Protein AF-A0A4P9ZGN3-F1 (afdb_monomer_lite)

Organism: NCBI:txid27322

InterPro domains:
  IPR004843 Calcineurin-like, phosphoesterase domain [PF00149] (589-799)
  IPR009060 UBA-like superfamily [SSF46934] (6-49)
  IPR015940 Ubiquitin-associated domain [PF00627] (6-34)
  IPR015940 Ubiquitin-associated domain [PS50030] (1-41)
  IPR015940 Ubiquitin-associated domain [SM00165] (3-40)
  IPR029052 Metallo-dependent phosphatase-like [G3DSA:3.60.21.10] (588-886)
  IPR029052 Metallo-dependent phosphatase-like [SSF56300] (588-855)

Secondary structure (DSSP, 8-state):
--HHHHHHHHHHTT--HHHHHHHHHHTTT-HHHHHHHHHT---------------------------SS----------------------------------------------------------TTSSSSS-TT-SPP---------TT--S-EEE-S-GGGTTHHHHHHHHTTSHHHHHHHHT----SHHHHHHHHHHHHHHTGGG-S-SEEE-TTGGGTS-------TT-TTHHHHHHHHHHHH-GGGHHHH-EEEEETTTTEEEEESEEEE-STT--SBHHHHHHHHHH-TT-TTTTTEEEEE--SEEEEEE---TT-----EE--SEE-GGGGSHHHHHHHHHHHHHHHHHHHHHHHHHHHHHHTTEETTEEHHHHHHHHHHHHTTT-HHHHHHHHHHHHHHHHHHHHHHHHHHHHHHHT-GGGGTT-HHHHHH-TTPPPEEEEEEESSSSEEEEEETTEEEEEEPPS---TT--------B-S--EE-----SS-EEEEEEEPPS----EEEEEEEEES-SSPP--S-TT-EEEEEEEETTEEEEEEEEEHHHHHHHHT-S-HHHHHHHHTTEEEESSSEEEEEEE----B-SSS--EESEE--HHHHHHHHHHHHHHS-SEEEEEEES--B-GGG-SSHHHHHHHHHHHHHHTT--EEEE--SSSS-TT-HHHHHHHHHHHTTSTTB-SPPGGGS-TTSSSSS-EEEEEEE-TT--SSS---GGG--TT--SEEEEE----TT---HHHHHHHHHHHHTS-TT--EEEEEESSPPGGGS--S---EES-B---S-------TTHHHHHHHTT-SEEEE---TTB--EEEE-GGG--EEEEE-----TTS--SS-TT----EEEEEEETTTTEEEEEEE-SS-EEEEEEEEE--

Structure (mmCIF, N/CA/C/O backbone):
data_AF-A0A4P9ZGN3-F1
#
_entry.id   AF-A0A4P9ZGN3-F1
#
loop_
_atom_site.group_PDB
_atom_site.id
_atom_site.type_symbol
_atom_site.label_atom_id
_atom_site.label_alt_id
_atom_site.label_comp_id
_atom_site.label_asym_id
_atom_site.label_entity_id
_atom_site.label_seq_id
_atom_site.pdbx_PDB_ins_code
_atom_site.Cartn_x
_atom_site.Cartn_y
_atom_site.Cartn_z
_atom_site.occupancy
_atom_site.B_iso_or_equiv
_atom_site.auth_seq_id
_atom_site.auth_comp_id
_atom_site.auth_asym_id
_atom_site.auth_atom_id
_atom_site.pdbx_PDB_model_num
ATOM 1 N N . MET A 1 1 ? -12.393 48.811 -4.071 1.00 41.16 1 MET A N 1
ATOM 2 C CA . MET A 1 1 ? -13.850 48.777 -3.825 1.00 41.16 1 MET A CA 1
ATOM 3 C C . MET A 1 1 ? -14.129 47.620 -2.889 1.00 41.16 1 MET A C 1
ATOM 5 O O . MET A 1 1 ? -13.317 46.706 -2.836 1.00 41.16 1 MET A O 1
ATOM 9 N N . ASP A 1 2 ? -15.185 47.733 -2.094 1.00 54.28 2 ASP A N 1
ATOM 10 C CA . ASP A 1 2 ? -15.373 46.999 -0.838 1.00 54.28 2 ASP A CA 1
ATOM 11 C C . ASP A 1 2 ? -16.317 45.800 -1.060 1.00 54.28 2 ASP A C 1
ATOM 13 O O . ASP A 1 2 ? -17.412 45.744 -0.508 1.00 54.28 2 ASP A O 1
ATOM 17 N N . SER A 1 3 ? -15.931 44.886 -1.964 1.00 58.78 3 SER A N 1
ATOM 18 C CA . SER A 1 3 ? -16.851 43.933 -2.622 1.00 58.78 3 SER A CA 1
ATOM 19 C C . SER A 1 3 ? -17.631 43.022 -1.673 1.00 58.78 3 SER A C 1
ATOM 21 O O . SER A 1 3 ? -18.743 42.613 -1.995 1.00 58.78 3 SER A O 1
ATOM 23 N N . ASP A 1 4 ? -17.091 42.720 -0.490 1.00 70.44 4 ASP A N 1
ATOM 24 C CA . ASP A 1 4 ? -17.802 41.919 0.511 1.00 70.44 4 ASP A CA 1
ATOM 25 C C . ASP A 1 4 ? -19.049 42.624 1.068 1.00 70.44 4 ASP A C 1
ATOM 27 O O . ASP A 1 4 ? -19.986 41.945 1.487 1.00 70.44 4 ASP A O 1
ATOM 31 N N . LYS A 1 5 ? -19.099 43.962 1.052 1.00 76.38 5 LYS A N 1
ATOM 32 C CA . LYS A 1 5 ? -20.204 44.751 1.614 1.00 76.38 5 LYS A CA 1
ATOM 33 C C . LYS A 1 5 ? -21.439 44.776 0.710 1.00 76.38 5 LYS A C 1
ATOM 35 O O . LYS A 1 5 ? -22.568 44.669 1.192 1.00 76.38 5 LYS A O 1
ATOM 40 N N . ASP A 1 6 ? -21.223 44.866 -0.597 1.00 77.94 6 ASP A N 1
ATOM 41 C CA . ASP A 1 6 ? -22.297 44.840 -1.595 1.00 77.94 6 ASP A CA 1
ATOM 42 C C . ASP A 1 6 ? -22.876 43.419 -1.724 1.00 77.94 6 ASP A C 1
ATOM 44 O O . ASP A 1 6 ? -24.093 43.232 -1.759 1.00 77.94 6 ASP A O 1
ATOM 48 N N . VAL A 1 7 ? -22.009 42.402 -1.641 1.00 79.75 7 VAL A N 1
ATOM 49 C CA . VAL A 1 7 ? -22.406 40.989 -1.530 1.00 79.75 7 VAL A CA 1
ATOM 50 C C . VAL A 1 7 ? -23.204 40.727 -0.246 1.00 79.75 7 VAL A C 1
ATOM 52 O O . VAL A 1 7 ? -24.239 40.067 -0.305 1.00 79.75 7 VAL A O 1
ATOM 55 N N . LEU A 1 8 ? -22.781 41.268 0.905 1.00 81.69 8 LEU A N 1
ATOM 56 C CA . LEU A 1 8 ? -23.544 41.190 2.160 1.00 81.69 8 LEU A CA 1
ATOM 57 C C . LEU A 1 8 ? -24.943 41.803 2.025 1.00 81.69 8 LEU A C 1
ATOM 59 O O . LEU A 1 8 ? -25.906 41.203 2.487 1.00 81.69 8 LEU A O 1
ATOM 63 N N . THR A 1 9 ? -25.067 42.940 1.337 1.00 79.56 9 THR A N 1
ATOM 64 C CA . THR A 1 9 ? -26.352 43.637 1.152 1.00 79.56 9 THR A CA 1
ATOM 65 C C . THR A 1 9 ? -27.365 42.774 0.385 1.00 79.56 9 THR A C 1
ATOM 67 O O . THR A 1 9 ? -28.526 42.686 0.780 1.00 79.56 9 THR A O 1
ATOM 70 N N . LEU A 1 10 ? -26.940 42.081 -0.678 1.00 74.00 10 LEU A N 1
ATOM 71 C CA . LEU A 1 10 ? -27.816 41.173 -1.435 1.00 74.00 10 LEU A CA 1
ATOM 72 C C . LEU A 1 10 ? -28.110 39.858 -0.688 1.00 74.00 10 LEU A C 1
ATOM 74 O O . LEU A 1 10 ? -29.201 39.305 -0.830 1.00 74.00 10 LEU A O 1
ATOM 78 N N . VAL A 1 11 ? -27.183 39.386 0.152 1.00 82.62 11 VAL A N 1
ATOM 79 C CA . VAL A 1 11 ? -27.411 38.231 1.040 1.00 82.62 11 VAL A CA 1
ATOM 80 C C . VAL A 1 11 ? -28.418 38.561 2.147 1.00 82.62 11 VAL A C 1
ATOM 82 O O . VAL A 1 11 ? -29.297 37.749 2.433 1.00 82.62 11 VAL A O 1
ATOM 85 N N . GLU A 1 12 ? -28.368 39.763 2.727 1.00 78.00 12 GLU A N 1
ATOM 86 C CA . GLU A 1 12 ? -29.370 40.246 3.694 1.00 78.00 12 GLU A CA 1
ATOM 87 C C . GLU A 1 12 ? -30.773 40.388 3.073 1.00 78.00 12 GLU A C 1
ATOM 89 O O . GLU A 1 12 ? -31.774 40.261 3.779 1.00 78.00 12 GLU A O 1
ATOM 94 N N . MET A 1 13 ? -30.867 40.577 1.751 1.00 72.00 13 MET A N 1
ATOM 95 C CA . MET A 1 13 ? -32.132 40.565 1.002 1.00 72.00 13 MET A CA 1
ATOM 96 C C . MET A 1 13 ? -32.675 39.153 0.701 1.00 72.00 13 MET A C 1
ATOM 98 O O . MET A 1 13 ? -33.762 39.034 0.136 1.00 72.00 13 MET A O 1
ATOM 102 N N . GLY A 1 14 ? -31.967 38.088 1.097 1.00 66.81 14 GLY A N 1
ATOM 103 C CA . GLY A 1 14 ? -32.431 36.697 1.003 1.00 66.81 14 GLY A CA 1
ATOM 104 C C . GLY A 1 14 ? -31.953 35.914 -0.225 1.00 66.81 14 GLY A C 1
ATOM 105 O O . GLY A 1 14 ? -32.359 34.764 -0.395 1.00 66.81 14 GLY A O 1
ATOM 106 N N . PHE A 1 15 ? -31.086 36.489 -1.063 1.00 79.94 15 PHE A N 1
ATOM 107 C CA . PHE A 1 15 ? -30.422 35.762 -2.151 1.00 79.94 15 PHE A CA 1
ATOM 108 C C . PHE A 1 15 ? -29.207 34.980 -1.628 1.00 79.94 15 PHE A C 1
ATOM 110 O O . PHE A 1 15 ? -28.599 35.360 -0.624 1.00 79.94 15 PHE A O 1
ATOM 117 N N . SER A 1 16 ? -28.818 33.883 -2.291 1.00 78.88 16 SER A N 1
ATOM 118 C CA . SER A 1 16 ? -27.582 33.181 -1.910 1.00 78.88 16 SER A CA 1
ATOM 119 C C . SER A 1 16 ? -26.356 34.065 -2.161 1.00 78.88 16 SER A C 1
ATOM 121 O O . SER A 1 16 ? -26.373 34.957 -3.011 1.00 78.88 16 SER A O 1
ATOM 123 N N . ARG A 1 17 ? -25.256 33.806 -1.443 1.00 80.00 17 ARG A N 1
ATOM 124 C CA . ARG A 1 17 ? -24.006 34.546 -1.661 1.00 80.00 17 ARG A CA 1
ATOM 125 C C . ARG A 1 17 ? -23.463 34.325 -3.073 1.00 80.00 17 ARG A C 1
ATOM 127 O O . ARG A 1 17 ? -22.918 35.262 -3.644 1.00 80.00 17 ARG A O 1
ATOM 134 N N . GLU A 1 18 ? -23.654 33.134 -3.650 1.00 73.00 18 GLU A N 1
ATOM 135 C CA . GLU A 1 18 ? -23.339 32.897 -5.061 1.00 73.00 18 GLU A CA 1
ATOM 136 C C . GLU A 1 18 ? -24.246 33.710 -5.988 1.00 73.00 18 GLU A C 1
ATOM 138 O O . GLU A 1 18 ? -23.718 34.390 -6.852 1.00 73.00 18 GLU A O 1
ATOM 143 N N . GLN A 1 19 ? -25.567 33.732 -5.772 1.00 80.19 19 GLN A N 1
ATOM 144 C CA . GLN A 1 19 ? -26.500 34.535 -6.579 1.00 80.19 19 GLN A CA 1
ATOM 145 C C . GLN A 1 19 ? -26.168 36.035 -6.535 1.00 80.19 19 GLN A C 1
ATOM 147 O O . GLN A 1 19 ? -26.166 36.707 -7.563 1.00 80.19 19 GLN A O 1
ATOM 152 N N . ALA A 1 20 ? -25.847 36.555 -5.349 1.00 79.25 20 ALA A N 1
ATOM 153 C CA . ALA A 1 20 ? -25.401 37.930 -5.154 1.00 79.25 20 ALA A CA 1
ATOM 154 C C . ALA A 1 20 ? -24.113 38.240 -5.938 1.00 79.25 20 ALA A C 1
ATOM 156 O O . ALA A 1 20 ? -24.046 39.253 -6.630 1.00 79.25 20 ALA A O 1
ATOM 157 N N . ILE A 1 21 ? -23.102 37.367 -5.848 1.00 82.56 21 ILE A N 1
ATOM 158 C CA . ILE A 1 21 ? -21.822 37.520 -6.558 1.00 82.56 21 ILE A CA 1
ATOM 159 C C . ILE A 1 21 ? -22.007 37.363 -8.073 1.00 82.56 21 ILE A C 1
ATOM 161 O O . ILE A 1 21 ? -21.451 38.150 -8.831 1.00 82.56 21 ILE A O 1
ATOM 165 N N . GLU A 1 22 ? -22.791 36.383 -8.516 1.00 78.31 22 GLU A N 1
ATOM 166 C CA . GLU A 1 22 ? -23.079 36.094 -9.922 1.00 78.31 22 GLU A CA 1
ATOM 167 C C . GLU A 1 22 ? -23.778 37.286 -10.576 1.00 78.31 22 GLU A C 1
ATOM 169 O O . GLU A 1 22 ? -23.268 37.830 -11.556 1.00 78.31 22 GLU A O 1
ATOM 174 N N . ALA A 1 23 ? -24.862 37.777 -9.973 1.00 77.25 23 ALA A N 1
ATOM 175 C CA . ALA A 1 23 ? -25.605 38.917 -10.489 1.00 77.25 23 ALA A CA 1
ATOM 176 C C . ALA A 1 23 ? -24.801 40.224 -10.452 1.00 77.25 23 ALA A C 1
ATOM 178 O O . ALA A 1 23 ? -24.870 40.992 -11.406 1.00 77.25 23 ALA A O 1
ATOM 179 N N . LEU A 1 24 ? -23.994 40.464 -9.408 1.00 80.12 24 LEU A N 1
ATOM 180 C CA . LEU A 1 24 ? -23.059 41.595 -9.392 1.00 80.12 24 LEU A CA 1
ATOM 181 C C . LEU A 1 24 ? -21.984 41.447 -10.473 1.00 80.12 24 LEU A C 1
ATOM 183 O O . LEU A 1 24 ? -21.678 42.419 -11.156 1.00 80.12 24 LEU A O 1
ATOM 187 N N . SER A 1 25 ? -21.436 40.250 -10.693 1.00 75.38 25 SER A N 1
ATOM 188 C CA . SER A 1 25 ? -20.435 40.029 -11.743 1.00 75.38 25 SER A CA 1
ATOM 189 C C . SER A 1 25 ? -21.014 40.247 -13.146 1.00 75.38 25 SER A C 1
ATOM 191 O O . SER A 1 25 ? -20.376 40.902 -13.971 1.00 75.38 25 SER A O 1
ATOM 193 N N . ALA A 1 26 ? -22.254 39.802 -13.382 1.00 76.12 26 ALA A N 1
ATOM 194 C CA . ALA A 1 26 ? -22.975 39.962 -14.641 1.00 76.12 26 ALA A CA 1
ATOM 195 C C . ALA A 1 26 ? -23.304 41.432 -14.968 1.00 76.12 26 ALA A C 1
ATOM 197 O O . ALA A 1 26 ? -23.471 41.774 -16.137 1.00 76.12 26 ALA A O 1
ATOM 198 N N . THR A 1 27 ? -23.365 42.312 -13.961 1.00 76.50 27 THR A N 1
ATOM 199 C CA . THR A 1 27 ? -23.700 43.739 -14.120 1.00 76.50 27 THR A CA 1
ATOM 200 C C . THR A 1 27 ? -22.547 44.697 -13.807 1.00 76.50 27 THR A C 1
ATOM 202 O O . THR A 1 27 ? -22.760 45.901 -13.664 1.00 76.50 27 THR A O 1
ATOM 205 N N . GLY A 1 28 ? -21.309 44.200 -13.709 1.00 78.56 28 GLY A N 1
ATOM 206 C CA . GLY A 1 28 ? -20.123 45.042 -13.485 1.00 78.56 28 GLY A CA 1
ATOM 207 C C . GLY A 1 28 ? -19.991 45.607 -12.062 1.00 78.56 28 GLY A C 1
ATOM 208 O O . GLY A 1 28 ? -19.330 46.626 -11.863 1.00 78.56 28 GLY A O 1
ATOM 209 N N . ASN A 1 29 ? -20.580 44.924 -11.079 1.00 76.25 29 ASN A N 1
ATOM 210 C CA . ASN A 1 29 ? -20.757 45.291 -9.669 1.00 76.25 29 ASN A CA 1
ATOM 211 C C . ASN A 1 29 ? -21.764 46.430 -9.407 1.00 76.25 29 ASN A C 1
ATOM 213 O O . ASN A 1 29 ? -21.676 47.106 -8.382 1.00 76.25 29 ASN A O 1
ATOM 217 N N . ASP A 1 30 ? -22.747 46.630 -10.291 1.00 79.06 30 ASP A N 1
ATOM 218 C CA . ASP A 1 30 ? -23.870 47.543 -10.041 1.00 79.06 30 ASP A CA 1
ATOM 219 C C . ASP A 1 30 ? -25.037 46.828 -9.331 1.00 79.06 30 ASP A C 1
ATOM 221 O O . ASP A 1 30 ? -25.721 45.983 -9.918 1.00 79.06 30 ASP A O 1
ATOM 225 N N . VAL A 1 31 ? -25.273 47.178 -8.059 1.00 81.50 31 VAL A N 1
ATOM 226 C CA . VAL A 1 31 ? -26.268 46.527 -7.180 1.00 81.50 31 VAL A CA 1
ATOM 227 C C . VAL A 1 31 ? -27.713 46.624 -7.710 1.00 81.50 31 VAL A C 1
ATOM 229 O O . VAL A 1 31 ? -28.393 45.597 -7.716 1.00 81.50 31 VAL A O 1
ATOM 232 N N . PRO A 1 32 ? -28.224 47.781 -8.189 1.00 74.25 32 PRO A N 1
ATOM 233 C CA . PRO A 1 32 ? -29.574 47.864 -8.753 1.00 74.25 32 PRO A CA 1
ATOM 234 C C . PRO A 1 32 ? -29.767 46.966 -9.979 1.00 74.25 32 PRO A C 1
ATOM 236 O O . PRO A 1 32 ? -30.784 46.280 -10.083 1.00 74.25 32 PRO A O 1
ATOM 239 N N . SER A 1 33 ? -28.781 46.929 -10.880 1.00 75.81 33 SER A N 1
ATOM 240 C CA . SER A 1 33 ? -28.821 46.055 -12.055 1.00 75.81 33 SER A CA 1
ATOM 241 C C . SER A 1 33 ? -28.728 44.577 -11.663 1.00 75.81 33 SER A C 1
ATOM 243 O O . SER A 1 33 ? -29.432 43.752 -12.240 1.00 75.81 33 SER A O 1
ATOM 245 N N . ALA A 1 34 ? -27.927 44.232 -10.647 1.00 81.06 34 ALA A N 1
ATOM 246 C CA . ALA A 1 34 ? -27.840 42.867 -10.123 1.00 81.06 34 ALA A CA 1
ATOM 247 C C . ALA A 1 34 ? -29.188 42.385 -9.554 1.00 81.06 34 ALA A C 1
ATOM 249 O O . ALA A 1 34 ? -29.597 41.252 -9.798 1.00 81.06 34 ALA A O 1
ATOM 250 N N . ILE A 1 35 ? -29.931 43.257 -8.862 1.00 79.69 35 ILE A N 1
ATOM 251 C CA . ILE A 1 35 ? -31.291 42.947 -8.392 1.00 79.69 35 ILE A CA 1
ATOM 252 C C . ILE A 1 35 ? -32.229 42.683 -9.580 1.00 79.69 35 ILE A C 1
ATOM 254 O O . ILE A 1 35 ? -32.972 41.705 -9.556 1.00 79.69 35 ILE A O 1
ATOM 258 N N . ALA A 1 36 ? -32.183 43.501 -10.638 1.00 74.56 36 ALA A N 1
ATOM 259 C CA . ALA A 1 36 ? -32.994 43.275 -11.839 1.00 74.56 36 ALA A CA 1
ATOM 260 C C . ALA A 1 36 ? -32.640 41.950 -12.548 1.00 74.56 36 ALA A C 1
ATOM 262 O O . ALA A 1 36 ? -33.536 41.210 -12.956 1.00 74.56 36 ALA A O 1
ATOM 263 N N . HIS A 1 37 ? -31.350 41.607 -12.614 1.00 74.50 37 HIS A N 1
ATOM 264 C CA . HIS A 1 37 ? -30.870 40.336 -13.159 1.00 74.50 37 HIS A CA 1
ATOM 265 C C . HIS A 1 37 ? -31.384 39.130 -12.351 1.00 74.50 37 HIS A C 1
ATOM 267 O O . HIS A 1 37 ? -31.869 38.161 -12.933 1.00 74.50 37 HIS A O 1
ATOM 273 N N . LEU A 1 38 ? -31.383 39.218 -11.013 1.00 81.06 38 LEU A N 1
ATOM 274 C CA . LEU A 1 38 ? -31.926 38.184 -10.116 1.00 81.06 38 LEU A CA 1
ATOM 275 C C . LEU A 1 38 ? -33.442 37.970 -10.255 1.00 81.06 38 LEU A C 1
ATOM 277 O O . LEU A 1 38 ? -33.935 36.894 -9.911 1.00 81.06 38 LEU A O 1
ATOM 281 N N . PHE A 1 39 ? -34.175 38.961 -10.769 1.00 75.06 39 PHE A N 1
ATOM 282 C CA . PHE A 1 39 ? -35.608 38.857 -11.061 1.00 75.06 39 PHE A CA 1
ATOM 283 C C . PHE A 1 39 ? -35.936 38.550 -12.537 1.00 75.06 39 PHE A C 1
ATOM 285 O O . PHE A 1 39 ? -37.099 38.287 -12.844 1.00 75.06 39 PHE A O 1
ATOM 292 N N . GLY A 1 40 ? -34.932 38.468 -13.421 1.00 61.44 40 GLY A N 1
ATOM 293 C CA . GLY A 1 40 ? -35.052 37.842 -14.745 1.00 61.44 40 GLY A CA 1
ATOM 294 C C . GLY A 1 40 ? -35.324 38.760 -15.945 1.00 61.44 40 GLY A C 1
ATOM 295 O O . GLY A 1 40 ? -35.694 38.244 -17.001 1.00 61.44 40 GLY A O 1
ATOM 296 N N . ASP A 1 41 ? -35.128 40.077 -15.832 1.00 42.47 41 ASP A N 1
ATOM 297 C CA . ASP A 1 41 ? -35.227 40.997 -16.978 1.00 42.47 41 ASP A CA 1
ATOM 298 C C . ASP A 1 41 ? -33.890 41.081 -17.753 1.00 42.47 41 ASP A C 1
ATOM 300 O O . ASP A 1 41 ? -32.828 41.316 -17.174 1.00 42.47 41 ASP A O 1
ATOM 304 N N . VAL A 1 42 ? -33.927 40.881 -19.079 1.00 39.44 42 VAL A N 1
ATOM 305 C CA . VAL A 1 42 ? -32.737 40.662 -19.936 1.00 39.44 42 VAL A CA 1
ATOM 306 C C . VAL A 1 42 ? -32.482 41.817 -20.913 1.00 39.44 42 VAL A C 1
ATOM 308 O O . VAL A 1 42 ? -33.367 42.138 -21.709 1.00 39.44 42 VAL A O 1
ATOM 311 N N . GLN A 1 43 ? -31.244 42.341 -20.966 1.00 34.59 43 GLN A N 1
ATOM 312 C CA . GLN A 1 43 ? -30.675 42.981 -22.169 1.00 34.59 43 GLN A CA 1
ATOM 313 C C . GLN A 1 43 ? -29.128 43.101 -22.153 1.00 34.59 43 GLN A C 1
ATOM 315 O O . GLN A 1 43 ? -28.526 43.377 -21.123 1.00 34.59 43 GLN A O 1
ATOM 320 N N . GLU A 1 44 ? -28.511 42.925 -23.327 1.00 28.81 44 GLU A N 1
ATOM 321 C CA . GLU A 1 44 ? -27.070 43.030 -23.672 1.00 28.81 44 GLU A CA 1
ATOM 322 C C . GLU A 1 44 ? -26.835 44.206 -24.674 1.00 28.81 44 GLU A C 1
ATOM 324 O O . GLU A 1 44 ? -27.826 44.666 -25.253 1.00 28.81 44 GLU A O 1
ATOM 329 N N . PRO A 1 45 ? -25.597 44.581 -25.107 1.00 47.66 45 PRO A N 1
ATOM 330 C CA . PRO A 1 45 ? -24.286 44.719 -24.422 1.00 47.66 45 PRO A CA 1
ATOM 331 C C . PRO A 1 45 ? -23.525 46.047 -24.827 1.00 47.66 45 PRO A C 1
ATOM 333 O O . PRO A 1 45 ? -24.165 47.073 -25.036 1.00 47.66 45 PRO A O 1
ATOM 336 N N . VAL A 1 46 ? -22.178 45.993 -25.016 1.00 32.47 46 VAL A N 1
ATOM 337 C CA . VAL A 1 46 ? -21.184 46.922 -25.680 1.00 32.47 46 VAL A CA 1
ATOM 338 C C . VAL A 1 46 ? -20.503 48.099 -24.875 1.00 32.47 46 VAL A C 1
ATOM 340 O O . VAL A 1 46 ? -21.005 48.444 -23.811 1.00 32.47 46 VAL A O 1
ATOM 343 N N . PRO A 1 47 ? -19.278 48.623 -25.234 1.00 36.47 47 PRO A N 1
ATOM 344 C CA . PRO A 1 47 ? -18.098 48.512 -24.330 1.00 36.47 47 PRO A CA 1
ATOM 345 C C . PRO A 1 47 ? -17.134 49.751 -24.190 1.00 36.47 47 PRO A C 1
ATOM 347 O O . PRO A 1 47 ? -17.373 50.810 -24.762 1.00 36.47 47 PRO A O 1
ATOM 350 N N . ALA A 1 48 ? -15.969 49.520 -23.537 1.00 27.56 48 ALA A N 1
ATOM 351 C CA . ALA A 1 48 ? -14.631 50.175 -23.664 1.00 27.56 48 ALA A CA 1
ATOM 352 C C . ALA A 1 48 ? -14.193 51.386 -22.769 1.00 27.56 48 ALA A C 1
ATOM 354 O O . ALA A 1 48 ? -14.677 52.496 -22.938 1.00 27.56 48 ALA A O 1
ATOM 355 N N . GLU A 1 49 ? -13.176 51.133 -21.907 1.00 28.14 49 GLU A N 1
ATOM 356 C CA . GLU A 1 49 ? -11.895 51.867 -21.611 1.00 28.14 49 GLU A CA 1
ATOM 357 C C . GLU A 1 49 ? -11.768 53.431 -21.503 1.00 28.14 49 GLU A C 1
ATOM 359 O O . GLU A 1 49 ? -12.579 54.158 -22.065 1.00 28.14 49 GLU A O 1
ATOM 364 N N . PRO A 1 50 ? -10.655 54.031 -20.963 1.00 40.66 50 PRO A N 1
ATOM 365 C CA . PRO A 1 50 ? -9.661 53.607 -19.933 1.00 40.66 50 PRO A CA 1
ATOM 366 C C . PRO A 1 50 ? -9.194 54.731 -18.922 1.00 40.66 50 PRO A C 1
ATOM 368 O O . PRO A 1 50 ? -9.522 55.901 -19.101 1.00 40.66 50 PRO A O 1
ATOM 371 N N . ARG A 1 51 ? -8.276 54.402 -17.963 1.00 26.34 51 ARG A N 1
ATOM 372 C CA . ARG A 1 51 ? -7.117 55.209 -17.395 1.00 26.34 51 ARG A CA 1
ATOM 373 C C . ARG A 1 51 ? -6.990 55.550 -15.871 1.00 26.34 51 ARG A C 1
ATOM 375 O O . ARG A 1 51 ? -7.712 56.378 -15.339 1.00 26.34 51 ARG A O 1
ATOM 382 N N . ARG A 1 52 ? -5.830 55.120 -15.315 1.00 28.83 52 ARG A N 1
ATOM 383 C CA . ARG A 1 52 ? -4.790 55.826 -14.480 1.00 28.83 52 ARG A CA 1
ATOM 384 C C . ARG A 1 52 ? -5.021 56.339 -13.021 1.00 28.83 52 ARG A C 1
ATOM 386 O O . ARG A 1 52 ? -5.496 57.444 -12.815 1.00 28.83 52 ARG A O 1
ATOM 393 N N . ALA A 1 53 ? -4.397 55.619 -12.068 1.00 25.14 53 ALA A N 1
ATOM 394 C CA . ALA A 1 53 ? -3.202 55.983 -11.246 1.00 25.14 53 ALA A CA 1
ATOM 395 C C . ALA A 1 53 ? -3.146 57.189 -10.237 1.00 25.14 53 ALA A C 1
ATOM 397 O O . ALA A 1 53 ? -3.106 58.323 -10.692 1.00 25.14 53 ALA A O 1
ATOM 398 N N . VAL A 1 54 ? -2.969 56.867 -8.919 1.00 27.23 54 VAL A N 1
ATOM 399 C CA . VAL A 1 54 ? -2.118 57.421 -7.777 1.00 27.23 54 VAL A CA 1
ATOM 400 C C . VAL A 1 54 ? -1.765 58.944 -7.658 1.00 27.23 54 VAL A C 1
ATOM 402 O O . VAL A 1 54 ? -1.850 59.621 -8.674 1.00 27.23 54 VAL A O 1
ATOM 405 N N . PRO A 1 55 ? -1.264 59.532 -6.513 1.00 36.78 55 PRO A N 1
ATOM 406 C CA . PRO A 1 55 ? -0.788 59.002 -5.195 1.00 36.78 55 PRO A CA 1
ATOM 407 C C . PRO A 1 55 ? -1.259 59.793 -3.905 1.00 36.78 55 PRO A C 1
ATOM 409 O O . PRO A 1 55 ? -2.120 60.663 -4.026 1.00 36.78 55 PRO A O 1
ATOM 412 N N . PRO A 1 56 ? -0.741 59.519 -2.667 1.00 49.44 56 PRO A N 1
ATOM 413 C CA . PRO A 1 56 ? -1.319 59.991 -1.381 1.00 49.44 56 PRO A CA 1
ATOM 414 C C . PRO A 1 56 ? -0.452 60.922 -0.481 1.00 49.44 56 PRO A C 1
ATOM 416 O O . PRO A 1 56 ? 0.749 61.073 -0.694 1.00 49.44 56 PRO A O 1
ATOM 419 N N . THR A 1 57 ? -1.060 61.434 0.605 1.00 27.25 57 THR A N 1
ATOM 420 C CA . THR A 1 57 ? -0.489 62.102 1.816 1.00 27.25 57 THR A CA 1
ATOM 421 C C . THR A 1 57 ? -1.582 62.149 2.914 1.00 27.25 57 THR A C 1
ATOM 423 O O . THR A 1 57 ? -2.754 62.111 2.564 1.00 27.25 57 THR A O 1
ATOM 426 N N . LEU A 1 58 ? -1.405 62.303 4.234 1.00 26.55 58 LEU A N 1
ATOM 427 C CA . LEU A 1 58 ? -0.354 62.177 5.263 1.00 26.55 58 LEU A CA 1
ATOM 428 C C . LEU A 1 58 ? -1.098 62.175 6.637 1.00 26.55 58 LEU A C 1
ATOM 430 O O . LEU A 1 58 ? -2.180 62.754 6.735 1.00 26.55 58 LEU A O 1
ATOM 434 N N . VAL A 1 59 ? -0.533 61.573 7.692 1.00 34.84 59 VAL A N 1
ATOM 435 C CA . VAL A 1 59 ? -1.099 61.535 9.075 1.00 34.84 59 VAL A CA 1
ATOM 436 C C . VAL A 1 59 ? -0.532 62.686 9.936 1.00 34.84 59 VAL A C 1
ATOM 438 O O . VAL A 1 59 ? 0.493 63.264 9.565 1.00 34.84 59 VAL A O 1
ATOM 441 N N . PRO A 1 60 ? -1.135 63.009 11.099 1.00 28.14 60 PRO A N 1
ATOM 442 C CA . PRO A 1 60 ? -0.309 63.230 12.297 1.00 28.14 60 PRO A CA 1
ATOM 443 C C . PRO A 1 60 ? -0.826 62.563 13.595 1.00 28.14 60 PRO A C 1
ATOM 445 O O . PRO A 1 60 ? -2.022 62.540 13.879 1.00 28.14 60 PRO A O 1
ATOM 448 N N . GLU A 1 61 ? 0.118 62.066 14.401 1.00 24.95 61 GLU A N 1
ATOM 449 C CA . GLU A 1 61 ? -0.058 61.472 15.744 1.00 24.95 61 GLU A CA 1
ATOM 450 C C . GLU A 1 61 ? -0.170 62.555 16.847 1.00 24.95 61 GLU A C 1
ATOM 452 O O . GLU A 1 61 ? 0.195 63.713 16.643 1.00 24.95 61 GLU A O 1
ATOM 457 N N . SER A 1 62 ? -0.681 62.270 18.052 1.00 24.55 62 SER A N 1
ATOM 458 C CA . SER A 1 62 ? 0.083 61.781 19.231 1.00 24.55 62 SER A CA 1
ATOM 459 C C . SER A 1 62 ? -0.916 61.559 20.394 1.00 24.55 62 SER A C 1
ATOM 461 O O . SER A 1 62 ? -1.878 62.314 20.501 1.00 24.55 62 SER A O 1
ATOM 463 N N . VAL A 1 63 ? -0.916 60.479 21.193 1.00 25.97 63 VAL A N 1
ATOM 464 C CA . VAL A 1 63 ? 0.099 59.845 22.076 1.00 25.97 63 VAL A CA 1
ATOM 465 C C . VAL A 1 63 ? 0.334 60.586 23.405 1.00 25.97 63 VAL A C 1
ATOM 467 O O . VAL A 1 63 ? 0.756 61.737 23.423 1.00 25.97 63 VAL A O 1
ATOM 470 N N . PHE A 1 64 ? 0.171 59.857 24.519 1.00 25.22 64 PHE A N 1
ATOM 471 C CA . PHE A 1 64 ? 0.877 60.098 25.785 1.00 25.22 64 PHE A CA 1
ATOM 472 C C . PHE A 1 64 ? 1.432 58.771 26.331 1.00 25.22 64 PHE A C 1
ATOM 474 O O . PHE A 1 64 ? 0.789 57.731 26.220 1.00 25.22 64 PHE A O 1
ATOM 481 N N . LEU A 1 65 ? 2.643 58.824 26.892 1.00 26.05 65 LEU A N 1
ATOM 482 C CA . LEU A 1 65 ? 3.493 57.683 27.262 1.00 26.05 65 LEU A CA 1
ATOM 483 C C . LEU A 1 65 ? 3.774 57.661 28.772 1.00 26.05 65 LEU A C 1
ATOM 485 O O . LEU A 1 65 ? 3.859 58.718 29.388 1.00 26.05 65 LEU A O 1
ATOM 489 N N . ASN A 1 66 ? 4.049 56.473 29.321 1.00 27.70 66 ASN A N 1
ATOM 490 C CA . ASN A 1 66 ? 4.717 56.263 30.620 1.00 27.70 66 ASN A CA 1
ATOM 491 C C . ASN A 1 66 ? 5.822 55.185 30.482 1.00 27.70 66 ASN A C 1
ATOM 493 O O . ASN A 1 66 ? 5.875 54.214 31.231 1.00 27.70 66 ASN A O 1
ATOM 497 N N . ASN A 1 67 ? 6.660 55.351 29.452 1.00 36.28 67 ASN A N 1
ATOM 498 C CA . ASN A 1 67 ? 7.747 54.448 29.031 1.00 36.28 67 ASN A CA 1
ATOM 499 C C . ASN A 1 67 ? 8.782 54.203 30.171 1.00 36.28 67 ASN A C 1
ATOM 501 O O . ASN A 1 67 ? 8.898 55.061 31.051 1.00 36.28 67 ASN A O 1
ATOM 505 N N . PRO A 1 68 ? 9.573 53.102 30.168 1.00 31.92 68 PRO A N 1
ATOM 506 C CA . PRO A 1 68 ? 10.594 52.917 29.131 1.00 31.92 68 PRO A CA 1
ATOM 507 C C . PRO A 1 68 ? 10.834 51.457 28.680 1.00 31.92 68 PRO A C 1
ATOM 509 O O . PRO A 1 68 ? 11.484 50.699 29.396 1.00 31.92 68 PRO A O 1
ATOM 512 N N . GLN A 1 69 ? 10.402 51.115 27.459 1.00 31.94 69 GLN A N 1
ATOM 513 C CA . GLN A 1 69 ? 11.200 50.532 26.351 1.00 31.94 69 GLN A CA 1
ATOM 514 C C . GLN A 1 69 ? 10.350 50.217 25.086 1.00 31.94 69 GLN A C 1
ATOM 516 O O . GLN A 1 69 ? 10.854 49.591 24.159 1.00 31.94 69 GLN A O 1
ATOM 521 N N . ASP A 1 70 ? 9.109 50.711 24.965 1.00 26.72 70 ASP A N 1
ATOM 522 C CA . ASP A 1 70 ? 8.370 50.658 23.693 1.00 26.72 70 ASP A CA 1
ATOM 523 C C . ASP A 1 70 ? 8.871 51.736 22.706 1.00 26.72 70 ASP A C 1
ATOM 525 O O . ASP A 1 70 ? 8.635 52.925 22.933 1.00 26.72 70 ASP A O 1
ATOM 529 N N . PHE A 1 71 ? 9.558 51.268 21.646 1.00 27.39 71 PHE A N 1
ATOM 530 C CA . PHE A 1 71 ? 9.501 51.639 20.206 1.00 27.39 71 PHE A CA 1
ATOM 531 C C . PHE A 1 71 ? 9.514 53.135 19.744 1.00 27.39 71 PHE A C 1
ATOM 533 O O . PHE A 1 71 ? 9.449 54.067 20.538 1.00 27.39 71 PHE A O 1
ATOM 540 N N . PRO A 1 72 ? 9.547 53.430 18.420 1.00 30.95 72 PRO A N 1
ATOM 541 C CA . PRO A 1 72 ? 10.488 52.978 17.379 1.00 30.95 72 PRO A CA 1
ATOM 542 C C . PRO A 1 72 ? 11.107 54.170 16.593 1.00 30.95 72 PRO A C 1
ATOM 544 O O . PRO A 1 72 ? 10.732 55.326 16.788 1.00 30.95 72 PRO A O 1
ATOM 547 N N . LYS A 1 73 ? 11.978 53.907 15.602 1.00 26.89 73 LYS A N 1
ATOM 548 C CA . LYS A 1 73 ? 12.170 54.806 14.437 1.00 26.89 73 LYS A CA 1
ATOM 549 C C . LYS A 1 73 ? 12.223 54.021 13.125 1.00 26.89 73 LYS A C 1
ATOM 551 O O . LYS A 1 73 ? 12.657 52.876 13.104 1.00 26.89 73 LYS A O 1
ATOM 556 N N . VAL A 1 74 ? 11.717 54.640 12.057 1.00 23.25 74 VAL A N 1
ATOM 557 C CA . VAL A 1 74 ? 11.175 53.967 10.861 1.00 23.25 74 VAL A CA 1
ATOM 558 C C . VAL A 1 74 ? 11.822 54.509 9.569 1.00 23.25 74 VAL A C 1
ATOM 560 O O . VAL A 1 74 ? 12.244 55.662 9.538 1.00 23.25 74 VAL A O 1
ATOM 563 N N . PHE A 1 75 ? 11.790 53.695 8.504 1.00 21.92 75 PHE A N 1
ATOM 564 C CA . PHE A 1 75 ? 12.032 53.994 7.074 1.00 21.92 75 PHE A CA 1
ATOM 565 C C . PHE A 1 75 ? 13.469 54.162 6.531 1.00 21.92 75 PHE A C 1
ATOM 567 O O . PHE A 1 75 ? 14.067 55.230 6.613 1.00 21.92 75 PHE A O 1
ATOM 574 N N . ALA A 1 76 ? 13.881 53.169 5.730 1.00 24.17 76 ALA A N 1
ATOM 575 C CA . ALA A 1 76 ? 14.478 53.315 4.388 1.00 24.17 76 ALA A CA 1
ATOM 576 C C . ALA A 1 76 ? 14.180 52.005 3.613 1.00 24.17 76 ALA A C 1
ATOM 578 O O . ALA A 1 76 ? 14.500 50.931 4.101 1.00 24.17 76 ALA A O 1
ATOM 579 N N . ARG A 1 77 ? 13.278 51.993 2.620 1.00 23.00 77 ARG A N 1
ATOM 580 C CA . ARG A 1 77 ? 13.521 52.172 1.168 1.00 23.00 77 ARG A CA 1
ATOM 581 C C . ARG A 1 77 ? 14.506 51.164 0.533 1.00 23.00 77 ARG A C 1
ATOM 583 O O . ARG A 1 77 ? 15.683 51.166 0.858 1.00 23.00 77 ARG A O 1
ATOM 590 N N . TYR A 1 78 ? 13.986 50.413 -0.450 1.00 23.12 78 TYR A N 1
ATOM 591 C CA . TYR A 1 78 ? 14.681 49.776 -1.591 1.00 23.12 78 TYR A CA 1
ATOM 592 C C . TYR A 1 78 ? 15.816 50.658 -2.181 1.00 23.12 78 TYR A C 1
ATOM 594 O O . TYR A 1 78 ? 15.677 51.884 -2.080 1.00 23.12 78 TYR A O 1
ATOM 602 N N . PRO A 1 79 ? 16.850 50.105 -2.877 1.00 27.38 79 PRO A N 1
ATOM 603 C CA . PRO A 1 79 ? 16.703 48.986 -3.832 1.00 27.38 79 PRO A CA 1
ATOM 604 C C . PRO A 1 79 ? 17.880 47.980 -4.002 1.00 27.38 79 PRO A C 1
ATOM 606 O O . PRO A 1 79 ? 18.968 48.185 -3.491 1.00 27.38 79 PRO A O 1
ATOM 609 N N . SER A 1 80 ? 17.605 46.928 -4.794 1.00 22.16 80 SER A N 1
ATOM 610 C CA . SER A 1 80 ? 18.446 46.225 -5.802 1.00 22.16 80 SER A CA 1
ATOM 611 C C . SER A 1 80 ? 19.959 45.961 -5.627 1.00 22.16 80 SER A C 1
ATOM 613 O O . SER A 1 80 ? 20.719 46.851 -5.270 1.00 22.16 80 SER A O 1
ATOM 615 N N . TYR A 1 81 ? 20.361 44.822 -6.215 1.00 20.55 81 TYR A N 1
ATOM 616 C CA . TYR A 1 81 ? 21.710 44.326 -6.555 1.00 20.55 81 TYR A CA 1
ATOM 617 C C . TYR A 1 81 ? 22.445 43.468 -5.512 1.00 20.55 81 TYR A C 1
ATOM 619 O O . TYR A 1 81 ? 22.939 43.948 -4.505 1.00 20.55 81 TYR A O 1
ATOM 627 N N . ALA A 1 82 ? 22.500 42.177 -5.856 1.00 21.34 82 ALA A N 1
ATOM 628 C CA . ALA A 1 82 ? 23.696 41.361 -6.078 1.00 21.34 82 ALA A CA 1
ATOM 629 C C . ALA A 1 82 ? 24.861 41.332 -5.063 1.00 21.34 82 ALA A C 1
ATOM 631 O O . ALA A 1 82 ? 25.429 42.346 -4.671 1.00 21.34 82 ALA A O 1
ATOM 632 N N . THR A 1 83 ? 25.367 40.098 -4.941 1.00 23.64 83 THR A N 1
ATOM 633 C CA . THR A 1 83 ? 26.734 39.681 -4.573 1.00 23.64 83 THR A CA 1
ATOM 634 C C . THR A 1 83 ? 27.148 39.663 -3.097 1.00 23.64 83 THR A C 1
ATOM 636 O O . THR A 1 83 ? 26.801 40.521 -2.298 1.00 23.64 83 THR A O 1
ATOM 639 N N . GLU A 1 84 ? 27.972 38.644 -2.828 1.00 21.16 84 GLU A N 1
ATOM 640 C CA . GLU A 1 84 ? 28.934 38.493 -1.728 1.00 21.16 84 GLU A CA 1
ATOM 641 C C . GLU A 1 84 ? 28.407 38.157 -0.322 1.00 21.16 84 GLU A C 1
ATOM 643 O O . GLU A 1 84 ? 28.013 38.998 0.482 1.00 21.16 84 GLU A O 1
ATOM 648 N N . CYS A 1 85 ? 28.549 36.870 0.016 1.00 24.06 85 CYS A N 1
ATOM 649 C CA . CYS A 1 85 ? 28.786 36.431 1.387 1.00 24.06 85 CYS A CA 1
ATOM 650 C C . CYS A 1 85 ? 30.080 37.055 1.933 1.00 24.06 85 CYS A C 1
ATOM 652 O O . CYS A 1 85 ? 31.103 37.023 1.247 1.00 24.06 85 CYS A O 1
ATOM 654 N N . PRO A 1 86 ? 30.089 37.437 3.218 1.00 22.66 86 PRO A N 1
ATOM 655 C CA . PRO A 1 86 ? 31.273 37.259 4.047 1.00 22.66 86 PRO A CA 1
ATOM 656 C C . PRO A 1 86 ? 31.094 36.112 5.039 1.00 22.66 86 PRO A C 1
ATOM 658 O O . PRO A 1 86 ? 30.061 35.925 5.678 1.00 22.66 86 PRO A O 1
ATOM 661 N N . SER A 1 87 ? 32.173 35.362 5.151 1.00 22.77 87 SER A N 1
ATOM 662 C CA . SER A 1 87 ? 32.449 34.284 6.082 1.00 22.77 87 SER A CA 1
ATOM 663 C C . SER A 1 87 ? 32.474 34.677 7.571 1.00 22.77 87 SER A C 1
ATOM 665 O O . SER A 1 87 ? 32.933 35.761 7.920 1.00 22.77 87 SER A O 1
ATOM 667 N N . GLN A 1 88 ? 32.239 33.649 8.399 1.00 24.91 88 GLN A N 1
ATOM 668 C CA . GLN A 1 88 ? 33.013 33.294 9.608 1.00 24.91 88 GLN A CA 1
ATOM 669 C C . GLN A 1 88 ? 32.692 33.888 10.996 1.00 24.91 88 GLN A C 1
ATOM 671 O O . GLN A 1 88 ? 32.023 34.902 11.156 1.00 24.91 88 GLN A O 1
ATOM 676 N N . ASP A 1 89 ? 33.248 33.149 11.972 1.00 21.38 89 ASP A N 1
ATOM 677 C CA . ASP A 1 89 ? 33.383 33.371 13.420 1.00 21.38 89 ASP A CA 1
ATOM 678 C C . ASP A 1 89 ? 32.129 33.121 14.291 1.00 21.38 89 ASP A C 1
ATOM 680 O O . ASP A 1 89 ? 31.091 33.747 14.114 1.00 21.38 89 ASP A O 1
ATOM 684 N N . MET A 1 90 ? 32.126 32.212 15.284 1.00 22.92 90 MET A N 1
ATOM 685 C CA . MET A 1 90 ? 33.155 31.307 15.861 1.00 22.92 90 MET A CA 1
ATOM 686 C C . MET A 1 90 ? 32.483 29.938 16.179 1.00 22.92 90 MET A C 1
ATOM 688 O O . MET A 1 90 ? 31.278 29.904 16.406 1.00 22.92 90 MET A O 1
ATOM 692 N N . ALA A 1 91 ? 33.103 28.747 16.115 1.00 22.23 91 ALA A N 1
ATOM 693 C CA . ALA A 1 91 ? 34.302 28.247 16.816 1.00 22.23 91 ALA A CA 1
ATOM 694 C C . ALA A 1 91 ? 34.226 28.402 18.357 1.00 22.23 91 ALA A C 1
ATOM 696 O O . ALA A 1 91 ? 33.763 29.419 18.854 1.00 22.23 91 ALA A O 1
ATOM 697 N N . ALA A 1 92 ? 34.692 27.493 19.215 1.00 24.31 92 ALA A N 1
ATOM 698 C CA . ALA A 1 92 ? 35.025 26.056 19.173 1.00 24.31 92 ALA A CA 1
ATOM 699 C C . ALA A 1 92 ? 35.127 25.613 20.670 1.00 24.31 92 ALA A C 1
ATOM 701 O O . ALA A 1 92 ? 35.053 26.470 21.551 1.00 24.31 92 ALA A O 1
ATOM 702 N N . TYR A 1 93 ? 35.144 24.340 21.074 1.00 22.05 93 TYR A N 1
ATOM 703 C CA . TYR A 1 93 ? 36.305 23.430 21.222 1.00 22.05 93 TYR A CA 1
ATOM 704 C C . TYR A 1 93 ? 35.737 22.179 21.965 1.00 22.05 93 TYR A C 1
ATOM 706 O O . TYR A 1 93 ? 34.903 22.366 22.851 1.00 22.05 93 TYR A O 1
ATOM 714 N N . SER A 1 94 ? 35.915 20.925 21.513 1.00 25.06 94 SER A N 1
ATOM 715 C CA . SER A 1 94 ? 37.116 20.048 21.607 1.00 25.06 94 SER A CA 1
ATOM 716 C C . SER A 1 94 ? 37.111 19.172 22.887 1.00 25.06 94 SER A C 1
ATOM 718 O O . SER A 1 94 ? 36.252 19.385 23.739 1.00 25.06 94 SER A O 1
ATOM 720 N N . ASP A 1 95 ? 37.941 18.142 23.114 1.00 24.86 95 ASP A N 1
ATOM 721 C CA . ASP A 1 95 ? 38.997 17.410 22.364 1.00 24.86 95 ASP A CA 1
ATOM 722 C C . ASP A 1 95 ? 38.816 15.895 22.683 1.00 24.86 95 ASP A C 1
ATOM 724 O O . ASP A 1 95 ? 38.117 15.558 23.639 1.00 24.86 95 ASP A O 1
ATOM 728 N N . ASP A 1 96 ? 39.250 14.931 21.856 1.00 23.84 96 ASP A N 1
ATOM 729 C CA . ASP A 1 96 ? 40.514 14.151 21.956 1.00 23.84 96 ASP A CA 1
ATOM 730 C C . ASP A 1 96 ? 40.422 13.006 20.892 1.00 23.84 96 ASP A C 1
ATOM 732 O O . ASP A 1 96 ? 39.311 12.599 20.557 1.00 23.84 96 ASP A O 1
ATOM 736 N N . TRP A 1 97 ? 41.463 12.365 20.327 1.00 22.09 97 TRP A N 1
ATOM 737 C CA . TRP A 1 97 ? 42.925 12.545 20.367 1.00 22.09 97 TRP A CA 1
ATOM 738 C C . TRP A 1 97 ? 43.592 11.806 19.170 1.00 22.09 97 TRP A C 1
ATOM 740 O O . TRP A 1 97 ? 43.152 10.715 18.829 1.00 22.09 97 TRP A O 1
ATOM 750 N N . ASN A 1 98 ? 44.693 12.356 18.630 1.00 24.09 98 ASN A N 1
ATOM 751 C CA . ASN A 1 98 ? 45.955 11.700 18.190 1.00 24.09 98 ASN A CA 1
ATOM 752 C C . ASN A 1 98 ? 45.994 10.415 17.296 1.00 24.09 98 ASN A C 1
ATOM 754 O O . ASN A 1 98 ? 45.261 9.460 17.503 1.00 24.09 98 ASN A O 1
ATOM 758 N N . ALA A 1 99 ? 46.960 10.235 16.371 1.00 24.16 99 ALA A N 1
ATOM 759 C CA . ALA A 1 99 ? 48.105 11.073 15.954 1.00 24.16 99 ALA A CA 1
ATOM 760 C C . ALA A 1 99 ? 48.817 10.549 14.672 1.00 24.16 99 ALA A C 1
ATOM 762 O O . ALA A 1 99 ? 48.804 9.345 14.439 1.00 24.16 99 ALA A O 1
ATOM 763 N N . ASN A 1 100 ? 49.542 11.459 13.986 1.00 24.97 100 ASN A N 1
ATOM 764 C CA . ASN A 1 100 ? 50.795 11.291 13.194 1.00 24.97 100 ASN A CA 1
ATOM 765 C C . ASN A 1 100 ? 50.832 10.303 11.997 1.00 24.97 100 ASN A C 1
ATOM 767 O O . ASN A 1 100 ? 50.138 9.300 11.983 1.00 24.97 100 ASN A O 1
ATOM 771 N N . GLU A 1 101 ? 51.670 10.419 10.955 1.00 24.59 101 GLU A N 1
ATOM 772 C CA . GLU A 1 101 ? 52.608 11.405 10.345 1.00 24.59 101 GLU A CA 1
ATOM 773 C C . GLU A 1 101 ? 52.830 10.876 8.884 1.00 24.59 101 GLU A C 1
ATOM 775 O O . GLU A 1 101 ? 52.476 9.734 8.604 1.00 24.59 101 GLU A O 1
ATOM 780 N N . ALA A 1 102 ? 53.352 11.554 7.853 1.00 23.11 102 ALA A N 1
ATOM 781 C CA . ALA A 1 102 ? 54.474 12.491 7.757 1.00 23.11 102 ALA A CA 1
ATOM 782 C C . ALA A 1 102 ? 54.420 13.318 6.439 1.00 23.11 102 ALA A C 1
ATOM 784 O O . ALA A 1 102 ? 53.560 13.111 5.587 1.00 23.11 102 ALA A O 1
ATOM 785 N N . THR A 1 103 ? 55.374 14.239 6.255 1.00 23.64 103 THR A N 1
ATOM 786 C CA . THR A 1 103 ? 55.442 15.246 5.168 1.00 23.64 103 THR A CA 1
ATOM 787 C C . THR A 1 103 ? 56.657 15.080 4.238 1.00 23.64 103 THR A C 1
ATOM 789 O O . THR A 1 103 ? 57.628 14.447 4.635 1.00 23.64 103 THR A O 1
ATOM 792 N N . MET A 1 104 ? 56.625 15.707 3.043 1.00 21.08 104 MET A N 1
ATOM 793 C CA . MET A 1 104 ? 57.745 16.308 2.254 1.00 21.08 104 MET A CA 1
ATOM 794 C C . MET A 1 104 ? 57.151 16.832 0.911 1.00 21.08 104 MET A C 1
ATOM 796 O O . MET A 1 104 ? 56.571 16.018 0.208 1.00 21.08 104 MET A O 1
ATOM 800 N N . LYS A 1 105 ? 57.083 18.110 0.477 1.00 22.28 105 LYS A N 1
ATOM 801 C CA . LYS A 1 105 ? 57.827 19.397 0.616 1.00 22.28 105 LYS A CA 1
ATOM 802 C C . LYS A 1 105 ? 58.829 19.675 -0.540 1.00 22.28 105 LYS A C 1
ATOM 804 O O . LYS A 1 105 ? 59.515 18.744 -0.940 1.00 22.28 105 LYS A O 1
ATOM 809 N N . VAL A 1 106 ? 58.974 20.969 -0.925 1.00 22.17 106 VAL A N 1
ATOM 810 C CA . VAL A 1 106 ? 59.993 21.616 -1.828 1.00 22.17 106 VAL A CA 1
ATOM 811 C C . VAL A 1 106 ? 59.623 21.665 -3.337 1.00 22.17 106 VAL A C 1
ATOM 813 O O . VAL A 1 106 ? 59.240 20.629 -3.863 1.00 22.17 106 VAL A O 1
ATOM 816 N N . SER A 1 107 ? 59.751 22.760 -4.123 1.00 22.50 107 SER A N 1
ATOM 817 C CA . SER A 1 107 ? 59.874 24.239 -3.913 1.00 22.50 107 SER A CA 1
ATOM 818 C C . SER A 1 107 ? 59.862 24.993 -5.273 1.00 22.50 107 SER A C 1
ATOM 820 O O . SER A 1 107 ? 60.353 24.398 -6.221 1.00 22.50 107 SER A O 1
ATOM 822 N N . GLU A 1 108 ? 59.438 26.276 -5.302 1.00 25.62 108 GLU A N 1
ATOM 823 C CA . GLU A 1 108 ? 59.950 27.443 -6.106 1.00 25.62 108 GLU A CA 1
ATOM 824 C C . GLU A 1 108 ? 60.178 27.298 -7.654 1.00 25.62 108 GLU A C 1
ATOM 826 O O . GLU A 1 108 ? 60.395 26.219 -8.178 1.00 25.62 108 GLU A O 1
ATOM 831 N N . GLU A 1 109 ? 60.109 28.322 -8.521 1.00 23.64 109 GLU A N 1
ATOM 832 C CA . GLU A 1 109 ? 60.383 29.765 -8.382 1.00 23.64 109 GLU A CA 1
ATOM 833 C C . GLU A 1 109 ? 59.665 30.612 -9.486 1.00 23.64 109 GLU A C 1
ATOM 835 O O . GLU A 1 109 ? 58.971 30.084 -10.353 1.00 23.64 109 GLU A O 1
ATOM 840 N N . THR A 1 110 ? 59.800 31.944 -9.441 1.00 24.44 110 THR A N 1
ATOM 841 C CA . THR A 1 110 ? 58.974 32.971 -10.132 1.00 24.44 110 THR A CA 1
ATOM 842 C C . THR A 1 110 ? 59.440 33.431 -11.527 1.00 24.44 110 THR A C 1
ATOM 844 O O . THR A 1 110 ? 60.632 33.373 -11.810 1.00 24.44 110 THR A O 1
ATOM 847 N N . ASN A 1 111 ? 58.560 34.101 -12.303 1.00 23.30 111 ASN A N 1
ATOM 848 C CA . ASN A 1 111 ? 58.871 35.419 -12.914 1.00 23.30 111 ASN A CA 1
ATOM 849 C C . ASN A 1 111 ? 57.642 36.190 -13.467 1.00 23.30 111 ASN A C 1
ATOM 851 O O . ASN A 1 111 ? 56.759 35.609 -14.087 1.00 23.30 111 ASN A O 1
ATOM 855 N N . PHE A 1 112 ? 57.638 37.518 -13.276 1.00 20.42 112 PHE A N 1
ATOM 856 C CA . PHE A 1 112 ? 56.667 38.514 -13.781 1.00 20.42 112 PHE A CA 1
ATOM 857 C C . PHE A 1 112 ? 57.297 39.388 -14.880 1.00 20.42 112 PHE A C 1
ATOM 859 O O . PHE A 1 112 ? 58.466 39.731 -14.729 1.00 20.42 112 PHE A O 1
ATOM 866 N N . ILE A 1 113 ? 56.506 39.901 -15.842 1.00 23.44 113 ILE A N 1
ATOM 867 C CA . ILE A 1 113 ? 56.642 41.271 -16.403 1.00 23.44 113 ILE A CA 1
ATOM 868 C C . ILE A 1 113 ? 55.234 41.849 -16.702 1.00 23.44 113 ILE A C 1
ATOM 870 O O . ILE A 1 113 ? 54.372 41.144 -17.216 1.00 23.44 113 ILE A O 1
ATOM 874 N N . HIS A 1 114 ? 55.028 43.128 -16.360 1.00 21.89 114 HIS A N 1
ATOM 875 C CA . HIS A 1 114 ? 53.816 43.956 -16.551 1.00 21.89 114 HIS A CA 1
ATOM 876 C C . HIS A 1 114 ? 53.941 44.915 -17.759 1.00 21.89 114 HIS A C 1
ATOM 878 O O . HIS A 1 114 ? 55.056 45.088 -18.250 1.00 21.89 114 HIS A O 1
ATOM 884 N N . ILE A 1 115 ? 52.824 45.578 -18.132 1.00 24.22 115 ILE A N 1
ATOM 885 C CA . ILE A 1 115 ? 52.624 46.967 -18.668 1.00 24.22 115 ILE A CA 1
ATOM 886 C C . ILE A 1 115 ? 51.332 46.940 -19.527 1.00 24.22 115 ILE A C 1
ATOM 888 O O . ILE A 1 115 ? 51.267 46.170 -20.480 1.00 24.22 115 ILE A O 1
ATOM 892 N N . GLU A 1 116 ? 50.195 47.491 -19.068 1.00 22.50 116 GLU A N 1
ATOM 893 C CA . GLU A 1 116 ? 49.776 48.922 -19.137 1.00 22.50 116 GLU A CA 1
ATOM 894 C C . GLU A 1 116 ? 49.494 49.414 -20.583 1.00 22.50 116 GLU A C 1
ATOM 896 O O . GLU A 1 116 ? 50.273 49.121 -21.483 1.00 22.50 116 GLU A O 1
ATOM 901 N N . ASP A 1 117 ? 48.473 50.224 -20.903 1.00 24.28 117 ASP A N 1
ATOM 902 C CA . ASP A 1 117 ? 47.199 50.596 -20.243 1.00 24.28 117 ASP A CA 1
ATOM 903 C C . ASP A 1 117 ? 46.339 51.422 -21.258 1.00 24.28 117 ASP A C 1
ATOM 905 O O . ASP A 1 117 ? 46.825 51.704 -22.355 1.00 24.28 117 ASP A O 1
ATOM 909 N N . GLN A 1 118 ? 45.138 51.891 -20.871 1.00 24.75 118 GLN A N 1
ATOM 910 C CA . GLN A 1 118 ? 44.319 52.952 -21.531 1.00 24.75 118 GLN A CA 1
ATOM 911 C C . GLN A 1 118 ? 43.605 52.672 -22.886 1.00 24.75 118 GLN A C 1
ATOM 913 O O . GLN A 1 118 ? 44.122 51.988 -23.759 1.00 24.75 118 GLN A O 1
ATOM 918 N N . GLU A 1 119 ? 42.453 53.287 -23.220 1.00 24.23 119 GLU A N 1
ATOM 919 C CA . GLU A 1 119 ? 41.298 53.767 -22.424 1.00 24.23 119 GLU A CA 1
ATOM 920 C C . GLU A 1 119 ? 40.110 54.122 -23.369 1.00 24.23 119 GLU A C 1
ATOM 922 O O . GLU A 1 119 ? 40.318 54.590 -24.484 1.00 24.23 119 GLU A O 1
ATOM 927 N N . ASN A 1 120 ? 38.877 54.027 -22.852 1.00 24.62 120 ASN A N 1
ATOM 928 C CA . ASN A 1 120 ? 37.685 54.834 -23.191 1.00 24.62 120 ASN A CA 1
ATOM 929 C C . ASN A 1 120 ? 36.859 54.694 -24.509 1.00 24.62 120 ASN A C 1
ATOM 931 O O . ASN A 1 120 ? 37.314 54.923 -25.625 1.00 24.62 120 ASN A O 1
ATOM 935 N N . SER A 1 121 ? 35.535 54.602 -24.268 1.00 24.16 121 SER A N 1
ATOM 936 C CA . SER A 1 121 ? 34.416 55.299 -24.952 1.00 24.16 121 SER A CA 1
ATOM 937 C C . SER A 1 121 ? 33.437 54.513 -25.848 1.00 24.16 121 SER A C 1
ATOM 939 O O . SER A 1 121 ? 33.569 54.452 -27.066 1.00 24.16 121 SER A O 1
ATOM 941 N N . MET A 1 122 ? 32.343 54.086 -25.204 1.00 23.91 122 MET A N 1
ATOM 942 C CA . MET A 1 122 ? 30.948 53.992 -25.683 1.00 23.91 122 MET A CA 1
ATOM 943 C C . MET A 1 122 ? 30.616 54.410 -27.135 1.00 23.91 122 MET A C 1
ATOM 945 O O . MET A 1 122 ? 30.733 55.585 -27.483 1.00 23.91 122 MET A O 1
ATOM 949 N N . ALA A 1 123 ? 29.917 53.525 -27.857 1.00 23.50 123 ALA A N 1
ATOM 950 C CA . ALA A 1 123 ? 28.524 53.765 -28.271 1.00 23.50 123 ALA A CA 1
ATOM 951 C C . ALA A 1 123 ? 27.833 52.450 -28.681 1.00 23.50 123 ALA A C 1
ATOM 953 O O . ALA A 1 123 ? 28.407 51.626 -29.386 1.00 23.50 123 ALA A O 1
ATOM 954 N N . SER A 1 124 ? 26.588 52.266 -28.245 1.00 30.19 124 SER A N 1
ATOM 955 C CA . SER A 1 124 ? 25.721 51.151 -28.631 1.00 30.19 124 SER A CA 1
ATOM 956 C C . SER A 1 124 ? 25.188 51.294 -30.061 1.00 30.19 124 SER A C 1
ATOM 958 O O . SER A 1 124 ? 24.870 52.404 -30.479 1.00 30.19 124 SER A O 1
ATOM 960 N N . ILE A 1 125 ? 25.002 50.166 -30.759 1.00 25.55 125 ILE A N 1
ATOM 961 C CA . ILE A 1 125 ? 23.853 49.860 -31.639 1.00 25.55 125 ILE A CA 1
ATOM 962 C C . ILE A 1 125 ? 23.894 48.363 -32.006 1.00 25.55 125 ILE A C 1
ATOM 964 O O . ILE A 1 125 ? 24.959 47.773 -32.152 1.00 25.55 125 ILE A O 1
ATOM 968 N N . SER A 1 126 ? 22.709 47.763 -32.109 1.00 33.88 126 SER A N 1
ATOM 969 C CA . SER A 1 126 ? 22.417 46.351 -32.395 1.00 33.88 126 SER A CA 1
ATOM 970 C C . SER A 1 126 ? 23.194 45.729 -33.567 1.00 33.88 126 SER A C 1
ATOM 972 O O . SER A 1 126 ? 23.076 46.239 -34.682 1.00 33.88 126 SER A O 1
ATOM 974 N N . LEU A 1 127 ? 23.855 44.576 -33.354 1.00 28.06 127 LEU A N 1
ATOM 975 C CA . LEU A 1 127 ? 24.258 43.658 -34.440 1.00 28.06 127 LEU A CA 1
ATOM 976 C C . LEU A 1 127 ? 24.577 42.198 -34.002 1.00 28.06 127 LEU A C 1
ATOM 978 O O . LEU A 1 127 ? 25.466 41.562 -34.564 1.00 28.06 127 LEU A O 1
ATOM 982 N N . GLU A 1 128 ? 23.857 41.620 -33.033 1.00 27.84 128 GLU A N 1
ATOM 983 C CA . GLU A 1 128 ? 24.062 40.217 -32.594 1.00 27.84 128 GLU A CA 1
ATOM 984 C C . GLU A 1 128 ? 23.252 39.191 -33.414 1.00 27.84 128 GLU A C 1
ATOM 986 O O . GLU A 1 128 ? 22.531 38.358 -32.880 1.00 27.84 128 GLU A O 1
ATOM 991 N N . ALA A 1 129 ? 23.379 39.248 -34.742 1.00 31.56 129 ALA A N 1
ATOM 992 C CA . ALA A 1 129 ? 22.820 38.240 -35.655 1.00 31.56 129 ALA A CA 1
ATOM 993 C C . ALA A 1 129 ? 23.817 37.788 -36.744 1.00 31.56 129 ALA A C 1
ATOM 995 O O . ALA A 1 129 ? 23.428 37.142 -37.714 1.00 31.56 129 ALA A O 1
ATOM 996 N N . SER A 1 130 ? 25.099 38.165 -36.634 1.00 27.16 130 SER A N 1
ATOM 997 C CA . SER A 1 130 ? 26.050 38.034 -37.750 1.00 27.16 130 SER A CA 1
ATOM 998 C C . SER A 1 130 ? 27.524 37.841 -37.357 1.00 27.16 130 SER A C 1
ATOM 1000 O O . SER A 1 130 ? 28.397 38.193 -38.145 1.00 27.16 130 SER A O 1
ATOM 1002 N N . LEU A 1 131 ? 27.831 37.321 -36.158 1.00 27.31 131 LEU A N 1
ATOM 1003 C CA . LEU A 1 131 ? 29.223 37.111 -35.701 1.00 27.31 131 LEU A CA 1
ATOM 1004 C C . LEU A 1 131 ? 29.551 35.712 -35.136 1.00 27.31 131 LEU A C 1
ATOM 1006 O O . LEU A 1 131 ? 30.678 35.497 -34.706 1.00 27.31 131 LEU A O 1
ATOM 1010 N N . ILE A 1 132 ? 28.635 34.736 -35.200 1.00 32.00 132 ILE A N 1
ATOM 1011 C CA . ILE A 1 132 ? 28.895 33.338 -34.781 1.00 32.00 132 ILE A CA 1
ATOM 1012 C C . ILE A 1 132 ? 28.938 32.404 -36.006 1.00 32.00 132 ILE A C 1
ATOM 1014 O O . ILE A 1 132 ? 28.213 31.418 -36.089 1.00 32.00 132 ILE A O 1
ATOM 1018 N N . VAL A 1 133 ? 29.756 32.757 -37.005 1.00 33.84 133 VAL A N 1
ATOM 1019 C CA . VAL A 1 133 ? 29.965 31.940 -38.224 1.00 33.84 133 VAL A CA 1
ATOM 1020 C C . VAL A 1 133 ? 31.446 31.584 -38.455 1.00 33.84 133 VAL A C 1
ATOM 1022 O O . VAL A 1 133 ? 31.722 30.552 -39.055 1.00 33.84 133 VAL A O 1
ATOM 1025 N N . ASP A 1 134 ? 32.398 32.349 -37.904 1.00 27.45 134 ASP A N 1
ATOM 1026 C CA . ASP A 1 134 ? 33.834 32.259 -38.246 1.00 27.45 134 ASP A CA 1
ATOM 1027 C C . ASP A 1 134 ? 34.753 31.708 -37.121 1.00 27.45 134 ASP A C 1
ATOM 1029 O O . ASP A 1 134 ? 35.947 32.005 -37.095 1.00 27.45 134 ASP A O 1
ATOM 1033 N N . SER A 1 135 ? 34.248 30.901 -36.172 1.00 31.78 135 SER A N 1
ATOM 1034 C CA . SER A 1 135 ? 35.076 30.368 -35.059 1.00 31.78 135 SER A CA 1
ATOM 1035 C C . SER A 1 135 ? 34.940 28.867 -34.752 1.00 31.78 135 SER A C 1
ATOM 1037 O O . SER A 1 135 ? 35.316 28.438 -33.663 1.00 31.78 135 SER A O 1
ATOM 1039 N N . LEU A 1 136 ? 34.413 28.051 -35.673 1.00 35.56 136 LEU A N 1
ATOM 1040 C CA . LEU A 1 136 ? 34.162 26.616 -35.429 1.00 35.56 136 LEU A CA 1
ATOM 1041 C C . LEU A 1 136 ? 35.352 25.667 -35.700 1.00 35.56 136 LEU A C 1
ATOM 1043 O O . LEU A 1 136 ? 35.254 24.487 -35.376 1.00 35.56 136 LEU A O 1
ATOM 1047 N N . ASP A 1 137 ? 36.478 26.159 -36.227 1.00 34.38 137 ASP A N 1
ATOM 1048 C CA . ASP A 1 137 ? 37.631 25.329 -36.639 1.00 34.38 137 ASP A CA 1
ATOM 1049 C C . ASP A 1 137 ? 38.782 25.249 -35.604 1.00 34.38 137 ASP A C 1
ATOM 1051 O O . ASP A 1 137 ? 39.891 24.818 -35.931 1.00 34.38 137 ASP A O 1
ATOM 1055 N N . SER A 1 138 ? 38.564 25.651 -34.343 1.00 40.00 138 SER A N 1
ATOM 1056 C CA . SER A 1 138 ? 39.616 25.591 -33.308 1.00 40.00 138 SER A CA 1
ATOM 1057 C C . SER A 1 138 ? 39.133 25.295 -31.879 1.00 40.00 138 SER A C 1
ATOM 1059 O O . SER A 1 138 ? 39.591 25.932 -30.930 1.00 40.00 138 SER A O 1
ATOM 1061 N N . GLU A 1 139 ? 38.248 24.312 -31.703 1.00 40.16 139 GLU A N 1
ATOM 1062 C CA . GLU A 1 139 ? 38.016 23.687 -30.388 1.00 40.16 139 GLU A CA 1
ATOM 1063 C C . GLU A 1 139 ? 38.892 22.429 -30.201 1.00 40.16 139 GLU A C 1
ATOM 1065 O O . GLU A 1 139 ? 39.224 21.751 -31.180 1.00 40.16 139 GLU A O 1
ATOM 1070 N N . PRO A 1 140 ? 39.329 22.116 -28.965 1.00 35.78 140 PRO A N 1
ATOM 1071 C CA . PRO A 1 140 ? 40.249 21.010 -28.713 1.00 35.78 140 PRO A CA 1
ATOM 1072 C C . PRO A 1 140 ? 39.595 19.654 -29.001 1.00 35.78 140 PRO A C 1
ATOM 1074 O O . PRO A 1 140 ? 38.453 19.409 -28.616 1.00 35.78 140 PRO A O 1
ATOM 1077 N N . GLN A 1 141 ? 40.341 18.738 -29.629 1.00 42.16 141 GLN A N 1
ATOM 1078 C CA . GLN A 1 141 ? 39.869 17.366 -29.824 1.00 42.16 141 GLN A CA 1
ATOM 1079 C C . GLN A 1 141 ? 39.597 16.702 -28.470 1.00 42.16 141 GLN A C 1
ATOM 1081 O O . GLN A 1 141 ? 40.524 16.471 -27.690 1.00 42.16 141 GLN A O 1
ATOM 1086 N N . VAL A 1 142 ? 38.334 16.350 -28.223 1.00 47.12 142 VAL A N 1
ATOM 1087 C CA . VAL A 1 142 ? 37.934 15.521 -27.083 1.00 47.12 142 VAL A CA 1
ATOM 1088 C C . VAL A 1 142 ? 38.551 14.138 -27.275 1.00 47.12 142 VAL A C 1
ATOM 1090 O O . VAL A 1 142 ? 38.132 13.368 -28.139 1.00 47.12 142 VAL A O 1
ATOM 1093 N N . SER A 1 143 ? 39.577 13.817 -26.491 1.00 53.56 143 SER A N 1
ATOM 1094 C CA . SER A 1 143 ? 40.210 12.503 -26.529 1.00 53.56 143 SER A CA 1
ATOM 1095 C C . SER A 1 143 ? 39.253 11.459 -25.957 1.00 53.56 143 SER A C 1
ATOM 1097 O O . SER A 1 143 ? 39.054 11.370 -24.746 1.00 53.56 143 SER A O 1
ATOM 1099 N N . LEU A 1 144 ? 38.658 10.647 -26.838 1.00 59.50 144 LEU A N 1
ATOM 1100 C CA . LEU A 1 144 ? 37.750 9.581 -26.421 1.00 59.50 144 LEU A CA 1
ATOM 1101 C C . LEU A 1 144 ? 38.421 8.670 -25.367 1.00 59.50 144 LEU A C 1
ATOM 1103 O O . LEU A 1 144 ? 39.576 8.259 -25.548 1.00 59.50 144 LEU A O 1
ATOM 1107 N N . PRO A 1 145 ? 37.715 8.326 -24.274 1.00 62.97 145 PRO A N 1
ATOM 1108 C CA . PRO A 1 145 ? 38.284 7.571 -23.163 1.00 62.97 145 PRO A CA 1
ATOM 1109 C C . PRO A 1 145 ? 38.709 6.150 -23.581 1.00 62.97 145 PRO A C 1
ATOM 1111 O O . PRO A 1 145 ? 38.230 5.618 -24.584 1.00 62.97 145 PRO A O 1
ATOM 1114 N N . PRO A 1 146 ? 39.572 5.458 -22.811 1.00 69.75 146 PRO A N 1
ATOM 1115 C CA . PRO A 1 146 ? 40.008 4.105 -23.152 1.00 69.75 146 PRO A CA 1
ATOM 1116 C C . PRO A 1 146 ? 38.828 3.135 -23.332 1.00 69.75 146 PRO A C 1
ATOM 1118 O O . PRO A 1 146 ? 38.110 2.818 -22.380 1.00 69.75 146 PRO A O 1
ATOM 1121 N N . ASN A 1 147 ? 38.639 2.607 -24.548 1.00 78.25 147 ASN A N 1
ATOM 1122 C CA . ASN A 1 147 ? 37.513 1.724 -24.884 1.00 78.25 147 ASN A CA 1
ATOM 1123 C C . ASN A 1 147 ? 37.703 0.271 -24.398 1.00 78.25 147 ASN A C 1
ATOM 1125 O O . ASN A 1 147 ? 37.678 -0.688 -25.176 1.00 78.25 147 ASN A O 1
ATOM 1129 N N . ILE A 1 148 ? 37.931 0.112 -23.095 1.00 77.25 148 ILE A N 1
ATOM 1130 C CA . ILE A 1 148 ? 38.144 -1.165 -22.415 1.00 77.25 148 ILE A CA 1
ATOM 1131 C C . ILE A 1 148 ? 37.001 -1.371 -21.425 1.00 77.25 148 ILE A C 1
ATOM 1133 O O . ILE A 1 148 ? 36.868 -0.645 -20.442 1.00 77.25 148 ILE A O 1
ATOM 1137 N N . LYS A 1 149 ? 36.158 -2.373 -21.675 1.00 71.56 149 LYS A N 1
ATOM 1138 C CA . LYS A 1 149 ? 34.983 -2.642 -20.844 1.00 71.56 149 LYS A CA 1
ATOM 1139 C C . LYS A 1 149 ? 35.375 -3.162 -19.457 1.00 71.56 149 LYS A C 1
ATOM 1141 O O . LYS A 1 149 ? 35.741 -4.326 -19.298 1.00 71.56 149 LYS A O 1
ATOM 1146 N N . SER A 1 150 ? 35.256 -2.299 -18.449 1.00 66.31 150 SER A N 1
ATOM 1147 C CA . SER A 1 150 ? 35.311 -2.677 -17.029 1.00 66.31 150 SER A CA 1
ATOM 1148 C C . SER A 1 150 ? 33.976 -3.274 -16.544 1.00 66.31 150 SER A C 1
ATOM 1150 O O . SER A 1 150 ? 32.964 -3.206 -17.244 1.00 66.31 150 SER A O 1
ATOM 1152 N N . LYS A 1 151 ? 33.951 -3.820 -15.319 1.00 59.69 151 LYS A N 1
ATOM 1153 C CA . LYS A 1 151 ? 32.738 -4.381 -14.690 1.00 59.69 151 LYS A CA 1
ATOM 1154 C C . LYS A 1 151 ? 31.608 -3.364 -14.477 1.00 59.69 151 LYS A C 1
ATOM 1156 O O . LYS A 1 151 ? 30.462 -3.783 -14.375 1.00 59.69 151 LYS A O 1
ATOM 1161 N N . ASN A 1 152 ? 31.925 -2.070 -14.424 1.00 53.31 152 ASN A N 1
ATOM 1162 C CA . ASN A 1 152 ? 30.960 -1.011 -14.113 1.00 53.31 152 ASN A CA 1
ATOM 1163 C C . ASN A 1 152 ? 30.179 -0.547 -15.358 1.00 53.31 152 ASN A C 1
ATOM 1165 O O . ASN A 1 152 ? 29.178 0.146 -15.237 1.00 53.31 152 ASN A O 1
ATOM 1169 N N . HIS A 1 153 ? 30.605 -0.953 -16.558 1.00 62.19 153 HIS A N 1
ATOM 1170 C CA . HIS A 1 153 ? 29.938 -0.610 -17.812 1.00 62.19 153 HIS A CA 1
ATOM 1171 C C . HIS A 1 153 ? 28.798 -1.597 -18.097 1.00 62.19 153 HIS A C 1
ATOM 1173 O O . HIS A 1 153 ? 28.969 -2.591 -18.815 1.00 62.19 153 HIS A O 1
ATOM 1179 N N . LEU A 1 154 ? 27.643 -1.338 -17.484 1.00 62.03 154 LEU A N 1
ATOM 1180 C CA . LEU A 1 154 ? 26.453 -2.190 -17.568 1.00 62.03 154 LEU A CA 1
ATOM 1181 C C . LEU A 1 154 ? 25.676 -2.017 -18.883 1.00 62.03 154 LEU A C 1
ATOM 1183 O O . LEU A 1 154 ? 25.064 -2.981 -19.351 1.00 62.03 154 LEU A O 1
ATOM 1187 N N . PHE A 1 155 ? 25.793 -0.852 -19.528 1.00 69.50 155 PHE A N 1
ATOM 1188 C CA . PHE A 1 155 ? 25.013 -0.460 -20.708 1.00 69.50 155 PHE A CA 1
ATOM 1189 C C . PHE A 1 155 ? 25.902 -0.018 -21.891 1.00 69.50 155 PHE A C 1
ATOM 1191 O O . PHE A 1 155 ? 27.011 0.473 -21.659 1.00 69.50 155 PHE A O 1
ATOM 1198 N N . PRO A 1 156 ? 25.474 -0.242 -23.152 1.00 77.06 156 PRO A N 1
ATOM 1199 C CA . PRO A 1 156 ? 26.216 0.180 -24.338 1.00 77.06 156 PRO A CA 1
ATOM 1200 C C . PRO A 1 156 ? 26.110 1.692 -24.551 1.00 77.06 156 PRO A C 1
ATOM 1202 O O . PRO A 1 156 ? 25.009 2.213 -24.688 1.00 77.06 156 PRO A O 1
ATOM 1205 N N . MET A 1 157 ? 27.250 2.371 -24.665 1.00 76.25 157 MET A N 1
ATOM 1206 C CA . MET A 1 157 ? 27.298 3.791 -25.036 1.00 76.25 157 MET A CA 1
ATOM 1207 C C . MET A 1 157 ? 27.535 3.972 -26.539 1.00 76.25 157 MET A C 1
ATOM 1209 O O . MET A 1 157 ? 28.292 3.209 -27.150 1.00 76.25 157 MET A O 1
ATOM 1213 N N . ILE A 1 158 ? 26.944 5.012 -27.123 1.00 79.00 158 ILE A N 1
ATOM 1214 C CA . ILE A 1 158 ? 27.287 5.526 -28.453 1.00 79.00 158 ILE A CA 1
ATOM 1215 C C . ILE A 1 158 ? 27.896 6.916 -28.251 1.00 79.00 158 ILE A C 1
ATOM 1217 O O . ILE A 1 158 ? 27.300 7.728 -27.553 1.00 79.00 158 ILE A O 1
ATOM 1221 N N . PHE A 1 159 ? 29.050 7.189 -28.858 1.00 76.62 159 PHE A N 1
ATOM 1222 C CA . PHE A 1 159 ? 29.653 8.527 -28.894 1.00 76.62 159 PHE A CA 1
ATOM 1223 C C . PHE A 1 159 ? 29.839 8.994 -30.339 1.00 76.62 159 PHE A C 1
ATOM 1225 O O . PHE A 1 159 ? 29.946 8.176 -31.254 1.00 76.62 159 PHE A O 1
ATOM 1232 N N . THR A 1 160 ? 29.918 10.308 -30.540 1.00 73.81 160 THR A N 1
ATOM 1233 C CA . THR A 1 160 ? 30.317 10.926 -31.810 1.00 73.81 160 THR A CA 1
ATOM 1234 C C . THR A 1 160 ? 31.229 12.116 -31.537 1.00 73.81 160 THR A C 1
ATOM 1236 O O . THR A 1 160 ? 30.985 12.894 -30.621 1.00 73.81 160 THR A O 1
ATOM 1239 N N . GLU A 1 161 ? 32.265 12.285 -32.353 1.00 68.69 161 GLU A N 1
ATOM 1240 C CA . GLU A 1 161 ? 33.138 13.465 -32.334 1.00 68.69 161 GLU A CA 1
ATOM 1241 C C . GLU A 1 161 ? 32.503 14.649 -33.099 1.00 68.69 161 GLU A C 1
ATOM 1243 O O . GLU A 1 161 ? 33.004 15.771 -33.059 1.00 68.69 161 GLU A O 1
ATOM 1248 N N . LYS A 1 162 ? 31.388 14.420 -33.811 1.00 68.69 162 LYS A N 1
ATOM 1249 C CA . LYS A 1 162 ? 30.713 15.415 -34.661 1.00 68.69 162 LYS A CA 1
ATOM 1250 C C . LYS A 1 162 ? 29.425 15.930 -34.019 1.00 68.69 162 LYS A C 1
ATOM 1252 O O . LYS A 1 162 ? 28.424 15.213 -34.014 1.00 68.69 162 LYS A O 1
ATOM 1257 N N . LYS A 1 163 ? 29.425 17.199 -33.582 1.00 65.00 163 LYS A N 1
ATOM 1258 C CA . LYS A 1 163 ? 28.258 17.879 -32.973 1.00 65.00 163 LYS A CA 1
ATOM 1259 C C . LYS A 1 163 ? 26.979 17.749 -33.822 1.00 65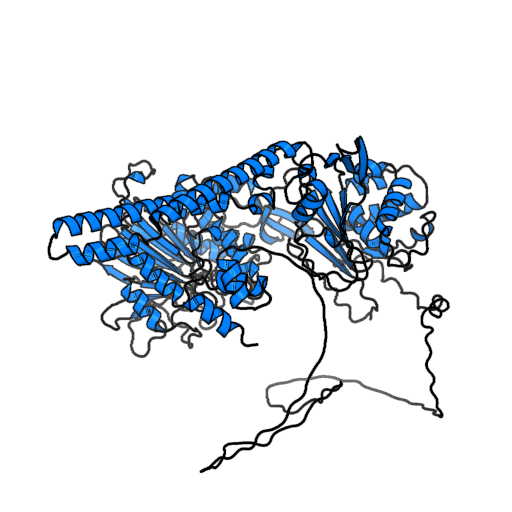.00 163 LYS A C 1
ATOM 1261 O O . LYS A 1 163 ? 25.942 17.378 -33.295 1.00 65.00 163 LYS A O 1
ATOM 1266 N N . THR A 1 164 ? 27.085 17.882 -35.148 1.00 60.59 164 THR A N 1
ATOM 1267 C CA . THR A 1 164 ? 25.967 17.768 -36.115 1.00 60.59 164 THR A CA 1
ATOM 1268 C C . THR A 1 164 ? 25.258 16.407 -36.176 1.00 60.59 164 THR A C 1
ATOM 1270 O O . THR A 1 164 ? 24.315 16.255 -36.941 1.00 60.59 164 THR A O 1
ATOM 1273 N N . HIS A 1 165 ? 25.713 15.401 -35.422 1.00 66.81 165 HIS A N 1
ATOM 1274 C CA . HIS A 1 165 ? 25.139 14.051 -35.427 1.00 66.81 165 HIS A CA 1
ATOM 1275 C C . HIS A 1 165 ? 24.734 13.560 -34.031 1.00 66.81 165 HIS A C 1
ATOM 1277 O O . HIS A 1 165 ? 24.382 12.388 -33.883 1.00 66.81 165 HIS A O 1
ATOM 1283 N N . LYS A 1 166 ? 24.763 14.427 -33.006 1.00 71.69 166 LYS A N 1
ATOM 1284 C CA . LYS A 1 166 ? 24.332 14.068 -31.647 1.00 71.69 166 LYS A CA 1
ATOM 1285 C C . LYS A 1 166 ? 22.851 13.662 -31.600 1.00 71.69 166 LYS A C 1
ATOM 1287 O O . LYS A 1 166 ? 22.538 12.656 -30.973 1.00 71.69 166 LYS A O 1
ATOM 1292 N N . CYS A 1 167 ? 21.969 14.324 -32.354 1.00 72.31 167 CYS A N 1
ATOM 1293 C CA . CYS A 1 167 ? 20.542 13.972 -32.469 1.00 72.31 167 CYS A CA 1
ATOM 1294 C C . CYS A 1 167 ? 20.263 12.501 -32.865 1.00 72.31 167 CYS A C 1
ATOM 1296 O O . CYS A 1 167 ? 19.268 11.922 -32.430 1.00 72.31 167 CYS A O 1
ATOM 1298 N N . TRP A 1 168 ? 21.160 11.850 -33.617 1.00 78.00 168 TRP A N 1
ATOM 1299 C CA . TRP A 1 168 ? 21.040 10.432 -33.988 1.00 78.00 168 TRP A CA 1
ATOM 1300 C C . TRP A 1 168 ? 21.306 9.464 -32.829 1.00 78.00 168 TRP A C 1
ATOM 1302 O O . TRP A 1 168 ? 20.834 8.323 -32.862 1.00 78.00 168 TRP A O 1
ATOM 1312 N N . ILE A 1 169 ? 22.050 9.887 -31.802 1.00 79.94 169 ILE A N 1
ATOM 1313 C CA . ILE A 1 169 ? 22.454 9.023 -30.688 1.00 79.94 169 ILE A CA 1
ATOM 1314 C C . ILE A 1 169 ? 21.250 8.572 -29.846 1.00 79.94 169 ILE A C 1
ATOM 1316 O O . ILE A 1 169 ? 21.109 7.354 -29.686 1.00 79.94 169 ILE A O 1
ATOM 1320 N N . PRO A 1 170 ? 20.358 9.456 -29.351 1.00 77.88 170 PRO A N 1
ATOM 1321 C CA . PRO A 1 170 ? 19.169 9.032 -28.612 1.00 77.88 170 PRO A CA 1
ATOM 1322 C C . PRO A 1 170 ? 18.269 8.091 -29.426 1.00 77.88 170 PRO A C 1
ATOM 1324 O O . PRO A 1 170 ? 17.900 7.017 -28.944 1.00 77.88 170 PRO A O 1
ATOM 1327 N N . LEU A 1 171 ? 17.986 8.451 -30.685 1.00 82.75 171 LEU A N 1
ATOM 1328 C CA . LEU A 1 171 ? 17.122 7.689 -31.592 1.00 82.75 171 LEU A CA 1
ATOM 1329 C C . LEU A 1 171 ? 17.624 6.252 -31.786 1.00 82.75 171 LEU A C 1
ATOM 1331 O O . LEU A 1 171 ? 16.902 5.286 -31.525 1.00 82.75 171 LEU A O 1
ATOM 1335 N N . ILE A 1 172 ? 18.883 6.101 -32.209 1.00 85.62 172 ILE A N 1
ATOM 1336 C CA . ILE A 1 172 ? 19.475 4.787 -32.480 1.00 85.62 172 ILE A CA 1
ATOM 1337 C C . ILE A 1 172 ? 19.652 4.000 -31.175 1.00 85.62 172 ILE A C 1
ATOM 1339 O O . ILE A 1 172 ? 19.405 2.793 -31.169 1.00 85.62 172 ILE A O 1
ATOM 1343 N N . SER A 1 173 ? 20.012 4.654 -30.064 1.00 82.00 173 SER A N 1
ATOM 1344 C CA . SER A 1 173 ? 20.142 3.993 -28.756 1.00 82.00 173 SER A CA 1
ATOM 1345 C C . SER A 1 173 ? 18.827 3.377 -28.286 1.00 82.00 173 SER A C 1
ATOM 1347 O O . SER A 1 173 ? 18.833 2.256 -27.783 1.00 82.00 173 SER A O 1
ATOM 1349 N N . ILE A 1 174 ? 17.696 4.061 -28.490 1.00 84.25 174 ILE A N 1
ATOM 1350 C CA . ILE A 1 174 ? 16.367 3.543 -28.145 1.00 84.25 174 ILE A CA 1
ATOM 1351 C C . ILE A 1 174 ? 15.966 2.427 -29.120 1.00 84.25 174 ILE A C 1
ATOM 1353 O O . ILE A 1 174 ? 15.731 1.290 -28.694 1.00 84.25 174 ILE A O 1
ATOM 1357 N N . LEU A 1 175 ? 15.934 2.708 -30.429 1.00 87.19 175 LEU A N 1
ATOM 1358 C CA . LEU A 1 175 ? 15.415 1.776 -31.439 1.00 87.19 175 LEU A CA 1
ATOM 1359 C C . LEU A 1 175 ? 16.235 0.480 -31.542 1.00 87.19 175 LEU A C 1
ATOM 1361 O O . LEU A 1 175 ? 15.661 -0.602 -31.684 1.00 87.19 175 LEU A O 1
ATOM 1365 N N . ALA A 1 176 ? 17.562 0.536 -31.387 1.00 87.38 176 ALA A N 1
ATOM 1366 C CA . ALA A 1 176 ? 18.420 -0.648 -31.449 1.00 87.38 176 ALA A CA 1
ATOM 1367 C C . ALA A 1 176 ? 18.163 -1.669 -30.323 1.00 87.38 176 ALA A C 1
ATOM 1369 O O . ALA A 1 176 ? 18.504 -2.843 -30.488 1.00 87.38 176 ALA A O 1
ATOM 1370 N N . THR A 1 177 ? 17.543 -1.274 -29.203 1.00 83.25 177 THR A N 1
ATOM 1371 C CA . THR A 1 177 ? 17.107 -2.222 -28.154 1.00 83.25 177 THR A CA 1
ATOM 1372 C C . THR A 1 177 ? 15.851 -3.009 -28.547 1.00 83.25 177 THR A C 1
ATOM 1374 O O . THR A 1 177 ? 15.515 -4.024 -27.919 1.00 83.25 177 THR A O 1
ATOM 1377 N N . TYR A 1 178 ? 15.128 -2.577 -29.587 1.00 85.06 178 TYR A N 1
ATOM 1378 C CA . TYR A 1 178 ? 13.910 -3.238 -30.024 1.00 85.06 178 TYR A CA 1
ATOM 1379 C C . TYR A 1 178 ? 14.198 -4.371 -31.010 1.00 85.06 178 TYR A C 1
ATOM 1381 O O . TYR A 1 178 ? 14.590 -4.150 -32.150 1.00 85.06 178 TYR A O 1
ATOM 1389 N N . ALA A 1 179 ? 13.951 -5.614 -30.585 1.00 84.31 179 ALA A N 1
ATOM 1390 C CA . ALA A 1 179 ? 14.330 -6.800 -31.354 1.00 84.31 179 ALA A CA 1
ATOM 1391 C C . ALA A 1 179 ? 13.810 -6.849 -32.815 1.00 84.31 179 ALA A C 1
ATOM 1393 O O . ALA A 1 179 ? 14.586 -7.267 -33.666 1.00 84.31 179 ALA A O 1
ATOM 1394 N N . PRO A 1 180 ? 12.572 -6.440 -33.167 1.00 86.50 180 PRO A N 1
ATOM 1395 C CA . PRO A 1 180 ? 12.135 -6.335 -34.565 1.00 86.50 180 PRO A CA 1
ATOM 1396 C C . PRO A 1 180 ? 12.878 -5.272 -35.384 1.00 86.50 180 PRO A C 1
ATOM 1398 O O . PRO A 1 180 ? 13.267 -5.581 -36.505 1.00 86.50 180 PRO A O 1
ATOM 1401 N N . PHE A 1 181 ? 13.145 -4.084 -34.826 1.00 90.12 181 PHE A N 1
ATOM 1402 C CA . PHE A 1 181 ? 13.980 -3.062 -35.478 1.00 90.12 181 PHE A CA 1
ATOM 1403 C C . PHE A 1 181 ? 15.406 -3.588 -35.681 1.00 90.12 181 PHE A C 1
ATOM 1405 O O . PHE A 1 181 ? 15.916 -3.625 -36.799 1.00 90.12 181 PHE A O 1
ATOM 1412 N N . ALA A 1 182 ? 16.016 -4.103 -34.610 1.00 88.88 182 ALA A N 1
ATOM 1413 C CA . ALA A 1 182 ? 17.358 -4.666 -34.650 1.00 88.88 182 ALA A CA 1
ATOM 1414 C C . ALA A 1 182 ? 17.472 -5.820 -35.658 1.00 88.88 182 ALA A C 1
ATOM 1416 O O . ALA A 1 182 ? 18.445 -5.899 -36.402 1.00 88.88 182 ALA A O 1
ATOM 1417 N N . LYS A 1 183 ? 16.461 -6.693 -35.725 1.00 89.81 183 LYS A N 1
ATOM 1418 C CA . LYS A 1 183 ? 16.388 -7.783 -36.701 1.00 89.81 183 LYS A CA 1
ATOM 1419 C C . LYS A 1 183 ? 16.286 -7.251 -38.134 1.00 89.81 183 LYS A C 1
ATOM 1421 O O . LYS A 1 183 ? 17.042 -7.711 -38.981 1.00 89.81 183 LYS A O 1
ATOM 1426 N N . ALA A 1 184 ? 15.399 -6.291 -38.397 1.00 90.56 184 ALA A N 1
ATOM 1427 C CA . ALA A 1 184 ? 15.217 -5.707 -39.727 1.00 90.56 184 ALA A CA 1
ATOM 1428 C C . ALA A 1 184 ? 16.506 -5.056 -40.261 1.00 90.56 184 ALA A C 1
ATOM 1430 O O . ALA A 1 184 ? 16.846 -5.266 -41.423 1.00 90.56 184 ALA A O 1
ATOM 1431 N N . VAL A 1 185 ? 17.257 -4.356 -39.400 1.00 89.75 185 VAL A N 1
ATOM 1432 C CA . VAL A 1 185 ? 18.576 -3.789 -39.734 1.00 89.75 185 VAL A CA 1
ATOM 1433 C C . VAL A 1 185 ? 19.631 -4.880 -39.955 1.00 89.75 185 VAL A C 1
ATOM 1435 O O . VAL A 1 185 ? 20.357 -4.843 -40.946 1.00 89.75 185 VAL A O 1
ATOM 1438 N N . LEU A 1 186 ? 19.739 -5.864 -39.053 1.00 90.56 186 LEU A N 1
ATOM 1439 C CA . LEU A 1 186 ? 20.769 -6.913 -39.126 1.00 90.56 186 LEU A CA 1
ATOM 1440 C C . LEU A 1 186 ? 20.555 -7.922 -40.267 1.00 90.56 186 LEU A C 1
ATOM 1442 O O . LEU A 1 186 ? 21.512 -8.572 -40.678 1.00 90.56 186 LEU A O 1
ATOM 1446 N N . GLU A 1 187 ? 19.327 -8.063 -40.767 1.00 91.25 187 GLU A N 1
ATOM 1447 C CA . GLU A 1 187 ? 18.988 -8.906 -41.925 1.00 91.25 187 GLU A CA 1
ATOM 1448 C C . GLU A 1 187 ? 18.940 -8.120 -43.251 1.00 91.25 187 GLU A C 1
ATOM 1450 O O . GLU A 1 187 ? 18.699 -8.717 -44.302 1.00 91.25 187 GLU A O 1
ATOM 1455 N N . ALA A 1 188 ? 19.182 -6.803 -43.231 1.00 89.75 188 ALA A N 1
ATOM 1456 C CA . ALA A 1 188 ? 19.205 -5.972 -44.432 1.00 89.75 188 ALA A CA 1
ATOM 1457 C C . ALA A 1 188 ? 20.328 -6.404 -45.393 1.00 89.75 188 ALA A C 1
ATOM 1459 O O . ALA A 1 188 ? 21.491 -6.524 -45.005 1.00 89.75 188 ALA A O 1
ATOM 1460 N N . SER A 1 189 ? 19.971 -6.620 -46.661 1.00 82.75 189 SER A N 1
ATOM 1461 C CA . SER A 1 189 ? 20.882 -7.097 -47.711 1.00 82.75 189 SER A CA 1
ATOM 1462 C C . SER A 1 189 ? 21.551 -5.983 -48.523 1.00 82.75 189 SER A C 1
ATOM 1464 O O . SER A 1 189 ? 22.195 -6.283 -49.526 1.00 82.75 189 SER A O 1
ATOM 1466 N N . ASP A 1 190 ? 21.343 -4.716 -48.159 1.00 80.06 190 ASP A N 1
ATOM 1467 C CA . ASP A 1 190 ? 22.005 -3.590 -48.814 1.00 80.06 190 ASP A CA 1
ATOM 1468 C C . ASP A 1 190 ? 23.463 -3.466 -48.340 1.00 80.06 190 ASP A C 1
ATOM 1470 O O . ASP A 1 190 ? 23.781 -3.576 -47.157 1.00 80.06 190 ASP A O 1
ATOM 1474 N N . ASP A 1 191 ? 24.354 -3.245 -49.302 1.00 77.81 191 ASP A N 1
ATOM 1475 C CA . ASP A 1 191 ? 25.799 -3.143 -49.123 1.00 77.81 191 ASP A CA 1
ATOM 1476 C C . ASP A 1 191 ? 26.264 -1.682 -48.925 1.00 77.81 191 ASP A C 1
ATOM 1478 O O . ASP A 1 191 ? 27.476 -1.429 -48.852 1.00 77.81 191 ASP A O 1
ATOM 1482 N N . SER A 1 192 ? 25.339 -0.716 -48.849 1.00 83.69 192 SER A N 1
ATOM 1483 C CA . SER A 1 192 ? 25.647 0.700 -48.631 1.00 83.69 192 SER A CA 1
ATOM 1484 C C . SER A 1 192 ? 26.395 0.966 -47.317 1.00 83.69 192 SER A C 1
ATOM 1486 O O . SER A 1 192 ? 26.332 0.214 -46.339 1.00 83.69 192 SER A O 1
ATOM 1488 N N . HIS A 1 193 ? 27.139 2.076 -47.290 1.00 83.06 193 HIS A N 1
ATOM 1489 C CA . HIS A 1 193 ? 27.915 2.474 -46.114 1.00 83.06 193 HIS A CA 1
ATOM 1490 C C . HIS A 1 193 ? 27.009 2.798 -44.910 1.00 83.06 193 HIS A C 1
ATOM 1492 O O . HIS A 1 193 ? 27.387 2.514 -43.777 1.00 83.06 193 HIS A O 1
ATOM 1498 N N . VAL A 1 194 ? 25.799 3.328 -45.149 1.00 81.75 194 VAL A N 1
ATOM 1499 C CA . VAL A 1 194 ? 24.796 3.615 -44.103 1.00 81.75 194 VAL A CA 1
ATOM 1500 C C . VAL A 1 194 ? 24.392 2.334 -43.396 1.00 81.75 194 VAL A C 1
ATOM 1502 O O . VAL A 1 194 ? 24.519 2.231 -42.177 1.00 81.75 194 VAL A O 1
ATOM 1505 N N . VAL A 1 195 ? 23.951 1.339 -44.168 1.00 86.00 195 VAL A N 1
ATOM 1506 C CA . VAL A 1 195 ? 23.417 0.088 -43.628 1.00 86.00 195 VAL A CA 1
ATOM 1507 C C . VAL A 1 195 ? 24.500 -0.678 -42.874 1.00 86.00 195 VAL A C 1
ATOM 1509 O O . VAL A 1 195 ? 24.241 -1.161 -41.776 1.00 86.00 195 VAL A O 1
ATOM 1512 N N . LYS A 1 196 ? 25.743 -0.690 -43.371 1.00 86.81 196 LYS A N 1
ATOM 1513 C CA . LYS A 1 196 ? 26.887 -1.300 -42.668 1.00 86.81 196 LYS A CA 1
ATOM 1514 C C . LYS A 1 196 ? 27.212 -0.629 -41.337 1.00 86.81 196 LYS A C 1
ATOM 1516 O O . LYS A 1 196 ? 27.456 -1.327 -40.352 1.00 86.81 196 LYS A O 1
ATOM 1521 N N . GLU A 1 197 ? 27.195 0.698 -41.279 1.00 86.56 197 GLU A N 1
ATOM 1522 C CA . GLU A 1 197 ? 27.455 1.434 -40.039 1.00 86.56 197 GLU A CA 1
ATOM 1523 C C . GLU A 1 197 ? 26.305 1.296 -39.032 1.00 86.56 197 GLU A C 1
ATOM 1525 O O . GLU A 1 197 ? 26.543 1.041 -37.848 1.00 86.56 197 GLU A O 1
ATOM 1530 N N . LEU A 1 198 ? 25.055 1.328 -39.500 1.00 87.69 198 LEU A N 1
ATOM 1531 C CA . LEU A 1 198 ? 23.881 1.069 -38.668 1.00 87.69 198 LEU A CA 1
ATOM 1532 C C . LEU A 1 198 ? 23.885 -0.374 -38.127 1.00 87.69 198 LEU A C 1
ATOM 1534 O O . LEU A 1 198 ? 23.691 -0.585 -36.929 1.00 87.69 198 LEU A O 1
ATOM 1538 N N . GLN A 1 199 ? 24.206 -1.367 -38.964 1.00 90.69 199 GLN A N 1
ATOM 1539 C CA . GLN A 1 199 ? 24.413 -2.760 -38.551 1.00 90.69 199 GLN A CA 1
ATOM 1540 C C . GLN A 1 199 ? 25.536 -2.888 -37.517 1.00 90.69 199 GLN A C 1
ATOM 1542 O O . GLN A 1 199 ? 25.373 -3.613 -36.534 1.00 90.69 199 GLN A O 1
ATOM 1547 N N . ARG A 1 200 ? 26.655 -2.166 -37.681 1.00 90.62 200 ARG A N 1
ATOM 1548 C CA . ARG A 1 200 ? 27.781 -2.148 -36.729 1.00 90.62 200 ARG A CA 1
ATOM 1549 C C . ARG A 1 200 ? 27.338 -1.666 -35.341 1.00 90.62 200 ARG A C 1
ATOM 1551 O O . ARG A 1 200 ? 27.703 -2.288 -34.339 1.00 90.62 200 ARG A O 1
ATOM 1558 N N . ILE A 1 201 ? 26.527 -0.607 -35.282 1.00 88.31 201 ILE A N 1
ATOM 1559 C CA . ILE A 1 201 ? 25.988 -0.026 -34.040 1.00 88.31 201 ILE A CA 1
ATOM 1560 C C . ILE A 1 201 ? 24.926 -0.941 -33.410 1.00 88.31 201 ILE A C 1
ATOM 1562 O O . ILE A 1 201 ? 25.054 -1.333 -32.247 1.00 88.31 201 ILE A O 1
ATOM 1566 N N . VAL A 1 202 ? 23.924 -1.369 -34.183 1.00 89.44 202 VAL A N 1
ATOM 1567 C CA . VAL A 1 202 ? 22.849 -2.263 -33.718 1.00 89.44 202 VAL A CA 1
ATOM 1568 C C . VAL A 1 202 ? 23.408 -3.602 -33.225 1.00 89.44 202 VAL A C 1
ATOM 1570 O O . VAL A 1 202 ? 22.987 -4.099 -32.174 1.00 89.44 202 VAL A O 1
ATOM 1573 N N . TYR A 1 203 ? 24.398 -4.173 -33.921 1.00 90.94 203 TYR A N 1
ATOM 1574 C CA . TYR A 1 203 ? 25.071 -5.402 -33.500 1.00 90.94 203 TYR A CA 1
ATOM 1575 C C . TYR A 1 203 ? 25.813 -5.222 -32.172 1.00 90.94 203 TYR A C 1
ATOM 1577 O O . TYR A 1 203 ? 25.734 -6.105 -31.314 1.00 90.94 203 TYR A O 1
ATOM 1585 N N . PHE A 1 204 ? 26.512 -4.096 -31.983 1.00 87.81 204 PHE A N 1
ATOM 1586 C CA . PHE A 1 204 ? 27.212 -3.778 -30.736 1.00 87.81 204 PHE A CA 1
ATOM 1587 C C . PHE A 1 204 ? 26.248 -3.690 -29.547 1.00 87.81 204 PHE A C 1
ATOM 1589 O O . PHE A 1 204 ? 26.505 -4.329 -28.526 1.00 87.81 204 PHE A O 1
ATOM 1596 N N . ILE A 1 205 ? 25.124 -2.985 -29.701 1.00 85.25 205 ILE A N 1
ATOM 1597 C CA . ILE A 1 205 ? 24.093 -2.837 -28.661 1.00 85.25 205 ILE A CA 1
ATOM 1598 C C . ILE A 1 205 ? 23.499 -4.207 -28.299 1.00 85.25 205 ILE A C 1
ATOM 1600 O O . ILE A 1 205 ? 23.520 -4.612 -27.136 1.00 85.25 205 ILE A O 1
ATOM 1604 N N . ASN A 1 206 ? 23.080 -4.991 -29.298 1.00 85.88 206 ASN A N 1
ATOM 1605 C CA . ASN A 1 206 ? 22.462 -6.306 -29.078 1.00 85.88 206 ASN A CA 1
ATOM 1606 C C . ASN A 1 206 ? 23.442 -7.376 -28.555 1.00 85.88 206 ASN A C 1
ATOM 1608 O O . ASN A 1 206 ? 23.021 -8.342 -27.919 1.00 85.88 206 ASN A O 1
ATOM 1612 N N . ASN A 1 207 ? 24.752 -7.215 -28.775 1.00 85.62 207 ASN A N 1
ATOM 1613 C CA . ASN A 1 207 ? 25.792 -8.135 -28.295 1.00 85.62 207 ASN A CA 1
ATOM 1614 C C . ASN A 1 207 ? 26.668 -7.532 -27.185 1.00 85.62 207 ASN A C 1
ATOM 1616 O O . ASN A 1 207 ? 27.750 -8.056 -26.900 1.00 85.62 207 ASN A O 1
ATOM 1620 N N . PHE A 1 208 ? 26.214 -6.464 -26.522 1.00 82.56 208 PHE A N 1
ATOM 1621 C CA . PHE A 1 208 ? 27.028 -5.699 -25.576 1.00 82.56 208 PHE A CA 1
ATOM 1622 C C . PHE A 1 208 ? 27.627 -6.548 -24.444 1.00 82.56 208 PHE A C 1
ATOM 1624 O O . PHE A 1 208 ? 28.776 -6.352 -24.042 1.00 82.56 208 PHE A O 1
ATOM 1631 N N . SER A 1 209 ? 26.892 -7.550 -23.955 1.00 76.50 209 SER A N 1
ATOM 1632 C CA . SER A 1 209 ? 27.355 -8.499 -22.928 1.00 76.50 209 SER A CA 1
ATOM 1633 C C . SER A 1 209 ? 28.588 -9.318 -23.343 1.00 76.50 209 SER A C 1
ATOM 1635 O O . SER A 1 209 ? 29.347 -9.754 -22.481 1.00 76.50 209 SER A O 1
ATOM 1637 N N . ARG A 1 210 ? 28.819 -9.495 -24.651 1.00 81.62 210 ARG A N 1
ATOM 1638 C CA . ARG A 1 210 ? 29.970 -10.206 -25.239 1.00 81.62 210 ARG A CA 1
ATOM 1639 C C . ARG A 1 210 ? 31.077 -9.261 -25.724 1.00 81.62 210 ARG A C 1
ATOM 1641 O O . ARG A 1 210 ? 32.158 -9.723 -26.088 1.00 81.62 210 ARG A O 1
ATOM 1648 N N . SER A 1 211 ? 30.814 -7.956 -25.754 1.00 81.44 211 SER A N 1
ATOM 1649 C CA . SER A 1 211 ? 31.766 -6.937 -26.194 1.00 81.44 211 SER A CA 1
ATOM 1650 C C . SER A 1 211 ? 32.903 -6.737 -25.185 1.00 81.44 211 SER A C 1
ATOM 1652 O O . SER A 1 211 ? 32.686 -6.742 -23.976 1.00 81.44 211 SER A O 1
ATOM 1654 N N . LYS A 1 212 ? 34.119 -6.487 -25.691 1.00 82.06 212 LYS A N 1
ATOM 1655 C CA . LYS A 1 212 ? 35.266 -5.987 -24.900 1.00 82.06 212 LYS A CA 1
ATOM 1656 C C . LYS A 1 212 ? 35.336 -4.454 -24.838 1.00 82.06 212 LYS A C 1
ATOM 1658 O O . LYS A 1 212 ? 36.155 -3.916 -24.100 1.00 82.06 212 LYS A O 1
ATOM 1663 N N . ARG A 1 213 ? 34.501 -3.777 -25.628 1.00 78.69 213 ARG A N 1
ATOM 1664 C CA . ARG A 1 213 ? 34.334 -2.321 -25.716 1.00 78.69 213 ARG A CA 1
ATOM 1665 C C . ARG A 1 213 ? 33.116 -1.894 -24.903 1.00 78.69 213 ARG A C 1
ATOM 1667 O O . ARG A 1 213 ? 32.118 -2.622 -24.919 1.00 78.69 213 ARG A O 1
ATOM 1674 N N . TRP A 1 214 ? 33.195 -0.760 -24.212 1.00 71.56 214 TRP A N 1
ATOM 1675 C CA . TRP A 1 214 ? 32.059 -0.202 -23.468 1.00 71.56 214 TRP A CA 1
ATOM 1676 C C . TRP A 1 214 ? 31.269 0.839 -24.264 1.00 71.56 214 TRP A C 1
ATOM 1678 O O . TRP A 1 214 ? 30.069 0.977 -24.042 1.00 71.56 214 TRP A O 1
ATOM 1688 N N . TYR A 1 215 ? 31.902 1.469 -25.255 1.00 82.12 215 TYR A N 1
ATOM 1689 C CA . TYR A 1 215 ? 31.235 2.353 -26.205 1.00 82.12 215 TYR A CA 1
ATOM 1690 C C . TYR A 1 215 ? 31.512 1.967 -27.660 1.00 82.12 215 TYR A C 1
ATOM 1692 O O . TYR A 1 215 ? 32.455 1.222 -27.966 1.00 82.12 215 TYR A O 1
ATOM 1700 N N . ILE A 1 216 ? 30.717 2.522 -28.567 1.00 84.38 216 ILE A N 1
ATOM 1701 C CA . ILE A 1 216 ? 30.976 2.527 -30.001 1.00 84.38 216 ILE A CA 1
ATOM 1702 C C . ILE A 1 216 ? 30.999 3.962 -30.529 1.00 84.38 216 ILE A C 1
ATOM 1704 O O . ILE A 1 216 ? 30.155 4.774 -30.171 1.00 84.38 216 ILE A O 1
ATOM 1708 N N . ASP A 1 217 ? 31.988 4.270 -31.365 1.00 82.62 217 ASP A N 1
ATOM 1709 C CA . ASP A 1 217 ? 32.004 5.514 -32.132 1.00 82.62 217 ASP A CA 1
ATOM 1710 C C . ASP A 1 217 ? 31.023 5.409 -33.311 1.00 82.62 217 ASP A C 1
ATOM 1712 O O . ASP A 1 217 ? 31.079 4.428 -34.066 1.00 82.62 217 ASP A O 1
ATOM 1716 N N . ALA A 1 218 ? 30.153 6.409 -33.454 1.00 78.81 218 ALA A N 1
ATOM 1717 C CA . ALA A 1 218 ? 29.189 6.584 -34.537 1.00 78.81 218 ALA A CA 1
ATOM 1718 C C . ALA A 1 218 ? 29.583 7.688 -35.539 1.00 78.81 218 ALA A C 1
ATOM 1720 O O . ALA A 1 218 ? 28.851 7.911 -36.499 1.00 78.81 218 ALA A O 1
ATOM 1721 N N . SER A 1 219 ? 30.749 8.332 -35.407 1.00 76.88 219 SER A N 1
ATOM 1722 C CA . SER A 1 219 ? 31.202 9.440 -36.277 1.00 76.88 219 SER A CA 1
ATOM 1723 C C . SER A 1 219 ? 31.309 9.086 -37.772 1.00 76.88 219 SER A C 1
ATOM 1725 O O . SER A 1 219 ? 31.394 9.978 -38.626 1.00 76.88 219 SER A O 1
ATOM 1727 N N . SER A 1 220 ? 31.296 7.791 -38.108 1.00 72.44 220 SER A N 1
ATOM 1728 C CA . SER A 1 220 ? 31.228 7.260 -39.478 1.00 72.44 220 SER A CA 1
ATOM 1729 C C . SER A 1 220 ? 29.816 7.265 -40.090 1.00 72.44 220 SER A C 1
ATOM 1731 O O . SER A 1 220 ? 29.707 7.299 -41.318 1.00 72.44 220 SER A O 1
ATOM 1733 N N . ILE A 1 221 ? 28.743 7.298 -39.283 1.00 69.50 221 ILE A N 1
ATOM 1734 C CA . ILE A 1 221 ? 27.358 7.436 -39.780 1.00 69.50 221 ILE A CA 1
ATOM 1735 C C . ILE A 1 221 ? 27.169 8.794 -40.474 1.00 69.50 221 ILE A C 1
ATOM 1737 O O . ILE A 1 221 ? 26.564 8.884 -41.538 1.00 69.50 221 ILE A O 1
ATOM 1741 N N . ALA A 1 222 ? 27.848 9.818 -39.952 1.00 57.88 222 ALA A N 1
ATOM 1742 C CA . ALA A 1 222 ? 27.889 11.182 -40.470 1.00 57.88 222 ALA A CA 1
ATOM 1743 C C . ALA A 1 222 ? 28.508 11.340 -41.868 1.00 57.88 222 ALA A C 1
ATOM 1745 O O . ALA A 1 222 ? 28.385 12.383 -42.497 1.00 57.88 222 ALA A O 1
ATOM 1746 N N . SER A 1 223 ? 29.265 10.344 -42.328 1.00 60.06 223 SER A N 1
ATOM 1747 C CA . SER A 1 223 ? 29.803 10.282 -43.698 1.00 60.06 223 SER A CA 1
ATOM 1748 C C . SER A 1 223 ? 28.986 9.368 -44.611 1.00 60.06 223 SER A C 1
ATOM 1750 O O . SER A 1 223 ? 29.329 9.206 -45.779 1.00 60.06 223 SER A O 1
ATOM 1752 N N . ALA A 1 224 ? 27.956 8.720 -44.067 1.00 62.09 224 ALA A N 1
ATOM 1753 C CA . ALA A 1 224 ? 27.174 7.707 -44.748 1.00 62.09 224 ALA A CA 1
ATOM 1754 C C . ALA A 1 224 ? 25.832 8.257 -45.244 1.00 62.09 224 ALA A C 1
ATOM 1756 O O . ALA A 1 224 ? 25.450 7.969 -46.376 1.00 62.09 224 ALA A O 1
ATOM 1757 N N . ILE A 1 225 ? 25.128 9.007 -44.389 1.00 64.88 225 ILE A N 1
ATOM 1758 C CA . ILE A 1 225 ? 23.751 9.461 -44.621 1.00 64.88 225 ILE A CA 1
ATOM 1759 C C . ILE A 1 225 ? 23.706 10.444 -45.810 1.00 64.88 225 ILE A C 1
ATOM 1761 O O . ILE A 1 225 ? 24.383 11.477 -45.776 1.00 64.88 225 ILE A O 1
ATOM 1765 N N . PRO A 1 226 ? 22.969 10.128 -46.894 1.00 51.91 226 PRO A N 1
ATOM 1766 C CA . PRO A 1 226 ? 23.051 10.877 -48.139 1.00 51.91 226 PRO A CA 1
ATOM 1767 C C . PRO A 1 226 ? 22.029 12.024 -48.200 1.00 51.91 226 PRO A C 1
ATOM 1769 O O . PRO A 1 226 ? 21.018 11.920 -48.891 1.00 51.91 226 PRO A O 1
ATOM 1772 N N . SER A 1 227 ? 22.416 13.175 -47.641 1.00 49.56 227 SER A N 1
ATOM 1773 C CA . SER A 1 227 ? 21.749 14.496 -47.742 1.00 49.56 227 SER A CA 1
ATOM 1774 C C . SER A 1 227 ? 20.646 14.789 -46.708 1.00 49.56 227 SER A C 1
ATOM 1776 O O . SER A 1 227 ? 19.470 14.635 -47.001 1.00 49.56 227 SER A O 1
ATOM 1778 N N . GLY A 1 228 ? 21.043 15.384 -45.579 1.00 41.91 228 GLY A N 1
ATOM 1779 C CA . GLY A 1 228 ? 20.196 16.189 -44.685 1.00 41.91 228 GLY A CA 1
ATOM 1780 C C . GLY A 1 228 ? 20.975 17.457 -44.274 1.00 41.91 228 GLY A C 1
ATOM 1781 O O . GLY A 1 228 ? 22.210 17.420 -44.337 1.00 41.91 228 GLY A O 1
ATOM 1782 N N . PRO A 1 229 ? 20.341 18.610 -43.969 1.00 39.28 229 PRO A N 1
ATOM 1783 C CA . PRO A 1 229 ? 21.039 19.899 -43.930 1.00 39.28 229 PRO A CA 1
ATOM 1784 C C . PRO A 1 229 ? 22.024 20.071 -42.762 1.00 39.28 229 PRO A C 1
ATOM 1786 O O . PRO A 1 229 ? 22.163 19.227 -41.878 1.00 39.28 229 PRO A O 1
ATOM 1789 N N . ASN A 1 230 ? 22.618 21.268 -42.688 1.00 47.25 230 ASN A N 1
ATOM 1790 C CA . ASN A 1 230 ? 22.912 21.880 -41.392 1.00 47.25 230 ASN A CA 1
ATOM 1791 C C . ASN A 1 230 ? 21.577 22.075 -40.645 1.00 47.25 230 ASN A C 1
ATOM 1793 O O . ASN A 1 230 ? 21.047 23.186 -40.639 1.00 47.25 230 ASN A O 1
ATOM 1797 N N . TYR A 1 231 ? 21.016 21.007 -40.072 1.00 48.28 231 TYR A N 1
ATOM 1798 C CA . TYR A 1 231 ? 19.870 21.094 -39.176 1.00 48.28 231 TYR A CA 1
ATOM 1799 C C . TYR A 1 231 ? 20.290 21.982 -38.003 1.00 48.28 231 TYR A C 1
ATOM 1801 O O . TYR A 1 231 ? 21.059 21.572 -37.132 1.00 48.28 231 TYR A O 1
ATOM 1809 N N . GLN A 1 232 ? 19.849 23.242 -38.020 1.00 45.06 232 GLN A N 1
ATOM 1810 C CA . GLN A 1 232 ? 19.901 24.066 -36.824 1.00 45.06 232 GLN A CA 1
ATOM 1811 C C . GLN A 1 232 ? 18.994 23.398 -35.793 1.00 45.06 232 GLN A C 1
ATOM 1813 O O . GLN A 1 232 ? 17.935 22.883 -36.138 1.00 45.06 232 GLN A O 1
ATOM 1818 N N . TYR A 1 233 ? 19.438 23.393 -34.539 1.00 45.25 233 TYR A N 1
ATOM 1819 C CA . TYR A 1 233 ? 18.949 22.538 -33.451 1.00 45.25 233 TYR A CA 1
ATOM 1820 C C . TYR A 1 233 ? 17.459 22.719 -33.058 1.00 45.25 233 TYR A C 1
ATOM 1822 O O . TYR A 1 233 ? 17.036 22.140 -32.066 1.00 45.25 233 TYR A O 1
ATOM 1830 N N . MET A 1 234 ? 16.691 23.523 -33.805 1.00 45.19 234 MET A N 1
ATOM 1831 C CA . MET A 1 234 ? 15.332 24.009 -33.520 1.00 45.19 234 MET A CA 1
ATOM 1832 C C . MET A 1 234 ? 14.270 23.517 -34.530 1.00 45.19 234 MET A C 1
ATOM 1834 O O . MET A 1 234 ? 13.137 23.980 -34.478 1.00 45.19 234 MET A O 1
ATOM 1838 N N . ASP A 1 235 ? 14.627 22.674 -35.503 1.00 59.25 235 ASP A N 1
ATOM 1839 C CA . ASP A 1 235 ? 13.689 22.201 -36.535 1.00 59.25 235 ASP A CA 1
ATOM 1840 C C . ASP A 1 235 ? 12.788 21.076 -35.986 1.00 59.25 235 ASP A C 1
ATOM 1842 O O . ASP A 1 235 ? 13.259 20.090 -35.408 1.00 59.25 235 ASP A O 1
ATOM 1846 N N . GLU A 1 236 ? 11.475 21.252 -36.129 1.00 63.12 236 GLU A N 1
ATOM 1847 C CA . GLU A 1 236 ? 10.466 20.387 -35.521 1.00 63.12 236 GLU A CA 1
ATOM 1848 C C . GLU A 1 236 ? 10.326 19.045 -36.236 1.00 63.12 236 GLU A C 1
ATOM 1850 O O . GLU A 1 236 ? 9.987 18.055 -35.592 1.00 63.12 236 GLU A O 1
ATOM 1855 N N . GLU A 1 237 ? 10.640 18.983 -37.531 1.00 69.75 237 GLU A N 1
ATOM 1856 C CA . GLU A 1 237 ? 10.465 17.780 -38.353 1.00 69.75 237 GLU A CA 1
ATOM 1857 C C . GLU A 1 237 ? 11.677 16.826 -38.277 1.00 69.75 237 GLU A C 1
ATOM 1859 O O . GLU A 1 237 ? 11.679 15.761 -38.894 1.00 69.75 237 GLU A O 1
ATOM 1864 N N . VAL A 1 238 ? 12.734 17.176 -37.529 1.00 74.19 238 VAL A N 1
ATOM 1865 C CA . VAL A 1 238 ? 14.037 16.474 -37.546 1.00 74.19 238 VAL A CA 1
ATOM 1866 C C . VAL A 1 238 ? 13.907 14.961 -37.366 1.00 74.19 238 VAL A C 1
ATOM 1868 O O . VAL A 1 238 ? 14.476 14.203 -38.146 1.00 74.19 238 VAL A O 1
ATOM 1871 N N . VAL A 1 239 ? 13.143 14.489 -36.378 1.00 76.88 239 VAL A N 1
ATOM 1872 C CA . VAL A 1 239 ? 13.005 13.041 -36.131 1.00 76.88 239 VAL A CA 1
ATOM 1873 C C . VAL A 1 239 ? 12.127 12.355 -37.176 1.00 76.88 239 VAL A C 1
ATOM 1875 O O . VAL A 1 239 ? 12.376 11.187 -37.477 1.00 76.88 239 VAL A O 1
ATOM 1878 N N . LEU A 1 240 ? 11.144 13.052 -37.755 1.00 82.81 240 LEU A N 1
ATOM 1879 C CA . LEU A 1 240 ? 10.351 12.528 -38.867 1.00 82.81 240 LEU A CA 1
ATOM 1880 C C . LEU A 1 240 ? 11.273 12.233 -40.060 1.00 82.81 240 LEU A C 1
ATOM 1882 O O . LEU A 1 240 ? 11.355 11.081 -40.490 1.00 82.81 240 LEU A O 1
ATOM 1886 N N . HIS A 1 241 ? 12.074 13.221 -40.480 1.00 82.62 241 HIS A N 1
ATOM 1887 C CA . HIS A 1 241 ? 13.081 13.065 -41.541 1.00 82.62 241 HIS A CA 1
ATOM 1888 C C . HIS A 1 241 ? 14.087 11.946 -41.229 1.00 82.62 241 HIS A C 1
ATOM 1890 O O . HIS A 1 241 ? 14.362 11.101 -42.079 1.00 82.62 241 HIS A O 1
ATOM 1896 N N . MET A 1 242 ? 14.584 11.857 -39.989 1.00 80.88 242 MET A N 1
ATOM 1897 C CA . MET A 1 242 ? 15.500 10.781 -39.575 1.00 80.88 242 MET A CA 1
ATOM 1898 C C . MET A 1 242 ? 14.871 9.379 -39.679 1.00 80.88 242 MET A C 1
ATOM 1900 O O . MET A 1 242 ? 15.556 8.413 -40.027 1.00 80.88 242 MET A O 1
ATOM 1904 N N . LEU A 1 243 ? 13.580 9.231 -39.361 1.00 85.62 243 LEU A N 1
ATOM 1905 C CA . LEU A 1 243 ? 12.862 7.959 -39.487 1.00 85.62 243 LEU A CA 1
ATOM 1906 C C . LEU A 1 243 ? 12.608 7.603 -40.963 1.00 85.62 243 LEU A C 1
ATOM 1908 O O . LEU A 1 243 ? 12.792 6.443 -41.341 1.00 85.62 243 LEU A O 1
ATOM 1912 N N . GLU A 1 244 ? 12.262 8.579 -41.804 1.00 86.25 244 GLU A N 1
ATOM 1913 C CA . GLU A 1 244 ? 12.119 8.402 -43.256 1.00 86.25 244 GLU A CA 1
ATOM 1914 C C . GLU A 1 244 ? 13.442 8.000 -43.929 1.00 86.25 244 GLU A C 1
ATOM 1916 O O . GLU A 1 244 ? 13.473 7.067 -44.740 1.00 86.25 244 GLU A O 1
ATOM 1921 N N . GLU A 1 245 ? 14.563 8.619 -43.546 1.00 83.94 245 GLU A N 1
ATOM 1922 C CA . GLU A 1 245 ? 15.902 8.233 -44.005 1.00 83.94 245 GLU A CA 1
ATOM 1923 C C . GLU A 1 245 ? 16.259 6.794 -43.593 1.00 83.94 245 GLU A C 1
ATOM 1925 O O . GLU A 1 245 ? 16.792 6.027 -44.404 1.00 83.94 245 GLU A O 1
ATOM 1930 N N . LEU A 1 246 ? 15.927 6.380 -42.360 1.00 85.81 246 LEU A N 1
ATOM 1931 C CA . LEU A 1 246 ? 16.143 5.004 -41.895 1.00 85.81 246 LEU A CA 1
ATOM 1932 C C . LEU A 1 246 ? 15.319 3.985 -42.688 1.00 85.81 246 LEU A C 1
ATOM 1934 O O . LEU A 1 246 ? 15.846 2.923 -43.025 1.00 85.81 246 LEU A O 1
ATOM 1938 N N . MET A 1 247 ? 14.057 4.284 -43.009 1.00 88.25 247 MET A N 1
ATOM 1939 C CA . MET A 1 247 ? 13.224 3.409 -43.845 1.00 88.25 247 MET A CA 1
ATOM 1940 C C . MET A 1 247 ? 13.694 3.382 -45.302 1.00 88.25 247 MET A C 1
ATOM 1942 O O . MET A 1 247 ? 13.714 2.317 -45.917 1.00 88.25 247 MET A O 1
ATOM 1946 N N . THR A 1 248 ? 14.160 4.515 -45.829 1.00 87.25 248 THR A N 1
ATOM 1947 C CA . THR A 1 248 ? 14.753 4.608 -47.172 1.00 87.25 248 THR A CA 1
ATOM 1948 C C . THR A 1 248 ? 16.023 3.757 -47.280 1.00 87.25 248 THR A C 1
ATOM 1950 O O . THR A 1 248 ? 16.210 3.045 -48.268 1.00 87.25 248 THR A O 1
ATOM 1953 N N . ALA A 1 249 ? 16.879 3.774 -46.252 1.00 84.44 249 ALA A N 1
ATOM 1954 C CA . ALA A 1 249 ? 18.078 2.938 -46.181 1.00 84.44 249 ALA A CA 1
ATOM 1955 C C . ALA A 1 249 ? 17.767 1.456 -45.882 1.00 84.44 249 ALA A C 1
ATOM 1957 O O . ALA A 1 249 ? 18.467 0.564 -46.361 1.00 84.44 249 ALA A O 1
ATOM 1958 N N . VAL A 1 250 ? 16.726 1.170 -45.092 1.00 88.88 250 VAL A N 1
ATOM 1959 C CA . VAL A 1 250 ? 16.327 -0.189 -44.691 1.00 88.88 250 VAL A CA 1
ATOM 1960 C C . VAL A 1 250 ? 14.810 -0.376 -44.881 1.00 88.88 250 VAL A C 1
ATOM 1962 O O . VAL A 1 250 ? 14.048 -0.293 -43.915 1.00 88.88 250 VAL A O 1
ATOM 1965 N N . PRO A 1 251 ? 14.339 -0.719 -46.100 1.00 89.50 251 PRO A N 1
ATOM 1966 C CA . PRO A 1 251 ? 12.903 -0.828 -46.401 1.00 89.50 251 PRO A CA 1
ATOM 1967 C C . PRO A 1 251 ? 12.133 -1.880 -45.585 1.00 89.50 251 PRO A C 1
ATOM 1969 O O . PRO A 1 251 ? 10.908 -1.845 -45.506 1.00 89.50 251 PRO A O 1
ATOM 1972 N N . SER A 1 252 ? 12.827 -2.818 -44.932 1.00 89.06 252 SER A N 1
ATOM 1973 C CA . SER A 1 252 ? 12.226 -3.756 -43.972 1.00 89.06 252 SER A CA 1
ATOM 1974 C C . SER A 1 252 ? 11.764 -3.095 -42.660 1.00 89.06 252 SER A C 1
ATOM 1976 O O . SER A 1 252 ? 11.146 -3.779 -41.840 1.00 89.06 252 SER A O 1
ATOM 1978 N N . LEU A 1 253 ? 12.025 -1.796 -42.455 1.00 90.12 253 LEU A N 1
ATOM 1979 C CA . LEU A 1 253 ? 11.561 -1.020 -41.300 1.00 90.12 253 LEU A CA 1
ATOM 1980 C C . LEU A 1 253 ? 10.141 -0.452 -41.431 1.00 90.12 253 LEU A C 1
ATOM 1982 O O . LEU A 1 253 ? 9.526 -0.243 -40.387 1.00 90.12 253 LEU A O 1
ATOM 1986 N N . HIS A 1 254 ? 9.587 -0.292 -42.641 1.00 89.81 254 HIS A N 1
ATOM 1987 C CA . HIS A 1 254 ? 8.186 0.127 -42.845 1.00 89.81 254 HIS A CA 1
ATOM 1988 C C . HIS A 1 254 ? 7.203 -0.625 -41.916 1.00 89.81 254 HIS A C 1
ATOM 1990 O O . HIS A 1 254 ? 6.636 -0.006 -41.018 1.00 89.81 254 HIS A O 1
ATOM 1996 N N . PRO A 1 255 ? 7.094 -1.973 -41.947 1.00 87.50 255 PRO A N 1
ATOM 1997 C CA . PRO A 1 255 ? 6.173 -2.714 -41.071 1.00 87.50 255 PRO A CA 1
ATOM 1998 C C . PRO A 1 255 ? 6.555 -2.723 -39.573 1.00 87.50 255 PRO A C 1
ATOM 2000 O O . PRO A 1 255 ? 5.926 -3.439 -38.788 1.00 87.50 255 PRO A O 1
ATOM 2003 N N . VAL A 1 256 ? 7.609 -2.005 -39.167 1.00 88.25 256 VAL A N 1
ATOM 2004 C CA . VAL A 1 256 ? 8.080 -1.867 -37.777 1.00 88.25 256 VAL A CA 1
ATOM 2005 C C . VAL A 1 256 ? 7.744 -0.490 -37.193 1.00 88.25 256 VAL A C 1
ATOM 2007 O O . VAL A 1 256 ? 7.483 -0.416 -35.990 1.00 88.25 256 VAL A O 1
ATOM 2010 N N . LEU A 1 257 ? 7.741 0.558 -38.023 1.00 89.12 257 LEU A N 1
ATOM 2011 C CA . LEU A 1 257 ? 7.617 1.966 -37.621 1.00 89.12 257 LEU A CA 1
ATOM 2012 C C . LEU A 1 257 ? 6.329 2.639 -38.136 1.00 89.12 257 LEU A C 1
ATOM 2014 O O . LEU A 1 257 ? 5.839 3.574 -37.515 1.00 89.12 257 LEU A O 1
ATOM 2018 N N . GLU A 1 258 ? 5.765 2.156 -39.243 1.00 89.12 258 GLU A N 1
ATOM 2019 C CA . GLU A 1 258 ? 4.664 2.799 -39.967 1.00 89.12 258 GLU A CA 1
ATOM 2020 C C . GLU A 1 258 ? 3.292 2.300 -39.491 1.00 89.12 258 GLU A C 1
ATOM 2022 O O . GLU A 1 258 ? 2.971 1.107 -39.570 1.00 89.12 258 GLU A O 1
ATOM 2027 N N . SER A 1 259 ? 2.482 3.214 -38.953 1.00 90.25 259 SER A N 1
ATOM 2028 C CA . SER A 1 259 ? 1.072 2.972 -38.633 1.00 90.25 259 SER A CA 1
ATOM 2029 C C . SER A 1 259 ? 0.178 3.498 -39.756 1.00 90.25 259 SER A C 1
ATOM 2031 O O . SER A 1 259 ? 0.577 4.371 -40.518 1.00 90.25 259 SER A O 1
ATOM 2033 N N . PHE A 1 260 ? -1.056 3.003 -39.833 1.00 88.81 260 PHE A N 1
ATOM 2034 C CA . PHE A 1 260 ? -2.057 3.489 -40.783 1.00 88.81 260 PHE A CA 1
ATOM 2035 C C . PHE A 1 260 ? -3.319 3.922 -40.042 1.00 88.81 260 PHE A C 1
ATOM 2037 O O . PHE A 1 260 ? -3.851 3.173 -39.211 1.00 88.81 260 PHE A O 1
ATOM 2044 N N . ILE A 1 261 ? -3.783 5.130 -40.361 1.00 88.75 261 ILE A N 1
ATOM 2045 C CA . ILE A 1 261 ? -5.028 5.717 -39.864 1.00 88.75 261 ILE A CA 1
ATOM 2046 C C . ILE A 1 261 ? -6.020 5.847 -41.020 1.00 88.75 261 ILE A C 1
ATOM 2048 O O . ILE A 1 261 ? -5.656 6.204 -42.142 1.00 88.75 261 ILE A O 1
ATOM 2052 N N . GLU A 1 262 ? -7.277 5.554 -40.715 1.00 86.81 262 GLU A N 1
ATOM 2053 C CA . GLU A 1 262 ? -8.436 5.729 -41.584 1.00 86.81 262 GLU A CA 1
ATOM 2054 C C . GLU A 1 262 ? -9.278 6.902 -41.056 1.00 86.81 262 GLU A C 1
ATOM 2056 O O . GLU A 1 262 ? -9.533 6.993 -39.848 1.00 86.81 262 GLU A O 1
ATOM 2061 N N . SER A 1 263 ? -9.696 7.793 -41.960 1.00 83.56 263 SER A N 1
ATOM 2062 C CA . SER A 1 263 ? -10.654 8.872 -41.692 1.00 83.56 263 SER A CA 1
ATOM 2063 C C . SER A 1 263 ? -11.917 8.665 -42.529 1.00 83.56 263 SER A C 1
ATOM 2065 O O . SER A 1 263 ? -11.879 8.784 -43.755 1.00 83.56 263 SER A O 1
ATOM 2067 N N . GLU A 1 264 ? -13.047 8.384 -41.871 1.00 73.69 264 GLU A N 1
ATOM 2068 C CA . GLU A 1 264 ? -14.346 8.172 -42.533 1.00 73.69 264 GLU A CA 1
ATOM 2069 C C . GLU A 1 264 ? -14.891 9.440 -43.221 1.00 73.69 264 GLU A C 1
ATOM 2071 O O . GLU A 1 264 ? -15.749 9.339 -44.097 1.00 73.69 264 GLU A O 1
ATOM 2076 N N . GLU A 1 265 ? -14.425 10.636 -42.838 1.00 65.69 265 GLU A N 1
ATOM 2077 C CA . GLU A 1 265 ? -14.889 11.903 -43.431 1.00 65.69 265 GLU A CA 1
ATOM 2078 C C . GLU A 1 265 ? -14.141 12.283 -44.711 1.00 65.69 265 GLU A C 1
ATOM 2080 O O . GLU A 1 265 ? -14.724 12.910 -45.597 1.00 65.69 265 GLU A O 1
ATOM 2085 N N . GLU A 1 266 ? -12.866 11.903 -44.817 1.00 65.69 266 GLU A N 1
ATOM 2086 C CA . GLU A 1 266 ? -12.021 12.235 -45.970 1.00 65.69 266 GLU A CA 1
ATOM 2087 C C . GLU A 1 266 ? -11.932 11.092 -46.997 1.00 65.69 266 GLU A C 1
ATOM 2089 O O . GLU A 1 266 ? -11.517 11.341 -48.127 1.00 65.69 266 GLU A O 1
ATOM 2094 N N . ASP A 1 267 ? -12.336 9.863 -46.636 1.00 62.78 267 ASP A N 1
ATOM 2095 C CA . ASP A 1 267 ? -12.120 8.625 -47.419 1.00 62.78 267 ASP A CA 1
ATOM 2096 C C . ASP A 1 267 ? -10.623 8.410 -47.746 1.00 62.78 267 ASP A C 1
ATOM 2098 O O . ASP A 1 267 ? -10.228 7.930 -48.812 1.00 62.78 267 ASP A O 1
ATOM 2102 N N . VAL A 1 268 ? -9.763 8.826 -46.806 1.00 73.56 268 VAL A N 1
ATOM 2103 C CA . VAL A 1 268 ? -8.302 8.805 -46.920 1.00 73.56 268 VAL A CA 1
ATOM 2104 C C . VAL A 1 268 ? -7.705 7.863 -45.881 1.00 73.56 268 VAL A C 1
ATOM 2106 O O . VAL A 1 268 ? -7.936 7.974 -44.675 1.00 73.56 268 VAL A O 1
ATOM 2109 N N . ARG A 1 269 ? -6.861 6.960 -46.382 1.00 80.56 269 ARG A N 1
ATOM 2110 C CA . ARG A 1 269 ? -5.914 6.160 -45.608 1.00 80.56 269 ARG A CA 1
ATOM 2111 C C . ARG A 1 269 ? -4.588 6.915 -45.564 1.00 80.56 269 ARG A C 1
ATOM 2113 O O . ARG A 1 269 ? -3.980 7.107 -46.617 1.00 80.56 269 ARG A O 1
ATOM 2120 N N . LYS A 1 270 ? -4.145 7.339 -44.379 1.00 84.56 270 LYS A N 1
ATOM 2121 C CA . LYS A 1 270 ? -2.895 8.096 -44.194 1.00 84.56 270 LYS A CA 1
ATOM 2122 C C . LYS A 1 270 ? -1.868 7.274 -43.413 1.00 84.56 270 LYS A C 1
ATOM 2124 O O . LYS A 1 270 ? -2.202 6.615 -42.426 1.00 84.56 270 LYS A O 1
ATOM 2129 N N . GLU A 1 271 ? -0.623 7.328 -43.870 1.00 85.06 271 GLU A N 1
ATOM 2130 C CA . GLU A 1 271 ? 0.552 6.825 -43.154 1.00 85.06 271 GLU A CA 1
ATOM 2131 C C . GLU A 1 271 ? 0.839 7.735 -41.949 1.00 85.06 271 GLU A C 1
ATOM 2133 O O . GLU A 1 271 ? 0.802 8.962 -42.056 1.00 85.06 271 GLU A O 1
ATOM 2138 N N . LEU A 1 272 ? 1.085 7.133 -40.785 1.00 85.81 272 LEU A N 1
ATOM 2139 C CA . LEU A 1 272 ? 1.455 7.828 -39.556 1.00 85.81 272 LEU A CA 1
ATOM 2140 C C . LEU A 1 272 ? 2.758 7.238 -39.013 1.00 85.81 272 LEU A C 1
ATOM 2142 O O . LEU A 1 272 ? 2.782 6.103 -38.524 1.00 85.81 272 LEU A O 1
ATOM 2146 N N . LEU A 1 273 ? 3.820 8.040 -39.076 1.00 84.38 273 LEU A N 1
ATOM 2147 C CA . LEU A 1 273 ? 5.160 7.686 -38.606 1.00 84.38 273 LEU A CA 1
ATOM 2148 C C . LEU A 1 273 ? 5.483 8.308 -37.237 1.00 84.38 273 LEU A C 1
ATOM 2150 O O . LEU A 1 273 ? 6.043 7.651 -36.357 1.00 84.38 273 LEU A O 1
ATOM 2154 N N . VAL A 1 274 ? 5.068 9.562 -37.051 1.00 85.25 274 VAL A N 1
ATOM 2155 C CA . VAL A 1 274 ? 5.135 10.323 -35.801 1.00 85.25 274 VAL A CA 1
ATOM 2156 C C . VAL A 1 274 ? 3.758 10.939 -35.564 1.00 85.25 274 VAL A C 1
ATOM 2158 O O . VAL A 1 274 ? 3.173 11.492 -36.491 1.00 85.25 274 VAL A O 1
ATOM 2161 N N . LEU A 1 275 ? 3.217 10.816 -34.348 1.00 86.12 275 LEU A N 1
ATOM 2162 C CA . LEU A 1 275 ? 2.042 11.583 -33.934 1.00 86.12 275 LEU A CA 1
ATOM 2163 C C . LEU A 1 275 ? 2.500 12.845 -33.204 1.00 86.12 275 LEU A C 1
ATOM 2165 O O . LEU A 1 275 ? 2.932 12.773 -32.051 1.00 86.12 275 LEU A O 1
ATOM 2169 N N . GLU A 1 276 ? 2.391 13.977 -33.884 1.00 84.81 276 GLU A N 1
ATOM 2170 C CA . GLU A 1 276 ? 2.607 15.309 -33.324 1.00 84.81 276 GLU A CA 1
ATOM 2171 C C . GLU A 1 276 ? 1.466 15.696 -32.371 1.00 84.81 276 GLU A C 1
ATOM 2173 O O . GLU A 1 276 ? 0.300 15.344 -32.572 1.00 84.81 276 GLU A O 1
ATOM 2178 N N . ILE A 1 277 ? 1.830 16.364 -31.277 1.00 84.44 277 ILE A N 1
ATOM 2179 C CA . ILE A 1 277 ? 0.939 16.801 -30.203 1.00 84.44 277 ILE A CA 1
ATOM 2180 C C . ILE A 1 277 ? 1.311 18.241 -29.848 1.00 84.44 277 ILE A C 1
ATOM 2182 O O . ILE A 1 277 ? 2.231 18.485 -29.053 1.00 84.44 277 ILE A O 1
ATOM 2186 N N . ASP A 1 278 ? 0.549 19.171 -30.412 1.00 81.75 278 ASP A N 1
ATOM 2187 C CA . ASP A 1 278 ? 0.622 20.611 -30.148 1.00 81.75 278 ASP A CA 1
ATOM 2188 C C . ASP A 1 278 ? 0.429 20.940 -28.661 1.00 81.75 278 ASP A C 1
ATOM 2190 O O . ASP A 1 278 ? -0.126 20.143 -27.890 1.00 81.75 278 ASP A O 1
ATOM 2194 N N . SER A 1 279 ? 0.852 22.135 -28.245 1.00 76.06 279 SER A N 1
ATOM 2195 C CA . SER A 1 279 ? 0.633 22.613 -26.875 1.00 76.06 279 SER A CA 1
ATOM 2196 C C . SER A 1 279 ? -0.862 22.775 -26.552 1.00 76.06 279 SER A C 1
ATOM 2198 O O . SER A 1 279 ? -1.312 22.286 -25.515 1.00 76.06 279 SER A O 1
ATOM 2200 N N . ASP A 1 280 ? -1.644 23.352 -27.472 1.00 77.25 280 ASP A N 1
ATOM 2201 C CA . ASP A 1 280 ? -3.093 23.585 -27.341 1.00 77.25 280 ASP A CA 1
ATOM 2202 C C . ASP A 1 280 ? -3.914 22.289 -27.203 1.00 77.25 280 ASP A C 1
ATOM 2204 O O . ASP A 1 280 ? -4.941 22.259 -26.519 1.00 77.25 280 ASP A O 1
ATOM 2208 N N . SER A 1 281 ? -3.455 21.198 -27.823 1.00 75.81 281 SER A N 1
ATOM 2209 C CA . SER A 1 281 ? -4.123 19.887 -27.790 1.00 75.81 281 SER A CA 1
ATOM 2210 C C . SER A 1 281 ? -3.716 19.026 -26.581 1.00 75.81 281 SER A C 1
ATOM 2212 O O . SER A 1 281 ? -4.246 17.926 -26.390 1.00 75.81 281 SER A O 1
ATOM 2214 N N . ARG A 1 282 ? -2.763 19.485 -25.756 1.00 76.88 282 ARG A N 1
ATOM 2215 C CA . ARG A 1 282 ? -2.152 18.696 -24.677 1.00 76.88 282 ARG A CA 1
ATOM 2216 C C . ARG A 1 282 ? -2.974 18.721 -23.391 1.00 76.88 282 ARG A C 1
ATOM 2218 O O . ARG A 1 282 ? -3.166 19.755 -22.758 1.00 76.88 282 ARG A O 1
ATOM 2225 N N . TYR A 1 283 ? -3.358 17.534 -22.929 1.00 77.94 283 TYR A N 1
ATOM 2226 C CA . TYR A 1 283 ? -3.986 17.328 -21.621 1.00 77.94 283 TYR A CA 1
ATOM 2227 C C . TYR A 1 283 ? -3.019 16.690 -20.615 1.00 77.94 283 TYR A C 1
ATOM 2229 O O . TYR A 1 283 ? -1.901 16.316 -20.955 1.00 77.94 283 TYR A O 1
ATOM 2237 N N . LEU A 1 284 ? -3.461 16.532 -19.362 1.00 73.69 284 LEU A N 1
ATOM 2238 C CA . LEU A 1 284 ? -2.648 16.006 -18.255 1.00 73.69 284 LEU A CA 1
ATOM 2239 C C . LEU A 1 284 ? -2.136 14.573 -18.463 1.00 73.69 284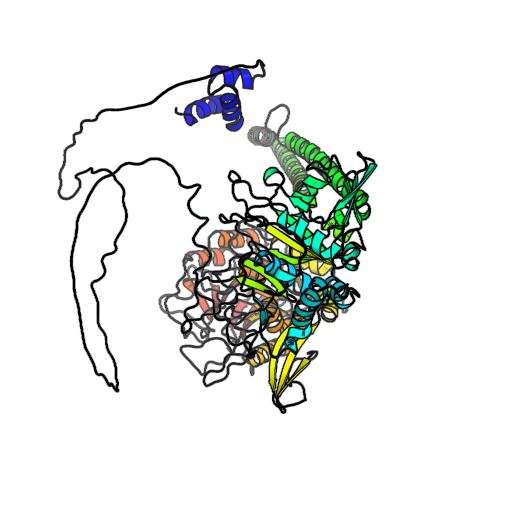 LEU A C 1
ATOM 2241 O O . LEU A 1 284 ? -1.209 14.174 -17.767 1.00 73.69 284 LEU A O 1
ATOM 2245 N N . SER A 1 285 ? -2.723 13.787 -19.369 1.00 76.25 285 SER A N 1
ATOM 2246 C CA . SER A 1 285 ? -2.241 12.445 -19.707 1.00 76.25 285 SER A CA 1
ATOM 2247 C C . SER A 1 285 ? -2.376 12.126 -21.195 1.00 76.25 285 SER A C 1
ATOM 2249 O O . SER A 1 285 ? -3.201 12.706 -21.916 1.00 76.25 285 SER A O 1
ATOM 2251 N N . LEU A 1 286 ? -1.589 11.149 -21.658 1.00 80.56 286 LEU A N 1
ATOM 2252 C CA . LEU A 1 286 ? -1.587 10.731 -23.061 1.00 80.56 286 LEU A CA 1
ATOM 2253 C C . LEU A 1 286 ? -2.966 10.228 -23.530 1.00 80.56 286 LEU A C 1
ATOM 2255 O O . LEU A 1 286 ? -3.395 10.611 -24.611 1.00 80.56 286 LEU A O 1
ATOM 2259 N N . TYR A 1 287 ? -3.717 9.463 -22.727 1.00 84.31 287 TYR A N 1
ATOM 2260 C CA . TYR A 1 287 ? -5.076 9.042 -23.116 1.00 84.31 287 TYR A CA 1
ATOM 2261 C C . TYR A 1 287 ? -6.066 10.200 -23.250 1.00 84.31 287 TYR A C 1
ATOM 2263 O O . TYR A 1 287 ? -6.944 10.146 -24.108 1.00 84.31 287 TYR A O 1
ATOM 2271 N N . GLN A 1 288 ? -5.961 11.250 -22.432 1.00 81.69 288 GLN A N 1
ATOM 2272 C CA . GLN A 1 288 ? -6.838 12.417 -22.568 1.00 81.69 288 GLN A CA 1
ATOM 2273 C C . GLN A 1 288 ? -6.527 13.174 -23.863 1.00 81.69 288 GLN A C 1
ATOM 2275 O O . GLN A 1 288 ? -7.437 13.478 -24.627 1.00 81.69 288 GLN A O 1
ATOM 2280 N N . THR A 1 289 ? -5.238 13.362 -24.143 1.00 85.19 289 THR A N 1
ATOM 2281 C CA . THR A 1 289 ? -4.726 13.976 -25.376 1.00 85.19 289 THR A CA 1
ATOM 2282 C C . THR A 1 289 ? -5.150 13.190 -26.622 1.00 85.19 289 THR A C 1
ATOM 2284 O O . THR A 1 289 ? -5.755 13.746 -27.532 1.00 85.19 289 THR A O 1
ATOM 2287 N N . LEU A 1 290 ? -4.933 11.871 -26.643 1.00 87.31 290 LEU A N 1
ATOM 2288 C CA . LEU A 1 290 ? -5.349 11.014 -27.758 1.00 87.31 290 LEU A CA 1
ATOM 2289 C C . LEU A 1 290 ? -6.874 10.951 -27.917 1.00 87.31 290 LEU A C 1
ATOM 2291 O O . LEU A 1 290 ? -7.361 10.854 -29.038 1.00 87.31 290 LEU A O 1
ATOM 2295 N N . SER A 1 291 ? -7.640 11.034 -26.825 1.00 87.19 291 SER A N 1
ATOM 2296 C CA . SER A 1 291 ? -9.106 11.090 -26.910 1.00 87.19 291 SER A CA 1
ATOM 2297 C C . SER A 1 291 ? -9.598 12.396 -27.529 1.00 87.19 291 SER A C 1
ATOM 2299 O O . SER A 1 291 ? -10.560 12.352 -28.291 1.00 87.19 291 SER A O 1
ATOM 2301 N N . GLU A 1 292 ? -8.929 13.524 -27.265 1.00 86.44 292 GLU A N 1
ATOM 2302 C CA . GLU A 1 292 ? -9.216 14.778 -27.966 1.00 86.44 292 GLU A CA 1
ATOM 2303 C C . GLU A 1 292 ? -8.903 14.651 -29.461 1.00 86.44 292 GLU A C 1
ATOM 2305 O O . GLU A 1 292 ? -9.795 14.848 -30.285 1.00 86.44 292 GLU A O 1
ATOM 2310 N N . LEU A 1 293 ? -7.677 14.234 -29.799 1.00 86.50 293 LEU A N 1
ATOM 2311 C CA . LEU A 1 293 ? -7.195 14.147 -31.182 1.00 86.50 293 LEU A CA 1
ATOM 2312 C C . LEU A 1 293 ? -8.011 13.178 -32.054 1.00 86.50 293 LEU A C 1
ATOM 2314 O O . LEU A 1 293 ? -8.289 13.483 -33.210 1.00 86.50 293 LEU A O 1
ATOM 2318 N N . PHE A 1 294 ? -8.409 12.015 -31.524 1.00 86.44 294 PHE A N 1
ATOM 2319 C CA . PHE A 1 294 ? -9.162 11.020 -32.298 1.00 86.44 294 PHE A CA 1
ATOM 2320 C C . PHE A 1 294 ? -10.677 11.255 -32.278 1.00 86.44 294 PHE A C 1
ATOM 2322 O O . PHE A 1 294 ? -11.333 11.036 -33.296 1.00 86.44 294 PHE A O 1
ATOM 2329 N N . TRP A 1 295 ? -11.261 11.641 -31.136 1.00 87.00 295 TRP A N 1
ATOM 2330 C CA . TRP A 1 295 ? -12.719 11.583 -30.930 1.00 87.00 295 TRP A CA 1
ATOM 2331 C C . TRP A 1 295 ? -13.362 12.861 -30.371 1.00 87.00 295 TRP A C 1
ATOM 2333 O O . TRP A 1 295 ? -14.597 12.925 -30.336 1.00 87.00 295 TRP A O 1
ATOM 2343 N N . GLN A 1 296 ? -12.559 13.857 -29.978 1.00 83.44 296 GLN A N 1
ATOM 2344 C CA . GLN A 1 296 ? -12.923 15.020 -29.155 1.00 83.44 296 GLN A CA 1
ATOM 2345 C C . GLN A 1 296 ? -13.464 14.649 -27.759 1.00 83.44 296 GLN A C 1
ATOM 2347 O O . GLN A 1 296 ? -14.022 13.574 -27.529 1.00 83.44 296 GLN A O 1
ATOM 2352 N N . LYS A 1 297 ? -13.357 15.581 -26.809 1.00 74.69 297 LYS A N 1
ATOM 2353 C CA . LYS A 1 297 ? -13.771 15.456 -25.398 1.00 74.69 297 LYS A CA 1
ATOM 2354 C C . LYS A 1 297 ? -15.190 14.926 -25.171 1.00 74.69 297 LYS A C 1
ATOM 2356 O O . LYS A 1 297 ? -15.427 14.193 -24.210 1.00 74.69 297 LYS A O 1
ATOM 2361 N N . ASP A 1 298 ? -16.124 15.283 -26.052 1.00 76.00 298 ASP A N 1
ATOM 2362 C CA . ASP A 1 298 ? -17.530 14.856 -25.996 1.00 76.00 298 ASP A CA 1
ATOM 2363 C C . ASP A 1 298 ? -17.810 13.544 -26.759 1.00 76.00 298 ASP A C 1
ATOM 2365 O O . ASP A 1 298 ? -18.957 13.081 -26.803 1.00 76.00 298 ASP A O 1
ATOM 2369 N N . TYR A 1 299 ? -16.771 12.918 -27.329 1.00 83.62 299 TYR A N 1
ATOM 2370 C CA . TYR A 1 299 ? -16.832 11.727 -28.183 1.00 83.62 299 TYR A CA 1
ATOM 2371 C C . TYR A 1 299 ? -17.730 11.927 -29.422 1.00 83.62 299 TYR A C 1
ATOM 2373 O O . TYR A 1 299 ? -18.400 11.003 -29.889 1.00 83.62 299 TYR A O 1
ATOM 2381 N N . SER A 1 300 ? -17.766 13.155 -29.945 1.00 81.88 300 SER A N 1
ATOM 2382 C CA . SER A 1 300 ? -18.527 13.575 -31.132 1.00 81.88 300 SER A CA 1
ATOM 2383 C C . SER A 1 300 ? -18.037 12.895 -32.415 1.00 81.88 300 SER A C 1
ATOM 2385 O O . SER A 1 300 ? -18.851 12.592 -33.292 1.00 81.88 300 SER A O 1
ATOM 2387 N N . LEU A 1 301 ? -16.729 12.627 -32.506 1.00 83.19 301 LEU A N 1
ATOM 2388 C CA . LEU A 1 301 ? -16.071 11.973 -33.640 1.00 83.19 301 LEU A CA 1
ATOM 2389 C C . LEU A 1 301 ? -15.746 10.493 -33.357 1.00 83.19 301 LEU A C 1
ATOM 2391 O O . LEU A 1 301 ? -14.906 9.904 -34.034 1.00 83.19 301 LEU A O 1
ATOM 2395 N N . LEU A 1 302 ? -16.399 9.869 -32.363 1.00 85.56 302 LEU A N 1
ATOM 2396 C CA . LEU A 1 302 ? -16.152 8.473 -31.980 1.00 85.56 302 LEU A CA 1
ATOM 2397 C C . LEU A 1 302 ? -16.249 7.523 -33.185 1.00 85.56 302 LEU A C 1
ATOM 2399 O O . LEU A 1 302 ? -17.321 7.345 -33.760 1.00 85.56 302 LEU A O 1
ATOM 2403 N N . GLY A 1 303 ? -15.124 6.889 -33.521 1.00 80.81 303 GLY A N 1
ATOM 2404 C CA . GLY A 1 303 ? -14.999 5.948 -34.638 1.00 80.81 303 GLY A CA 1
ATOM 2405 C C . GLY A 1 303 ? -14.730 6.572 -36.014 1.00 80.81 303 GLY A C 1
ATOM 2406 O O . GLY A 1 303 ? -14.398 5.821 -36.923 1.00 80.81 303 GLY A O 1
ATOM 2407 N N . ARG A 1 304 ? -14.803 7.905 -36.171 1.00 84.38 304 ARG A N 1
ATOM 2408 C CA . ARG A 1 304 ? -14.549 8.579 -37.463 1.00 84.38 304 ARG A CA 1
ATOM 2409 C C . ARG A 1 304 ? -13.074 8.590 -37.846 1.00 84.38 304 ARG A C 1
ATOM 2411 O O . ARG A 1 304 ? -12.751 8.385 -39.009 1.00 84.38 304 ARG A O 1
ATOM 2418 N N . VAL A 1 305 ? -12.202 8.827 -36.866 1.00 84.19 305 VAL A N 1
ATOM 2419 C CA . VAL A 1 305 ? -10.748 8.673 -36.992 1.00 84.19 305 VAL A CA 1
ATOM 2420 C C . VAL A 1 305 ? -10.335 7.465 -36.161 1.00 84.19 305 VAL A C 1
ATOM 2422 O O . VAL A 1 305 ? -10.738 7.328 -34.997 1.00 84.19 305 VAL A O 1
ATOM 2425 N N . LYS A 1 306 ? -9.567 6.558 -36.769 1.00 87.62 306 LYS A N 1
ATOM 2426 C CA . LYS A 1 306 ? -9.188 5.282 -36.153 1.00 87.62 306 LYS A CA 1
ATOM 2427 C C . LYS A 1 306 ? -7.907 4.697 -36.744 1.00 87.62 306 LYS A C 1
ATOM 2429 O O . LYS A 1 306 ? -7.619 4.859 -37.925 1.00 87.62 306 LYS A O 1
ATOM 2434 N N . TYR A 1 307 ? -7.161 3.953 -35.933 1.00 88.31 307 TYR A N 1
ATOM 2435 C CA . TYR A 1 307 ? -6.094 3.084 -36.420 1.00 88.31 307 TYR A CA 1
ATOM 2436 C C . TYR A 1 307 ? -6.685 1.878 -37.153 1.00 88.31 307 TYR A C 1
ATOM 2438 O O . TYR A 1 307 ? -7.368 1.050 -36.546 1.00 88.31 307 TYR A O 1
ATOM 2446 N N . GLU A 1 308 ? -6.331 1.737 -38.427 1.00 86.50 308 GLU A N 1
ATOM 2447 C CA . GLU A 1 308 ? -6.531 0.509 -39.199 1.00 86.50 308 GLU A CA 1
ATOM 2448 C C . GLU A 1 308 ? -5.473 -0.530 -38.786 1.00 86.50 308 GLU A C 1
ATOM 2450 O O . GLU A 1 308 ? -5.784 -1.663 -38.408 1.00 86.50 308 GLU A O 1
ATOM 2455 N N . THR A 1 309 ? -4.198 -0.121 -38.783 1.00 87.44 309 THR A N 1
ATOM 2456 C CA . THR A 1 309 ? -3.082 -0.953 -38.321 1.00 87.44 309 THR A CA 1
ATOM 2457 C C . THR A 1 309 ? -2.089 -0.146 -37.500 1.00 87.44 309 THR A C 1
ATOM 2459 O O . THR A 1 309 ? -1.532 0.841 -37.973 1.00 87.44 309 THR A O 1
ATOM 2462 N N . VAL A 1 310 ? -1.825 -0.614 -36.282 1.00 88.31 310 VAL A N 1
ATOM 2463 C CA . VAL A 1 310 ? -0.848 -0.020 -35.365 1.00 88.31 310 VAL A CA 1
ATOM 2464 C C . VAL A 1 310 ? 0.525 -0.668 -35.564 1.00 88.31 310 VAL A C 1
ATOM 2466 O O . VAL A 1 310 ? 0.649 -1.898 -35.474 1.00 88.31 310 VAL A O 1
ATOM 2469 N N . ALA A 1 311 ? 1.553 0.152 -35.782 1.00 88.81 311 ALA A N 1
ATOM 2470 C CA . ALA A 1 311 ? 2.942 -0.280 -35.903 1.00 88.81 311 ALA A CA 1
ATOM 2471 C C . ALA A 1 311 ? 3.450 -1.016 -34.643 1.00 88.81 311 ALA A C 1
ATOM 2473 O O . ALA A 1 311 ? 2.920 -0.837 -33.544 1.00 88.81 311 ALA A O 1
ATOM 2474 N N . PRO A 1 312 ? 4.484 -1.868 -34.753 1.00 86.44 312 PRO A N 1
ATOM 2475 C CA . PRO A 1 312 ? 5.171 -2.457 -33.600 1.00 86.44 312 PRO A CA 1
ATOM 2476 C C . PRO A 1 312 ? 5.895 -1.452 -32.677 1.00 86.44 312 PRO A C 1
ATOM 2478 O O . PRO A 1 312 ? 6.003 -1.735 -31.476 1.00 86.44 312 PRO A O 1
ATOM 2481 N N . VAL A 1 313 ? 6.354 -0.314 -33.217 1.00 87.62 313 VAL A N 1
ATOM 2482 C CA . VAL A 1 313 ? 6.826 0.880 -32.488 1.00 87.62 313 VAL A CA 1
ATOM 2483 C C . VAL A 1 313 ? 5.947 2.068 -32.862 1.00 87.62 313 VAL A C 1
ATOM 2485 O O . VAL A 1 313 ? 5.646 2.232 -34.035 1.00 87.62 313 VAL A O 1
ATOM 2488 N N . ILE A 1 314 ? 5.572 2.903 -31.896 1.00 86.75 314 ILE A N 1
ATOM 2489 C CA . ILE A 1 314 ? 4.870 4.173 -32.146 1.00 86.75 314 ILE A CA 1
ATOM 2490 C C . ILE A 1 314 ? 5.704 5.314 -31.579 1.00 86.75 314 ILE A C 1
ATOM 2492 O O . ILE A 1 314 ? 6.206 5.187 -30.457 1.00 86.75 314 ILE A O 1
ATOM 2496 N N . THR A 1 315 ? 5.805 6.402 -32.341 1.00 86.62 315 THR A N 1
ATOM 2497 C CA . THR A 1 315 ? 6.490 7.636 -31.954 1.00 86.62 315 THR A CA 1
ATOM 2498 C C . THR A 1 315 ? 5.462 8.731 -31.670 1.00 86.62 315 THR A C 1
ATOM 2500 O O . THR A 1 315 ? 4.639 9.034 -32.531 1.00 86.62 315 THR A O 1
ATOM 2503 N N . PHE A 1 316 ? 5.509 9.332 -30.481 1.00 85.38 316 PHE A N 1
ATOM 2504 C CA . PHE A 1 316 ? 4.754 10.549 -30.150 1.00 85.38 316 PHE A CA 1
ATOM 2505 C C . PHE A 1 316 ? 5.723 11.722 -30.011 1.00 85.38 316 PHE A C 1
ATOM 2507 O O . PHE A 1 316 ? 6.762 11.556 -29.370 1.00 85.38 316 PHE A O 1
ATOM 2514 N N . GLN A 1 317 ? 5.376 12.879 -30.569 1.00 83.31 317 GLN A N 1
ATOM 2515 C CA . GLN A 1 317 ? 6.138 14.122 -30.473 1.00 83.31 317 GLN A CA 1
ATOM 2516 C C . GLN A 1 317 ? 5.332 15.166 -29.697 1.00 83.31 317 GLN A C 1
ATOM 2518 O O . GLN A 1 317 ? 4.191 15.442 -30.050 1.00 83.31 317 GLN A O 1
ATOM 2523 N N . LEU A 1 318 ? 5.911 15.754 -28.649 1.00 78.62 318 LEU A N 1
ATOM 2524 C CA . LEU A 1 318 ? 5.304 16.857 -27.898 1.00 78.62 318 LEU A CA 1
ATOM 2525 C C . LEU A 1 318 ? 5.981 18.171 -28.315 1.00 78.62 318 LEU A C 1
ATOM 2527 O O . LEU A 1 318 ? 7.169 18.352 -28.037 1.00 78.62 318 LEU A O 1
ATOM 2531 N N . ILE A 1 319 ? 5.219 19.057 -28.963 1.00 75.12 319 ILE A N 1
ATOM 2532 C CA . ILE A 1 319 ? 5.666 20.370 -29.465 1.00 75.12 319 ILE A CA 1
ATOM 2533 C C . ILE A 1 319 ? 5.537 21.439 -28.367 1.00 75.12 319 ILE A C 1
ATOM 2535 O O . ILE A 1 319 ? 4.543 21.456 -27.638 1.00 75.12 319 ILE A O 1
ATOM 2539 N N . CYS A 1 320 ? 6.528 22.309 -28.182 1.00 63.03 320 CYS A N 1
ATOM 2540 C CA . CYS A 1 320 ? 6.532 23.280 -27.079 1.00 63.03 320 CYS A CA 1
ATOM 2541 C C . CYS A 1 320 ? 6.655 24.729 -27.567 1.00 63.03 320 CYS A C 1
ATOM 2543 O O . CYS A 1 320 ? 7.753 25.189 -27.865 1.00 63.03 320 CYS A O 1
ATOM 2545 N N . ASP A 1 321 ? 5.539 25.460 -27.551 1.00 62.91 321 ASP A N 1
ATOM 2546 C CA . ASP A 1 321 ? 5.489 26.891 -27.870 1.00 62.91 321 ASP A CA 1
ATOM 2547 C C . ASP A 1 321 ? 6.035 27.781 -26.739 1.00 62.91 321 ASP A C 1
ATOM 2549 O O . ASP A 1 321 ? 5.846 27.491 -25.554 1.00 62.91 321 ASP A O 1
ATOM 2553 N N . GLU A 1 322 ? 6.654 28.913 -27.101 1.00 50.94 322 GLU A N 1
ATOM 2554 C CA . GLU A 1 322 ? 7.312 29.841 -26.160 1.00 50.94 322 GLU A CA 1
ATOM 2555 C C . GLU A 1 322 ? 6.364 30.454 -25.103 1.00 50.94 322 GLU A C 1
ATOM 2557 O O . GLU A 1 322 ? 6.814 30.823 -24.016 1.00 50.94 322 GLU A O 1
ATOM 2562 N N . ASP A 1 323 ? 5.060 30.535 -25.394 1.00 47.72 323 ASP A N 1
ATOM 2563 C CA . ASP A 1 323 ? 4.038 31.180 -24.552 1.00 47.72 323 ASP A CA 1
ATOM 2564 C C . ASP A 1 323 ? 3.233 30.201 -23.657 1.00 47.72 323 ASP A C 1
ATOM 2566 O O . ASP A 1 323 ? 2.397 30.630 -22.851 1.00 47.72 323 ASP A O 1
ATOM 2570 N N . ALA A 1 324 ? 3.446 28.882 -23.766 1.00 47.47 324 ALA A N 1
ATOM 2571 C CA . ALA A 1 324 ? 2.602 27.879 -23.109 1.00 47.47 324 ALA A CA 1
ATOM 2572 C C . ALA A 1 324 ? 3.008 27.584 -21.644 1.00 47.47 324 ALA A C 1
ATOM 2574 O O . ALA A 1 324 ? 4.125 27.160 -21.344 1.00 47.47 324 ALA A O 1
ATOM 2575 N N . TYR A 1 325 ? 2.063 27.730 -20.704 1.00 42.62 325 TYR A N 1
ATOM 2576 C CA . TYR A 1 325 ? 2.268 27.390 -19.286 1.00 42.62 325 TYR A CA 1
ATOM 2577 C C . TYR A 1 325 ? 2.612 25.898 -19.091 1.00 42.62 325 TYR A C 1
ATOM 2579 O O . TYR A 1 325 ? 1.841 25.010 -19.462 1.00 42.62 325 TYR A O 1
ATOM 2587 N N . THR A 1 326 ? 3.732 25.612 -18.419 1.00 51.44 326 THR A N 1
ATOM 2588 C CA . THR A 1 326 ? 4.232 24.248 -18.188 1.00 51.44 326 THR A CA 1
ATOM 2589 C C . THR A 1 326 ? 3.369 23.456 -17.197 1.00 51.44 326 THR A C 1
ATOM 2591 O O . THR A 1 326 ? 3.533 23.524 -15.978 1.00 51.44 326 THR A O 1
ATOM 2594 N N . SER A 1 327 ? 2.451 22.647 -17.729 1.00 52.47 327 SER A N 1
ATOM 2595 C CA . SER A 1 327 ? 1.730 21.617 -16.972 1.00 52.47 327 SER A CA 1
ATOM 2596 C C . SER A 1 327 ? 2.470 20.271 -17.021 1.00 52.47 327 SER A C 1
ATOM 2598 O O . SER A 1 327 ? 3.159 19.951 -17.988 1.00 52.47 327 SER A O 1
ATOM 2600 N N . SER A 1 328 ? 2.363 19.475 -15.955 1.00 55.94 328 SER A N 1
ATOM 2601 C CA . SER A 1 328 ? 2.982 18.146 -15.881 1.00 55.94 328 SER A CA 1
ATOM 2602 C C . SER A 1 328 ? 2.241 17.143 -16.769 1.00 55.94 328 SER A C 1
ATOM 2604 O O . SER A 1 328 ? 1.033 16.962 -16.596 1.00 55.94 328 SER A O 1
ATOM 2606 N N . PHE A 1 329 ? 2.963 16.444 -17.645 1.00 64.81 329 PHE A N 1
ATOM 2607 C CA . PHE A 1 329 ? 2.404 15.405 -18.513 1.00 64.81 329 PHE A CA 1
ATOM 2608 C C . PHE A 1 329 ? 2.575 14.015 -17.877 1.00 64.81 329 PHE A C 1
ATOM 2610 O O . PHE A 1 329 ? 3.698 13.537 -17.703 1.00 64.81 329 PHE A O 1
ATOM 2617 N N . GLU A 1 330 ? 1.470 13.367 -17.500 1.00 66.06 330 GLU A N 1
ATOM 2618 C CA . GLU A 1 330 ? 1.472 12.023 -16.915 1.00 66.06 330 GLU A CA 1
ATOM 2619 C C . GLU A 1 330 ? 1.641 10.956 -18.005 1.00 66.06 330 GLU A C 1
ATOM 2621 O O . GLU A 1 330 ? 0.794 10.793 -18.892 1.00 66.06 330 GLU A O 1
ATOM 2626 N N . LEU A 1 331 ? 2.734 10.195 -17.898 1.00 63.91 331 LEU A N 1
ATOM 2627 C CA . LEU A 1 331 ? 3.060 9.089 -18.789 1.00 63.91 331 LEU A CA 1
ATOM 2628 C C . LEU A 1 331 ? 2.849 7.737 -18.115 1.00 63.91 331 LEU A C 1
ATOM 2630 O O . LEU A 1 331 ? 3.450 7.421 -17.086 1.00 63.91 331 LEU A O 1
ATOM 2634 N N . GLU A 1 332 ? 2.019 6.911 -18.744 1.00 67.00 332 GLU A N 1
ATOM 2635 C CA . GLU A 1 332 ? 1.822 5.527 -18.340 1.00 67.00 332 GLU A CA 1
ATOM 2636 C C . GLU A 1 332 ? 2.902 4.615 -18.925 1.00 67.00 332 GLU A C 1
ATOM 2638 O O . GLU A 1 332 ? 3.254 4.665 -20.104 1.00 67.00 332 GLU A O 1
ATOM 2643 N N . ASP A 1 333 ? 3.394 3.717 -18.077 1.00 67.25 333 ASP A N 1
ATOM 2644 C CA . ASP A 1 333 ? 4.426 2.735 -18.406 1.00 67.25 333 ASP A CA 1
ATOM 2645 C C . ASP A 1 333 ? 3.951 1.706 -19.462 1.00 67.25 333 ASP A C 1
ATOM 2647 O O . ASP A 1 333 ? 4.770 1.053 -20.122 1.00 67.25 333 ASP A O 1
ATOM 2651 N N . THR A 1 334 ? 2.625 1.556 -19.608 1.00 76.50 334 THR A N 1
ATOM 2652 C CA . THR A 1 334 ? 1.926 0.688 -20.568 1.00 76.50 334 THR A CA 1
ATOM 2653 C C . THR A 1 334 ? 0.783 1.447 -21.250 1.00 76.50 334 THR A C 1
ATOM 2655 O O . THR A 1 334 ? -0.014 2.088 -20.580 1.00 76.50 334 THR A O 1
ATOM 2658 N N . LEU A 1 335 ? 0.669 1.325 -22.572 1.00 81.50 335 LEU A N 1
ATOM 2659 C CA . LEU A 1 335 ? -0.322 1.982 -23.426 1.00 81.50 335 LEU A CA 1
ATOM 2660 C C . LEU A 1 335 ? -1.076 0.937 -24.269 1.00 81.50 335 LEU A C 1
ATOM 2662 O O . LEU A 1 335 ? -0.506 -0.088 -24.647 1.00 81.50 335 LEU A O 1
ATOM 2666 N N . TYR A 1 336 ? -2.330 1.215 -24.628 1.00 86.44 336 TYR A N 1
ATOM 2667 C CA . TYR A 1 336 ? -3.145 0.388 -25.527 1.00 86.44 336 TYR A CA 1
ATOM 2668 C C . TYR A 1 336 ? -3.646 1.216 -26.728 1.00 86.44 336 TYR A C 1
ATOM 2670 O O . TYR A 1 336 ? -4.811 1.604 -26.767 1.00 86.44 336 TYR A O 1
ATOM 2678 N N . PRO A 1 337 ? -2.802 1.476 -27.745 1.00 86.50 337 PRO A N 1
ATOM 2679 C CA . PRO A 1 337 ? -3.159 2.300 -28.908 1.00 86.50 337 PRO A CA 1
ATOM 2680 C C . PRO A 1 337 ? -4.345 1.741 -29.708 1.00 86.50 337 PRO A C 1
ATOM 2682 O O . PRO A 1 337 ? -5.133 2.495 -30.267 1.00 86.50 337 PRO A O 1
ATOM 2685 N N . GLU A 1 338 ? -4.526 0.413 -29.698 1.00 87.19 338 GLU A N 1
ATOM 2686 C CA . GLU A 1 338 ? -5.673 -0.265 -30.319 1.00 87.19 338 GLU A CA 1
ATOM 2687 C C . GLU A 1 338 ? -7.032 0.086 -29.666 1.00 87.19 338 GLU A C 1
ATOM 2689 O O . GLU A 1 338 ? -8.069 -0.303 -30.203 1.00 87.19 338 GLU A O 1
ATOM 2694 N N . ILE A 1 339 ? -7.064 0.846 -28.559 1.00 88.75 339 ILE A N 1
ATOM 2695 C CA . ILE A 1 339 ? -8.283 1.520 -28.077 1.00 88.75 339 ILE A CA 1
ATOM 2696 C C . ILE A 1 339 ? -8.864 2.423 -29.169 1.00 88.75 339 ILE A C 1
ATOM 2698 O O . ILE A 1 339 ? -10.071 2.407 -29.387 1.00 88.75 339 ILE A O 1
ATOM 2702 N N . TYR A 1 340 ? -8.022 3.132 -29.918 1.00 89.00 340 TYR A N 1
ATOM 2703 C CA . TYR A 1 340 ? -8.446 4.020 -30.999 1.00 89.00 340 TYR A CA 1
ATOM 2704 C C . TYR A 1 340 ? -8.637 3.267 -32.329 1.00 89.00 340 TYR A C 1
ATOM 2706 O O . TYR A 1 340 ? -8.307 3.779 -33.390 1.00 89.00 340 TYR A O 1
ATOM 2714 N N . SER A 1 341 ? -9.142 2.028 -32.280 1.00 88.75 341 SER A N 1
ATOM 2715 C CA . SER A 1 341 ? -9.468 1.19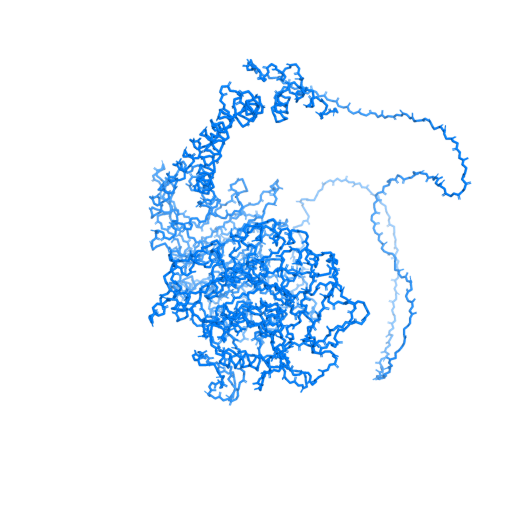2 -33.449 1.00 88.75 341 SER A CA 1
ATOM 2716 C C . SER A 1 341 ? -10.906 0.663 -33.380 1.00 88.75 341 SER A C 1
ATOM 2718 O O . SER A 1 341 ? -11.531 0.671 -32.313 1.00 88.75 341 SER A O 1
ATOM 2720 N N . ASP A 1 342 ? -11.414 0.117 -34.491 1.00 85.56 342 ASP A N 1
ATOM 2721 C CA . ASP A 1 342 ? -12.766 -0.468 -34.592 1.00 85.56 342 ASP A CA 1
ATOM 2722 C C . ASP A 1 342 ? -13.095 -1.498 -33.494 1.00 85.56 342 ASP A C 1
ATOM 2724 O O . ASP A 1 342 ? -14.259 -1.661 -33.121 1.00 85.56 342 ASP A O 1
ATOM 2728 N N . LYS A 1 343 ? -12.078 -2.162 -32.918 1.00 86.19 343 LYS A N 1
ATOM 2729 C CA . LYS A 1 343 ? -12.239 -3.112 -31.802 1.00 86.19 343 LYS A CA 1
ATOM 2730 C C . LYS A 1 343 ? -13.005 -2.519 -30.613 1.00 86.19 343 LYS A C 1
ATOM 2732 O O . LYS A 1 343 ? -13.766 -3.229 -29.956 1.00 86.19 343 LYS A O 1
ATOM 2737 N N . CYS A 1 344 ? -12.787 -1.236 -30.325 1.00 86.31 344 CYS A N 1
ATOM 2738 C CA . CYS A 1 344 ? -13.208 -0.597 -29.079 1.00 86.31 344 CYS A CA 1
ATOM 2739 C C . CYS A 1 344 ? -14.360 0.400 -29.230 1.00 86.31 344 CYS A C 1
ATOM 2741 O O . CYS A 1 344 ? -14.980 0.736 -28.221 1.00 86.31 344 CYS A O 1
ATOM 2743 N N . VAL A 1 345 ? -14.718 0.804 -30.454 1.00 85.81 345 VAL A N 1
ATOM 2744 C CA . VAL A 1 345 ? -15.816 1.755 -30.722 1.00 85.81 345 VAL A CA 1
ATOM 2745 C C . VAL A 1 345 ? -17.122 1.309 -30.047 1.00 85.81 345 VAL A C 1
ATOM 2747 O O . VAL A 1 345 ? -17.730 2.066 -29.289 1.00 85.81 345 VAL A O 1
ATOM 2750 N N . VAL A 1 346 ? -17.530 0.047 -30.232 1.00 87.19 346 VAL A N 1
ATOM 2751 C CA . VAL A 1 346 ? -18.776 -0.491 -29.648 1.00 87.19 346 VAL A CA 1
ATOM 2752 C C . VAL A 1 346 ? -18.707 -0.645 -28.113 1.00 87.19 346 VAL A C 1
ATOM 2754 O O . VAL A 1 346 ? -19.660 -0.229 -27.443 1.00 87.19 346 VAL A O 1
ATOM 2757 N N . PRO A 1 347 ? -17.641 -1.213 -27.506 1.00 86.12 347 PRO A N 1
ATOM 2758 C CA . PRO A 1 347 ? -17.432 -1.169 -26.055 1.00 86.12 347 PRO A CA 1
ATOM 2759 C C . PRO A 1 347 ? -17.489 0.241 -25.446 1.00 86.12 347 PRO A C 1
ATOM 2761 O O . PRO A 1 347 ? -18.167 0.440 -24.435 1.00 86.12 347 PRO A O 1
ATOM 2764 N N . ILE A 1 348 ? -16.833 1.224 -26.068 1.00 86.88 348 ILE A N 1
ATOM 2765 C CA . ILE A 1 348 ? -16.768 2.611 -25.583 1.00 86.88 348 ILE A CA 1
ATOM 2766 C C . ILE A 1 348 ? -18.133 3.287 -25.693 1.00 86.88 348 ILE A C 1
ATOM 2768 O O . ILE A 1 348 ? -18.601 3.865 -24.711 1.00 86.88 348 ILE A O 1
ATOM 2772 N N . MET A 1 349 ? -18.842 3.120 -26.814 1.00 86.38 349 MET A N 1
ATOM 2773 C CA . MET A 1 349 ? -20.205 3.637 -26.981 1.00 86.38 349 MET A CA 1
ATOM 2774 C C . MET A 1 349 ? -21.148 3.126 -25.877 1.00 86.38 349 MET A C 1
ATOM 2776 O O . MET A 1 349 ? -21.891 3.908 -25.284 1.00 86.38 349 MET A O 1
ATOM 2780 N N . LYS A 1 350 ? -21.057 1.838 -25.505 1.00 86.12 350 LYS A N 1
ATOM 2781 C CA . LYS A 1 350 ? -21.825 1.264 -24.381 1.00 86.12 350 LYS A CA 1
ATOM 2782 C C . LYS A 1 350 ? -21.471 1.892 -23.027 1.00 86.12 350 LYS A C 1
ATOM 2784 O O . LYS A 1 350 ? -22.362 2.076 -22.196 1.00 86.12 350 LYS A O 1
ATOM 2789 N N . GLN A 1 351 ? -20.200 2.220 -22.782 1.00 84.25 351 GLN A N 1
ATOM 2790 C CA . GLN A 1 351 ? -19.779 2.908 -21.554 1.00 84.25 351 GLN A CA 1
ATOM 2791 C C . GLN A 1 351 ? -20.274 4.363 -21.525 1.00 84.25 351 GLN A C 1
ATOM 2793 O O . GLN A 1 351 ? -20.810 4.792 -20.504 1.00 84.25 351 GLN A O 1
ATOM 2798 N N . ILE A 1 352 ? -20.194 5.091 -22.644 1.00 84.88 352 ILE A N 1
ATOM 2799 C CA . ILE A 1 352 ? -20.730 6.456 -22.780 1.00 84.88 352 ILE A CA 1
ATOM 2800 C C . ILE A 1 352 ? -22.248 6.465 -22.555 1.00 84.88 352 ILE A C 1
ATOM 2802 O O . ILE A 1 352 ? -22.756 7.290 -21.796 1.00 84.88 352 ILE A O 1
ATOM 2806 N N . GLU A 1 353 ? -22.987 5.522 -23.146 1.00 85.62 353 GLU A N 1
ATOM 2807 C CA . GLU A 1 353 ? -24.418 5.354 -22.873 1.00 85.62 353 GLU A CA 1
ATOM 2808 C C . GLU A 1 353 ? -24.697 5.045 -21.396 1.00 85.62 353 GLU A C 1
ATOM 2810 O O . GLU A 1 353 ? -25.631 5.603 -20.821 1.00 85.62 353 GLU A O 1
ATOM 2815 N N . SER A 1 354 ? -23.896 4.181 -20.760 1.00 85.06 354 SER A N 1
ATOM 2816 C CA . SER A 1 354 ? -24.007 3.883 -19.326 1.00 85.06 354 SER A CA 1
ATOM 2817 C C . SER A 1 354 ? -23.831 5.144 -18.472 1.00 85.06 354 SER A C 1
ATOM 2819 O O . SER A 1 354 ? -24.646 5.376 -17.579 1.00 85.06 354 SER A O 1
ATOM 2821 N N . ILE A 1 355 ? -22.837 5.981 -18.778 1.00 83.31 355 ILE A N 1
ATOM 2822 C CA . ILE A 1 355 ? -22.579 7.246 -18.076 1.00 83.31 355 ILE A CA 1
ATOM 2823 C C . ILE A 1 355 ? -23.732 8.237 -18.300 1.00 83.31 355 ILE A C 1
ATOM 2825 O O . ILE A 1 355 ? -24.275 8.761 -17.329 1.00 83.31 355 ILE A O 1
ATOM 2829 N N . LYS A 1 356 ? -24.205 8.427 -19.542 1.00 84.75 356 LYS A N 1
ATOM 2830 C CA . LYS A 1 356 ? -25.352 9.310 -19.853 1.00 84.75 356 LYS A CA 1
ATOM 2831 C C . LYS A 1 356 ? -26.646 8.865 -19.149 1.00 84.75 356 LYS A C 1
ATOM 2833 O O . LYS A 1 356 ? -27.413 9.696 -18.651 1.00 84.75 356 LYS A O 1
ATOM 2838 N N . ARG A 1 357 ? -26.885 7.551 -19.041 1.00 85.75 357 ARG A N 1
ATOM 2839 C CA . ARG A 1 357 ? -28.010 6.985 -18.268 1.00 85.75 357 ARG A CA 1
ATOM 2840 C C . ARG A 1 357 ? -27.850 7.245 -16.765 1.00 85.75 357 ARG A C 1
ATOM 2842 O O . ARG A 1 357 ? -28.820 7.661 -16.133 1.00 85.75 357 ARG A O 1
ATOM 2849 N N . ALA A 1 358 ? -26.650 7.065 -16.210 1.00 83.44 358 ALA A N 1
ATOM 2850 C CA . ALA A 1 358 ? -26.356 7.342 -14.802 1.00 83.44 358 ALA A CA 1
ATOM 2851 C C . ALA A 1 358 ? -26.505 8.835 -14.455 1.00 83.44 358 ALA A C 1
ATOM 2853 O O . ALA A 1 358 ? -27.163 9.166 -13.472 1.00 83.44 358 ALA A O 1
ATOM 2854 N N . GLN A 1 359 ? -26.010 9.743 -15.302 1.00 83.75 359 GLN A N 1
ATOM 2855 C CA . GLN A 1 359 ? -26.217 11.193 -15.175 1.00 83.75 359 GLN A CA 1
ATOM 2856 C C . GLN A 1 359 ? -27.712 11.547 -15.160 1.00 83.75 359 GLN A C 1
ATOM 2858 O O . GLN A 1 359 ? -28.187 12.260 -14.274 1.00 83.75 359 GLN A O 1
ATOM 2863 N N . THR A 1 360 ? -28.495 10.977 -16.082 1.00 86.12 360 THR A N 1
ATOM 2864 C CA . THR A 1 360 ? -29.955 11.173 -16.121 1.00 86.12 360 THR A CA 1
ATOM 2865 C C . THR A 1 360 ? -30.629 10.675 -14.834 1.00 86.12 360 THR A C 1
ATOM 2867 O O . THR A 1 360 ? -31.457 11.383 -14.252 1.00 86.12 360 THR A O 1
ATOM 2870 N N . ALA A 1 361 ? -30.249 9.492 -14.337 1.00 83.94 361 ALA A N 1
ATOM 2871 C CA . ALA A 1 361 ? -30.747 8.952 -13.071 1.00 83.94 361 ALA A CA 1
ATOM 2872 C C . ALA A 1 361 ? -30.368 9.843 -11.872 1.00 83.94 361 ALA A C 1
ATOM 2874 O O . ALA A 1 361 ? -31.212 10.122 -11.016 1.00 83.94 361 ALA A O 1
ATOM 2875 N N . GLN A 1 362 ? -29.139 10.366 -11.847 1.00 84.44 362 GLN A N 1
ATOM 2876 C CA . GLN A 1 362 ? -28.650 11.292 -10.828 1.00 84.44 362 GLN A CA 1
ATOM 2877 C C . GLN A 1 362 ? -29.454 12.605 -10.811 1.00 84.44 362 GLN A C 1
ATOM 2879 O O . GLN A 1 362 ? -29.819 13.079 -9.733 1.00 84.44 362 GLN A O 1
ATOM 2884 N N . HIS A 1 363 ? -29.805 13.170 -11.973 1.00 84.06 363 HIS A N 1
ATOM 2885 C CA . HIS A 1 363 ? -30.674 14.352 -12.060 1.00 84.06 363 HIS A CA 1
ATOM 2886 C C . HIS A 1 363 ? -32.087 14.085 -11.516 1.00 84.06 363 HIS A C 1
ATOM 2888 O O . HIS A 1 363 ? -32.611 14.888 -10.736 1.00 84.06 363 HIS A O 1
ATOM 2894 N N . VAL A 1 364 ? -32.695 12.944 -11.866 1.00 87.88 364 VAL A N 1
ATOM 2895 C CA . VAL A 1 364 ? -34.007 12.529 -11.330 1.00 87.88 364 VAL A CA 1
ATOM 2896 C C . VAL A 1 364 ? -33.950 12.371 -9.807 1.00 87.88 364 VAL A C 1
ATOM 2898 O O . VAL A 1 364 ? -34.843 12.838 -9.096 1.00 87.88 364 VAL A O 1
ATOM 2901 N N . LEU A 1 365 ? -32.882 11.764 -9.290 1.00 85.06 365 LEU A N 1
ATOM 2902 C CA . LEU A 1 365 ? -32.679 11.548 -7.862 1.00 85.06 365 LEU A CA 1
ATOM 2903 C C . LEU A 1 365 ? -32.434 12.858 -7.096 1.00 85.06 365 LEU A C 1
ATOM 2905 O O . LEU A 1 365 ? -33.034 13.071 -6.044 1.00 85.06 365 LEU A O 1
ATOM 2909 N N . LYS A 1 366 ? -31.642 13.784 -7.656 1.00 84.94 366 LYS A N 1
ATOM 2910 C CA . LYS A 1 366 ? -31.444 15.138 -7.110 1.00 84.94 366 LYS A CA 1
ATOM 2911 C C . LYS A 1 366 ? -32.779 15.884 -6.989 1.00 84.94 366 LYS A C 1
ATOM 2913 O O . LYS A 1 366 ? -33.034 16.504 -5.959 1.00 84.94 366 LYS A O 1
ATOM 2918 N N . ARG A 1 367 ? -33.667 15.758 -7.987 1.00 85.94 367 ARG A N 1
ATOM 2919 C CA . ARG A 1 367 ? -35.024 16.333 -7.945 1.00 85.94 367 ARG A CA 1
ATOM 2920 C C . ARG A 1 367 ? -35.901 15.693 -6.861 1.00 85.94 367 ARG A C 1
ATOM 2922 O O . ARG A 1 367 ? -36.573 16.416 -6.134 1.00 85.94 367 ARG A O 1
ATOM 2929 N N . LYS A 1 368 ? -35.865 14.366 -6.689 1.00 86.19 368 LYS A N 1
ATOM 2930 C CA . LYS A 1 368 ? -36.571 13.693 -5.579 1.00 86.19 368 LYS A CA 1
ATOM 2931 C C . LYS A 1 368 ? -36.076 14.155 -4.204 1.00 86.19 368 LYS A C 1
ATOM 2933 O O . LYS A 1 368 ? -36.887 14.442 -3.332 1.00 86.19 368 LYS A O 1
ATOM 2938 N N . LEU A 1 369 ? -34.759 14.259 -4.017 1.00 85.81 369 LEU A N 1
ATOM 2939 C CA . LEU A 1 369 ? -34.158 14.715 -2.759 1.00 85.81 369 LEU A CA 1
ATOM 2940 C C . LEU A 1 369 ? -34.477 16.187 -2.450 1.00 85.81 369 LEU A C 1
ATOM 2942 O O . LEU A 1 369 ? -34.625 16.534 -1.279 1.00 85.81 369 LEU A O 1
ATOM 2946 N N . MET A 1 370 ? -34.645 17.034 -3.474 1.00 83.19 370 MET A N 1
ATOM 2947 C CA . MET A 1 370 ? -35.209 18.380 -3.305 1.00 83.19 370 MET A CA 1
ATOM 2948 C C . MET A 1 370 ? -36.670 18.329 -2.843 1.00 83.19 370 MET A C 1
ATOM 2950 O O . MET A 1 370 ? -36.996 18.994 -1.866 1.00 83.19 370 MET A O 1
ATOM 2954 N N . ASN A 1 371 ? -37.517 17.492 -3.452 1.00 85.81 371 ASN A N 1
ATOM 2955 C CA . ASN A 1 371 ? -38.921 17.326 -3.040 1.00 85.81 371 ASN A CA 1
ATOM 2956 C C . ASN A 1 371 ? -39.083 16.742 -1.616 1.00 85.81 371 ASN A C 1
ATOM 2958 O O . ASN A 1 371 ? -40.116 16.941 -0.989 1.00 85.81 371 ASN A O 1
ATOM 2962 N N . PHE A 1 372 ? -38.086 16.019 -1.093 1.00 84.56 372 PHE A N 1
ATOM 2963 C CA . PHE A 1 372 ? -38.042 15.591 0.316 1.00 84.56 372 PHE A CA 1
ATOM 2964 C C . PHE A 1 372 ? -37.474 16.652 1.270 1.00 84.56 372 PHE A C 1
ATOM 2966 O O . PHE A 1 372 ? -37.517 16.458 2.481 1.00 84.56 372 PHE A O 1
ATOM 2973 N N . LYS A 1 373 ? -36.918 17.756 0.757 1.00 83.94 373 LYS A N 1
ATOM 2974 C CA . LYS A 1 373 ? -36.463 18.900 1.562 1.00 83.94 373 LYS A CA 1
ATOM 2975 C C . LYS A 1 373 ? -37.493 20.029 1.575 1.00 83.94 373 LYS A C 1
ATOM 2977 O O . LYS A 1 373 ? -37.691 20.653 2.613 1.00 83.94 373 LYS A O 1
ATOM 2982 N N . PHE A 1 374 ? -38.128 20.274 0.433 1.00 85.62 374 PHE A N 1
ATOM 2983 C CA . PHE A 1 374 ? -39.007 21.412 0.208 1.00 85.62 374 PHE A CA 1
ATOM 2984 C C . PHE A 1 374 ? -40.353 20.985 -0.375 1.00 85.62 374 PHE A C 1
ATOM 2986 O O . PHE A 1 374 ? -40.405 20.184 -1.310 1.00 85.62 374 PHE A O 1
ATOM 2993 N N . PHE A 1 375 ? -41.427 21.584 0.133 1.00 84.75 375 PHE A N 1
ATOM 2994 C CA . PHE A 1 375 ? -42.778 21.466 -0.406 1.00 84.75 375 PHE A CA 1
ATOM 2995 C C . PHE A 1 375 ? -43.369 22.871 -0.551 1.00 84.75 375 PHE A C 1
ATOM 2997 O O . PHE A 1 375 ? -43.359 23.637 0.404 1.00 84.75 375 PHE A O 1
ATOM 3004 N N . GLU A 1 376 ? -43.816 23.232 -1.757 1.00 81.88 376 GLU A N 1
ATOM 3005 C CA . GLU A 1 376 ? -44.373 24.565 -2.083 1.00 81.88 376 GLU A CA 1
ATOM 3006 C C . GLU A 1 376 ? -43.478 25.770 -1.697 1.00 81.88 376 GLU A C 1
ATOM 3008 O O . GLU A 1 376 ? -43.952 26.890 -1.557 1.00 81.88 376 GLU A O 1
ATOM 3013 N N . GLY A 1 377 ? -42.160 25.550 -1.592 1.00 79.06 377 GLY A N 1
ATOM 3014 C CA . GLY A 1 377 ? -41.160 26.553 -1.195 1.00 79.06 377 GLY A CA 1
ATOM 3015 C C . GLY A 1 377 ? -40.745 26.474 0.279 1.00 79.06 377 GLY A C 1
ATOM 3016 O O . GLY A 1 377 ? -39.661 26.932 0.626 1.00 79.06 377 GLY A O 1
ATOM 3017 N N . GLU A 1 378 ? -41.542 25.813 1.118 1.00 80.69 378 GLU A N 1
ATOM 3018 C CA . GLU A 1 378 ? -41.312 25.688 2.558 1.00 80.69 378 GLU A CA 1
ATOM 3019 C C . GLU A 1 378 ? -40.451 24.472 2.922 1.00 80.69 378 GLU A C 1
ATOM 3021 O O . GLU A 1 378 ? -40.502 23.420 2.275 1.00 80.69 378 GLU A O 1
ATOM 3026 N N . ASN A 1 379 ? -39.661 24.600 3.990 1.00 88.06 379 ASN A N 1
ATOM 3027 C CA . ASN A 1 379 ? -38.798 23.534 4.500 1.00 88.06 379 ASN A CA 1
ATOM 3028 C C . ASN A 1 379 ? -39.607 22.515 5.322 1.00 88.06 379 ASN A C 1
ATOM 3030 O O . ASN A 1 379 ? -40.069 22.810 6.427 1.00 88.06 379 ASN A O 1
ATOM 3034 N N . ILE A 1 380 ? -39.729 21.287 4.810 1.00 89.56 380 ILE A N 1
ATOM 3035 C CA . ILE A 1 380 ? -40.558 20.232 5.416 1.00 89.56 380 ILE A CA 1
ATOM 3036 C C . ILE A 1 380 ? -40.064 19.875 6.828 1.00 89.56 380 ILE A C 1
ATOM 3038 O O . ILE A 1 380 ? -40.871 19.699 7.742 1.00 89.56 380 ILE A O 1
ATOM 3042 N N . ASP A 1 381 ? -38.744 19.809 7.034 1.00 85.88 381 ASP A N 1
ATOM 3043 C CA . ASP A 1 381 ? -38.151 19.429 8.323 1.00 85.88 381 ASP A CA 1
ATOM 3044 C C . ASP A 1 381 ? -38.463 20.459 9.426 1.00 85.88 381 ASP A C 1
ATOM 3046 O O . ASP A 1 381 ? -38.602 20.107 10.597 1.00 85.88 381 ASP A O 1
ATOM 3050 N N . GLU A 1 382 ? -38.559 21.738 9.062 1.00 86.69 382 GLU A N 1
ATOM 3051 C CA . GLU A 1 382 ? -38.825 22.857 9.971 1.00 86.69 382 GLU A CA 1
ATOM 3052 C C . GLU A 1 382 ? -40.324 23.032 10.237 1.00 86.69 382 GLU A C 1
ATOM 3054 O O . GLU A 1 382 ? -40.742 23.182 11.391 1.00 86.69 382 GLU A O 1
ATOM 3059 N N . PHE A 1 383 ? -41.143 22.891 9.192 1.00 89.69 383 PHE A N 1
ATOM 3060 C CA . PHE A 1 383 ? -42.599 22.887 9.292 1.00 89.69 383 PHE A CA 1
ATOM 3061 C C . PHE A 1 383 ? -43.109 21.760 10.204 1.00 89.69 383 PHE A C 1
ATOM 3063 O O . PHE A 1 383 ? -43.926 22.004 11.098 1.00 89.69 383 PHE A O 1
ATOM 3070 N N . LEU A 1 384 ? -42.595 20.532 10.045 1.00 89.69 384 LEU A N 1
ATOM 3071 C CA . LEU A 1 384 ? -42.990 19.394 10.882 1.00 89.69 384 LEU A CA 1
ATOM 3072 C C . LEU A 1 384 ? -42.524 19.555 12.339 1.00 89.69 384 LEU A C 1
ATOM 3074 O O . LEU A 1 384 ? -43.313 19.303 13.249 1.00 89.69 384 LEU A O 1
ATOM 3078 N N . LYS A 1 385 ? -41.299 20.049 12.584 1.00 89.81 385 LYS A N 1
ATOM 3079 C CA . LYS A 1 385 ? -40.810 20.359 13.946 1.00 89.81 385 LYS A CA 1
ATOM 3080 C C . LYS A 1 385 ? -41.689 21.389 14.652 1.00 89.81 385 LYS A C 1
ATOM 3082 O O . LYS A 1 385 ? -42.081 21.174 15.797 1.00 89.81 385 LYS A O 1
ATOM 3087 N N . THR A 1 386 ? -42.020 22.478 13.961 1.00 90.44 386 THR A N 1
ATOM 3088 C CA . THR A 1 386 ? -42.864 23.555 14.498 1.00 90.44 386 THR A CA 1
ATOM 3089 C C . THR A 1 386 ? -44.276 23.041 14.783 1.00 90.44 386 THR A C 1
ATOM 3091 O O . THR A 1 386 ? -44.810 23.246 15.873 1.00 90.44 386 THR A O 1
ATOM 3094 N N . THR A 1 387 ? -44.854 22.281 13.847 1.00 89.94 387 THR A N 1
ATOM 3095 C CA . THR A 1 387 ? -46.177 21.657 14.005 1.00 89.94 387 THR A CA 1
ATOM 3096 C C . THR A 1 387 ? -46.208 20.705 15.203 1.00 89.94 387 THR A C 1
ATOM 3098 O O . THR A 1 387 ? -47.126 20.778 16.021 1.00 89.94 387 THR A O 1
ATOM 3101 N N . LYS A 1 388 ? -45.179 19.863 15.372 1.00 91.19 388 LYS A N 1
ATOM 3102 C CA . LYS A 1 388 ? -45.041 18.969 16.529 1.00 91.19 388 LYS A CA 1
ATOM 3103 C C . LYS A 1 388 ? -45.044 19.748 17.850 1.00 91.19 388 LYS A C 1
ATOM 3105 O O . LYS A 1 388 ? -45.861 19.451 18.721 1.00 91.19 388 LYS A O 1
ATOM 3110 N N . GLN A 1 389 ? -44.185 20.763 17.983 1.00 89.38 389 GLN A N 1
ATOM 3111 C CA . GLN A 1 389 ? -44.071 21.583 19.200 1.00 89.38 389 GLN A CA 1
ATOM 3112 C C . GLN A 1 389 ? -45.395 22.265 19.581 1.00 89.38 389 GLN A C 1
ATOM 3114 O O . GLN A 1 389 ? -45.739 22.342 20.759 1.00 89.38 389 GLN A O 1
ATOM 3119 N N . VAL A 1 390 ? -46.172 22.723 18.593 1.00 91.44 390 VAL A N 1
ATOM 3120 C CA . VAL A 1 390 ? -47.502 23.312 18.823 1.00 91.44 390 VAL A CA 1
ATOM 3121 C C . VAL A 1 390 ? -48.520 22.263 19.297 1.00 91.44 390 VAL A C 1
ATOM 3123 O O . VAL A 1 390 ? -49.376 22.575 20.128 1.00 91.44 390 VAL A O 1
ATOM 3126 N N . LEU A 1 391 ? -48.432 21.019 18.812 1.00 89.94 391 LEU A N 1
ATOM 3127 C CA . LEU A 1 391 ? -49.388 19.944 19.113 1.00 89.94 391 LEU A CA 1
ATOM 3128 C C . LEU A 1 391 ? -49.074 19.130 20.383 1.00 89.94 391 LEU A C 1
ATOM 3130 O O . LEU A 1 391 ? -49.986 18.501 20.919 1.00 89.94 391 LEU A O 1
ATOM 3134 N N . GLU A 1 392 ? -47.845 19.184 20.915 1.00 85.44 392 GLU A N 1
ATOM 3135 C CA . GLU A 1 392 ? -47.395 18.416 22.098 1.00 85.44 392 GLU A CA 1
ATOM 3136 C C . GLU A 1 392 ? -48.327 18.502 23.320 1.00 85.44 392 GLU A C 1
ATOM 3138 O O . GLU A 1 392 ? -48.509 17.512 24.026 1.00 85.44 392 GLU A O 1
ATOM 3143 N N . ARG A 1 393 ? -48.937 19.667 23.577 1.00 83.81 393 ARG A N 1
ATOM 3144 C CA . ARG A 1 393 ? -49.887 19.865 24.689 1.00 83.81 393 ARG A CA 1
ATOM 3145 C C . ARG A 1 393 ? -51.365 19.679 24.315 1.00 83.81 393 ARG A C 1
ATOM 3147 O O . ARG A 1 393 ? -52.058 19.012 25.082 1.00 83.81 393 ARG A O 1
ATOM 3154 N N . PRO A 1 394 ? -51.897 20.266 23.222 1.00 87.88 394 PRO A N 1
ATOM 3155 C CA . PRO A 1 394 ? -53.327 20.164 22.917 1.00 87.88 394 PRO A CA 1
ATOM 3156 C C . PRO A 1 394 ? -53.745 18.830 22.278 1.00 87.88 394 PRO A C 1
ATOM 3158 O O . PRO A 1 394 ? -54.915 18.470 22.384 1.00 87.88 394 PRO A O 1
ATOM 3161 N N . ALA A 1 395 ? -52.838 18.106 21.610 1.00 88.19 395 ALA A N 1
ATOM 3162 C CA . ALA A 1 395 ? -53.161 16.881 20.874 1.00 88.19 395 ALA A CA 1
ATOM 3163 C C . ALA A 1 395 ? -51.956 15.910 20.817 1.00 88.19 395 ALA A C 1
ATOM 3165 O O . ALA A 1 395 ? -51.357 15.737 19.753 1.00 88.19 395 ALA A O 1
ATOM 3166 N N . PRO A 1 396 ? -51.595 15.244 21.934 1.00 84.25 396 PRO A N 1
ATOM 3167 C CA . PRO A 1 396 ? -50.377 14.431 22.017 1.00 84.25 396 PRO A CA 1
ATOM 3168 C C . PRO A 1 396 ? -50.323 13.293 20.984 1.00 84.25 396 PRO A C 1
ATOM 3170 O O . PRO A 1 396 ? -49.285 13.110 20.360 1.00 84.25 396 PRO A O 1
ATOM 3173 N N . ALA A 1 397 ? -51.442 12.612 20.708 1.00 86.06 397 ALA A N 1
ATOM 3174 C CA . ALA A 1 397 ? -51.499 11.569 19.675 1.00 86.06 397 ALA A CA 1
ATOM 3175 C C . ALA A 1 397 ? -51.155 12.101 18.266 1.00 86.06 397 ALA A C 1
ATOM 3177 O O . ALA A 1 397 ? -50.420 11.463 17.524 1.00 86.06 397 ALA A O 1
ATOM 3178 N N . ALA A 1 398 ? -51.605 13.314 17.921 1.00 86.81 398 ALA A N 1
ATOM 3179 C CA . ALA A 1 398 ? -51.246 13.945 16.649 1.00 86.81 398 ALA A CA 1
ATOM 3180 C C . ALA A 1 398 ? -49.771 14.396 16.618 1.00 86.81 398 ALA A C 1
ATOM 3182 O O . ALA A 1 398 ? -49.154 14.422 15.558 1.00 86.81 398 ALA A O 1
ATOM 3183 N N . SER A 1 399 ? -49.186 14.730 17.774 1.00 87.44 399 SER A N 1
ATOM 3184 C CA . SER A 1 399 ? -47.749 15.017 17.893 1.00 87.44 399 SER A CA 1
ATOM 3185 C C . SER A 1 399 ? -46.894 13.755 17.680 1.00 87.44 399 SER A C 1
ATOM 3187 O O . SER A 1 399 ? -45.861 13.814 17.009 1.00 87.44 399 SER A O 1
ATOM 3189 N N . GLU A 1 400 ? -47.352 12.598 18.171 1.00 87.62 400 GLU A N 1
ATOM 3190 C CA . GLU A 1 400 ? -46.732 11.291 17.905 1.00 87.62 400 GLU A CA 1
ATOM 3191 C C . GLU A 1 400 ? -46.843 10.887 16.423 1.00 87.62 400 GLU A C 1
ATOM 3193 O O . GLU A 1 400 ? -45.840 10.473 15.839 1.00 87.62 400 GLU A O 1
ATOM 3198 N N . ASP A 1 401 ? -47.995 11.102 15.776 1.00 92.06 401 ASP A N 1
ATOM 3199 C CA . ASP A 1 401 ? -48.163 10.871 14.330 1.00 92.06 401 ASP A CA 1
ATOM 3200 C C . ASP A 1 401 ? -47.210 11.742 13.485 1.00 92.06 401 ASP A C 1
ATOM 3202 O O . ASP A 1 401 ? -46.572 11.252 12.548 1.00 92.06 401 ASP A O 1
ATOM 3206 N N . ILE A 1 402 ? -47.042 13.026 13.835 1.00 90.44 402 ILE A N 1
ATOM 3207 C CA . ILE A 1 402 ? -46.078 13.920 13.168 1.00 90.44 402 ILE A CA 1
ATOM 3208 C C . ILE A 1 402 ? -44.633 13.454 13.405 1.00 90.44 402 ILE A C 1
ATOM 3210 O O . ILE A 1 402 ? -43.826 13.462 12.473 1.00 90.44 402 ILE A O 1
ATOM 3214 N N . GLN A 1 403 ? -44.297 12.987 14.611 1.00 88.75 403 GLN A N 1
ATOM 3215 C CA . GLN A 1 403 ? -42.982 12.405 14.899 1.00 88.75 403 GLN A CA 1
ATOM 3216 C C . GLN A 1 403 ? -42.728 11.130 14.074 1.00 88.75 403 GLN A C 1
ATOM 3218 O O . GLN A 1 403 ? -41.616 10.938 13.576 1.00 88.75 403 GLN A O 1
ATOM 3223 N N . ALA A 1 404 ? -43.740 10.278 13.885 1.00 89.88 404 ALA A N 1
ATOM 3224 C CA . ALA A 1 404 ? -43.647 9.096 13.031 1.00 89.88 404 ALA A CA 1
ATOM 3225 C C . ALA A 1 404 ? -43.451 9.474 11.552 1.00 89.88 404 ALA A C 1
ATOM 3227 O O . ALA A 1 404 ? -42.604 8.883 10.878 1.00 89.88 404 ALA A O 1
ATOM 3228 N N . LEU A 1 405 ? -44.160 10.498 11.060 1.00 90.81 405 LEU A N 1
ATOM 3229 C CA . LEU A 1 405 ? -43.995 11.030 9.704 1.00 90.81 405 LEU A CA 1
ATOM 3230 C C . LEU A 1 405 ? -42.586 11.602 9.472 1.00 90.81 405 LEU A C 1
ATOM 3232 O O . LEU A 1 405 ? -41.978 11.321 8.440 1.00 90.81 405 LEU A O 1
ATOM 3236 N N . MET A 1 406 ? -42.031 12.341 10.440 1.00 87.50 406 MET A N 1
ATOM 3237 C CA . MET A 1 406 ? -40.643 12.824 10.384 1.00 87.50 406 MET A CA 1
ATOM 3238 C C . MET A 1 406 ? -39.646 11.663 10.260 1.00 87.50 406 MET A C 1
ATOM 3240 O O . MET A 1 406 ? -38.766 11.698 9.400 1.00 87.50 406 MET A O 1
ATOM 3244 N N . SER A 1 407 ? -39.814 10.601 11.055 1.00 88.50 407 SER A N 1
ATOM 3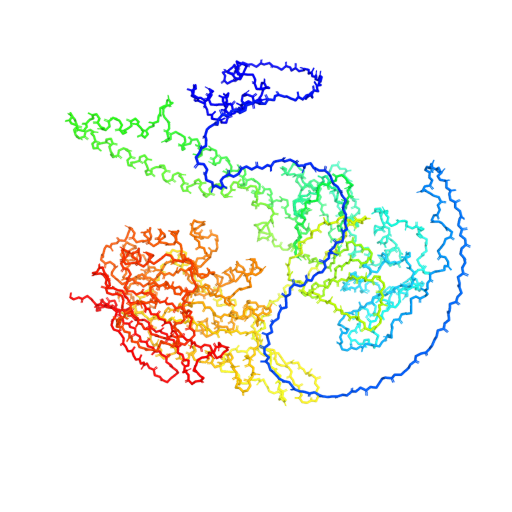245 C CA . SER A 1 407 ? -38.975 9.398 10.968 1.00 88.50 407 SER A CA 1
ATOM 3246 C C . SER A 1 407 ? -39.118 8.678 9.618 1.00 88.50 407 SER A C 1
ATOM 3248 O O . SER A 1 407 ? -38.122 8.231 9.050 1.00 88.50 407 SER A O 1
ATOM 3250 N N . GLN A 1 408 ? -40.329 8.594 9.055 1.00 89.94 408 GLN A N 1
ATOM 3251 C CA . GLN A 1 408 ? -40.553 8.019 7.721 1.00 89.94 408 GLN A CA 1
ATOM 3252 C C . GLN A 1 408 ? -39.870 8.839 6.616 1.00 89.94 408 GLN A C 1
ATOM 3254 O O . GLN A 1 408 ? -39.203 8.265 5.754 1.00 89.94 408 GLN A O 1
ATOM 3259 N N . LEU A 1 409 ? -39.983 10.170 6.663 1.00 88.19 409 LEU A N 1
ATOM 3260 C CA . LEU A 1 409 ? -39.344 11.077 5.707 1.00 88.19 409 LEU A CA 1
ATOM 3261 C C . LEU A 1 409 ? -37.810 10.997 5.795 1.00 88.19 409 LEU A C 1
ATOM 3263 O O . LEU A 1 409 ? -37.133 10.910 4.769 1.00 88.19 409 LEU A O 1
ATOM 3267 N N . GLN A 1 410 ? -37.255 10.928 7.008 1.00 85.94 410 GLN A N 1
ATOM 3268 C CA . GLN A 1 410 ? -35.820 10.751 7.233 1.00 85.94 410 GLN A CA 1
ATOM 3269 C C . GLN A 1 410 ? -35.310 9.386 6.731 1.00 85.94 410 GLN A C 1
ATOM 3271 O O . GLN A 1 410 ? -34.248 9.321 6.103 1.00 85.94 410 GLN A O 1
ATOM 3276 N N . ASN A 1 411 ? -36.081 8.309 6.910 1.00 86.94 411 ASN A N 1
ATOM 3277 C CA . ASN A 1 411 ? -35.752 6.986 6.367 1.00 86.94 411 ASN A CA 1
ATOM 3278 C C . ASN A 1 411 ? -35.796 6.968 4.827 1.00 86.94 411 ASN A C 1
ATOM 3280 O O . ASN A 1 411 ? -34.864 6.475 4.187 1.00 86.94 411 ASN A O 1
ATOM 3284 N N . ALA A 1 412 ? -36.827 7.564 4.216 1.00 85.94 412 ALA A N 1
ATOM 3285 C CA . ALA A 1 412 ? -36.943 7.683 2.761 1.00 85.94 412 ALA A CA 1
ATOM 3286 C C . ALA A 1 412 ? -35.785 8.499 2.158 1.00 85.94 412 ALA A C 1
ATOM 3288 O O . ALA A 1 412 ? -35.181 8.093 1.164 1.00 85.94 412 ALA A O 1
ATOM 3289 N N . ARG A 1 413 ? -35.414 9.612 2.803 1.00 84.44 413 ARG A N 1
ATOM 3290 C CA . ARG A 1 413 ? -34.276 10.451 2.406 1.00 84.44 413 ARG A CA 1
ATOM 3291 C C . ARG A 1 413 ? -32.950 9.700 2.498 1.00 84.44 413 ARG A C 1
ATOM 3293 O O . ARG A 1 413 ? -32.161 9.769 1.563 1.00 84.44 413 ARG A O 1
ATOM 3300 N N . THR A 1 414 ? -32.723 8.952 3.578 1.00 82.06 414 THR A N 1
ATOM 3301 C CA . THR A 1 414 ? -31.514 8.127 3.757 1.00 82.06 414 THR A CA 1
ATOM 3302 C C . THR A 1 414 ? -31.415 7.034 2.681 1.00 82.06 414 THR A C 1
ATOM 3304 O O . THR A 1 414 ? -30.335 6.804 2.141 1.00 82.06 414 THR A O 1
ATOM 3307 N N . SER A 1 415 ? -32.543 6.424 2.290 1.00 83.25 415 SER A N 1
ATOM 3308 C CA . SER A 1 415 ? -32.600 5.426 1.205 1.00 83.25 415 SER A CA 1
ATOM 3309 C C . SER A 1 415 ? -32.335 6.007 -0.192 1.00 83.25 415 SER A C 1
ATOM 3311 O O . SER A 1 415 ? -31.716 5.344 -1.021 1.00 83.25 415 SER A O 1
ATOM 3313 N N . GLU A 1 416 ? -32.774 7.236 -0.483 1.00 83.12 416 GLU A N 1
ATOM 3314 C CA . GLU A 1 416 ? -32.450 7.894 -1.758 1.00 83.12 416 GLU A CA 1
ATOM 3315 C C . GLU A 1 416 ? -31.028 8.505 -1.755 1.00 83.12 416 GLU A C 1
ATOM 3317 O O . GLU A 1 416 ? -30.400 8.574 -2.809 1.00 83.12 416 GLU A O 1
ATOM 3322 N N . LEU A 1 417 ? -30.469 8.886 -0.596 1.00 79.38 417 LEU A N 1
ATOM 3323 C CA . LEU A 1 417 ? -29.081 9.368 -0.472 1.00 79.38 417 LEU A CA 1
ATOM 3324 C C . LEU A 1 417 ? -28.041 8.266 -0.736 1.00 79.38 417 LEU A C 1
ATOM 3326 O O . LEU A 1 417 ? -27.048 8.526 -1.415 1.00 79.38 417 LEU A O 1
ATOM 3330 N N . SER A 1 418 ? -28.264 7.029 -0.278 1.00 78.12 418 SER A N 1
ATOM 3331 C CA . SER A 1 418 ? -27.345 5.914 -0.571 1.00 78.12 418 SER A CA 1
ATOM 3332 C C . SER A 1 418 ? -27.312 5.553 -2.065 1.00 78.12 418 SER A C 1
ATOM 3334 O O . SER A 1 418 ? -26.249 5.255 -2.611 1.00 78.12 418 SER A O 1
ATOM 3336 N N . LYS A 1 419 ? -28.450 5.691 -2.761 1.00 80.00 419 LYS A N 1
ATOM 3337 C CA . LYS A 1 419 ? -28.540 5.602 -4.233 1.00 80.00 419 LYS A CA 1
ATOM 3338 C C . LYS A 1 419 ? -27.841 6.771 -4.935 1.00 80.00 419 LYS A C 1
ATOM 3340 O O . LYS A 1 419 ? -27.421 6.644 -6.080 1.00 80.00 419 LYS A O 1
ATOM 3345 N N . GLN A 1 420 ? -27.710 7.924 -4.273 1.00 79.69 420 GLN A N 1
ATOM 3346 C CA . GLN A 1 420 ? -27.042 9.090 -4.854 1.00 79.69 420 GLN A CA 1
ATOM 3347 C C . GLN A 1 420 ? -25.524 8.923 -4.863 1.00 79.69 420 GLN A C 1
ATOM 3349 O O . GLN A 1 420 ? -24.890 9.360 -5.820 1.00 79.69 420 GLN A O 1
ATOM 3354 N N . ALA A 1 421 ? -24.950 8.285 -3.840 1.00 69.38 421 ALA A N 1
ATOM 3355 C CA . ALA A 1 421 ? -23.521 7.982 -3.796 1.00 69.38 421 ALA A CA 1
ATOM 3356 C C . ALA A 1 421 ? -23.113 7.050 -4.952 1.00 69.38 421 ALA A C 1
ATOM 3358 O O . ALA A 1 421 ? -22.249 7.409 -5.747 1.00 69.38 421 ALA A O 1
ATOM 3359 N N . THR A 1 422 ? -23.822 5.928 -5.112 1.00 73.12 422 THR A N 1
ATOM 3360 C CA . THR A 1 422 ? -23.602 4.959 -6.202 1.00 73.12 422 THR A CA 1
ATOM 3361 C C . THR A 1 422 ? -23.793 5.589 -7.584 1.00 73.12 422 THR A C 1
ATOM 3363 O O . THR A 1 422 ? -22.880 5.557 -8.405 1.00 73.12 422 THR A O 1
ATOM 3366 N N . HIS A 1 423 ? -24.916 6.272 -7.836 1.00 73.31 423 HIS A N 1
ATOM 3367 C CA . HIS A 1 423 ? -25.120 6.927 -9.134 1.00 73.31 423 HIS A CA 1
ATOM 3368 C C . HIS A 1 423 ? -24.175 8.114 -9.396 1.00 73.31 423 HIS A C 1
ATOM 3370 O O . HIS A 1 423 ? -23.987 8.477 -10.554 1.00 73.31 423 HIS A O 1
ATOM 3376 N N . LYS A 1 424 ? -23.566 8.736 -8.373 1.00 76.00 424 LYS A N 1
ATOM 3377 C CA . LYS A 1 424 ? -22.555 9.796 -8.565 1.00 76.00 424 LYS A CA 1
ATOM 3378 C C . LYS A 1 424 ? -21.255 9.237 -9.137 1.00 76.00 424 LYS A C 1
ATOM 3380 O O . LYS A 1 424 ? -20.685 9.861 -10.026 1.00 76.00 424 LYS A O 1
ATOM 3385 N N . GLU A 1 425 ? -20.818 8.082 -8.652 1.00 70.69 425 GLU A N 1
ATOM 3386 C CA . GLU A 1 425 ? -19.646 7.377 -9.174 1.00 70.69 425 GLU A CA 1
ATOM 3387 C C . GLU A 1 425 ? -19.909 6.856 -10.598 1.00 70.69 425 GLU A C 1
ATOM 3389 O O . GLU A 1 425 ? -19.124 7.089 -11.517 1.00 70.69 425 GLU A O 1
ATOM 3394 N N . GLU A 1 426 ? -21.079 6.249 -10.826 1.00 70.94 426 GLU A N 1
ATOM 3395 C CA . GLU A 1 426 ? -21.482 5.774 -12.154 1.00 70.94 426 GLU A CA 1
ATOM 3396 C C . GLU A 1 426 ? -21.609 6.902 -13.194 1.00 70.94 426 GLU A C 1
ATOM 3398 O O . GLU A 1 426 ? -21.357 6.660 -14.376 1.00 70.94 426 GLU A O 1
ATOM 3403 N N . ALA A 1 427 ? -21.991 8.112 -12.776 1.00 71.50 427 ALA A N 1
ATOM 3404 C CA . ALA A 1 427 ? -22.174 9.284 -13.635 1.00 71.50 427 ALA A CA 1
ATOM 3405 C C . ALA A 1 427 ? -20.879 10.063 -13.947 1.00 71.50 427 ALA A C 1
ATOM 3407 O O . ALA A 1 427 ? -20.927 10.994 -14.759 1.00 71.50 427 ALA A O 1
ATOM 3408 N N . SER A 1 428 ? -19.746 9.720 -13.318 1.00 74.62 428 SER A N 1
ATOM 3409 C CA . SER A 1 428 ? -18.476 10.425 -13.534 1.00 74.62 428 SER A CA 1
ATOM 3410 C C . SER A 1 428 ? -17.936 10.211 -14.952 1.00 74.62 428 SER A C 1
ATOM 3412 O O . SER A 1 428 ? -17.892 9.087 -15.455 1.00 74.62 428 SER A O 1
ATOM 3414 N N . SER A 1 429 ? -17.475 11.290 -15.588 1.00 64.38 429 SER A N 1
ATOM 3415 C CA . SER A 1 429 ? -16.752 11.245 -16.866 1.00 64.38 429 SER A CA 1
ATOM 3416 C C . SER A 1 429 ? -15.331 10.689 -16.720 1.00 64.38 429 SER A C 1
ATOM 3418 O O . SER A 1 429 ? -14.800 10.113 -17.668 1.00 64.38 429 SER A O 1
ATOM 3420 N N . GLU A 1 430 ? -14.733 10.766 -15.527 1.00 64.50 430 GLU A N 1
ATOM 3421 C CA . GLU A 1 430 ? -13.399 10.211 -15.240 1.00 64.50 430 GLU A CA 1
ATOM 3422 C C . GLU A 1 430 ? -13.360 8.682 -15.371 1.00 64.50 430 GLU A C 1
ATOM 3424 O O . GLU A 1 430 ? -12.301 8.104 -15.596 1.00 64.50 430 GLU A O 1
ATOM 3429 N N . ARG A 1 431 ? -14.526 8.025 -15.337 1.00 67.00 431 ARG A N 1
ATOM 3430 C CA . ARG A 1 431 ? -14.704 6.573 -15.507 1.00 67.00 431 ARG A CA 1
ATOM 3431 C C . ARG A 1 431 ? -14.241 6.036 -16.873 1.00 67.00 431 ARG A C 1
ATOM 3433 O O . ARG A 1 431 ? -14.190 4.820 -17.052 1.00 67.00 431 ARG A O 1
ATOM 3440 N N . LEU A 1 432 ? -13.953 6.922 -17.832 1.00 66.12 432 LEU A N 1
ATOM 3441 C CA . LEU A 1 432 ? -13.358 6.603 -19.136 1.00 66.12 432 LEU A CA 1
ATOM 3442 C C . LEU A 1 432 ? -11.870 6.984 -19.253 1.00 66.12 432 LEU A C 1
ATOM 3444 O O . LEU A 1 432 ? -11.245 6.568 -20.219 1.00 66.12 432 LEU A O 1
ATOM 3448 N N . ARG A 1 433 ? -11.280 7.707 -18.286 1.00 64.81 433 ARG A N 1
ATOM 3449 C CA . ARG A 1 433 ? -9.924 8.293 -18.389 1.00 64.81 433 ARG A CA 1
ATOM 3450 C C . ARG A 1 433 ? -8.818 7.272 -18.692 1.00 64.81 433 ARG A C 1
ATOM 3452 O O . ARG A 1 433 ? -7.883 7.615 -19.405 1.00 64.81 433 ARG A O 1
ATOM 3459 N N . LEU A 1 434 ? -8.930 6.060 -18.146 1.00 64.06 434 LEU A N 1
ATOM 3460 C CA . LEU A 1 434 ? -7.951 4.968 -18.286 1.00 64.06 434 LEU A CA 1
ATOM 3461 C C . LEU A 1 434 ? -8.494 3.767 -19.083 1.00 64.06 434 LEU A C 1
ATOM 3463 O O . LEU A 1 434 ? -7.811 2.766 -19.266 1.00 64.06 434 LEU A O 1
ATOM 3467 N N . PHE A 1 435 ? -9.749 3.839 -19.540 1.00 73.88 435 PHE A N 1
ATOM 3468 C CA . PHE A 1 435 ? -10.440 2.762 -20.260 1.00 73.88 435 PHE A CA 1
ATOM 3469 C C . PHE A 1 435 ? -10.471 1.378 -19.561 1.00 73.88 435 PHE A C 1
ATOM 3471 O O . PHE A 1 435 ? -10.845 0.400 -20.206 1.00 73.88 435 PHE A O 1
ATOM 3478 N N . ASP A 1 436 ? -10.197 1.263 -18.253 1.00 73.19 436 ASP A N 1
ATOM 3479 C CA . ASP A 1 436 ? -10.068 -0.016 -17.516 1.00 73.19 436 ASP A CA 1
ATOM 3480 C C . ASP A 1 436 ? -11.197 -1.021 -17.792 1.00 73.19 436 ASP A C 1
ATOM 3482 O O . ASP A 1 436 ? -10.966 -2.189 -18.108 1.00 73.19 436 ASP A O 1
ATOM 3486 N N . LYS A 1 437 ? -12.456 -0.564 -17.732 1.00 72.31 437 LYS A N 1
ATOM 3487 C CA . LYS A 1 437 ? -13.622 -1.421 -18.009 1.00 72.31 437 LYS A CA 1
ATOM 3488 C C . LYS A 1 437 ? -13.665 -1.885 -19.467 1.00 72.31 437 LYS A C 1
ATOM 3490 O O . LYS A 1 437 ? -14.114 -2.995 -19.723 1.00 72.31 437 LYS A O 1
ATOM 3495 N N . VAL A 1 438 ? -13.199 -1.070 -20.413 1.00 76.12 438 VAL A N 1
ATOM 3496 C CA . VAL A 1 438 ? -13.108 -1.430 -21.838 1.00 76.12 438 VAL A CA 1
ATOM 3497 C C . VAL A 1 438 ? -11.998 -2.456 -22.053 1.00 76.12 438 VAL A C 1
ATOM 3499 O O . VAL A 1 438 ? -12.266 -3.470 -22.697 1.00 76.12 438 VAL A O 1
ATOM 3502 N N . LEU A 1 439 ? -10.823 -2.245 -21.446 1.00 75.69 439 LEU A N 1
ATOM 3503 C CA . LEU A 1 439 ? -9.690 -3.179 -21.449 1.00 75.69 439 LEU A CA 1
ATOM 3504 C C . LEU A 1 439 ? -10.088 -4.561 -20.903 1.00 75.69 439 LEU A C 1
ATOM 3506 O O . LEU A 1 439 ? -9.786 -5.576 -21.522 1.00 75.69 439 LEU A O 1
ATOM 3510 N N . LEU A 1 440 ? -10.845 -4.607 -19.801 1.00 72.44 440 LEU A N 1
ATOM 3511 C CA . LEU A 1 440 ? -11.364 -5.855 -19.226 1.00 72.44 440 LEU A CA 1
ATOM 3512 C C . LEU A 1 440 ? -12.426 -6.542 -20.105 1.00 72.44 440 LEU A C 1
ATOM 3514 O O . LEU A 1 440 ? -12.509 -7.768 -20.121 1.00 72.44 440 LEU A O 1
ATOM 3518 N N . THR A 1 441 ? -13.258 -5.779 -20.825 1.00 70.75 441 THR A N 1
ATOM 3519 C CA . THR A 1 441 ? -14.327 -6.345 -21.680 1.00 70.75 441 THR A CA 1
ATOM 3520 C C . THR A 1 441 ? -13.897 -6.691 -23.105 1.00 70.75 441 THR A C 1
ATOM 3522 O O . THR A 1 441 ? -14.659 -7.356 -23.809 1.00 70.75 441 THR A O 1
ATOM 3525 N N . THR A 1 442 ? -12.713 -6.252 -23.539 1.00 71.94 442 THR A N 1
ATOM 3526 C CA . THR A 1 442 ? -12.237 -6.387 -24.924 1.00 71.94 442 THR A CA 1
ATOM 3527 C C . THR A 1 442 ? -10.973 -7.251 -24.954 1.00 71.94 442 THR A C 1
ATOM 3529 O O . THR A 1 442 ? -9.862 -6.715 -24.928 1.00 71.94 442 THR A O 1
ATOM 3532 N N . PRO A 1 443 ? -11.103 -8.593 -24.986 1.00 57.00 443 PRO A N 1
ATOM 3533 C CA . PRO A 1 443 ? -9.949 -9.461 -25.197 1.00 57.00 443 PRO A CA 1
ATOM 3534 C C . PRO A 1 443 ? -9.272 -9.145 -26.543 1.00 57.00 443 PRO A C 1
ATOM 3536 O O . PRO A 1 443 ? -9.897 -8.626 -27.467 1.00 57.00 443 PRO A O 1
ATOM 3539 N N . ASP A 1 444 ? -7.984 -9.474 -26.647 1.00 67.81 444 ASP A N 1
ATOM 3540 C CA . ASP A 1 444 ? -7.125 -9.270 -27.827 1.00 67.81 444 ASP A CA 1
ATOM 3541 C C . ASP A 1 444 ? -6.727 -7.813 -28.160 1.00 67.81 444 ASP A C 1
ATOM 3543 O O . ASP A 1 444 ? -6.279 -7.530 -29.281 1.00 67.81 444 ASP A O 1
ATOM 3547 N N . LEU A 1 445 ? -6.804 -6.889 -27.193 1.00 77.12 445 LEU A N 1
ATOM 3548 C CA . LEU A 1 445 ? -6.090 -5.606 -27.263 1.00 77.12 445 LEU A CA 1
ATOM 3549 C C . LEU A 1 445 ? -4.603 -5.783 -26.947 1.00 77.12 445 LEU A C 1
ATOM 3551 O O . LEU A 1 445 ? -4.217 -6.408 -25.958 1.00 77.12 445 LEU A O 1
ATOM 3555 N N . ARG A 1 446 ? -3.743 -5.219 -27.796 1.00 78.00 446 ARG A N 1
ATOM 3556 C CA . ARG A 1 446 ? -2.290 -5.327 -27.638 1.00 78.00 446 ARG A CA 1
ATOM 3557 C C . ARG A 1 446 ? -1.751 -4.247 -26.707 1.00 78.00 446 ARG A C 1
ATOM 3559 O O . ARG A 1 446 ? -1.874 -3.062 -27.001 1.00 78.00 446 ARG A O 1
ATOM 3566 N N . ALA A 1 447 ? -1.086 -4.679 -25.641 1.00 80.38 447 ALA A N 1
ATOM 3567 C CA . ALA A 1 447 ? -0.316 -3.810 -24.763 1.00 80.38 447 ALA A CA 1
ATOM 3568 C C . ALA A 1 447 ? 1.005 -3.373 -25.421 1.00 80.38 447 ALA A C 1
ATOM 3570 O O . ALA A 1 447 ? 1.711 -4.177 -26.046 1.00 80.38 447 ALA A O 1
ATOM 3571 N N . TYR A 1 448 ? 1.352 -2.106 -25.228 1.00 82.50 448 TYR A N 1
ATOM 3572 C CA . TYR A 1 448 ? 2.606 -1.485 -25.630 1.00 82.50 448 TYR A CA 1
ATOM 3573 C C . TYR A 1 448 ? 3.314 -0.941 -24.382 1.00 82.50 448 TYR A C 1
ATOM 3575 O O . TYR A 1 448 ? 2.669 -0.369 -23.518 1.00 82.50 448 TYR A O 1
ATOM 3583 N N . SER A 1 449 ? 4.627 -1.113 -24.267 1.00 79.75 449 SER A N 1
ATOM 3584 C CA . SER A 1 449 ? 5.453 -0.619 -23.158 1.00 79.75 449 SER A CA 1
ATOM 3585 C C . SER A 1 449 ? 6.251 0.597 -23.611 1.00 79.75 449 SER A C 1
ATOM 3587 O O . SER A 1 449 ? 6.890 0.540 -24.664 1.00 79.75 449 SER A O 1
ATOM 3589 N N . LEU A 1 450 ? 6.246 1.680 -22.832 1.00 76.81 450 LEU A N 1
ATOM 3590 C CA . LEU A 1 450 ? 7.108 2.835 -23.096 1.00 76.81 450 LEU A CA 1
ATOM 3591 C C . LEU A 1 450 ? 8.576 2.377 -23.057 1.00 76.81 450 LEU A C 1
ATOM 3593 O O . LEU A 1 450 ? 8.986 1.741 -22.089 1.00 76.81 450 LEU A O 1
ATOM 3597 N N . THR A 1 451 ? 9.344 2.660 -24.112 1.00 76.88 451 THR A N 1
ATOM 3598 C CA . THR A 1 451 ? 10.716 2.148 -24.333 1.00 76.88 451 THR A CA 1
ATOM 3599 C C . THR A 1 451 ? 11.807 3.205 -24.298 1.00 76.88 451 THR A C 1
ATOM 3601 O O . THR A 1 451 ? 12.956 2.874 -24.006 1.00 76.88 451 THR A O 1
ATOM 3604 N N . GLY A 1 452 ? 11.473 4.457 -24.589 1.00 76.00 452 GLY A N 1
ATOM 3605 C CA . GLY A 1 452 ? 12.427 5.551 -24.541 1.00 76.00 452 GLY A CA 1
ATOM 3606 C C . GLY A 1 452 ? 11.742 6.905 -24.611 1.00 76.00 452 GLY A C 1
ATOM 3607 O O . GLY A 1 452 ? 10.657 7.013 -25.187 1.00 76.00 452 GLY A O 1
ATOM 3608 N N . VAL A 1 453 ? 12.381 7.906 -24.011 1.00 78.19 453 VAL A N 1
ATOM 3609 C CA . VAL A 1 453 ? 11.942 9.305 -24.017 1.00 78.19 453 VAL A CA 1
ATOM 3610 C C . VAL A 1 453 ? 13.151 10.181 -24.324 1.00 78.19 453 VAL A C 1
ATOM 3612 O O . VAL A 1 453 ? 14.114 10.181 -23.561 1.00 78.19 453 VAL A O 1
ATOM 3615 N N . ILE A 1 454 ? 13.119 10.910 -25.433 1.00 75.38 454 ILE A N 1
ATOM 3616 C CA . ILE A 1 454 ? 14.133 11.899 -25.806 1.00 75.38 454 ILE A CA 1
ATOM 3617 C C . ILE A 1 454 ? 13.647 13.260 -25.301 1.00 75.38 454 ILE A C 1
ATOM 3619 O O . ILE A 1 454 ? 12.528 13.657 -25.626 1.00 75.38 454 ILE A O 1
ATOM 3623 N N . ILE A 1 455 ? 14.470 13.943 -24.499 1.00 68.69 455 ILE A N 1
ATOM 3624 C CA . ILE A 1 455 ? 14.241 15.332 -24.062 1.00 68.69 455 ILE A CA 1
ATOM 3625 C C . ILE A 1 455 ? 15.102 16.290 -24.891 1.00 68.69 455 ILE A C 1
ATOM 3627 O O . ILE A 1 455 ? 14.644 17.359 -25.273 1.00 68.69 455 ILE A O 1
ATOM 3631 N N . SER A 1 456 ? 16.343 15.902 -25.175 1.00 65.38 456 SER A N 1
ATOM 3632 C CA . SER A 1 456 ? 17.262 16.608 -26.065 1.00 65.38 456 SER A CA 1
ATOM 3633 C C . SER A 1 456 ? 18.254 15.619 -26.688 1.00 65.38 456 SER A C 1
ATOM 3635 O O . SER A 1 456 ? 18.258 14.427 -26.369 1.00 65.38 456 SER A O 1
ATOM 3637 N N . GLU A 1 457 ? 19.144 16.113 -27.547 1.00 65.19 457 GLU A N 1
ATOM 3638 C CA . GLU A 1 457 ? 20.263 15.324 -28.078 1.00 65.19 457 GLU A CA 1
ATOM 3639 C C . GLU A 1 457 ? 21.234 14.808 -26.998 1.00 65.19 457 GLU A C 1
ATOM 3641 O O . GLU A 1 457 ? 21.850 13.758 -27.176 1.00 65.19 457 GLU A O 1
ATOM 3646 N N . SER A 1 458 ? 21.348 15.524 -25.873 1.00 61.84 458 SER A N 1
ATOM 3647 C CA . SER A 1 458 ? 22.232 15.199 -24.750 1.00 61.84 458 SER A CA 1
ATOM 3648 C C . SER A 1 458 ? 21.519 14.507 -23.589 1.00 61.84 458 SER A C 1
ATOM 3650 O O . SER A 1 458 ? 22.199 13.874 -22.786 1.00 61.84 458 SER A O 1
ATOM 3652 N N . LYS A 1 459 ? 20.182 14.600 -23.498 1.00 65.88 459 LYS A N 1
ATOM 3653 C CA . LYS A 1 459 ? 19.368 14.092 -22.384 1.00 65.88 459 LYS A CA 1
ATOM 3654 C C . LYS A 1 459 ? 18.234 13.193 -22.874 1.00 65.88 459 LYS A C 1
ATOM 3656 O O . LYS A 1 459 ? 17.265 13.648 -23.486 1.00 65.88 459 LYS A O 1
ATOM 3661 N N . TYR A 1 460 ? 18.318 11.903 -22.565 1.00 68.69 460 TYR A N 1
ATOM 3662 C CA . TYR A 1 460 ? 17.296 10.926 -22.944 1.00 68.69 460 TYR A CA 1
ATOM 3663 C C . TYR A 1 460 ? 17.224 9.750 -21.968 1.00 68.69 460 TYR A C 1
ATOM 3665 O O . TYR A 1 460 ? 18.130 9.493 -21.180 1.00 68.69 460 TYR A O 1
ATOM 3673 N N . TYR A 1 461 ? 16.115 9.022 -22.024 1.00 72.75 461 TYR A N 1
ATOM 3674 C CA . TYR A 1 461 ? 15.846 7.847 -21.210 1.00 72.75 461 TYR A CA 1
ATOM 3675 C C . TYR A 1 461 ? 15.691 6.628 -22.111 1.00 72.75 461 TYR A C 1
ATOM 3677 O O . TYR A 1 461 ? 14.948 6.668 -23.093 1.00 72.75 461 TYR A O 1
ATOM 3685 N N . VAL A 1 462 ? 16.351 5.526 -21.755 1.00 70.12 462 VAL A N 1
ATOM 3686 C CA . VAL A 1 462 ? 16.240 4.233 -22.446 1.00 70.12 462 VAL A CA 1
ATOM 3687 C C . VAL A 1 462 ? 15.777 3.175 -21.453 1.00 70.12 462 VAL A C 1
ATOM 3689 O O . VAL A 1 462 ? 16.311 3.070 -20.349 1.00 70.12 462 VAL A O 1
ATOM 3692 N N . ARG A 1 463 ? 14.791 2.361 -21.833 1.00 67.81 463 ARG A N 1
ATOM 3693 C CA . ARG A 1 463 ? 14.311 1.257 -20.999 1.00 67.81 463 ARG A CA 1
ATOM 3694 C C . ARG A 1 463 ? 15.059 -0.033 -21.304 1.00 67.81 463 ARG A C 1
ATOM 3696 O O . ARG A 1 463 ? 14.986 -0.554 -22.417 1.00 67.81 463 ARG A O 1
ATOM 3703 N N . GLN A 1 464 ? 15.683 -0.620 -20.287 1.00 63.09 464 GLN A N 1
ATOM 3704 C CA . GLN A 1 464 ? 16.305 -1.939 -20.388 1.00 63.09 464 GLN A CA 1
ATOM 3705 C C . GLN A 1 464 ? 15.680 -2.902 -19.372 1.00 63.09 464 GLN A C 1
ATOM 3707 O O . GLN A 1 464 ? 15.946 -2.859 -18.173 1.00 63.09 464 GLN A O 1
ATOM 3712 N N . GLY A 1 465 ? 14.809 -3.787 -19.866 1.00 62.28 465 GLY A N 1
ATOM 3713 C CA . GLY A 1 465 ? 13.959 -4.616 -19.008 1.00 62.28 465 GLY A CA 1
ATOM 3714 C C . GLY A 1 465 ? 12.965 -3.749 -18.231 1.00 62.28 465 GLY A C 1
ATOM 3715 O O . GLY A 1 465 ? 12.200 -2.994 -18.830 1.00 62.28 465 GLY A O 1
ATOM 3716 N N . ASN A 1 466 ? 13.005 -3.835 -16.900 1.00 56.62 466 ASN A N 1
ATOM 3717 C CA . ASN A 1 466 ? 12.144 -3.053 -16.005 1.00 56.62 466 ASN A CA 1
ATOM 3718 C C . ASN A 1 466 ? 12.827 -1.798 -15.433 1.00 56.62 466 ASN A C 1
ATOM 3720 O O . ASN A 1 466 ? 12.268 -1.170 -14.541 1.00 56.62 466 ASN A O 1
ATOM 3724 N N . GLN A 1 467 ? 14.026 -1.446 -15.907 1.00 52.44 467 GLN A N 1
ATOM 3725 C CA . GLN A 1 467 ? 14.768 -0.277 -15.431 1.00 52.44 467 GLN A CA 1
ATOM 3726 C C . GLN A 1 467 ? 14.811 0.822 -16.492 1.00 52.44 467 GLN A C 1
ATOM 3728 O O . GLN A 1 467 ? 15.050 0.556 -17.674 1.00 52.44 467 GLN A O 1
ATOM 3733 N N . TRP A 1 468 ? 14.608 2.055 -16.034 1.00 58.94 468 TRP A N 1
ATOM 3734 C CA . TRP A 1 468 ? 14.880 3.273 -16.784 1.00 58.94 468 TRP A CA 1
ATOM 3735 C C . TRP A 1 468 ? 16.342 3.672 -16.592 1.00 58.94 468 TRP A C 1
ATOM 3737 O O . TRP A 1 468 ? 16.815 3.773 -15.461 1.00 58.94 468 TRP A O 1
ATOM 3747 N N . ILE A 1 469 ? 17.050 3.879 -17.700 1.00 60.16 469 ILE A N 1
ATOM 3748 C CA . ILE A 1 469 ? 18.421 4.387 -17.735 1.00 60.16 469 ILE A CA 1
ATOM 3749 C C . ILE A 1 469 ? 18.338 5.837 -18.197 1.00 60.16 469 ILE A C 1
ATOM 3751 O O . ILE A 1 469 ? 17.910 6.093 -19.323 1.00 60.16 469 ILE A O 1
ATOM 3755 N N . HIS A 1 470 ? 18.731 6.769 -17.333 1.00 67.38 470 HIS A N 1
ATOM 3756 C CA . HIS A 1 470 ? 18.955 8.160 -17.711 1.00 67.38 470 HIS A CA 1
ATOM 3757 C C . HIS A 1 470 ? 20.323 8.287 -18.389 1.00 67.38 470 HIS A C 1
ATOM 3759 O O . HIS A 1 470 ? 21.317 7.764 -17.883 1.00 67.38 470 HIS A O 1
ATOM 3765 N N . MET A 1 471 ? 20.353 8.956 -19.535 1.00 63.81 471 MET A N 1
ATOM 3766 C CA . MET A 1 471 ? 21.537 9.203 -20.348 1.00 63.81 471 MET A CA 1
ATOM 3767 C C . MET A 1 471 ? 21.700 10.718 -20.449 1.00 63.81 471 MET A C 1
ATOM 3769 O O . MET A 1 471 ? 20.828 11.387 -21.003 1.00 63.81 471 MET A O 1
ATOM 3773 N N . GLU A 1 472 ? 22.788 11.243 -19.889 1.00 61.12 472 GLU A N 1
ATOM 3774 C CA . GLU A 1 472 ? 23.103 12.672 -19.863 1.00 61.12 472 GLU A CA 1
ATOM 3775 C C . GLU A 1 472 ? 24.599 12.869 -20.157 1.00 61.12 472 GLU A C 1
ATOM 3777 O O . GLU A 1 472 ? 25.447 12.265 -19.496 1.00 61.12 472 GLU A O 1
ATOM 3782 N N . GLU A 1 473 ? 24.934 13.670 -21.173 1.00 53.91 473 GLU A N 1
ATOM 3783 C CA . GLU A 1 473 ? 26.314 14.124 -21.402 1.00 53.91 473 GLU A CA 1
ATOM 3784 C C . GLU A 1 473 ? 26.591 15.387 -20.574 1.00 53.91 473 GLU A C 1
ATOM 3786 O O . GLU A 1 473 ? 26.008 16.439 -20.830 1.00 53.91 473 GLU A O 1
ATOM 3791 N N . CYS A 1 474 ? 27.521 15.303 -19.618 1.00 35.25 474 CYS A N 1
ATOM 3792 C CA . CYS A 1 474 ? 28.134 16.491 -19.024 1.00 35.25 474 CYS A CA 1
ATOM 3793 C C . CYS A 1 474 ? 29.242 17.003 -19.952 1.00 35.25 474 CYS A C 1
ATOM 3795 O O . CYS A 1 474 ? 30.249 16.315 -20.145 1.00 35.25 474 CYS A O 1
ATOM 3797 N N . ASP A 1 475 ? 29.088 18.212 -20.490 1.00 34.38 475 ASP A N 1
ATOM 3798 C CA . ASP A 1 475 ? 30.199 18.915 -21.129 1.00 34.38 475 ASP A CA 1
ATOM 3799 C C . ASP A 1 475 ? 31.277 19.255 -20.078 1.00 34.38 475 ASP A C 1
ATOM 3801 O O . ASP A 1 475 ? 30.967 19.723 -18.983 1.00 34.38 475 ASP A O 1
ATOM 3805 N N . VAL A 1 476 ? 32.550 19.055 -20.450 1.00 28.08 476 VAL A N 1
ATOM 3806 C CA . VAL A 1 476 ? 33.769 19.156 -19.612 1.00 28.08 476 VAL A CA 1
ATOM 3807 C C . VAL A 1 476 ? 33.981 17.980 -18.639 1.00 28.08 476 VAL A C 1
ATOM 3809 O O . VAL A 1 476 ? 33.394 17.895 -17.566 1.00 28.08 476 VAL A O 1
ATOM 3812 N N . ILE A 1 477 ? 34.922 17.097 -18.999 1.00 28.78 477 ILE A N 1
ATOM 3813 C CA . ILE A 1 477 ? 35.449 16.031 -18.134 1.00 28.78 477 ILE A CA 1
ATOM 3814 C C . ILE A 1 477 ? 36.774 16.506 -17.529 1.00 28.78 477 ILE A C 1
ATOM 3816 O O . ILE A 1 477 ? 37.769 16.605 -18.250 1.00 28.78 477 ILE A O 1
ATOM 3820 N N . ASP A 1 478 ? 36.804 16.730 -16.215 1.00 27.22 478 ASP A N 1
ATOM 3821 C CA . ASP A 1 478 ? 38.053 16.645 -15.455 1.00 27.22 478 ASP A CA 1
ATOM 3822 C C . ASP A 1 478 ? 38.307 15.167 -15.112 1.00 27.22 478 ASP A C 1
ATOM 3824 O O . ASP A 1 478 ? 37.407 14.449 -14.670 1.00 27.22 478 ASP A O 1
ATOM 3828 N N . LEU A 1 479 ? 39.505 14.665 -15.414 1.00 35.78 479 LEU A N 1
ATOM 3829 C CA . LEU A 1 479 ? 39.762 13.220 -15.506 1.00 35.78 479 LEU A CA 1
ATOM 3830 C C . LEU A 1 479 ? 39.986 12.532 -14.151 1.00 35.78 479 LEU A C 1
ATOM 3832 O O . LEU A 1 479 ? 39.933 11.301 -14.094 1.00 35.78 479 LEU A O 1
ATOM 3836 N N . ASP A 1 480 ? 40.195 13.306 -13.085 1.00 31.33 480 ASP A N 1
ATOM 3837 C CA . ASP A 1 480 ? 40.441 12.795 -11.731 1.00 31.33 480 ASP A CA 1
ATOM 3838 C C . ASP A 1 480 ? 39.189 12.823 -10.820 1.00 31.33 480 ASP A C 1
ATOM 3840 O O . ASP A 1 480 ? 39.163 12.133 -9.799 1.00 31.33 480 ASP A O 1
ATOM 3844 N N . GLU A 1 481 ? 38.110 13.521 -11.209 1.00 33.88 481 GLU A N 1
ATOM 3845 C CA . GLU A 1 481 ? 36.841 13.594 -10.461 1.00 33.88 481 GLU A CA 1
ATOM 3846 C C . GLU A 1 481 ? 35.630 13.202 -11.326 1.00 33.88 481 GLU A C 1
ATOM 3848 O O . GLU A 1 481 ? 34.814 14.036 -11.711 1.00 33.88 481 GLU A O 1
ATOM 3853 N N . TRP A 1 482 ? 35.465 11.901 -11.606 1.00 29.39 482 TRP A N 1
ATOM 3854 C CA . TRP A 1 482 ? 34.294 11.393 -12.339 1.00 29.39 482 TRP A CA 1
ATOM 3855 C C . TRP A 1 482 ? 33.307 10.627 -11.432 1.00 29.39 482 TRP A C 1
ATOM 3857 O O . TRP A 1 482 ? 33.377 9.395 -11.330 1.00 29.39 482 TRP A O 1
ATOM 3867 N N . PRO A 1 483 ? 32.355 11.315 -10.766 1.00 29.39 483 PRO A N 1
ATOM 3868 C CA . PRO A 1 483 ? 31.264 10.671 -10.051 1.00 29.39 483 PRO A CA 1
ATOM 3869 C C . PRO A 1 483 ? 30.164 10.280 -11.048 1.00 29.39 483 PRO A C 1
ATOM 3871 O O . PRO A 1 483 ? 29.190 10.997 -11.252 1.00 29.39 483 PRO A O 1
ATOM 3874 N N . GLY A 1 484 ? 30.321 9.121 -11.690 1.00 28.41 484 GLY A N 1
ATOM 3875 C CA . GLY A 1 484 ? 29.306 8.566 -12.590 1.00 28.41 484 GLY A CA 1
ATOM 3876 C C . GLY A 1 484 ? 28.031 8.161 -11.844 1.00 28.41 484 GLY A C 1
ATOM 3877 O O . GLY A 1 484 ? 27.871 6.991 -11.486 1.00 28.41 484 GLY A O 1
ATOM 3878 N N . TRP A 1 485 ? 27.134 9.118 -11.598 1.00 29.66 485 TRP A N 1
ATOM 3879 C CA . TRP A 1 485 ? 25.829 8.884 -10.987 1.00 29.66 485 TRP A CA 1
ATOM 3880 C C . TRP A 1 485 ? 24.858 8.281 -12.006 1.00 29.66 485 TRP A C 1
ATOM 3882 O O . TRP A 1 485 ? 24.425 8.939 -12.947 1.00 29.66 485 TRP A O 1
ATOM 3892 N N . TRP A 1 486 ? 24.483 7.023 -11.783 1.00 32.56 486 TRP A N 1
ATOM 3893 C CA . TRP A 1 486 ? 23.386 6.361 -12.487 1.00 32.56 486 TRP A CA 1
ATOM 3894 C C . TRP A 1 486 ? 22.232 6.195 -11.503 1.00 32.56 486 TRP A C 1
ATOM 3896 O O . TRP A 1 486 ? 22.386 5.491 -10.504 1.00 32.56 486 TRP A O 1
ATOM 3906 N N . GLU A 1 487 ? 21.081 6.809 -11.773 1.00 26.50 487 GLU A N 1
ATOM 3907 C CA . GLU A 1 487 ? 19.907 6.685 -10.908 1.00 26.50 487 GLU A CA 1
ATOM 3908 C C . GLU A 1 487 ? 18.841 5.793 -11.559 1.00 26.50 487 GLU A C 1
ATOM 3910 O O . GLU A 1 487 ? 18.276 6.114 -12.604 1.00 26.50 487 GLU A O 1
ATOM 3915 N N . ALA A 1 488 ? 18.579 4.638 -10.943 1.00 26.44 488 ALA A N 1
ATOM 3916 C CA . ALA A 1 488 ? 17.540 3.716 -11.388 1.00 26.44 488 ALA A CA 1
ATOM 3917 C C . ALA A 1 488 ? 16.175 4.179 -10.856 1.00 26.44 488 ALA A C 1
ATOM 3919 O O . ALA A 1 488 ? 15.866 3.996 -9.676 1.00 26.44 488 ALA A O 1
ATOM 3920 N N . MET A 1 489 ? 15.352 4.770 -11.724 1.00 25.45 489 MET A N 1
ATOM 3921 C CA . MET A 1 489 ? 14.048 5.312 -11.330 1.00 25.45 489 MET A CA 1
ATOM 3922 C C . MET A 1 489 ? 12.945 4.232 -11.288 1.00 25.45 489 MET A C 1
ATOM 3924 O O . MET A 1 489 ? 12.839 3.434 -12.226 1.00 25.45 489 MET A O 1
ATOM 3928 N N . PRO A 1 490 ? 12.097 4.195 -10.235 1.00 25.94 490 PRO A N 1
ATOM 3929 C CA . PRO A 1 490 ? 10.887 3.369 -10.199 1.00 25.94 490 PRO A CA 1
ATOM 3930 C C . PRO A 1 490 ? 9.863 3.760 -11.280 1.00 25.94 490 PRO A C 1
ATOM 3932 O O . PRO A 1 490 ? 9.893 4.860 -11.823 1.00 25.94 490 PRO A O 1
ATOM 3935 N N . THR A 1 491 ? 8.928 2.856 -11.580 1.00 32.06 491 THR A N 1
ATOM 3936 C CA . THR A 1 491 ? 8.072 2.842 -12.786 1.00 32.06 491 THR A CA 1
ATOM 3937 C C . THR A 1 491 ? 6.914 3.861 -12.818 1.00 32.06 491 THR A C 1
ATOM 3939 O O . THR A 1 491 ? 5.759 3.482 -13.012 1.00 32.06 491 THR A O 1
ATOM 3942 N N . LYS A 1 492 ? 7.212 5.155 -12.640 1.00 29.44 492 LYS A N 1
ATOM 3943 C CA . LYS A 1 492 ? 6.418 6.294 -13.145 1.00 29.44 492 LYS A CA 1
ATOM 3944 C C . LYS A 1 492 ? 7.348 7.483 -13.416 1.00 29.44 492 LYS A C 1
ATOM 3946 O O . LYS A 1 492 ? 7.923 8.042 -12.485 1.00 29.44 492 LYS A O 1
ATOM 3951 N N . LEU A 1 493 ? 7.464 7.887 -14.682 1.00 29.70 493 LEU A N 1
ATOM 3952 C CA . LEU A 1 493 ? 8.178 9.099 -15.095 1.00 29.70 493 LEU A CA 1
ATOM 3953 C C . LEU A 1 493 ? 7.238 10.311 -15.005 1.00 29.70 493 LEU A C 1
ATOM 3955 O O . LEU A 1 493 ? 6.453 10.562 -15.916 1.00 29.70 493 LEU A O 1
ATOM 3959 N N . ASN A 1 494 ? 7.342 11.078 -13.918 1.00 29.05 494 ASN A N 1
ATOM 3960 C CA . ASN A 1 494 ? 6.764 12.422 -13.850 1.00 29.05 494 ASN A CA 1
ATOM 3961 C C . ASN A 1 494 ? 7.735 13.403 -14.520 1.00 29.05 494 ASN A C 1
ATOM 3963 O O . ASN A 1 494 ? 8.720 13.818 -13.907 1.00 29.05 494 ASN A O 1
ATOM 3967 N N . LEU A 1 495 ? 7.473 13.761 -15.778 1.00 31.53 495 LEU A N 1
ATOM 3968 C CA . LEU A 1 495 ? 8.289 14.733 -16.503 1.00 31.53 495 LEU A CA 1
ATOM 3969 C C . LEU A 1 495 ? 7.951 16.157 -16.041 1.00 31.53 495 LEU A C 1
ATOM 3971 O O . LEU A 1 495 ? 6.888 16.694 -16.354 1.00 31.53 495 LEU A O 1
ATOM 3975 N N . PHE A 1 496 ? 8.877 16.779 -15.311 1.00 30.12 496 PHE A N 1
ATOM 3976 C CA . PHE A 1 496 ? 8.851 18.216 -15.048 1.00 30.12 496 PHE A CA 1
ATOM 3977 C C . PHE A 1 496 ? 9.502 18.949 -16.222 1.00 30.12 496 PHE A C 1
ATOM 3979 O O . PHE A 1 496 ? 10.724 18.941 -16.373 1.00 30.12 496 PHE A O 1
ATOM 3986 N N . LEU A 1 497 ? 8.669 19.565 -17.061 1.00 30.67 497 LEU A N 1
ATOM 3987 C CA . LEU A 1 497 ? 9.098 20.383 -18.192 1.00 30.67 497 LEU A CA 1
ATOM 3988 C C . LEU A 1 497 ? 9.725 21.688 -17.671 1.00 30.67 497 LEU A C 1
ATOM 3990 O O . LEU A 1 497 ? 9.017 22.619 -17.289 1.00 30.67 497 LEU A O 1
ATOM 3994 N N . TYR A 1 498 ? 11.056 21.743 -17.639 1.00 28.25 498 TYR A N 1
ATOM 3995 C CA . TYR A 1 498 ? 11.819 22.988 -17.526 1.00 28.25 498 TYR A CA 1
ATOM 3996 C C . TYR A 1 498 ? 12.315 23.414 -18.909 1.00 28.25 498 TYR A C 1
ATOM 3998 O O . TYR A 1 498 ? 12.570 22.556 -19.752 1.00 28.25 498 TYR A O 1
ATOM 4006 N N . PHE A 1 499 ? 12.447 24.730 -19.113 1.00 30.33 499 PHE A N 1
ATOM 4007 C CA . PHE A 1 499 ? 12.826 25.359 -20.383 1.00 30.33 499 PHE A CA 1
ATOM 4008 C C . PHE A 1 499 ? 13.952 24.611 -21.109 1.00 30.33 499 PHE A C 1
ATOM 4010 O O . PHE A 1 499 ? 15.096 24.574 -20.657 1.00 30.33 499 PHE A O 1
ATOM 4017 N N . SER A 1 500 ? 13.591 24.038 -22.253 1.00 30.30 500 SER A N 1
ATOM 4018 C CA . SER A 1 500 ? 14.440 23.279 -23.162 1.00 30.30 500 SER A CA 1
ATOM 4019 C C . SER A 1 500 ? 13.945 23.590 -24.569 1.00 30.30 500 SER A C 1
ATOM 4021 O O . SER A 1 500 ? 12.760 23.421 -24.840 1.00 30.30 500 SER A O 1
ATOM 4023 N N . LEU A 1 501 ? 14.830 24.053 -25.451 1.00 30.48 501 LEU A N 1
ATOM 4024 C CA . LEU A 1 501 ? 14.515 24.438 -26.835 1.00 30.48 501 LEU A CA 1
ATOM 4025 C C . LEU A 1 501 ? 14.344 23.206 -27.757 1.00 30.48 501 LEU A C 1
ATOM 4027 O O . LEU A 1 501 ? 14.825 23.198 -28.884 1.00 30.48 501 LEU A O 1
ATOM 4031 N N . PHE A 1 502 ? 13.746 22.124 -27.255 1.00 27.72 502 PHE A N 1
ATOM 4032 C CA . PHE A 1 502 ? 13.682 20.827 -27.933 1.00 27.72 502 PHE A CA 1
ATOM 4033 C C . PHE A 1 502 ? 12.286 20.204 -27.824 1.00 27.72 502 PHE A C 1
ATOM 4035 O O . PHE A 1 502 ? 11.700 20.156 -26.741 1.00 27.72 502 PHE A O 1
ATOM 4042 N N . ASN A 1 503 ? 11.809 19.646 -28.939 1.00 36.94 503 ASN A N 1
ATOM 4043 C CA . ASN A 1 503 ? 10.604 18.820 -28.986 1.00 36.94 503 ASN A CA 1
ATOM 4044 C C . ASN A 1 503 ? 10.869 17.433 -28.373 1.00 36.94 503 ASN A C 1
ATOM 4046 O O . ASN A 1 503 ? 11.922 16.827 -28.590 1.00 36.94 503 ASN A O 1
ATOM 4050 N N . TYR A 1 504 ? 9.909 16.925 -27.596 1.00 33.09 504 TYR A N 1
ATOM 4051 C CA . TYR A 1 504 ? 10.062 15.674 -26.843 1.00 33.09 504 TYR A CA 1
ATOM 4052 C C . TYR A 1 504 ? 9.561 14.491 -27.663 1.00 33.09 504 TYR A C 1
ATOM 4054 O O . TYR A 1 504 ? 8.445 14.544 -28.172 1.00 33.09 504 TYR A O 1
ATOM 4062 N N . TYR A 1 505 ? 10.313 13.389 -27.707 1.00 32.97 505 TYR A N 1
ATOM 4063 C CA . TYR A 1 505 ? 9.931 12.200 -28.481 1.00 32.97 505 TYR A CA 1
ATOM 4064 C C . TYR A 1 505 ? 9.806 10.950 -27.615 1.00 32.97 505 TYR A C 1
ATOM 4066 O O . TYR A 1 505 ? 10.727 10.594 -26.879 1.00 32.97 505 TYR A O 1
ATOM 4074 N N . MET A 1 506 ? 8.688 10.238 -27.737 1.00 29.80 506 MET A N 1
ATOM 4075 C CA . MET A 1 506 ? 8.392 9.022 -26.979 1.00 29.80 506 MET A CA 1
ATOM 4076 C C . MET A 1 506 ? 8.254 7.809 -27.893 1.00 29.80 506 MET A C 1
ATOM 4078 O O . MET A 1 506 ? 7.448 7.833 -28.817 1.00 29.80 506 MET A O 1
ATOM 4082 N N . TYR A 1 507 ? 8.939 6.712 -27.568 1.00 32.56 507 TYR A N 1
ATOM 4083 C CA . TYR A 1 507 ? 8.871 5.456 -28.324 1.00 32.56 507 TYR A CA 1
ATOM 4084 C C . TYR A 1 507 ? 8.172 4.378 -27.509 1.00 32.56 507 TYR A C 1
ATOM 4086 O O . TYR A 1 507 ? 8.632 4.050 -26.410 1.00 32.56 507 TYR A O 1
ATOM 4094 N N . VAL A 1 508 ? 7.112 3.768 -28.046 1.00 34.09 508 VAL A N 1
ATOM 4095 C CA . VAL A 1 508 ? 6.316 2.742 -27.345 1.00 34.09 508 VAL A CA 1
ATOM 4096 C C . VAL A 1 508 ? 6.300 1.422 -28.123 1.00 34.09 508 VAL A C 1
ATOM 4098 O O . VAL A 1 508 ? 6.019 1.397 -29.316 1.00 34.09 508 VAL A O 1
ATOM 4101 N N . LYS A 1 509 ? 6.591 0.309 -27.443 1.00 32.88 509 LYS A N 1
ATOM 4102 C CA . LYS A 1 509 ? 6.901 -1.015 -28.010 1.00 32.88 509 LYS A CA 1
ATOM 4103 C C . LYS A 1 509 ? 5.830 -2.062 -27.716 1.00 32.88 509 LYS A C 1
ATOM 4105 O O . LYS A 1 509 ? 5.555 -2.354 -26.556 1.00 32.88 509 LYS A O 1
ATOM 4110 N N . LYS A 1 510 ? 5.349 -2.767 -28.739 1.00 27.17 510 LYS A N 1
ATOM 4111 C CA . LYS A 1 510 ? 4.451 -3.929 -28.585 1.00 27.17 510 LYS A CA 1
ATOM 4112 C C . LYS A 1 510 ? 5.045 -5.044 -27.700 1.00 27.17 510 LYS A C 1
ATOM 4114 O O . LYS A 1 510 ? 6.140 -5.549 -27.975 1.00 27.17 510 LYS A O 1
ATOM 4119 N N . ILE A 1 511 ? 4.299 -5.464 -26.674 1.00 35.56 511 ILE A N 1
ATOM 4120 C CA . ILE A 1 511 ? 4.699 -6.477 -25.678 1.00 35.56 511 ILE A CA 1
ATOM 4121 C C . ILE A 1 511 ? 4.447 -7.910 -26.206 1.00 35.56 511 ILE A C 1
ATOM 4123 O O . ILE A 1 511 ? 3.514 -8.153 -26.975 1.00 35.56 511 ILE A O 1
ATOM 4127 N N . LYS A 1 512 ? 5.279 -8.886 -25.801 1.00 33.56 512 LYS A N 1
ATOM 4128 C CA . LYS A 1 512 ? 5.004 -10.325 -25.995 1.00 33.56 512 LYS A CA 1
ATOM 4129 C C . LYS A 1 512 ? 4.221 -10.870 -24.796 1.00 33.56 512 LYS A C 1
ATOM 4131 O O . LYS A 1 512 ? 4.557 -10.574 -23.661 1.00 33.56 512 LYS A O 1
ATOM 4136 N N . CYS A 1 513 ? 3.189 -11.661 -25.082 1.00 27.80 513 CYS A N 1
ATOM 4137 C CA . CYS A 1 513 ? 2.184 -12.138 -24.128 1.00 27.80 513 CYS A CA 1
ATOM 4138 C C . CYS A 1 513 ? 2.762 -12.740 -22.823 1.00 27.80 513 CYS A C 1
ATOM 4140 O O . CYS A 1 513 ? 3.662 -13.574 -22.885 1.00 27.80 513 CYS A O 1
ATOM 4142 N N . ASN A 1 514 ? 2.171 -12.346 -21.686 1.00 33.75 514 ASN A N 1
ATOM 4143 C CA . ASN A 1 514 ? 2.341 -12.863 -20.319 1.00 33.75 514 ASN A CA 1
ATOM 4144 C C . ASN A 1 514 ? 3.778 -13.103 -19.817 1.00 33.75 514 ASN A C 1
ATOM 4146 O O . ASN A 1 514 ? 4.265 -14.233 -19.801 1.00 33.75 514 ASN A O 1
ATOM 4150 N N . GLU A 1 515 ? 4.389 -12.066 -19.237 1.00 34.56 515 GLU A N 1
ATOM 4151 C CA . GLU A 1 515 ? 5.479 -12.250 -18.272 1.00 34.56 515 GLU A CA 1
ATOM 4152 C C . GLU A 1 515 ? 4.915 -12.329 -16.845 1.00 34.56 515 GLU A C 1
ATOM 4154 O O . GLU A 1 515 ? 4.383 -11.365 -16.293 1.00 34.56 515 GLU A O 1
ATOM 4159 N N . ALA A 1 516 ? 5.026 -13.517 -16.251 1.00 33.41 516 ALA A N 1
ATOM 4160 C CA . ALA A 1 516 ? 4.755 -13.754 -14.841 1.00 33.41 516 ALA A CA 1
ATOM 4161 C C . ALA A 1 516 ? 5.663 -12.876 -13.967 1.00 33.41 516 ALA A C 1
ATOM 4163 O O . ALA A 1 516 ? 6.884 -12.897 -14.143 1.00 33.41 516 ALA A O 1
ATOM 4164 N N . LYS A 1 517 ? 5.103 -12.147 -12.991 1.00 42.81 517 LYS A N 1
ATOM 4165 C CA . LYS A 1 517 ? 5.948 -11.425 -12.029 1.00 42.81 517 LYS A CA 1
ATOM 4166 C C . LYS A 1 517 ? 6.602 -12.449 -11.094 1.00 42.81 517 LYS A C 1
ATOM 4168 O O . LYS A 1 517 ? 5.919 -13.274 -10.489 1.00 42.81 517 LYS A O 1
ATOM 4173 N N . LEU A 1 518 ? 7.925 -12.382 -10.991 1.00 44.91 518 LEU A N 1
ATOM 4174 C CA . LEU A 1 518 ? 8.737 -13.189 -10.082 1.00 44.91 518 LEU A CA 1
ATOM 4175 C C . LEU A 1 518 ? 9.269 -12.253 -8.993 1.00 44.91 518 LEU A C 1
ATOM 4177 O O . LEU A 1 518 ? 10.064 -11.364 -9.299 1.00 44.91 518 LEU A O 1
ATOM 4181 N N . PHE A 1 519 ? 8.839 -12.427 -7.744 1.00 46.59 519 PHE A N 1
ATOM 4182 C CA . PHE A 1 519 ? 9.321 -11.611 -6.624 1.00 46.59 519 PHE A CA 1
ATOM 4183 C C . PHE A 1 519 ? 10.556 -12.250 -5.997 1.00 46.59 519 PHE A C 1
ATOM 4185 O O . PHE A 1 519 ? 10.524 -13.431 -5.665 1.00 46.59 519 PHE A O 1
ATOM 4192 N N . VAL A 1 520 ? 11.639 -11.489 -5.824 1.00 48.97 520 VAL A N 1
ATOM 4193 C CA . VAL A 1 520 ? 12.903 -11.993 -5.262 1.00 48.97 520 VAL A CA 1
ATOM 4194 C C . VAL A 1 520 ? 12.919 -11.804 -3.748 1.00 48.97 520 VAL A C 1
ATOM 4196 O O . VAL A 1 520 ? 13.126 -10.701 -3.247 1.00 48.97 520 VAL A O 1
ATOM 4199 N N . THR A 1 521 ? 12.729 -12.901 -3.024 1.00 48.38 521 THR A N 1
ATOM 4200 C CA . THR A 1 521 ? 12.633 -12.970 -1.556 1.00 48.38 521 THR A CA 1
ATOM 4201 C C . THR A 1 521 ? 13.992 -13.023 -0.854 1.00 48.38 521 THR A C 1
ATOM 4203 O O . THR A 1 521 ? 14.131 -12.537 0.271 1.00 48.38 521 THR A O 1
ATOM 4206 N N . GLU A 1 522 ? 15.012 -13.597 -1.495 1.00 51.28 522 GLU A N 1
ATOM 4207 C CA . GLU A 1 522 ? 16.368 -13.704 -0.944 1.00 51.28 522 GLU A CA 1
ATOM 4208 C C . GLU A 1 522 ? 17.409 -13.795 -2.068 1.00 51.28 522 GLU A C 1
ATOM 4210 O O . GLU A 1 522 ? 17.142 -14.353 -3.134 1.00 51.28 522 GLU A O 1
ATOM 4215 N N . ILE A 1 523 ? 18.617 -13.286 -1.821 1.00 52.28 523 ILE A N 1
ATOM 4216 C CA . ILE A 1 523 ? 19.790 -13.524 -2.666 1.00 52.28 523 ILE A CA 1
ATOM 4217 C C . ILE A 1 523 ? 20.934 -13.987 -1.764 1.00 52.28 523 ILE A C 1
ATOM 4219 O O . ILE A 1 523 ? 21.390 -13.243 -0.896 1.00 52.28 523 ILE A O 1
ATOM 4223 N N . THR A 1 524 ? 21.413 -15.208 -1.987 1.00 52.16 524 THR A N 1
ATOM 4224 C CA . THR A 1 524 ? 22.419 -15.872 -1.148 1.00 52.16 524 THR A CA 1
ATOM 4225 C C . THR A 1 524 ? 23.617 -16.286 -1.999 1.00 52.16 524 THR A C 1
ATOM 4227 O O . THR A 1 524 ? 23.461 -16.834 -3.090 1.00 52.16 524 THR A O 1
ATOM 4230 N N . PHE A 1 525 ? 24.836 -16.081 -1.503 1.00 63.09 525 PHE A N 1
ATOM 4231 C CA . PHE A 1 525 ? 26.065 -16.498 -2.184 1.00 63.09 525 PHE A CA 1
ATOM 4232 C C . PHE A 1 525 ? 26.672 -17.705 -1.467 1.00 63.09 525 PHE A C 1
ATOM 4234 O O . PHE A 1 525 ? 26.889 -17.666 -0.259 1.00 63.09 525 PHE A O 1
ATOM 4241 N N . THR A 1 526 ? 26.953 -18.787 -2.196 1.00 69.75 526 THR A N 1
ATOM 4242 C CA . THR A 1 526 ? 27.494 -20.030 -1.620 1.00 69.75 526 THR A CA 1
ATOM 4243 C C . THR A 1 526 ? 28.630 -20.596 -2.466 1.00 69.75 526 THR A C 1
ATOM 4245 O O . THR A 1 526 ? 28.765 -20.264 -3.642 1.00 69.75 526 THR A O 1
ATOM 4248 N N . TYR A 1 527 ? 29.423 -21.497 -1.881 1.00 76.81 527 TYR A N 1
ATOM 4249 C CA . TYR A 1 527 ? 30.418 -22.296 -2.606 1.00 76.81 527 TYR A CA 1
ATOM 4250 C C . TYR A 1 527 ? 29.920 -23.717 -2.961 1.00 76.81 527 TYR A C 1
ATOM 4252 O O . TYR A 1 527 ? 30.729 -24.624 -3.170 1.00 76.81 527 TYR A O 1
ATOM 4260 N N . SER A 1 528 ? 28.595 -23.924 -2.979 1.00 73.81 528 SER A N 1
ATOM 4261 C CA . SER A 1 528 ? 27.937 -25.217 -3.210 1.00 73.81 528 SER A CA 1
ATOM 4262 C C . SER A 1 528 ? 27.023 -25.174 -4.434 1.00 73.81 528 SER A C 1
ATOM 4264 O O . SER A 1 528 ? 26.315 -24.190 -4.647 1.00 73.81 528 SER A O 1
ATOM 4266 N N . ASP A 1 529 ? 27.000 -26.267 -5.204 1.00 78.12 529 ASP A N 1
ATOM 4267 C CA . ASP A 1 529 ? 26.070 -26.455 -6.330 1.00 78.12 529 ASP A CA 1
ATOM 4268 C C . ASP A 1 529 ? 24.659 -26.895 -5.877 1.00 78.12 529 ASP A C 1
ATOM 4270 O O . ASP A 1 529 ? 23.747 -27.004 -6.701 1.00 78.12 529 ASP A O 1
ATOM 4274 N N . GLU A 1 530 ? 24.472 -27.100 -4.566 1.00 78.31 530 GLU A N 1
ATOM 4275 C CA . GLU A 1 530 ? 23.181 -27.333 -3.907 1.00 78.31 530 GLU A CA 1
ATOM 4276 C C . GLU A 1 530 ? 22.552 -26.016 -3.405 1.00 78.31 530 GLU A C 1
ATOM 4278 O O . GLU A 1 530 ? 23.283 -25.141 -2.926 1.00 78.31 530 GLU A O 1
ATOM 4283 N N . PRO A 1 531 ? 21.212 -25.864 -3.476 1.00 70.81 531 PRO A N 1
ATOM 4284 C CA . PRO A 1 531 ? 20.521 -24.669 -2.993 1.00 70.81 531 PRO A CA 1
ATOM 4285 C C . PRO A 1 531 ? 20.664 -24.491 -1.470 1.00 70.81 531 PRO A C 1
ATOM 4287 O O . PRO A 1 531 ? 20.793 -25.485 -0.745 1.00 70.81 531 PRO A O 1
ATOM 4290 N N . PRO A 1 532 ? 20.596 -23.248 -0.952 1.00 71.56 532 PRO A N 1
ATOM 4291 C CA . PRO A 1 532 ? 20.602 -22.990 0.483 1.00 71.56 532 PRO A CA 1
ATOM 4292 C C . PRO A 1 532 ? 19.468 -23.734 1.198 1.00 71.56 532 PRO A C 1
ATOM 4294 O O . PRO A 1 532 ? 18.314 -23.710 0.769 1.00 71.56 532 PRO A O 1
ATOM 4297 N N . LYS A 1 533 ? 19.792 -24.385 2.320 1.00 61.56 533 LYS A N 1
ATOM 4298 C CA . LYS A 1 533 ? 18.803 -25.040 3.186 1.00 61.56 533 LYS A CA 1
ATOM 4299 C C . LYS A 1 533 ? 18.084 -23.998 4.045 1.00 61.56 533 LYS A C 1
ATOM 4301 O O . LYS A 1 533 ? 18.468 -23.775 5.188 1.00 61.56 533 LYS A O 1
ATOM 4306 N N . THR A 1 534 ? 17.049 -23.374 3.497 1.00 52.97 534 THR A N 1
ATOM 4307 C CA . THR A 1 534 ? 16.093 -22.543 4.247 1.00 52.97 534 THR A CA 1
ATOM 4308 C C . THR A 1 534 ? 15.008 -23.406 4.896 1.00 52.97 534 THR A C 1
ATOM 4310 O O . THR A 1 534 ? 14.513 -24.340 4.270 1.00 52.97 534 THR A O 1
ATOM 4313 N N . GLY A 1 535 ? 14.585 -23.077 6.124 1.00 43.16 535 GLY A N 1
ATOM 4314 C CA . GLY A 1 535 ? 13.534 -23.793 6.881 1.00 43.16 535 GLY A CA 1
ATOM 4315 C C . GLY A 1 535 ? 12.094 -23.589 6.371 1.00 43.16 535 GLY A C 1
ATOM 4316 O O . GLY A 1 535 ? 11.122 -23.853 7.086 1.00 43.16 535 GLY A O 1
ATOM 4317 N N . LEU A 1 536 ? 11.963 -23.081 5.145 1.00 41.06 536 LEU A N 1
ATOM 4318 C CA . LEU A 1 536 ? 10.727 -22.653 4.505 1.00 41.06 536 LEU A CA 1
ATOM 4319 C C . LEU A 1 536 ? 10.370 -23.660 3.403 1.00 41.06 536 LEU A C 1
ATOM 4321 O O . LEU A 1 536 ? 10.976 -23.666 2.332 1.00 41.06 536 LEU A O 1
ATOM 4325 N N . GLU A 1 537 ? 9.393 -24.528 3.662 1.00 40.53 537 GLU A N 1
ATOM 4326 C CA . GLU A 1 537 ? 8.879 -25.446 2.641 1.00 40.53 537 GLU A CA 1
ATOM 4327 C C . GLU A 1 537 ? 8.233 -24.669 1.477 1.00 40.53 537 GLU A C 1
ATOM 4329 O O . GLU A 1 537 ? 7.622 -23.614 1.665 1.00 40.53 537 GLU A O 1
ATOM 4334 N N . GLY A 1 538 ? 8.397 -25.181 0.253 1.00 47.50 538 GLY A N 1
ATOM 4335 C CA . GLY A 1 538 ? 7.880 -24.555 -0.973 1.00 47.50 538 GLY A CA 1
ATOM 4336 C C . GLY A 1 538 ? 8.777 -23.484 -1.615 1.00 47.50 538 GLY A C 1
ATOM 4337 O O . GLY A 1 538 ? 8.387 -22.900 -2.621 1.00 47.50 538 GLY A O 1
ATOM 4338 N N . THR A 1 539 ? 9.981 -23.215 -1.097 1.00 57.75 539 THR A N 1
ATOM 4339 C CA . THR A 1 539 ? 10.891 -22.217 -1.696 1.00 57.75 539 THR A CA 1
ATOM 4340 C C . THR A 1 539 ? 11.420 -22.612 -3.079 1.00 57.75 539 THR A C 1
ATOM 4342 O O . THR A 1 539 ? 12.127 -23.617 -3.208 1.00 57.75 539 THR A O 1
ATOM 4345 N N . LYS A 1 540 ? 11.186 -21.769 -4.095 1.00 63.97 540 LYS A N 1
ATOM 4346 C CA . LYS A 1 540 ? 11.829 -21.881 -5.412 1.00 63.97 540 LYS A CA 1
ATOM 4347 C C . LYS A 1 540 ? 13.155 -21.119 -5.435 1.00 63.97 540 LYS A C 1
ATOM 4349 O O . LYS A 1 540 ? 13.236 -19.955 -5.055 1.00 63.97 540 LYS A O 1
ATOM 4354 N N . TRP A 1 541 ? 14.195 -21.780 -5.939 1.00 69.38 541 TRP A N 1
ATOM 4355 C CA . TRP A 1 541 ? 15.550 -21.238 -6.035 1.00 69.38 541 TRP A CA 1
ATOM 4356 C C . TRP A 1 541 ? 16.033 -21.210 -7.486 1.00 69.38 541 TRP A C 1
ATOM 4358 O O . TRP A 1 541 ? 15.956 -22.212 -8.199 1.00 69.38 541 TRP A O 1
ATOM 4368 N N . ARG A 1 542 ? 16.580 -20.075 -7.928 1.00 71.50 542 ARG A N 1
ATOM 4369 C CA . ARG A 1 542 ? 17.237 -19.913 -9.230 1.00 71.50 542 ARG A CA 1
ATOM 4370 C C . ARG A 1 542 ? 18.748 -19.831 -9.027 1.00 71.50 542 ARG A C 1
ATOM 4372 O O . ARG A 1 542 ? 19.241 -18.915 -8.375 1.00 71.50 542 ARG A O 1
ATOM 4379 N N . LYS A 1 543 ? 19.479 -20.790 -9.599 1.00 78.88 543 LYS A N 1
ATOM 4380 C CA . LYS A 1 543 ? 20.948 -20.834 -9.577 1.00 78.88 543 LYS A CA 1
ATOM 4381 C C . LYS A 1 543 ? 21.535 -19.922 -10.654 1.00 78.88 543 LYS A C 1
ATOM 4383 O O . LYS A 1 543 ? 21.154 -20.026 -11.819 1.00 78.88 543 LYS A O 1
ATOM 4388 N N . GLN A 1 544 ? 22.521 -19.111 -10.289 1.00 67.31 544 GLN A N 1
ATOM 4389 C CA . GLN A 1 544 ? 23.372 -18.367 -11.211 1.00 67.31 544 GLN A CA 1
ATOM 4390 C C . GLN A 1 544 ? 24.842 -18.571 -10.829 1.00 67.31 544 GLN A C 1
ATOM 4392 O O . GLN A 1 544 ? 25.277 -18.247 -9.727 1.00 67.31 544 GLN A O 1
ATOM 4397 N N . HIS A 1 545 ? 25.623 -19.140 -11.744 1.00 72.06 545 HIS A N 1
ATOM 4398 C CA . HIS A 1 545 ? 27.058 -19.344 -11.542 1.00 72.06 545 HIS A CA 1
ATOM 4399 C C . HIS A 1 545 ? 27.813 -18.014 -11.647 1.00 72.06 545 HIS A C 1
ATOM 4401 O O . HIS A 1 545 ? 27.500 -17.204 -12.520 1.00 72.06 545 HIS A O 1
ATOM 4407 N N . LEU A 1 546 ? 28.790 -17.791 -10.762 1.00 54.59 546 LEU A N 1
ATOM 4408 C CA . LEU A 1 546 ? 29.608 -16.575 -10.756 1.00 54.59 546 LEU A CA 1
ATOM 4409 C C . LEU A 1 546 ? 31.038 -16.851 -11.236 1.00 54.59 546 LEU A C 1
ATOM 4411 O O . LEU A 1 546 ? 31.466 -16.298 -12.246 1.00 54.59 546 LEU A O 1
ATOM 4415 N N . PHE A 1 547 ? 31.793 -17.675 -10.500 1.00 60.12 547 PHE A N 1
ATOM 4416 C CA . PHE A 1 547 ? 33.161 -18.098 -10.839 1.00 60.12 547 PHE A CA 1
ATOM 4417 C C . PHE A 1 547 ? 33.650 -19.209 -9.892 1.00 60.12 547 PHE A C 1
ATOM 4419 O O . PHE A 1 547 ? 33.244 -19.270 -8.735 1.00 60.12 547 PHE A O 1
ATOM 4426 N N . LYS A 1 548 ? 34.571 -20.079 -10.342 1.00 74.81 548 LYS A N 1
ATOM 4427 C CA . LYS A 1 548 ? 35.014 -21.282 -9.592 1.00 74.81 548 LYS A CA 1
ATOM 4428 C C . LYS A 1 548 ? 33.804 -22.103 -9.098 1.00 74.81 548 LYS A C 1
ATOM 4430 O O . LYS A 1 548 ? 32.906 -22.358 -9.889 1.00 74.81 548 LYS A O 1
ATOM 4435 N N . ASN A 1 549 ? 33.763 -22.473 -7.818 1.00 71.44 549 ASN A N 1
ATOM 4436 C CA . ASN A 1 549 ? 32.633 -23.147 -7.176 1.00 71.44 549 ASN A CA 1
ATOM 4437 C C . ASN A 1 549 ? 31.640 -22.141 -6.556 1.00 71.44 549 ASN A C 1
ATOM 4439 O O . ASN A 1 549 ? 30.880 -22.536 -5.687 1.00 71.44 549 ASN A O 1
ATOM 4443 N N . ALA A 1 550 ? 31.689 -20.845 -6.897 1.00 56.25 550 ALA A N 1
ATOM 4444 C CA . ALA A 1 550 ? 30.814 -19.829 -6.312 1.00 56.25 550 ALA A CA 1
ATOM 4445 C C . ALA A 1 550 ? 29.517 -19.659 -7.120 1.00 56.25 550 ALA A C 1
ATOM 4447 O O . ALA A 1 550 ? 29.542 -19.416 -8.334 1.00 56.25 550 ALA A O 1
ATOM 4448 N N . TYR A 1 551 ? 28.394 -19.729 -6.412 1.00 66.81 551 TYR A N 1
ATOM 4449 C CA . TYR A 1 551 ? 27.039 -19.660 -6.942 1.00 66.81 551 TYR A CA 1
ATOM 4450 C C . TYR A 1 551 ? 26.245 -18.584 -6.207 1.00 66.81 551 TYR A C 1
ATOM 4452 O O . TYR A 1 551 ? 26.235 -18.537 -4.976 1.00 66.81 551 TYR A O 1
ATOM 4460 N N . MET A 1 552 ? 25.554 -17.749 -6.973 1.00 59.38 552 MET A N 1
ATOM 4461 C CA . MET A 1 552 ? 24.459 -16.925 -6.487 1.00 59.38 552 MET A CA 1
ATOM 4462 C C . MET A 1 552 ? 23.167 -17.733 -6.587 1.00 59.38 552 MET A C 1
ATOM 4464 O O . MET A 1 552 ? 22.861 -18.322 -7.625 1.00 59.38 552 MET A O 1
ATOM 4468 N N . TRP A 1 553 ? 22.408 -17.742 -5.506 1.00 66.94 553 TRP A N 1
ATOM 4469 C CA . TRP A 1 553 ? 21.114 -18.385 -5.394 1.00 66.94 553 TRP A CA 1
ATOM 4470 C C . TRP A 1 553 ? 20.076 -17.306 -5.137 1.00 66.94 553 TRP A C 1
ATOM 4472 O O . TRP A 1 553 ? 20.163 -16.583 -4.152 1.00 66.94 553 TRP A O 1
ATOM 4482 N N . ILE A 1 554 ? 19.120 -17.177 -6.049 1.00 60.41 554 ILE A N 1
ATOM 4483 C CA . ILE A 1 554 ? 18.020 -16.221 -5.946 1.00 60.41 554 ILE A CA 1
ATOM 4484 C C . ILE A 1 554 ? 16.792 -17.012 -5.497 1.00 60.41 554 ILE A C 1
ATOM 4486 O O . ILE A 1 554 ? 16.298 -17.848 -6.259 1.00 60.41 554 ILE A O 1
ATOM 4490 N N . ASN A 1 555 ? 16.321 -16.791 -4.273 1.00 59.38 555 ASN A N 1
ATOM 4491 C CA . ASN A 1 555 ? 15.015 -17.272 -3.834 1.00 59.38 555 ASN A CA 1
ATOM 4492 C C . ASN A 1 555 ? 13.948 -16.399 -4.492 1.00 59.38 555 ASN A C 1
ATOM 4494 O O . ASN A 1 555 ? 14.104 -15.175 -4.549 1.00 59.38 555 ASN A O 1
ATOM 4498 N N . TYR A 1 556 ? 12.893 -17.012 -5.016 1.00 59.53 556 TYR A N 1
ATOM 4499 C CA . TYR A 1 556 ? 11.812 -16.261 -5.636 1.00 59.53 556 TYR A CA 1
ATOM 4500 C C . TYR A 1 556 ? 10.445 -16.904 -5.419 1.00 59.53 556 TYR A C 1
ATOM 4502 O O . TYR A 1 556 ? 10.318 -18.122 -5.289 1.00 59.53 556 TYR A O 1
ATOM 4510 N N . ILE A 1 557 ? 9.418 -16.060 -5.441 1.00 50.53 557 ILE A N 1
ATOM 4511 C CA . ILE A 1 557 ? 8.009 -16.443 -5.492 1.00 50.53 557 ILE A CA 1
ATOM 4512 C C . ILE A 1 557 ? 7.521 -16.241 -6.929 1.00 50.53 557 ILE A C 1
ATOM 4514 O O . ILE A 1 557 ? 7.762 -15.197 -7.539 1.00 50.53 557 ILE A O 1
ATOM 4518 N N . ASP A 1 558 ? 6.849 -17.253 -7.473 1.00 53.53 558 ASP A N 1
ATOM 4519 C CA . ASP A 1 558 ? 6.146 -17.179 -8.754 1.00 53.53 558 ASP A CA 1
ATOM 4520 C C . ASP A 1 558 ? 4.683 -16.840 -8.488 1.00 53.53 558 ASP A C 1
ATOM 4522 O O . ASP A 1 558 ? 3.971 -17.631 -7.860 1.00 53.53 558 ASP A O 1
ATOM 4526 N N . ILE A 1 559 ? 4.244 -15.675 -8.978 1.00 45.22 559 ILE A N 1
ATOM 4527 C CA . ILE A 1 559 ? 2.862 -15.218 -8.821 1.00 45.22 559 ILE A CA 1
ATOM 4528 C C . ILE A 1 559 ? 1.856 -16.295 -9.247 1.00 45.22 559 ILE A C 1
ATOM 4530 O O . ILE A 1 559 ? 0.810 -16.383 -8.625 1.00 45.22 559 ILE A O 1
ATOM 4534 N N . ASN A 1 560 ? 2.129 -17.137 -10.249 1.00 43.47 560 ASN A N 1
ATOM 4535 C CA . ASN A 1 560 ? 1.106 -18.059 -10.765 1.00 43.47 560 ASN A CA 1
ATOM 4536 C C . ASN A 1 560 ? 0.742 -19.207 -9.811 1.00 43.47 560 ASN A C 1
ATOM 4538 O O . ASN A 1 560 ? -0.352 -19.753 -9.925 1.00 43.47 560 ASN A O 1
ATOM 4542 N N . GLU A 1 561 ? 1.627 -19.580 -8.881 1.00 46.16 561 GLU A N 1
ATOM 4543 C CA . GLU A 1 561 ? 1.337 -20.627 -7.888 1.00 46.16 561 GLU A CA 1
ATOM 4544 C C . GLU A 1 561 ? 0.737 -20.046 -6.602 1.00 46.16 561 GLU A C 1
ATOM 4546 O O . GLU A 1 561 ? -0.204 -20.625 -6.063 1.00 46.16 561 GLU A O 1
ATOM 4551 N N . GLU A 1 562 ? 1.181 -18.865 -6.153 1.00 45.47 562 GLU A N 1
ATOM 4552 C CA . GLU A 1 562 ? 0.520 -18.161 -5.043 1.00 45.47 562 GLU A CA 1
ATOM 4553 C C . GLU A 1 562 ? -0.750 -17.407 -5.473 1.00 45.47 562 GLU A C 1
ATOM 4555 O O . GLU A 1 562 ? -1.567 -17.080 -4.619 1.00 45.47 562 GLU A O 1
ATOM 4560 N N . ILE A 1 563 ? -1.022 -17.236 -6.774 1.00 40.62 563 ILE A N 1
ATOM 4561 C CA . ILE A 1 563 ? -2.342 -16.822 -7.285 1.00 40.62 563 ILE A CA 1
ATOM 4562 C C . ILE A 1 563 ? -3.430 -17.802 -6.842 1.00 40.62 563 ILE A C 1
ATOM 4564 O O . ILE A 1 563 ? -4.549 -17.382 -6.580 1.00 40.62 563 ILE A O 1
ATOM 4568 N N . ALA A 1 564 ? -3.114 -19.088 -6.661 1.00 38.44 564 ALA A N 1
ATOM 4569 C CA . ALA A 1 564 ? -4.057 -20.044 -6.086 1.00 38.44 564 ALA A CA 1
ATOM 4570 C C . ALA A 1 564 ? -4.329 -19.813 -4.583 1.00 38.44 564 ALA A C 1
ATOM 4572 O O . ALA A 1 564 ? -5.260 -20.407 -4.055 1.00 38.44 564 ALA A O 1
ATOM 4573 N N . ILE A 1 565 ? -3.538 -18.978 -3.897 1.00 39.38 565 ILE A N 1
ATOM 4574 C CA . ILE A 1 565 ? -3.735 -18.553 -2.499 1.00 39.38 565 ILE A CA 1
ATOM 4575 C C . ILE A 1 565 ? -4.356 -17.146 -2.452 1.00 39.38 565 ILE A C 1
ATOM 4577 O O . ILE A 1 565 ? -5.286 -16.922 -1.684 1.00 39.38 565 ILE A O 1
ATOM 4581 N N . LEU A 1 566 ? -3.911 -16.228 -3.318 1.00 40.44 566 LEU A N 1
ATOM 4582 C CA . LEU A 1 566 ? -4.481 -14.885 -3.502 1.00 40.44 566 LEU A CA 1
ATOM 4583 C C . LEU A 1 566 ? -5.930 -14.933 -4.023 1.00 40.44 566 LEU A C 1
ATOM 4585 O O . LEU A 1 566 ? -6.757 -14.136 -3.597 1.00 40.44 566 LEU A O 1
ATOM 4589 N N . ASN A 1 567 ? -6.252 -15.899 -4.889 1.00 41.66 567 ASN A N 1
ATOM 4590 C CA . ASN A 1 567 ? -7.602 -16.133 -5.416 1.00 41.66 567 ASN A CA 1
ATOM 4591 C C . ASN A 1 567 ? -8.386 -17.200 -4.621 1.00 41.66 567 ASN A C 1
ATOM 4593 O O . ASN A 1 567 ? -9.483 -17.567 -5.036 1.00 41.66 567 ASN A O 1
ATOM 4597 N N . ALA A 1 568 ? -7.839 -17.750 -3.527 1.00 42.12 568 ALA A N 1
ATOM 4598 C CA . ALA A 1 568 ? -8.574 -18.692 -2.668 1.00 42.12 568 ALA A CA 1
ATOM 4599 C C . ALA A 1 568 ? -9.530 -17.994 -1.692 1.00 42.12 568 ALA A C 1
ATOM 4601 O O . ALA A 1 568 ? -10.281 -18.671 -0.988 1.00 42.12 568 ALA A O 1
ATOM 4602 N N . GLU A 1 569 ? -9.493 -16.665 -1.628 1.00 49.12 569 GLU A N 1
ATOM 4603 C CA . GLU A 1 569 ? -10.430 -15.893 -0.831 1.00 49.12 569 GLU A CA 1
ATOM 4604 C C . GLU A 1 569 ? -11.809 -15.915 -1.492 1.00 49.12 569 GLU A C 1
ATOM 4606 O O . GLU A 1 569 ? -11.966 -15.515 -2.646 1.00 49.12 569 GLU A O 1
ATOM 4611 N N . GLN A 1 570 ? -12.808 -16.430 -0.777 1.00 54.28 570 GLN A N 1
ATOM 4612 C CA . GLN A 1 570 ? -14.166 -16.493 -1.304 1.00 54.28 570 GLN A CA 1
ATOM 4613 C C . GLN A 1 570 ? -14.765 -15.080 -1.319 1.00 54.28 570 GLN A C 1
ATOM 4615 O O . GLN A 1 570 ? -14.470 -14.274 -0.435 1.00 54.28 570 GLN A O 1
ATOM 4620 N N . ASP A 1 571 ? -15.676 -14.794 -2.258 1.00 55.81 571 ASP A N 1
ATOM 4621 C CA . ASP A 1 571 ? -16.408 -13.512 -2.308 1.00 55.81 571 ASP A CA 1
ATOM 4622 C C . ASP A 1 571 ? -17.032 -13.142 -0.947 1.00 55.81 571 ASP A C 1
ATOM 4624 O O . ASP A 1 571 ? -17.178 -11.969 -0.604 1.00 55.81 571 ASP A O 1
ATOM 4628 N N . PHE A 1 572 ? -17.375 -14.155 -0.147 1.00 54.81 572 PHE A N 1
ATOM 4629 C CA . PHE A 1 572 ? -17.920 -13.996 1.192 1.00 54.81 572 PHE A CA 1
ATOM 4630 C C . PHE A 1 572 ? -16.885 -13.530 2.237 1.00 54.81 572 PHE A C 1
ATOM 4632 O O . PHE A 1 572 ? -17.189 -12.641 3.032 1.00 54.81 572 PHE A O 1
ATOM 4639 N N . ASP A 1 573 ? -15.653 -14.048 2.208 1.00 62.03 573 ASP A N 1
ATOM 4640 C CA . ASP A 1 573 ? -14.573 -13.615 3.111 1.00 62.03 573 ASP A CA 1
ATOM 4641 C C . ASP A 1 573 ? -14.193 -12.149 2.851 1.00 62.03 573 ASP A C 1
ATOM 4643 O O . ASP A 1 573 ? -14.029 -11.363 3.788 1.00 62.03 573 ASP A O 1
ATOM 4647 N N . LEU A 1 574 ? -14.171 -11.747 1.573 1.00 65.06 574 LEU A N 1
ATOM 4648 C CA . LEU A 1 574 ? -13.996 -10.352 1.158 1.00 65.06 574 LEU A CA 1
ATOM 4649 C C . LEU A 1 574 ? -15.092 -9.440 1.736 1.00 65.06 574 LEU A C 1
ATOM 4651 O O . LEU A 1 574 ? -14.801 -8.325 2.180 1.00 65.06 574 LEU A O 1
ATOM 4655 N N . VAL A 1 575 ? -16.347 -9.904 1.782 1.00 65.19 575 VAL A N 1
ATOM 4656 C CA . VAL A 1 575 ? -17.463 -9.169 2.406 1.00 65.19 575 VAL A CA 1
ATOM 4657 C C . VAL A 1 575 ? -17.289 -9.070 3.924 1.00 65.19 575 VAL A C 1
ATOM 4659 O O . VAL A 1 575 ? -17.513 -7.994 4.484 1.00 65.19 575 VAL A O 1
ATOM 4662 N N . LEU A 1 576 ? -16.861 -10.136 4.604 1.00 69.19 576 LEU A N 1
ATOM 4663 C CA . LEU A 1 576 ? -16.606 -10.105 6.050 1.00 69.19 576 LEU A CA 1
ATOM 4664 C C . LEU A 1 576 ? -15.495 -9.115 6.405 1.00 69.19 576 LEU A C 1
ATOM 4666 O O . LEU A 1 576 ? -15.697 -8.255 7.264 1.00 69.19 576 LEU A O 1
ATOM 4670 N N . LYS A 1 577 ? -14.367 -9.159 5.689 1.00 70.94 577 LYS A N 1
ATOM 4671 C CA . LYS A 1 577 ? -13.265 -8.201 5.851 1.00 70.94 577 LYS A CA 1
ATOM 4672 C C . LYS A 1 577 ? -13.682 -6.763 5.573 1.00 70.94 577 LYS A C 1
ATOM 4674 O O . LYS A 1 577 ? -13.362 -5.884 6.372 1.00 70.94 577 LYS A O 1
ATOM 4679 N N . LYS A 1 578 ? -14.434 -6.515 4.491 1.00 70.56 578 LYS A N 1
ATOM 4680 C CA . LYS A 1 578 ? -14.942 -5.172 4.153 1.00 70.56 578 LYS A CA 1
ATOM 4681 C C . LYS A 1 578 ? -15.823 -4.593 5.266 1.00 70.56 578 LYS A C 1
ATOM 4683 O O . LYS A 1 578 ? -15.775 -3.396 5.521 1.00 70.56 578 LYS A O 1
ATOM 4688 N N . ASN A 1 579 ? -16.584 -5.439 5.961 1.00 74.88 579 ASN A N 1
ATOM 4689 C CA . ASN A 1 579 ? -17.382 -5.053 7.131 1.00 74.88 579 ASN A CA 1
ATOM 4690 C C . ASN A 1 579 ? -16.616 -5.159 8.468 1.00 74.88 579 ASN A C 1
ATOM 4692 O O . ASN A 1 579 ? -17.189 -4.914 9.531 1.00 74.88 579 ASN A O 1
ATOM 4696 N N . SER A 1 580 ? -15.335 -5.535 8.414 1.00 85.25 580 SER A N 1
ATOM 4697 C CA . SER A 1 580 ? -14.433 -5.759 9.547 1.00 85.25 580 SER A CA 1
ATOM 4698 C C . SER A 1 580 ? -14.999 -6.730 10.599 1.00 85.25 580 SER A C 1
ATOM 4700 O O . SER A 1 580 ? -14.940 -6.494 11.808 1.00 85.25 580 SER A O 1
ATOM 4702 N N . ILE A 1 581 ? -15.571 -7.836 10.117 1.00 87.31 581 ILE A N 1
ATOM 4703 C CA . ILE A 1 581 ? -16.168 -8.919 10.905 1.00 87.31 581 ILE A CA 1
ATOM 4704 C C . ILE A 1 581 ? -15.214 -10.113 10.934 1.00 87.31 581 ILE A C 1
ATOM 4706 O O . ILE A 1 581 ? -14.839 -10.633 9.889 1.00 87.31 581 ILE A O 1
ATOM 4710 N N . PHE A 1 582 ? -14.891 -10.590 12.133 1.00 88.25 582 PHE A N 1
ATOM 4711 C CA . PHE A 1 582 ? -14.177 -11.841 12.369 1.00 88.25 582 PHE A CA 1
ATOM 4712 C C . PHE A 1 582 ? -15.105 -12.804 13.117 1.00 88.25 582 PHE A C 1
ATOM 4714 O O . PHE A 1 582 ? -15.673 -12.424 14.140 1.00 88.25 582 PHE A O 1
ATOM 4721 N N . ALA A 1 583 ? -15.257 -14.043 12.651 1.00 85.06 583 ALA A N 1
ATOM 4722 C CA . ALA A 1 583 ? -16.054 -15.057 13.344 1.00 85.06 583 ALA A CA 1
ATOM 4723 C C . ALA A 1 583 ? -15.219 -16.301 13.660 1.00 85.06 583 ALA A C 1
ATOM 4725 O O . ALA A 1 583 ? -14.316 -16.659 12.905 1.00 85.06 583 ALA A O 1
ATOM 4726 N N . THR A 1 584 ? -15.524 -16.957 14.778 1.00 85.31 584 THR A N 1
ATOM 4727 C CA . THR A 1 584 ? -14.829 -18.164 15.232 1.00 85.31 584 THR A CA 1
ATOM 4728 C C . THR A 1 584 ? -15.776 -19.111 15.969 1.00 85.31 584 THR A C 1
ATOM 4730 O O . THR A 1 584 ? -16.615 -18.683 16.760 1.00 85.31 584 THR A O 1
ATOM 4733 N N . SER A 1 585 ? -15.613 -20.414 15.742 1.00 84.75 585 SER A N 1
ATOM 4734 C CA . SER A 1 585 ? -16.229 -21.487 16.534 1.00 84.75 585 SER A CA 1
ATOM 4735 C C . SER A 1 585 ? -15.384 -21.893 17.751 1.00 84.75 585 SER A C 1
ATOM 4737 O O . SER A 1 585 ? -15.852 -22.638 18.612 1.00 84.75 585 SER A O 1
ATOM 4739 N N . TYR A 1 586 ? -14.146 -21.397 17.866 1.00 87.88 586 TYR A N 1
ATOM 4740 C CA . TYR A 1 586 ? -13.272 -21.687 19.004 1.00 87.88 586 TYR A CA 1
ATOM 4741 C C . TYR A 1 586 ? -13.662 -20.854 20.237 1.00 87.88 586 TYR A C 1
ATOM 4743 O O . TYR A 1 586 ? -13.871 -19.646 20.104 1.00 87.88 586 TYR A O 1
ATOM 4751 N N . PRO A 1 587 ? -13.696 -21.457 21.445 1.00 90.06 587 PRO A N 1
ATOM 4752 C CA . PRO A 1 587 ? -14.069 -20.777 22.693 1.00 90.06 587 PRO A CA 1
ATOM 4753 C C . PRO A 1 587 ? -13.067 -19.705 23.139 1.00 90.06 587 PRO A C 1
ATOM 4755 O O . PRO A 1 587 ? -13.401 -18.865 23.977 1.00 90.06 587 PRO A O 1
ATOM 4758 N N . THR A 1 588 ? -11.852 -19.727 22.585 1.00 93.56 588 THR A N 1
ATOM 4759 C CA . THR A 1 588 ? -10.842 -18.690 22.779 1.00 93.56 588 THR A CA 1
ATOM 4760 C C . THR A 1 588 ? -10.277 -18.213 21.439 1.00 93.56 588 THR A C 1
ATOM 4762 O O . THR A 1 588 ? -10.198 -18.977 20.472 1.00 93.56 588 THR A O 1
ATOM 4765 N N . LEU A 1 589 ? -9.871 -16.943 21.386 1.00 95.88 589 LEU A N 1
ATOM 4766 C CA . LEU A 1 589 ? -9.123 -16.345 20.279 1.00 95.88 589 LEU A CA 1
ATOM 4767 C C . LEU A 1 589 ? -7.805 -15.784 20.808 1.00 95.88 589 LEU A C 1
ATOM 4769 O O . LEU A 1 589 ? -7.797 -14.968 21.731 1.00 95.88 589 LEU A O 1
ATOM 4773 N N . LYS A 1 590 ? -6.693 -16.185 20.190 1.00 96.62 590 LYS A N 1
ATOM 4774 C CA . LYS A 1 590 ? -5.363 -15.664 20.512 1.00 96.62 590 LYS A CA 1
ATOM 4775 C C . LYS A 1 590 ? -4.961 -14.564 19.546 1.00 96.62 590 LYS A C 1
ATOM 4777 O O . LYS A 1 590 ? -5.034 -14.733 18.332 1.00 96.62 590 LYS A O 1
ATOM 4782 N N . ILE A 1 591 ? -4.494 -13.456 20.096 1.00 97.56 591 ILE A N 1
ATOM 4783 C CA . ILE A 1 591 ? -3.962 -12.322 19.354 1.00 97.56 591 ILE A CA 1
ATOM 4784 C C . ILE A 1 591 ? -2.448 -12.312 19.541 1.00 97.56 591 ILE A C 1
ATOM 4786 O O . ILE A 1 591 ? -1.960 -12.119 20.655 1.00 97.56 591 ILE A O 1
ATOM 4790 N N . LEU A 1 592 ? -1.711 -12.538 18.456 1.00 97.38 592 LEU A N 1
ATOM 4791 C CA . LEU A 1 592 ? -0.254 -12.439 18.425 1.00 97.38 592 LEU A CA 1
ATOM 4792 C C . LEU A 1 592 ? 0.117 -10.985 18.116 1.00 97.38 592 LEU A C 1
ATOM 4794 O O . LEU A 1 592 ? 0.013 -10.564 16.964 1.00 97.38 592 LEU A O 1
ATOM 4798 N N . GLN A 1 593 ? 0.517 -10.218 19.132 1.00 97.12 593 GLN A N 1
ATOM 4799 C CA . GLN A 1 593 ? 1.077 -8.884 18.932 1.00 97.12 593 GLN A CA 1
ATOM 4800 C C . GLN A 1 593 ? 2.554 -9.029 18.555 1.00 97.12 593 GLN A C 1
ATOM 4802 O O . GLN A 1 593 ? 3.356 -9.536 19.341 1.00 97.12 593 GLN A O 1
ATOM 4807 N N . VAL A 1 594 ? 2.897 -8.592 17.347 1.00 96.06 594 VAL A N 1
ATOM 4808 C CA . VAL A 1 594 ? 4.238 -8.690 16.763 1.00 96.06 594 VAL A CA 1
ATOM 4809 C C . VAL A 1 594 ? 4.723 -7.281 16.434 1.00 96.06 594 VAL A C 1
ATOM 4811 O O . VAL A 1 594 ? 3.974 -6.490 15.874 1.00 96.06 594 VAL A O 1
ATOM 4814 N N . SER A 1 595 ? 5.968 -6.960 16.769 1.00 94.06 595 SER A N 1
ATOM 4815 C CA . SER A 1 595 ? 6.573 -5.655 16.489 1.00 94.06 595 SER A CA 1
ATOM 4816 C C . SER A 1 595 ? 8.057 -5.806 16.206 1.00 94.06 595 SER A C 1
ATOM 4818 O O . SER A 1 595 ? 8.673 -6.786 16.643 1.00 94.06 595 SER A O 1
ATOM 4820 N N . ASP A 1 596 ? 8.632 -4.822 15.519 1.00 92.44 596 ASP A N 1
ATOM 4821 C CA . ASP A 1 596 ? 10.081 -4.661 15.400 1.00 92.44 596 ASP A CA 1
ATOM 4822 C C . ASP A 1 596 ? 10.759 -5.904 14.816 1.00 92.44 596 ASP A C 1
ATOM 4824 O O . ASP A 1 596 ? 11.734 -6.444 15.347 1.00 92.44 596 ASP A O 1
ATOM 4828 N N . MET A 1 597 ? 10.221 -6.377 13.693 1.00 92.88 597 MET A N 1
ATOM 4829 C CA . MET A 1 597 ? 10.831 -7.441 12.902 1.00 92.88 597 MET A CA 1
ATOM 4830 C C . MET A 1 597 ? 12.055 -6.921 12.127 1.00 92.88 597 MET A C 1
ATOM 4832 O O . MET A 1 597 ? 13.007 -7.685 11.933 1.00 92.88 597 MET A O 1
ATOM 4836 N N . HIS A 1 598 ? 12.047 -5.639 11.718 1.00 91.69 598 HIS A N 1
ATOM 4837 C CA . HIS A 1 598 ? 13.124 -4.943 10.985 1.00 91.69 598 HIS A CA 1
ATOM 4838 C C . HIS A 1 598 ? 13.681 -5.763 9.800 1.00 91.69 598 HIS A C 1
ATOM 4840 O O . HIS A 1 598 ? 14.899 -5.849 9.571 1.00 91.69 598 HIS A O 1
ATOM 4846 N N . ILE A 1 599 ? 12.785 -6.437 9.065 1.00 87.88 599 ILE A N 1
ATOM 4847 C CA . ILE A 1 599 ? 13.155 -7.324 7.957 1.00 87.88 599 ILE A CA 1
ATOM 4848 C C . ILE A 1 599 ? 13.671 -6.491 6.783 1.00 87.88 599 ILE A C 1
ATOM 4850 O O . ILE A 1 599 ? 13.068 -5.496 6.390 1.00 87.88 599 ILE A O 1
ATOM 4854 N N . GLY A 1 600 ? 14.787 -6.937 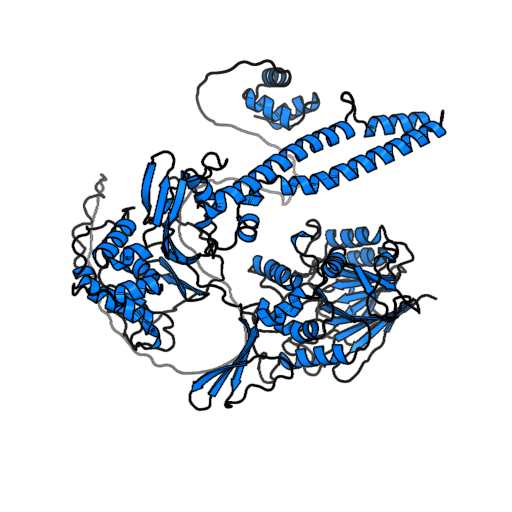6.207 1.00 82.62 600 GLY A N 1
ATOM 4855 C CA . GLY A 1 600 ? 15.362 -6.388 4.981 1.00 82.62 600 GLY A CA 1
ATOM 4856 C C . GLY A 1 600 ? 15.320 -7.390 3.827 1.00 82.62 600 GLY A C 1
ATOM 4857 O O . GLY A 1 600 ? 15.051 -8.588 3.998 1.00 82.62 600 GLY A O 1
ATOM 4858 N N . GLN A 1 601 ? 15.635 -6.915 2.624 1.00 72.19 601 GLN A N 1
ATOM 4859 C CA . GLN A 1 601 ? 15.761 -7.781 1.448 1.00 72.19 601 GLN A CA 1
ATOM 4860 C C . GLN A 1 601 ? 16.989 -8.707 1.545 1.00 72.19 601 GLN A C 1
ATOM 4862 O O . GLN A 1 601 ? 16.956 -9.838 1.057 1.00 72.19 601 GLN A O 1
ATOM 4867 N N . ASP A 1 602 ? 18.027 -8.259 2.256 1.00 70.19 602 ASP A N 1
ATOM 4868 C CA . ASP A 1 602 ? 19.225 -9.019 2.628 1.00 70.19 602 ASP A CA 1
ATOM 4869 C C . ASP A 1 602 ? 18.945 -10.244 3.531 1.00 70.19 602 ASP A C 1
ATOM 4871 O O . ASP A 1 602 ? 17.823 -10.504 3.973 1.00 70.19 602 ASP A O 1
ATOM 4875 N N . SER A 1 603 ? 19.974 -11.033 3.843 1.00 66.69 603 SER A N 1
ATOM 4876 C CA . SER A 1 603 ? 19.882 -12.095 4.859 1.00 66.69 603 SER A CA 1
ATOM 4877 C C . SER A 1 603 ? 19.879 -11.561 6.303 1.00 66.69 603 SER A C 1
ATOM 4879 O O . SER A 1 603 ? 19.602 -12.325 7.228 1.00 66.69 603 SER A O 1
ATOM 4881 N N . GLY A 1 604 ? 20.131 -10.263 6.494 1.00 60.03 604 GLY A N 1
ATOM 4882 C CA . GLY A 1 604 ? 20.330 -9.566 7.766 1.00 60.03 604 GLY A CA 1
ATOM 4883 C C . GLY A 1 604 ? 21.692 -8.853 7.829 1.00 60.03 604 GLY A C 1
ATOM 4884 O O . GLY A 1 604 ? 22.590 -9.123 7.028 1.00 60.03 604 GLY A O 1
ATOM 4885 N N . THR A 1 605 ? 21.856 -7.911 8.762 1.00 56.03 605 THR A N 1
ATOM 4886 C CA . THR A 1 605 ? 23.100 -7.134 8.928 1.00 56.03 605 THR A CA 1
ATOM 4887 C C . THR A 1 605 ? 24.138 -7.886 9.763 1.00 56.03 605 THR A C 1
ATOM 4889 O O . THR A 1 605 ? 23.848 -8.347 10.866 1.00 56.03 605 THR A O 1
ATOM 4892 N N . CYS A 1 606 ? 25.388 -7.971 9.289 1.00 54.94 606 CYS A N 1
ATOM 4893 C CA . CYS A 1 606 ? 26.473 -8.570 10.070 1.00 54.94 606 CYS A CA 1
ATOM 4894 C C . CYS A 1 606 ? 27.576 -7.575 10.445 1.00 54.94 606 CYS A C 1
ATOM 4896 O O . CYS A 1 606 ? 28.450 -7.259 9.642 1.00 54.94 606 CYS A O 1
ATOM 4898 N N . TYR A 1 607 ? 27.552 -7.165 11.715 1.00 47.88 607 TYR A N 1
ATOM 4899 C CA . TYR A 1 607 ? 28.635 -6.469 12.406 1.00 47.88 607 TYR A CA 1
ATOM 4900 C C . TYR A 1 607 ? 28.912 -7.222 13.716 1.00 47.88 607 TYR A C 1
ATOM 4902 O O . TYR A 1 607 ? 28.088 -7.202 14.625 1.00 47.88 607 TYR A O 1
ATOM 4910 N N . GLU A 1 608 ? 30.046 -7.930 13.775 1.00 47.22 608 GLU A N 1
ATOM 4911 C CA . GLU A 1 608 ? 30.527 -8.811 14.866 1.00 47.22 608 GLU A CA 1
ATOM 4912 C C . GLU A 1 608 ? 29.615 -9.991 15.263 1.00 47.22 608 GLU A C 1
ATOM 4914 O O . GLU A 1 608 ? 30.042 -11.144 15.184 1.00 47.22 608 GLU A O 1
ATOM 4919 N N . LYS A 1 609 ? 28.357 -9.741 15.642 1.00 56.81 609 LYS A N 1
ATOM 4920 C CA . LYS A 1 609 ? 27.297 -10.752 15.764 1.00 56.81 609 LYS A CA 1
ATOM 4921 C C . LYS A 1 609 ? 26.372 -10.607 14.555 1.00 56.81 609 LYS A C 1
ATOM 4923 O O . LYS A 1 609 ? 25.694 -9.591 14.423 1.00 56.81 609 LYS A O 1
ATOM 4928 N N . CYS A 1 610 ? 26.341 -11.596 13.663 1.00 57.75 610 CYS A N 1
ATOM 4929 C CA . CYS A 1 610 ? 25.446 -11.530 12.508 1.00 57.75 610 CYS A CA 1
ATOM 4930 C C . CYS A 1 610 ? 23.977 -11.605 12.946 1.00 57.75 610 CYS A C 1
ATOM 4932 O O . CYS A 1 610 ? 23.553 -12.598 13.537 1.00 57.75 610 CYS A O 1
ATOM 4934 N N . LYS A 1 611 ? 23.212 -10.565 12.615 1.00 66.50 611 LYS A N 1
ATOM 4935 C CA . LYS A 1 611 ? 21.757 -10.520 12.742 1.00 66.50 611 LYS A CA 1
ATOM 4936 C C . LYS A 1 611 ? 21.164 -11.179 11.502 1.00 66.50 611 LYS A C 1
ATOM 4938 O O . LYS A 1 611 ? 21.610 -10.882 10.397 1.00 66.50 611 LYS A O 1
ATOM 4943 N N . TYR A 1 612 ? 20.182 -12.065 11.663 1.00 71.44 612 TYR A N 1
ATOM 4944 C CA . TYR A 1 612 ? 19.635 -12.845 10.549 1.00 71.44 612 TYR A CA 1
ATOM 4945 C C . TYR A 1 612 ? 18.116 -12.754 10.474 1.00 71.44 612 TYR A C 1
ATOM 4947 O O . TYR A 1 612 ? 17.419 -13.141 11.410 1.00 71.44 612 TYR A O 1
ATOM 4955 N N . ASN A 1 613 ? 17.599 -12.351 9.312 1.00 81.62 613 ASN A N 1
ATOM 4956 C CA . ASN A 1 613 ? 16.159 -12.288 9.059 1.00 81.62 613 ASN A CA 1
ATOM 4957 C C . ASN A 1 613 ? 15.500 -13.678 9.207 1.00 81.62 613 ASN A C 1
ATOM 4959 O O . ASN A 1 613 ? 14.383 -13.767 9.705 1.00 81.62 613 ASN A O 1
ATOM 4963 N N . GLN A 1 614 ? 16.202 -14.770 8.865 1.00 81.12 614 GLN A N 1
ATOM 4964 C CA . GLN A 1 614 ? 15.680 -16.138 9.008 1.00 81.12 614 GLN A CA 1
ATOM 4965 C C . GLN A 1 614 ? 15.348 -16.506 10.464 1.00 81.12 614 GLN A C 1
ATOM 4967 O O . GLN A 1 614 ? 14.313 -17.116 10.697 1.00 81.12 614 GLN A O 1
ATOM 4972 N N . VAL A 1 615 ? 16.156 -16.084 11.446 1.00 84.81 615 VAL A N 1
ATOM 4973 C CA . VAL A 1 615 ? 15.907 -16.382 12.873 1.00 84.81 615 VAL A CA 1
ATOM 4974 C C . VAL A 1 615 ? 14.614 -15.712 13.353 1.00 84.81 615 VAL A C 1
ATOM 4976 O O . VAL A 1 615 ? 13.838 -16.324 14.084 1.00 84.81 615 VAL A O 1
ATOM 4979 N N . THR A 1 616 ? 14.336 -14.491 12.881 1.00 90.00 616 THR A N 1
ATOM 4980 C CA . THR A 1 616 ? 13.056 -13.805 13.116 1.00 90.00 616 THR A CA 1
ATOM 4981 C C . THR A 1 616 ? 11.877 -14.590 12.531 1.00 90.00 616 THR A C 1
ATOM 4983 O O . THR A 1 616 ? 10.855 -14.757 13.196 1.00 90.00 616 THR A O 1
ATOM 4986 N N . LEU A 1 617 ? 12.008 -15.080 11.291 1.00 90.44 617 LEU A N 1
ATOM 4987 C CA . LEU A 1 617 ? 10.951 -15.836 10.607 1.00 90.44 617 LEU A CA 1
ATOM 4988 C C . LEU A 1 617 ? 10.709 -17.208 11.248 1.00 90.44 617 LEU A C 1
ATOM 4990 O O . LEU A 1 617 ? 9.558 -17.626 11.354 1.00 90.44 617 LEU A O 1
ATOM 4994 N N . ASP A 1 618 ? 11.768 -17.878 11.706 1.00 88.69 618 ASP A N 1
ATOM 4995 C CA . ASP A 1 618 ? 11.683 -19.150 12.425 1.00 88.69 618 ASP A CA 1
ATOM 4996 C C . ASP A 1 618 ? 10.995 -18.962 13.787 1.00 88.69 618 ASP A C 1
ATOM 4998 O O . ASP A 1 618 ? 10.095 -19.727 14.116 1.00 88.69 618 ASP A O 1
ATOM 5002 N N . LEU A 1 619 ? 11.316 -17.900 14.541 1.00 90.81 619 LEU A N 1
ATOM 5003 C CA . LEU A 1 619 ? 10.608 -17.553 15.783 1.00 90.81 619 LEU A CA 1
ATOM 5004 C C . LEU A 1 619 ? 9.120 -17.249 15.535 1.00 90.81 619 LEU A C 1
ATOM 5006 O O . LEU A 1 619 ? 8.261 -17.696 16.297 1.00 90.81 619 LEU A O 1
ATOM 5010 N N . LEU A 1 620 ? 8.797 -16.520 14.463 1.00 93.06 620 LEU A N 1
ATOM 5011 C CA . LEU A 1 620 ? 7.410 -16.227 14.100 1.00 93.06 620 LEU A CA 1
ATOM 5012 C C . LEU A 1 620 ? 6.638 -17.504 13.730 1.00 93.06 620 LEU A C 1
ATOM 5014 O O . LEU A 1 620 ? 5.521 -17.706 14.207 1.00 93.06 620 LEU A O 1
ATOM 5018 N N . LYS A 1 621 ? 7.251 -18.389 12.935 1.00 92.12 621 LYS A N 1
ATOM 5019 C CA . LYS A 1 621 ? 6.714 -19.711 12.581 1.00 92.12 621 LYS A CA 1
ATOM 5020 C C . LYS A 1 621 ? 6.477 -20.567 13.830 1.00 92.12 621 LYS A C 1
ATOM 5022 O O . LYS A 1 621 ? 5.358 -21.021 14.050 1.00 92.12 621 LYS A O 1
ATOM 5027 N N . ASP A 1 622 ? 7.490 -20.707 14.683 1.00 91.06 622 ASP A N 1
ATOM 5028 C CA . ASP A 1 622 ? 7.427 -21.460 15.939 1.00 91.06 622 ASP A CA 1
ATOM 5029 C C . ASP A 1 622 ? 6.314 -20.954 16.868 1.00 91.06 622 ASP A C 1
ATOM 5031 O O . ASP A 1 622 ? 5.658 -21.748 17.543 1.00 91.06 622 ASP A O 1
ATOM 5035 N N . ALA A 1 623 ? 6.092 -19.638 16.934 1.00 91.88 623 ALA A N 1
ATOM 5036 C CA . ALA A 1 623 ? 5.017 -19.062 17.735 1.00 91.88 623 ALA A CA 1
ATOM 5037 C C . ALA A 1 623 ? 3.634 -19.358 17.138 1.00 91.88 623 ALA A C 1
ATOM 5039 O O . ALA A 1 623 ? 2.738 -19.775 17.873 1.00 91.88 623 ALA A O 1
ATOM 5040 N N . ILE A 1 624 ? 3.469 -19.217 15.817 1.00 92.62 624 ILE A N 1
ATOM 5041 C CA . ILE A 1 624 ? 2.231 -19.590 15.116 1.00 92.62 624 ILE A CA 1
ATOM 5042 C C . ILE A 1 624 ? 1.909 -21.075 15.330 1.00 92.62 624 ILE A C 1
ATOM 5044 O O . ILE A 1 624 ? 0.750 -21.408 15.578 1.00 92.62 624 ILE A O 1
ATOM 5048 N N . GLU A 1 625 ? 2.900 -21.964 15.260 1.00 90.69 625 GLU A N 1
ATOM 5049 C CA . GLU A 1 625 ? 2.709 -23.407 15.448 1.00 90.69 625 GLU A CA 1
ATOM 5050 C C . GLU A 1 625 ? 2.374 -23.759 16.908 1.00 90.69 625 GLU A C 1
ATOM 5052 O O . GLU A 1 625 ? 1.393 -24.457 17.161 1.00 90.69 625 GLU A O 1
ATOM 5057 N N . LYS A 1 626 ? 3.130 -23.236 17.884 1.00 90.81 626 LYS A N 1
ATOM 5058 C CA . LYS A 1 626 ? 2.978 -23.583 19.314 1.00 90.81 626 LYS A CA 1
ATOM 5059 C C . LYS A 1 626 ? 1.776 -22.909 19.995 1.00 90.81 626 LYS A C 1
ATOM 5061 O O . LYS A 1 626 ? 1.347 -23.354 21.063 1.00 90.81 626 LYS A O 1
ATOM 5066 N N . GLU A 1 627 ? 1.231 -21.828 19.437 1.00 90.50 627 GLU A N 1
ATOM 5067 C CA . GLU A 1 627 ? 0.010 -21.183 19.936 1.00 90.50 627 GLU A CA 1
ATOM 5068 C C . GLU A 1 627 ? -1.248 -21.787 19.292 1.00 90.50 627 GLU A C 1
ATOM 5070 O O . GLU A 1 627 ? -1.888 -21.179 18.444 1.00 90.50 627 GLU A O 1
ATOM 5075 N N . GLU A 1 628 ? -1.615 -23.013 19.669 1.00 82.75 628 GLU A N 1
ATOM 5076 C CA . GLU A 1 628 ? -2.793 -23.729 19.137 1.00 82.75 628 GLU A CA 1
ATOM 5077 C C . GLU A 1 628 ? -4.129 -22.966 19.308 1.00 82.75 628 GLU A C 1
ATOM 5079 O O . GLU A 1 628 ? -4.292 -22.204 20.267 1.00 82.75 628 GLU A O 1
ATOM 5084 N N . GLY A 1 629 ? -5.099 -23.217 18.416 1.00 80.31 629 GLY A N 1
ATOM 5085 C CA . GLY A 1 629 ? -6.443 -22.610 18.418 1.00 80.31 629 GLY A CA 1
ATOM 5086 C C . GLY A 1 629 ? -6.643 -21.511 17.364 1.00 80.31 629 GLY A C 1
ATOM 5087 O O . GLY A 1 629 ? -5.804 -21.334 16.477 1.00 80.31 629 GLY A O 1
ATOM 5088 N N . ALA A 1 630 ? -7.754 -20.771 17.458 1.00 80.56 630 ALA A N 1
ATOM 5089 C CA . ALA A 1 630 ? -8.004 -19.607 16.608 1.00 80.56 630 ALA A CA 1
ATOM 5090 C C . ALA A 1 630 ? -6.980 -18.497 16.885 1.00 80.56 630 ALA A C 1
ATOM 5092 O O . ALA A 1 630 ? -6.674 -18.189 18.041 1.00 80.56 630 ALA A O 1
ATOM 5093 N N . LYS A 1 631 ? -6.469 -17.884 15.813 1.00 91.38 631 LYS A N 1
ATOM 5094 C CA . LYS A 1 631 ? -5.403 -16.878 15.851 1.00 91.38 631 LYS A CA 1
ATOM 5095 C C . LYS A 1 631 ? -5.738 -15.670 14.984 1.00 91.38 631 LYS A C 1
ATOM 5097 O O . LYS A 1 631 ? -6.232 -15.830 13.874 1.00 91.38 631 LYS A O 1
ATOM 5102 N N . LEU A 1 632 ? -5.383 -14.490 15.479 1.00 95.06 632 LEU A N 1
ATOM 5103 C CA . LEU A 1 632 ? -5.291 -13.229 14.746 1.00 95.06 632 LEU A CA 1
ATOM 5104 C C . LEU A 1 632 ? -3.898 -12.646 15.016 1.00 95.06 632 LEU A C 1
ATOM 5106 O O . LEU A 1 632 ? -3.447 -12.641 16.159 1.00 95.06 632 LEU A O 1
ATOM 5110 N N . MET A 1 633 ? -3.197 -12.160 13.999 1.00 96.69 633 MET A N 1
ATOM 5111 C CA . MET A 1 633 ? -1.931 -11.446 14.188 1.00 96.69 633 MET A CA 1
ATOM 5112 C C . MET A 1 633 ? -2.150 -9.936 14.100 1.00 96.69 633 MET A C 1
ATOM 5114 O O . MET A 1 633 ? -2.894 -9.467 13.244 1.00 96.69 633 MET A O 1
ATOM 5118 N N . ILE A 1 634 ? -1.497 -9.164 14.966 1.00 97.12 634 ILE A N 1
ATOM 5119 C CA . ILE A 1 634 ? -1.493 -7.701 14.895 1.00 97.12 634 ILE A CA 1
ATOM 5120 C C . ILE A 1 634 ? -0.044 -7.245 14.895 1.00 97.12 634 ILE A C 1
ATOM 5122 O O . ILE A 1 634 ? 0.680 -7.430 15.872 1.00 97.12 634 ILE A O 1
ATOM 5126 N N . ILE A 1 635 ? 0.366 -6.664 13.777 1.00 97.44 635 ILE A N 1
ATOM 5127 C CA . ILE A 1 635 ? 1.716 -6.177 13.549 1.00 97.44 635 ILE A CA 1
ATOM 5128 C C . ILE A 1 635 ? 1.731 -4.698 13.926 1.00 97.44 635 ILE A C 1
ATOM 5130 O O . ILE A 1 635 ? 1.231 -3.859 13.177 1.00 97.44 635 ILE A O 1
ATOM 5134 N N . THR A 1 636 ? 2.259 -4.384 15.109 1.00 95.94 636 THR A N 1
ATOM 5135 C CA . THR A 1 636 ? 2.307 -3.027 15.673 1.00 95.94 636 THR A CA 1
ATOM 5136 C C . THR A 1 636 ? 3.516 -2.227 15.183 1.00 95.94 636 THR A C 1
ATOM 5138 O O . THR A 1 636 ? 4.177 -1.565 15.976 1.00 95.94 636 THR A O 1
ATOM 5141 N N . GLY A 1 637 ? 3.781 -2.269 13.875 1.00 91.19 637 GLY A N 1
ATOM 5142 C CA . GLY A 1 637 ? 4.827 -1.502 13.196 1.00 91.19 637 GLY A CA 1
ATOM 5143 C C . GLY A 1 637 ? 6.245 -2.079 13.253 1.00 91.19 637 GLY A C 1
ATOM 5144 O O . GLY A 1 637 ? 6.522 -3.080 13.917 1.00 91.19 637 GLY A O 1
ATOM 5145 N N . ASP A 1 638 ? 7.134 -1.429 12.501 1.00 93.19 638 ASP A N 1
ATOM 5146 C CA . ASP A 1 638 ? 8.545 -1.775 12.294 1.00 93.19 638 ASP A CA 1
ATOM 5147 C C . ASP A 1 638 ? 8.722 -3.234 11.819 1.00 93.19 638 ASP A C 1
ATOM 5149 O O . ASP A 1 638 ? 9.596 -3.997 12.246 1.00 93.19 638 ASP A O 1
ATOM 5153 N N . MET A 1 639 ? 7.846 -3.635 10.892 1.00 94.00 639 MET A N 1
ATOM 5154 C CA . MET A 1 639 ? 7.877 -4.932 10.220 1.00 94.00 639 MET A CA 1
ATOM 5155 C C . MET A 1 639 ? 9.043 -5.007 9.230 1.00 94.00 639 MET A C 1
ATOM 5157 O O . MET A 1 639 ? 9.772 -6.004 9.183 1.00 94.00 639 MET A O 1
ATOM 5161 N N . ILE A 1 640 ? 9.219 -3.953 8.435 1.00 91.38 640 ILE A N 1
ATOM 5162 C CA . ILE A 1 640 ? 10.308 -3.829 7.470 1.00 91.38 640 ILE A CA 1
ATOM 5163 C C . ILE A 1 640 ? 11.252 -2.695 7.867 1.00 91.38 640 ILE A C 1
ATOM 5165 O O . ILE A 1 640 ? 10.939 -1.852 8.699 1.00 91.38 640 ILE A O 1
ATOM 5169 N N . ASP A 1 641 ? 12.434 -2.707 7.265 1.00 87.50 641 ASP A N 1
ATOM 5170 C CA . ASP A 1 641 ? 13.421 -1.638 7.359 1.00 87.50 641 ASP A CA 1
ATOM 5171 C C . ASP A 1 641 ? 13.574 -1.014 5.967 1.00 87.50 641 ASP A C 1
ATOM 5173 O O . ASP A 1 641 ? 14.188 -1.613 5.076 1.00 87.50 641 ASP A O 1
ATOM 5177 N N . TYR A 1 642 ? 12.982 0.169 5.758 1.00 85.31 642 TYR A N 1
ATOM 5178 C CA . TYR A 1 642 ? 12.969 0.837 4.451 1.00 85.31 642 TYR A CA 1
ATOM 5179 C C . TYR A 1 642 ? 14.381 1.110 3.912 1.00 85.31 642 TYR A C 1
ATOM 5181 O O . TYR A 1 642 ? 14.593 1.072 2.701 1.00 85.31 642 TYR A O 1
ATOM 5189 N N . THR A 1 643 ? 15.375 1.307 4.789 1.00 82.44 643 THR A N 1
ATOM 5190 C CA . THR A 1 643 ? 16.773 1.534 4.380 1.00 82.44 643 THR A CA 1
ATOM 5191 C C . THR A 1 643 ? 17.416 0.280 3.778 1.00 82.44 643 THR A C 1
ATOM 5193 O O . THR A 1 643 ? 18.387 0.368 3.026 1.00 82.44 643 THR A O 1
ATOM 5196 N N . ARG A 1 644 ? 16.841 -0.895 4.066 1.00 76.88 644 ARG A N 1
ATOM 5197 C CA . ARG A 1 644 ? 17.263 -2.223 3.597 1.00 76.88 644 ARG A CA 1
ATOM 5198 C C . ARG A 1 644 ? 16.238 -2.880 2.660 1.00 76.88 644 ARG A C 1
ATOM 5200 O O . ARG A 1 644 ? 16.307 -4.091 2.415 1.00 76.88 644 ARG A O 1
ATOM 5207 N N . ALA A 1 645 ? 15.318 -2.094 2.096 1.00 72.25 645 ALA A N 1
ATOM 5208 C CA . ALA A 1 645 ? 14.280 -2.543 1.171 1.00 72.25 645 ALA A CA 1
ATOM 5209 C C . ALA A 1 645 ? 14.368 -1.813 -0.184 1.00 72.25 645 ALA A C 1
ATOM 5211 O O . ALA A 1 645 ? 13.814 -0.732 -0.357 1.00 72.25 645 ALA A O 1
ATOM 5212 N N . LEU A 1 646 ? 15.012 -2.431 -1.185 1.00 67.00 646 LEU A N 1
ATOM 5213 C CA . LEU A 1 646 ? 14.994 -1.909 -2.564 1.00 67.00 646 LEU A CA 1
ATOM 5214 C C . LEU A 1 646 ? 13.613 -2.109 -3.221 1.00 67.00 646 LEU A C 1
ATOM 5216 O O . LEU A 1 646 ? 13.167 -1.279 -4.012 1.00 67.00 646 LEU A O 1
ATOM 5220 N N . HIS A 1 647 ? 12.929 -3.203 -2.869 1.00 68.19 647 HIS A N 1
ATOM 5221 C CA . HIS A 1 647 ? 11.558 -3.517 -3.281 1.00 68.19 647 HIS A CA 1
ATOM 5222 C C . HIS A 1 647 ? 10.729 -3.907 -2.052 1.00 68.19 647 HIS A C 1
ATOM 5224 O O . HIS A 1 647 ? 10.831 -5.038 -1.565 1.00 68.19 647 HIS A O 1
ATOM 5230 N N . PHE A 1 648 ? 9.927 -2.972 -1.532 1.00 78.06 648 PHE A N 1
ATOM 5231 C CA . PHE A 1 648 ? 9.162 -3.160 -0.294 1.00 78.06 648 PHE A CA 1
ATOM 5232 C C . PHE A 1 648 ? 8.209 -4.360 -0.386 1.00 78.06 648 PHE A C 1
ATOM 5234 O O . PHE A 1 648 ? 8.114 -5.123 0.569 1.00 78.06 648 PHE A O 1
ATOM 5241 N N . GLU A 1 649 ? 7.605 -4.622 -1.548 1.00 76.75 649 GLU A N 1
ATOM 5242 C CA . GLU A 1 649 ? 6.716 -5.765 -1.788 1.00 76.75 649 GLU A CA 1
ATOM 5243 C C . GLU A 1 649 ? 7.406 -7.103 -1.490 1.00 76.75 649 GLU A C 1
ATOM 5245 O O . GLU A 1 649 ? 6.840 -7.982 -0.842 1.00 76.75 649 GLU A O 1
ATOM 5250 N N . SER A 1 650 ? 8.665 -7.246 -1.917 1.00 70.50 650 SER A N 1
ATOM 5251 C CA . SER A 1 650 ? 9.439 -8.477 -1.710 1.00 70.50 650 SER A CA 1
ATOM 5252 C C . SER A 1 650 ? 9.836 -8.664 -0.243 1.00 70.50 650 SER A C 1
ATOM 5254 O O . SER A 1 650 ? 9.876 -9.792 0.251 1.00 70.50 650 SER A O 1
ATOM 5256 N N . VAL A 1 651 ? 10.095 -7.564 0.472 1.00 81.50 651 VAL A N 1
ATOM 5257 C CA . VAL A 1 651 ? 10.429 -7.577 1.905 1.00 81.50 651 VAL A CA 1
ATOM 5258 C C . VAL A 1 651 ? 9.190 -7.853 2.762 1.00 81.50 651 VAL A C 1
ATOM 5260 O O . VAL A 1 651 ? 9.266 -8.646 3.697 1.00 81.50 651 VAL A O 1
ATOM 5263 N N . ILE A 1 652 ? 8.035 -7.293 2.397 1.00 86.69 652 ILE A N 1
ATOM 5264 C CA . ILE A 1 652 ? 6.735 -7.560 3.028 1.00 86.69 652 ILE A CA 1
ATOM 5265 C C . ILE A 1 652 ? 6.341 -9.030 2.847 1.00 86.69 652 ILE A C 1
ATOM 5267 O O . ILE A 1 652 ? 6.044 -9.702 3.833 1.00 86.69 652 ILE A O 1
ATOM 5271 N N . LEU A 1 653 ? 6.403 -9.564 1.618 1.00 82.25 653 LEU A N 1
ATOM 5272 C CA . LEU A 1 653 ? 6.123 -10.984 1.358 1.00 82.25 653 LEU A CA 1
ATOM 5273 C C . LEU A 1 653 ? 7.048 -11.902 2.163 1.00 82.25 653 LEU A C 1
ATOM 5275 O O . LEU A 1 653 ? 6.596 -12.910 2.696 1.00 82.25 653 LEU A O 1
ATOM 5279 N N . LYS A 1 654 ? 8.328 -11.542 2.300 1.00 83.25 654 LYS A N 1
ATOM 5280 C CA . LYS A 1 654 ? 9.305 -12.270 3.120 1.00 83.25 654 LYS A CA 1
ATOM 5281 C C . LYS A 1 654 ? 8.975 -12.218 4.614 1.00 83.25 654 LYS A C 1
ATOM 5283 O O . LYS A 1 654 ? 8.995 -13.264 5.257 1.00 83.25 654 LYS A O 1
ATOM 5288 N N . ALA A 1 655 ? 8.657 -11.039 5.152 1.00 89.56 655 ALA A N 1
ATOM 5289 C CA . ALA A 1 655 ? 8.281 -10.849 6.554 1.00 89.56 655 ALA A CA 1
ATOM 5290 C C . ALA A 1 655 ? 7.009 -11.639 6.909 1.00 89.56 655 ALA A C 1
ATOM 5292 O O . ALA A 1 655 ? 6.970 -12.355 7.909 1.00 89.56 655 ALA A O 1
ATOM 5293 N N . LEU A 1 656 ? 5.999 -11.574 6.039 1.00 90.06 656 LEU A N 1
ATOM 5294 C CA . LEU A 1 656 ? 4.709 -12.240 6.212 1.00 90.06 656 LEU A CA 1
ATOM 5295 C C . LEU A 1 656 ? 4.703 -13.710 5.764 1.00 90.06 656 LEU A C 1
ATOM 5297 O O . LEU A 1 656 ? 3.701 -14.395 5.959 1.00 90.06 656 LEU A O 1
ATOM 5301 N N . ALA A 1 657 ? 5.793 -14.243 5.205 1.00 85.38 657 ALA A N 1
ATOM 5302 C CA . ALA A 1 657 ? 5.821 -15.594 4.640 1.00 85.38 657 ALA A CA 1
ATOM 5303 C C . ALA A 1 657 ? 5.388 -16.716 5.618 1.00 85.38 657 ALA A C 1
ATOM 5305 O O . ALA A 1 657 ? 4.738 -17.662 5.164 1.00 85.38 657 ALA A O 1
ATOM 5306 N N . PRO A 1 658 ? 5.696 -16.673 6.935 1.00 87.06 658 PRO A N 1
ATOM 5307 C CA . PRO A 1 658 ? 5.146 -17.629 7.903 1.00 87.06 658 PRO A CA 1
ATOM 5308 C C . PRO A 1 658 ? 3.629 -17.467 8.099 1.00 87.06 658 PRO A C 1
ATOM 5310 O O . PRO A 1 658 ? 2.904 -18.456 8.177 1.00 87.06 658 PRO A O 1
ATOM 5313 N N . VAL A 1 659 ? 3.153 -16.219 8.125 1.00 89.19 659 VAL A N 1
ATOM 5314 C CA . VAL A 1 659 ? 1.755 -15.820 8.360 1.00 89.19 659 VAL A CA 1
ATOM 5315 C C . VAL A 1 659 ? 0.859 -16.274 7.206 1.00 89.19 659 VAL A C 1
ATOM 5317 O O . VAL A 1 659 ? -0.136 -16.967 7.424 1.00 89.19 659 VAL A O 1
ATOM 5320 N N . LEU A 1 660 ? 1.265 -15.954 5.972 1.00 84.19 660 LEU A N 1
ATOM 5321 C CA . LEU A 1 660 ? 0.539 -16.274 4.742 1.00 84.19 660 LEU A CA 1
ATOM 5322 C C . LEU A 1 660 ? 0.461 -17.790 4.506 1.00 84.19 660 LEU A C 1
ATOM 5324 O O . LEU A 1 660 ? -0.614 -18.309 4.206 1.00 84.19 660 LEU A O 1
ATOM 5328 N N . ARG A 1 661 ? 1.566 -18.527 4.713 1.00 81.62 661 ARG A N 1
ATOM 5329 C CA . ARG A 1 661 ? 1.574 -19.999 4.586 1.00 81.62 661 ARG A CA 1
ATOM 5330 C C . ARG A 1 661 ? 0.692 -20.682 5.628 1.00 81.62 661 ARG A C 1
ATOM 5332 O O . ARG A 1 661 ? -0.020 -21.622 5.289 1.00 81.62 661 ARG A O 1
ATOM 5339 N N . ALA A 1 662 ? 0.708 -20.198 6.870 1.00 82.94 662 ALA A N 1
ATOM 5340 C CA . ALA A 1 662 ? -0.159 -20.700 7.933 1.00 82.94 662 ALA A CA 1
ATOM 5341 C C . ALA A 1 662 ? -1.620 -20.221 7.814 1.00 82.94 662 ALA A C 1
ATOM 5343 O O . ALA A 1 662 ? -2.456 -20.640 8.612 1.00 82.94 662 ALA A O 1
ATOM 5344 N N . ARG A 1 663 ? -1.928 -19.348 6.839 1.00 84.62 663 ARG A N 1
ATOM 5345 C CA . ARG A 1 663 ? -3.233 -18.691 6.644 1.00 84.62 663 ARG A CA 1
ATOM 5346 C C . ARG A 1 663 ? -3.747 -17.998 7.910 1.00 84.62 663 ARG A C 1
ATOM 5348 O O . ARG A 1 663 ? -4.950 -17.947 8.152 1.00 84.62 663 ARG A O 1
ATOM 5355 N N . VAL A 1 664 ? -2.833 -17.467 8.723 1.00 89.00 664 VAL A N 1
ATOM 5356 C CA . VAL A 1 664 ? -3.199 -16.700 9.915 1.00 89.00 664 VAL A CA 1
ATOM 5357 C C . VAL A 1 664 ? -3.700 -15.329 9.451 1.00 89.00 664 VAL A C 1
ATOM 5359 O O . VAL A 1 664 ? -2.953 -14.614 8.783 1.00 89.00 664 VAL A O 1
ATOM 5362 N N . PRO A 1 665 ? -4.944 -14.942 9.773 1.00 92.06 665 PRO A N 1
ATOM 5363 C CA . PRO A 1 665 ? -5.437 -13.612 9.455 1.00 92.06 665 PRO A CA 1
ATOM 5364 C C . PRO A 1 665 ? -4.663 -12.567 10.258 1.00 92.06 665 PRO A C 1
ATOM 5366 O O . PRO A 1 665 ? -4.272 -12.816 11.404 1.00 92.06 665 PRO A O 1
ATOM 5369 N N . PHE A 1 666 ? -4.421 -11.403 9.660 1.00 94.56 666 PHE A N 1
ATOM 5370 C CA . PHE A 1 666 ? -3.540 -10.399 10.244 1.00 94.56 666 PHE A CA 1
ATOM 5371 C C . PHE A 1 666 ? -3.984 -8.958 9.987 1.00 94.56 666 PHE A C 1
ATOM 5373 O O . PHE A 1 666 ? -4.696 -8.651 9.032 1.00 94.56 666 PHE A O 1
ATOM 5380 N N . VAL A 1 667 ? -3.508 -8.070 10.851 1.00 95.69 667 VAL A N 1
ATOM 5381 C CA . VAL A 1 667 ? -3.592 -6.614 10.741 1.00 95.69 667 VAL A CA 1
ATOM 5382 C C . VAL A 1 667 ? -2.182 -6.045 10.808 1.00 95.69 667 VAL A C 1
ATOM 5384 O O . VAL A 1 667 ? -1.337 -6.556 11.541 1.00 95.69 667 VAL A O 1
ATOM 5387 N N . PHE A 1 668 ? -1.945 -4.966 10.077 1.00 95.50 668 PHE A N 1
ATOM 5388 C CA . PHE A 1 668 ? -0.728 -4.171 10.099 1.00 95.50 668 PHE A CA 1
ATOM 5389 C C . PHE A 1 668 ? -1.051 -2.717 10.459 1.00 95.50 668 PHE A C 1
ATOM 5391 O O . PHE A 1 668 ? -2.022 -2.154 9.955 1.00 95.50 668 PHE A O 1
ATOM 5398 N N . VAL A 1 669 ? -0.229 -2.094 11.301 1.00 94.88 669 VAL A N 1
ATOM 5399 C CA . VAL A 1 669 ? -0.179 -0.634 11.463 1.00 94.88 669 VAL A CA 1
ATOM 5400 C C . VAL A 1 669 ? 1.248 -0.147 11.255 1.00 94.88 669 VAL A C 1
ATOM 5402 O O . VAL A 1 669 ? 2.190 -0.864 11.581 1.00 94.88 669 VAL A O 1
ATOM 5405 N N . PHE A 1 670 ? 1.409 1.061 10.717 1.00 93.94 670 PHE A N 1
ATOM 5406 C CA . PHE A 1 670 ? 2.730 1.611 10.416 1.00 93.94 670 PHE A CA 1
ATOM 5407 C C . PHE A 1 670 ? 3.573 1.884 11.665 1.00 93.94 670 PHE A C 1
ATOM 5409 O O . PHE A 1 670 ? 3.140 2.584 12.584 1.00 93.94 670 PHE A O 1
ATOM 5416 N N . GLY A 1 671 ? 4.815 1.403 11.635 1.00 92.44 671 GLY A N 1
ATOM 5417 C CA . GLY A 1 671 ? 5.918 1.934 12.423 1.00 92.44 671 GLY A CA 1
ATOM 5418 C C . GLY A 1 671 ? 6.724 2.990 11.668 1.00 92.44 671 GLY A C 1
ATOM 5419 O O . GLY A 1 671 ? 6.358 3.429 10.575 1.00 92.44 671 GLY A O 1
ATOM 5420 N N . ASN A 1 672 ? 7.828 3.413 12.274 1.00 88.62 672 ASN A N 1
ATOM 5421 C CA . ASN A 1 672 ? 8.696 4.479 11.765 1.00 88.62 672 ASN A CA 1
ATOM 5422 C C . ASN A 1 672 ? 9.690 3.981 10.697 1.00 88.62 672 ASN A C 1
ATOM 5424 O O . ASN A 1 672 ? 10.244 4.780 9.944 1.00 88.62 672 ASN A O 1
ATOM 5428 N N . SER A 1 673 ? 9.918 2.668 10.640 1.00 90.00 673 SER A N 1
ATOM 5429 C CA . SER A 1 673 ? 10.867 1.991 9.747 1.00 90.00 673 SER A CA 1
ATOM 5430 C C . SER A 1 673 ? 10.190 1.375 8.512 1.00 90.00 673 SER A C 1
ATOM 5432 O O . SER A 1 673 ? 10.871 0.934 7.586 1.00 90.00 673 SER A O 1
ATOM 5434 N N . ASP A 1 674 ? 8.853 1.382 8.461 1.00 91.19 674 ASP A N 1
ATOM 5435 C CA . ASP A 1 674 ? 8.062 0.713 7.420 1.00 91.19 674 ASP A CA 1
ATOM 5436 C C . ASP A 1 674 ? 7.909 1.513 6.106 1.00 91.19 674 ASP A C 1
ATOM 5438 O O . ASP A 1 674 ? 7.413 0.978 5.113 1.00 91.19 674 ASP A O 1
ATOM 5442 N N . TYR A 1 675 ? 8.299 2.792 6.073 1.00 86.75 675 TYR A N 1
ATOM 5443 C CA . TYR A 1 675 ? 8.233 3.653 4.884 1.00 86.75 675 TYR A CA 1
ATOM 5444 C C . TYR A 1 675 ? 9.351 4.701 4.888 1.00 86.75 675 TYR A C 1
ATOM 5446 O O . TYR A 1 675 ? 9.830 5.096 5.946 1.00 86.75 675 TYR A O 1
ATOM 5454 N N . ASP A 1 676 ? 9.734 5.193 3.706 1.00 81.75 676 ASP A N 1
ATOM 5455 C CA . ASP A 1 676 ? 10.648 6.335 3.593 1.00 81.75 676 ASP A CA 1
ATOM 5456 C C . ASP A 1 676 ? 9.843 7.637 3.779 1.00 81.75 676 ASP A C 1
ATOM 5458 O O . ASP A 1 676 ? 8.999 7.951 2.926 1.00 81.75 676 ASP A O 1
ATOM 5462 N N . PRO A 1 677 ? 10.076 8.418 4.853 1.00 68.56 677 PRO A N 1
ATOM 5463 C CA . PRO A 1 677 ? 9.326 9.645 5.118 1.00 68.56 677 PRO A CA 1
ATOM 5464 C C . PRO A 1 677 ? 9.547 10.725 4.048 1.00 68.56 677 PRO A C 1
ATOM 5466 O O . PRO A 1 677 ? 8.681 11.575 3.854 1.00 68.56 677 PRO A O 1
ATOM 5469 N N . ASN A 1 678 ? 10.655 10.673 3.300 1.00 65.44 678 ASN A N 1
ATOM 5470 C CA . ASN A 1 678 ? 10.943 11.611 2.210 1.00 65.44 678 ASN A CA 1
ATOM 5471 C C . ASN A 1 678 ? 10.199 11.249 0.914 1.00 65.44 678 ASN A C 1
ATOM 5473 O O . ASN A 1 678 ? 10.132 12.049 -0.018 1.00 65.44 678 ASN A O 1
ATOM 5477 N N . ARG A 1 679 ? 9.623 10.042 0.835 1.00 63.53 679 ARG A N 1
ATOM 5478 C CA . ARG A 1 679 ? 8.872 9.543 -0.322 1.00 63.53 679 ARG A CA 1
ATOM 5479 C C . ARG A 1 679 ? 7.434 9.284 0.099 1.00 63.53 679 ARG A C 1
ATOM 5481 O O . ARG A 1 679 ? 7.057 8.142 0.340 1.00 63.53 679 ARG A O 1
ATOM 5488 N N . MET A 1 680 ? 6.603 10.328 0.140 1.00 47.41 680 MET A N 1
ATOM 5489 C CA . MET A 1 680 ? 5.216 10.238 0.633 1.00 47.41 680 MET A CA 1
ATOM 5490 C C . MET A 1 680 ? 4.368 9.166 -0.088 1.00 47.41 680 MET A C 1
ATOM 5492 O O . MET A 1 680 ? 3.541 8.501 0.534 1.00 47.41 680 MET A O 1
ATOM 5496 N N . HIS A 1 681 ? 4.624 8.922 -1.380 1.00 51.62 681 HIS A N 1
ATOM 5497 C CA . HIS A 1 681 ? 3.991 7.833 -2.137 1.00 51.62 681 HIS A CA 1
ATOM 5498 C C . HIS A 1 681 ? 4.373 6.422 -1.641 1.00 51.62 681 HIS A C 1
ATOM 5500 O O . HIS A 1 681 ? 3.601 5.490 -1.840 1.00 51.62 681 HIS A O 1
ATOM 5506 N N . SER A 1 682 ? 5.520 6.240 -0.973 1.00 68.75 682 SER A N 1
ATOM 5507 C CA . SER A 1 682 ? 5.967 4.930 -0.471 1.00 68.75 682 SER A CA 1
ATOM 5508 C C . SER A 1 682 ? 5.027 4.368 0.598 1.00 68.75 682 SER A C 1
ATOM 5510 O O . SER A 1 682 ? 4.615 3.218 0.489 1.00 68.75 682 SER A O 1
ATOM 5512 N N . LYS A 1 683 ? 4.594 5.193 1.561 1.00 81.38 683 LYS A N 1
ATOM 5513 C CA . LYS A 1 683 ? 3.661 4.805 2.634 1.00 81.38 683 LYS A CA 1
ATOM 5514 C C . LYS A 1 683 ? 2.311 4.346 2.070 1.00 81.38 683 LYS A C 1
ATOM 5516 O O . LYS A 1 683 ? 1.802 3.297 2.451 1.00 81.38 683 LYS A O 1
ATOM 5521 N N . LEU A 1 684 ? 1.769 5.078 1.092 1.00 80.94 684 LEU A N 1
ATOM 5522 C CA . LEU A 1 684 ? 0.540 4.686 0.393 1.00 80.94 684 LEU A CA 1
ATOM 5523 C C . LEU A 1 684 ? 0.719 3.380 -0.399 1.00 80.94 684 LEU A C 1
ATOM 5525 O O . LEU A 1 684 ? -0.148 2.510 -0.351 1.00 80.94 684 LEU A O 1
ATOM 5529 N N . ASN A 1 685 ? 1.851 3.210 -1.085 1.00 79.94 685 ASN A N 1
ATOM 5530 C CA . ASN A 1 685 ? 2.138 1.993 -1.845 1.00 79.94 685 ASN A CA 1
ATOM 5531 C C . ASN A 1 685 ? 2.299 0.762 -0.935 1.00 79.94 685 ASN A C 1
ATOM 5533 O O . ASN A 1 685 ? 1.771 -0.300 -1.261 1.00 79.94 685 ASN A O 1
ATOM 5537 N N . VAL A 1 686 ? 2.956 0.905 0.222 1.00 85.44 686 VAL A N 1
ATOM 5538 C CA . VAL A 1 686 ? 3.058 -0.147 1.250 1.00 85.44 686 VAL A CA 1
ATOM 5539 C C . VAL A 1 686 ? 1.670 -0.529 1.772 1.00 85.44 686 VAL A C 1
ATOM 5541 O O . VAL A 1 686 ? 1.346 -1.715 1.806 1.00 85.44 686 VAL A O 1
ATOM 5544 N N . ALA A 1 687 ? 0.817 0.450 2.099 1.00 86.69 687 ALA A N 1
ATOM 5545 C CA . ALA A 1 687 ? -0.553 0.198 2.557 1.00 86.69 687 ALA A CA 1
ATOM 5546 C C . ALA A 1 687 ? -1.398 -0.534 1.497 1.00 86.69 687 ALA A C 1
ATOM 5548 O O . ALA A 1 687 ? -2.030 -1.550 1.791 1.00 86.69 687 ALA A O 1
ATOM 5549 N N . ASN A 1 688 ? -1.371 -0.058 0.248 1.00 81.75 688 ASN A N 1
ATOM 5550 C CA . ASN A 1 688 ? -2.088 -0.672 -0.874 1.00 81.75 688 ASN A CA 1
ATOM 5551 C C . ASN A 1 688 ? -1.587 -2.090 -1.180 1.00 81.75 688 ASN A C 1
ATOM 5553 O O . ASN A 1 688 ? -2.386 -2.968 -1.498 1.00 81.75 688 ASN A O 1
ATOM 5557 N N . PHE A 1 689 ? -0.280 -2.344 -1.052 1.00 82.31 689 PHE A N 1
ATOM 5558 C CA . PHE A 1 689 ? 0.257 -3.690 -1.219 1.00 82.31 689 PHE A CA 1
ATOM 5559 C C . PHE A 1 689 ? -0.176 -4.617 -0.077 1.00 82.31 689 PHE A C 1
ATOM 5561 O O . PHE A 1 689 ? -0.730 -5.680 -0.347 1.00 82.31 689 PHE A O 1
ATOM 5568 N N . ILE A 1 690 ? -0.014 -4.216 1.188 1.00 86.69 690 ILE A N 1
ATOM 5569 C CA . ILE A 1 690 ? -0.391 -5.046 2.346 1.00 86.69 690 ILE A CA 1
ATOM 5570 C C . ILE A 1 690 ? -1.894 -5.366 2.356 1.00 86.69 690 ILE A C 1
ATOM 5572 O O . ILE A 1 690 ? -2.264 -6.523 2.535 1.00 86.69 690 ILE A O 1
ATOM 5576 N N . THR A 1 691 ? -2.760 -4.383 2.087 1.00 86.06 691 THR A N 1
ATOM 5577 C CA . THR A 1 691 ? -4.228 -4.570 2.014 1.00 86.06 691 THR A CA 1
ATOM 5578 C C . THR A 1 691 ? -4.680 -5.440 0.833 1.00 86.06 691 THR A C 1
ATOM 5580 O O . THR A 1 691 ? -5.826 -5.889 0.807 1.00 86.06 691 THR A O 1
ATOM 5583 N N . SER A 1 692 ? -3.795 -5.712 -0.135 1.00 79.12 692 SER A N 1
ATOM 5584 C CA . SER A 1 692 ? -4.051 -6.661 -1.228 1.00 79.12 692 SER A CA 1
ATOM 5585 C C . SER A 1 692 ? -3.715 -8.119 -0.876 1.00 79.12 692 SER A C 1
ATOM 5587 O O . SER A 1 692 ? -4.069 -9.019 -1.636 1.00 79.12 692 SER A O 1
ATOM 5589 N N . LEU A 1 693 ? -3.053 -8.374 0.262 1.00 81.00 693 LEU A N 1
ATOM 5590 C CA . LEU A 1 693 ? -2.621 -9.713 0.669 1.00 81.00 693 LEU A CA 1
ATOM 5591 C C . LEU A 1 693 ? -3.756 -10.537 1.314 1.00 81.00 693 LEU A C 1
ATOM 5593 O O . LEU A 1 693 ? -4.602 -9.998 2.039 1.00 81.00 693 LEU A O 1
ATOM 5597 N N . PRO A 1 694 ? -3.767 -11.870 1.113 1.00 79.56 694 PRO A N 1
ATOM 5598 C CA . PRO A 1 694 ? -4.823 -12.732 1.618 1.00 79.56 694 PRO A CA 1
ATOM 5599 C C . PRO A 1 694 ? -4.704 -12.838 3.141 1.00 79.56 694 PRO A C 1
ATOM 5601 O O . PRO A 1 694 ? -3.615 -12.773 3.709 1.00 79.56 694 PRO A O 1
ATOM 5604 N N . GLY A 1 695 ? -5.841 -12.960 3.823 1.00 82.44 695 GLY A N 1
ATOM 5605 C CA . GLY A 1 695 ? -5.894 -12.886 5.288 1.00 82.44 695 GLY A CA 1
ATOM 5606 C C . GLY A 1 695 ? -5.637 -11.500 5.912 1.00 82.44 695 GLY A C 1
ATOM 5607 O O . GLY A 1 695 ? -5.808 -11.381 7.122 1.00 82.44 695 GLY A O 1
ATOM 5608 N N . CYS A 1 696 ? -5.297 -10.449 5.153 1.00 89.69 696 CYS A N 1
ATOM 5609 C CA . CYS A 1 696 ? -5.214 -9.090 5.702 1.00 89.69 696 CYS A CA 1
ATOM 5610 C C . CYS A 1 696 ? -6.614 -8.546 6.055 1.00 89.69 696 CYS A C 1
ATOM 5612 O O . CYS A 1 696 ? -7.538 -8.678 5.253 1.00 89.69 696 CYS A O 1
ATOM 5614 N N . TYR A 1 697 ? -6.766 -7.941 7.238 1.00 91.38 697 TYR A N 1
ATOM 5615 C CA . TYR A 1 697 ? -8.007 -7.332 7.751 1.00 91.38 697 TYR A CA 1
ATOM 5616 C C . TYR A 1 697 ? -7.977 -5.791 7.793 1.00 91.38 697 TYR A C 1
ATOM 5618 O O . TYR A 1 697 ? -8.921 -5.168 8.287 1.00 91.38 697 TYR A O 1
ATOM 5626 N N . ASN A 1 698 ? -6.913 -5.164 7.285 1.00 90.38 698 ASN A N 1
ATOM 5627 C CA . ASN A 1 698 ? -6.888 -3.721 7.057 1.00 90.38 698 ASN A CA 1
ATOM 5628 C C . ASN A 1 698 ? -7.874 -3.334 5.947 1.00 90.38 698 ASN A C 1
ATOM 5630 O O . ASN A 1 698 ? -8.002 -4.033 4.940 1.00 90.38 698 ASN A O 1
ATOM 5634 N N . GLN A 1 699 ? -8.541 -2.193 6.109 1.00 83.12 699 GLN A N 1
ATOM 5635 C CA . GLN A 1 699 ? -9.388 -1.627 5.060 1.00 83.12 699 GLN A CA 1
ATOM 5636 C C . GLN A 1 699 ? -8.533 -1.133 3.885 1.00 83.12 699 GLN A C 1
ATOM 5638 O O . GLN A 1 699 ? -7.442 -0.597 4.078 1.00 83.12 699 GLN A O 1
ATOM 5643 N N . LYS A 1 700 ? -9.037 -1.309 2.658 1.00 77.75 700 LYS A N 1
ATOM 5644 C CA . LYS A 1 700 ? -8.413 -0.752 1.449 1.00 77.75 700 LYS A CA 1
ATOM 5645 C C . LYS A 1 700 ? -8.481 0.771 1.486 1.00 77.75 700 LYS A C 1
ATOM 5647 O O . LYS A 1 700 ? -9.449 1.321 1.999 1.00 77.75 700 LYS A O 1
ATOM 5652 N N . PHE A 1 701 ? -7.510 1.444 0.869 1.00 74.19 701 PHE A N 1
ATOM 5653 C CA . PHE A 1 701 ? -7.422 2.909 0.871 1.00 74.19 701 PHE A CA 1
ATOM 5654 C C . PHE A 1 701 ? -8.709 3.617 0.396 1.00 74.19 701 PHE A C 1
ATOM 5656 O O . PHE A 1 701 ? -9.096 4.636 0.961 1.00 74.19 701 PHE A O 1
ATOM 5663 N N . GLU A 1 702 ? -9.400 3.044 -0.591 1.00 70.06 702 GLU A N 1
ATOM 5664 C CA . GLU A 1 702 ? -10.681 3.536 -1.129 1.00 70.06 702 GLU A CA 1
ATOM 5665 C C . GLU A 1 702 ? -11.851 3.456 -0.128 1.00 70.06 702 GLU A C 1
ATOM 5667 O O . GLU A 1 702 ? -12.791 4.240 -0.221 1.00 70.06 702 GLU A O 1
ATOM 5672 N N . ASP A 1 703 ? -11.791 2.526 0.832 1.00 72.94 703 ASP A N 1
ATOM 5673 C CA . ASP A 1 703 ? -12.807 2.314 1.871 1.00 72.94 703 ASP A CA 1
ATOM 5674 C C . ASP A 1 703 ? -12.495 3.090 3.176 1.00 72.94 703 ASP A C 1
ATOM 5676 O O . ASP A 1 703 ? -13.326 3.111 4.087 1.00 72.94 703 ASP A O 1
ATOM 5680 N N . LEU A 1 704 ? -11.321 3.732 3.291 1.00 73.12 704 LEU A N 1
ATOM 5681 C CA . LEU A 1 704 ? -10.906 4.461 4.497 1.00 73.12 704 LEU A CA 1
ATOM 5682 C C . LEU A 1 704 ? -11.714 5.744 4.719 1.00 73.12 704 LEU A C 1
ATOM 5684 O O . LEU A 1 704 ? -11.929 6.551 3.813 1.00 73.12 704 LEU A O 1
ATOM 5688 N N . GLU A 1 705 ? -12.050 6.026 5.979 1.00 71.00 705 GLU A N 1
ATOM 5689 C CA . GLU A 1 705 ? -12.652 7.307 6.337 1.00 71.00 705 GLU A CA 1
ATOM 5690 C C . GLU A 1 705 ? -11.607 8.438 6.317 1.00 71.00 705 GLU A C 1
ATOM 5692 O O . GLU A 1 705 ? -10.898 8.662 7.296 1.00 71.00 705 GLU A O 1
ATOM 5697 N N . HIS A 1 706 ? -11.586 9.233 5.239 1.00 69.50 706 HIS A N 1
ATOM 5698 C CA . HIS A 1 706 ? -10.657 10.361 5.017 1.00 69.50 706 HIS A CA 1
ATOM 5699 C C . HIS A 1 706 ? -10.649 11.472 6.098 1.00 69.50 706 HIS A C 1
ATOM 5701 O O . HIS A 1 706 ? -9.951 12.472 5.949 1.00 69.50 706 HIS A O 1
ATOM 5707 N N . ARG A 1 707 ? -11.465 11.354 7.152 1.00 78.06 707 ARG A N 1
ATOM 5708 C CA . ARG A 1 707 ? -11.526 12.285 8.292 1.00 78.06 707 ARG A CA 1
ATOM 5709 C C . ARG A 1 707 ? -10.672 11.845 9.482 1.00 78.06 707 ARG A C 1
ATOM 5711 O O . ARG A 1 707 ? -10.565 12.612 10.432 1.00 78.06 707 ARG A O 1
ATOM 5718 N N . VAL A 1 708 ? -10.124 10.631 9.456 1.00 86.31 708 VAL A N 1
ATOM 5719 C CA . VAL A 1 708 ? -9.258 10.085 10.508 1.00 86.31 708 VAL A CA 1
ATOM 5720 C C . VAL A 1 708 ? -7.810 10.141 10.024 1.00 86.31 708 VAL A C 1
ATOM 5722 O O . VAL A 1 708 ? -7.512 9.698 8.916 1.00 86.31 708 VAL A O 1
ATOM 5725 N N . ARG A 1 709 ? -6.904 10.693 10.837 1.00 88.19 709 ARG A N 1
ATOM 5726 C CA . ARG A 1 709 ? -5.465 10.749 10.542 1.00 88.19 709 ARG A CA 1
ATOM 5727 C C . ARG A 1 709 ? -4.884 9.337 10.412 1.00 88.19 709 ARG A C 1
ATOM 5729 O O . ARG A 1 709 ? -5.044 8.528 11.321 1.00 88.19 709 ARG A O 1
ATOM 5736 N N . GLY A 1 710 ? -4.140 9.079 9.335 1.00 87.75 710 GLY A N 1
ATOM 5737 C CA . GLY A 1 710 ? -3.400 7.830 9.101 1.00 87.75 710 GLY A CA 1
ATOM 5738 C C . GLY A 1 710 ? -4.081 6.869 8.118 1.00 87.75 710 GLY A C 1
ATOM 5739 O O . GLY A 1 710 ? -5.271 6.981 7.835 1.00 87.75 710 GLY A O 1
ATOM 5740 N N . LEU A 1 711 ? -3.307 5.931 7.570 1.00 88.12 711 LEU A N 1
ATOM 5741 C CA . LEU A 1 711 ? -3.706 5.026 6.485 1.00 88.12 711 LEU A CA 1
ATOM 5742 C C . LEU A 1 711 ? -4.104 3.624 6.961 1.00 88.12 711 LEU A C 1
ATOM 5744 O O . LEU A 1 711 ? -4.733 2.887 6.210 1.00 88.12 711 LEU A O 1
ATOM 5748 N N . THR A 1 712 ? -3.732 3.233 8.181 1.00 91.19 712 THR A N 1
ATOM 5749 C CA . THR A 1 712 ? -3.970 1.872 8.696 1.00 91.19 712 THR A CA 1
ATOM 5750 C C . THR A 1 712 ? -4.891 1.820 9.912 1.00 91.19 712 THR A C 1
ATOM 5752 O O . THR A 1 712 ? -4.836 0.850 10.653 1.00 91.19 712 THR A O 1
ATOM 5755 N N . ASN A 1 713 ? -5.732 2.827 10.155 1.00 92.50 713 ASN A N 1
ATOM 5756 C CA . ASN A 1 713 ? -6.724 2.771 11.239 1.00 92.50 713 ASN A CA 1
ATOM 5757 C C . ASN A 1 713 ? -7.847 1.770 10.926 1.00 92.50 713 ASN A C 1
ATOM 5759 O O . ASN A 1 713 ? -8.257 1.637 9.775 1.00 92.50 713 ASN A O 1
ATOM 5763 N N . GLY A 1 714 ? -8.404 1.126 11.951 1.00 92.00 714 GLY A N 1
ATOM 5764 C CA . GLY A 1 714 ? -9.578 0.273 11.793 1.00 92.00 714 GLY A CA 1
ATOM 5765 C C . GLY A 1 714 ? -10.014 -0.425 13.079 1.00 92.00 714 GLY A C 1
ATOM 5766 O O . GLY A 1 714 ? -9.416 -0.273 14.144 1.00 92.00 714 GLY A O 1
ATOM 5767 N N . ASN A 1 715 ? -11.098 -1.191 12.985 1.00 92.31 715 ASN A N 1
ATOM 5768 C CA . ASN A 1 715 ? -11.663 -1.940 14.103 1.00 92.31 715 ASN A CA 1
ATOM 5769 C C . ASN A 1 715 ? -12.247 -3.269 13.619 1.00 92.31 715 ASN A C 1
ATOM 5771 O O . ASN A 1 715 ? -13.014 -3.289 12.666 1.00 92.31 715 ASN A O 1
ATOM 5775 N N . ILE A 1 716 ? -11.949 -4.369 14.302 1.00 93.38 716 ILE A N 1
ATOM 5776 C CA . ILE A 1 716 ? -12.515 -5.693 14.032 1.00 93.38 716 ILE A CA 1
ATOM 5777 C C . ILE A 1 716 ? -13.536 -6.027 15.113 1.00 93.38 716 ILE A C 1
ATOM 5779 O O . ILE A 1 716 ? -13.250 -5.942 16.310 1.00 93.38 716 ILE A O 1
ATOM 5783 N N . LYS A 1 717 ? -14.728 -6.435 14.679 1.00 92.31 717 LYS A N 1
ATOM 5784 C CA . LYS A 1 717 ? -15.783 -6.997 15.525 1.00 92.31 717 LYS A CA 1
ATOM 5785 C C . LYS A 1 717 ? -15.664 -8.516 15.515 1.00 92.31 717 LYS A C 1
ATOM 5787 O O . LYS A 1 717 ? -15.765 -9.124 14.451 1.00 92.31 717 LYS A O 1
ATOM 5792 N N . ILE A 1 718 ? -15.450 -9.111 16.682 1.00 92.31 718 ILE A N 1
ATOM 5793 C CA . ILE A 1 718 ? -15.253 -10.552 16.849 1.00 92.31 718 ILE A CA 1
ATOM 5794 C C . ILE A 1 718 ? -16.551 -11.191 17.334 1.00 92.31 718 ILE A C 1
ATOM 5796 O O . ILE A 1 718 ? -17.133 -10.738 18.320 1.00 92.31 718 ILE A O 1
ATOM 5800 N N . TYR A 1 719 ? -16.969 -12.265 16.671 1.00 89.62 719 TYR A N 1
ATOM 5801 C CA . TYR A 1 719 ? -18.148 -13.053 17.014 1.00 89.62 719 TYR A CA 1
ATOM 5802 C C . TYR A 1 719 ? -17.758 -14.504 17.299 1.00 89.62 719 TYR A C 1
ATOM 5804 O O . TYR A 1 719 ? -17.020 -15.125 16.534 1.00 89.62 719 TYR A O 1
ATOM 5812 N N . TYR A 1 720 ? -18.276 -15.043 18.397 1.00 88.75 720 TYR A N 1
ATOM 5813 C CA . TYR A 1 720 ? -18.105 -16.428 18.810 1.00 88.75 720 TYR A CA 1
ATOM 5814 C C . TYR A 1 720 ? -19.412 -17.194 18.596 1.00 88.75 720 TYR A C 1
ATOM 5816 O O . TYR A 1 720 ? -20.451 -16.833 19.149 1.00 88.75 720 TYR A O 1
ATOM 5824 N N . THR A 1 721 ? -19.355 -18.256 17.796 1.00 82.88 721 THR A N 1
ATOM 5825 C CA . THR A 1 721 ? -20.514 -19.080 17.425 1.00 82.88 721 THR A CA 1
ATOM 5826 C C . THR A 1 721 ? -20.269 -20.542 17.819 1.00 82.88 721 THR A C 1
ATOM 5828 O O . THR A 1 721 ? -19.710 -21.295 17.016 1.00 82.88 721 THR A O 1
ATOM 5831 N N . PRO A 1 722 ? -20.659 -20.966 19.038 1.00 75.00 722 PRO A N 1
ATOM 5832 C CA . PRO A 1 722 ? -20.420 -22.331 19.518 1.00 75.00 722 PRO A CA 1
ATOM 5833 C C . PRO A 1 722 ? -21.171 -23.409 18.723 1.00 75.00 722 PRO A C 1
ATOM 5835 O O . PRO A 1 722 ? -20.690 -24.532 18.632 1.00 75.00 722 PRO A O 1
ATOM 5838 N N . ASP A 1 723 ? -22.325 -23.073 18.139 1.00 63.44 723 ASP A N 1
ATOM 5839 C CA . ASP A 1 723 ? -23.244 -24.028 17.499 1.00 63.44 723 ASP A CA 1
ATOM 5840 C C . ASP A 1 723 ? -22.970 -24.257 15.995 1.00 63.44 723 ASP A C 1
ATOM 5842 O O . ASP A 1 723 ? -23.837 -24.738 15.261 1.00 63.44 723 ASP A O 1
ATOM 5846 N N . ALA A 1 724 ? -21.780 -23.891 15.508 1.00 58.03 724 ALA A N 1
ATOM 5847 C CA . ALA A 1 724 ? -21.381 -24.173 14.131 1.00 58.03 724 ALA A CA 1
ATOM 5848 C C . ALA A 1 724 ? -21.254 -25.699 13.902 1.00 58.03 724 ALA A C 1
ATOM 5850 O O . ALA A 1 724 ? -20.741 -26.399 14.778 1.00 58.03 724 ALA A O 1
ATOM 5851 N N . PRO A 1 725 ? -21.713 -26.244 12.757 1.00 50.09 725 PRO A N 1
ATOM 5852 C CA . PRO A 1 725 ? -21.623 -27.680 12.481 1.00 50.09 725 PRO A CA 1
ATOM 5853 C C . PRO A 1 725 ? -20.164 -28.178 12.430 1.00 50.09 725 PRO A C 1
ATOM 5855 O O . PRO A 1 725 ? -19.248 -27.402 12.194 1.00 50.09 725 PRO A O 1
ATOM 5858 N N . GLU A 1 726 ? -19.937 -29.493 12.581 1.00 45.12 726 GLU A N 1
ATOM 5859 C CA . GLU A 1 726 ? -18.590 -30.116 12.513 1.00 45.12 726 GLU A CA 1
ATOM 5860 C C . GLU A 1 726 ? -17.882 -29.961 11.149 1.00 45.12 726 GLU A C 1
ATOM 5862 O O . GLU A 1 726 ? -16.709 -30.297 11.003 1.00 45.12 726 GLU A O 1
ATOM 5867 N N . THR A 1 727 ? -18.585 -29.473 10.130 1.00 45.44 727 THR A N 1
ATOM 5868 C CA . THR A 1 727 ? -17.971 -28.920 8.921 1.00 45.44 727 THR A CA 1
ATOM 5869 C C . THR A 1 727 ? -17.543 -27.482 9.210 1.00 45.44 727 THR A C 1
ATOM 5871 O O . THR A 1 727 ? -18.423 -26.709 9.572 1.00 45.44 727 THR A O 1
ATOM 5874 N N . ASP A 1 728 ? -16.278 -27.103 8.967 1.00 48.41 728 ASP A N 1
ATOM 5875 C CA . ASP A 1 728 ? -15.669 -25.765 9.215 1.00 48.41 728 ASP A CA 1
ATOM 5876 C C . ASP A 1 728 ? -16.299 -24.565 8.444 1.00 48.41 728 ASP A C 1
ATOM 5878 O O . ASP A 1 728 ? -15.642 -23.580 8.113 1.00 48.41 728 ASP A O 1
ATOM 5882 N N . ILE A 1 729 ? -17.587 -24.645 8.117 1.00 53.16 729 ILE A N 1
ATOM 5883 C CA . ILE A 1 729 ? -18.408 -23.681 7.399 1.00 53.16 729 ILE A CA 1
ATOM 5884 C C . ILE A 1 729 ? -19.321 -23.006 8.428 1.00 53.16 729 ILE A C 1
ATOM 5886 O O . ILE A 1 729 ? -20.345 -23.553 8.842 1.00 53.16 729 ILE A O 1
ATOM 5890 N N . LEU A 1 730 ? -18.937 -21.803 8.840 1.00 60.88 730 LEU A N 1
ATOM 5891 C CA . LEU A 1 730 ? -19.742 -20.936 9.696 1.00 60.88 730 LEU A CA 1
ATOM 5892 C C . LEU A 1 730 ? -20.957 -20.410 8.906 1.00 60.88 730 LEU A C 1
ATOM 5894 O O . LEU A 1 730 ? -20.792 -19.877 7.810 1.00 60.88 730 LEU A O 1
ATOM 5898 N N . ASP A 1 731 ? -22.178 -20.522 9.446 1.00 60.97 731 ASP A N 1
ATOM 5899 C CA . ASP A 1 731 ? -23.349 -19.846 8.862 1.00 60.97 731 ASP A CA 1
ATOM 5900 C C . ASP A 1 731 ? -23.480 -18.428 9.430 1.00 60.97 731 ASP A C 1
ATOM 5902 O O . ASP A 1 731 ? -24.108 -18.169 10.461 1.00 60.97 731 ASP A O 1
ATOM 5906 N N . TYR A 1 732 ? -22.867 -17.488 8.720 1.00 64.88 732 TYR A N 1
ATOM 5907 C CA . TYR A 1 732 ? -22.818 -16.078 9.091 1.00 64.88 732 TYR A CA 1
ATOM 5908 C C . TYR A 1 732 ? -24.189 -15.378 9.075 1.00 64.88 732 TYR A C 1
ATOM 5910 O O . TYR A 1 732 ? -24.310 -14.293 9.642 1.00 64.88 732 TYR A O 1
ATOM 5918 N N . ASN A 1 733 ? -25.238 -15.981 8.494 1.00 63.94 733 ASN A N 1
ATOM 5919 C CA . ASN A 1 733 ? -26.600 -15.426 8.541 1.00 63.94 733 ASN A CA 1
ATOM 5920 C C . ASN A 1 733 ? -27.217 -15.481 9.952 1.00 63.94 733 ASN A C 1
ATOM 5922 O O . ASN A 1 733 ? -28.234 -14.837 10.206 1.00 63.94 733 ASN A O 1
ATOM 5926 N N . ILE A 1 734 ? -26.610 -16.251 10.862 1.00 66.75 734 ILE A N 1
ATOM 5927 C CA . ILE A 1 734 ? -27.048 -16.429 12.253 1.00 66.75 734 ILE A CA 1
ATOM 5928 C C . ILE A 1 734 ? -26.397 -15.378 13.184 1.00 66.75 734 ILE A C 1
ATOM 5930 O O . ILE A 1 734 ? -26.794 -15.235 14.340 1.00 66.75 734 ILE A O 1
ATOM 5934 N N . LEU A 1 735 ? -25.421 -14.597 12.698 1.00 71.75 735 LEU A N 1
ATOM 5935 C CA . LEU A 1 735 ? -24.725 -13.590 13.503 1.00 71.75 735 LEU A CA 1
ATOM 5936 C C . LEU A 1 735 ? -25.629 -12.406 13.878 1.00 71.75 735 LEU A C 1
ATOM 5938 O O . LEU A 1 735 ? -26.054 -11.624 13.027 1.00 71.75 735 LEU A O 1
ATOM 5942 N N . ASP A 1 736 ? -25.828 -12.199 15.182 1.00 74.31 736 ASP A N 1
ATOM 5943 C CA . ASP A 1 736 ? -26.385 -10.956 15.718 1.00 74.31 736 ASP A CA 1
ATOM 5944 C C . ASP A 1 736 ? -25.337 -9.834 15.624 1.00 74.31 736 ASP A C 1
ATOM 5946 O O . ASP A 1 736 ? -24.589 -9.563 16.564 1.00 74.31 736 ASP A O 1
ATOM 5950 N N . LEU A 1 737 ? -25.283 -9.170 14.464 1.00 76.19 737 LEU A N 1
ATOM 5951 C CA . LEU A 1 737 ? -24.320 -8.104 14.152 1.00 76.19 737 LEU A CA 1
ATOM 5952 C C . LEU A 1 737 ? -24.366 -6.895 15.112 1.00 76.19 737 LEU A C 1
ATOM 5954 O O . LEU A 1 737 ? -23.474 -6.043 15.070 1.00 76.19 737 LEU A O 1
ATOM 5958 N N . ALA A 1 738 ? -25.389 -6.792 15.969 1.00 73.50 738 ALA A N 1
ATOM 5959 C CA . ALA A 1 738 ? -25.473 -5.769 17.011 1.00 73.50 738 ALA A CA 1
ATOM 5960 C C . ALA A 1 738 ? -24.717 -6.148 18.303 1.00 73.50 738 ALA A C 1
ATOM 5962 O O . ALA A 1 738 ? -24.515 -5.285 19.160 1.00 73.50 738 ALA A O 1
ATOM 5963 N N . LYS A 1 739 ? -24.298 -7.413 18.464 1.00 83.25 739 LYS A N 1
ATOM 5964 C CA . LYS A 1 739 ? -23.668 -7.941 19.686 1.00 83.25 739 LYS A CA 1
ATOM 5965 C C . LYS A 1 739 ? -22.380 -8.734 19.391 1.00 83.25 739 LYS A C 1
ATOM 5967 O O . LYS A 1 739 ? -22.382 -9.958 19.515 1.00 83.25 739 LYS A O 1
ATOM 5972 N N . PRO A 1 740 ? -21.268 -8.070 19.024 1.00 90.19 740 PRO A N 1
ATOM 5973 C CA . PRO A 1 740 ? -19.963 -8.728 18.997 1.00 90.19 740 PRO A CA 1
ATOM 5974 C C . PRO A 1 740 ? -19.552 -9.182 20.404 1.00 90.19 740 PRO A C 1
ATOM 5976 O O . PRO A 1 740 ? -19.849 -8.513 21.391 1.00 90.19 740 PRO A O 1
ATOM 5979 N N . ASN A 1 741 ? -18.836 -10.300 20.498 1.00 91.81 741 ASN A N 1
ATOM 5980 C CA . ASN A 1 741 ? -18.298 -10.819 21.758 1.00 91.81 741 ASN A CA 1
ATOM 5981 C C . ASN A 1 741 ? -17.055 -10.044 22.211 1.00 91.81 741 ASN A C 1
ATOM 5983 O O . ASN A 1 741 ? -16.835 -9.887 23.409 1.00 91.81 741 ASN A O 1
ATOM 5987 N N . ALA A 1 742 ? -16.254 -9.558 21.259 1.00 93.62 742 ALA A N 1
ATOM 5988 C CA . ALA A 1 742 ? -15.068 -8.754 21.526 1.00 93.62 742 ALA A CA 1
ATOM 5989 C C . ALA A 1 742 ? -14.780 -7.764 20.389 1.00 93.62 742 ALA A C 1
ATOM 5991 O O . ALA A 1 742 ? -15.299 -7.892 19.275 1.00 93.62 742 ALA A O 1
ATOM 5992 N N . ILE A 1 743 ? -13.936 -6.771 20.671 1.00 94.00 743 ILE A N 1
ATOM 5993 C CA . ILE A 1 743 ? -13.495 -5.757 19.713 1.00 94.00 743 ILE A CA 1
ATOM 5994 C C . ILE A 1 743 ? -11.987 -5.572 19.804 1.00 94.00 743 ILE A C 1
ATOM 5996 O O . ILE A 1 743 ? -11.419 -5.395 20.882 1.00 94.00 743 ILE A O 1
ATOM 6000 N N . VAL A 1 744 ? -11.359 -5.571 18.634 1.00 95.81 744 VAL A N 1
ATOM 6001 C CA . VAL A 1 744 ? -9.937 -5.304 18.442 1.00 95.81 744 VAL A CA 1
ATOM 6002 C C . VAL A 1 744 ? -9.817 -4.079 17.554 1.00 95.81 744 VAL A C 1
ATOM 6004 O O . VAL A 1 744 ? -10.118 -4.137 16.364 1.00 95.81 744 VAL A O 1
ATOM 6007 N N . THR A 1 745 ? -9.391 -2.967 18.131 1.00 96.19 745 THR A N 1
ATOM 6008 C CA . THR A 1 745 ? -9.193 -1.707 17.412 1.00 96.19 745 THR A CA 1
ATOM 6009 C C . THR A 1 745 ? -7.712 -1.457 17.220 1.00 96.19 745 THR A C 1
ATOM 6011 O O . THR A 1 745 ? -6.899 -1.802 18.076 1.00 96.19 745 THR A O 1
ATOM 6014 N N . TYR A 1 746 ? -7.354 -0.856 16.095 1.00 95.81 746 TYR A N 1
ATOM 6015 C CA . TYR A 1 746 ? -5.977 -0.558 15.757 1.00 95.81 746 TYR A CA 1
ATOM 6016 C C . TYR A 1 746 ? -5.870 0.835 15.128 1.00 95.81 746 TYR A C 1
ATOM 6018 O O . TYR A 1 746 ? -6.718 1.236 14.328 1.00 95.81 746 TYR A O 1
ATOM 6026 N N . LEU A 1 747 ? -4.857 1.598 15.536 1.00 95.50 747 LEU A N 1
ATOM 6027 C CA . LEU A 1 747 ? -4.646 2.981 15.114 1.00 95.50 747 LEU A CA 1
ATOM 6028 C C . LEU A 1 747 ? -3.278 3.153 14.460 1.00 95.50 747 LEU A C 1
ATOM 6030 O O . LEU A 1 747 ? -2.284 2.538 14.846 1.00 95.50 747 LEU A O 1
ATOM 6034 N N . ASP A 1 748 ? -3.240 4.036 13.473 1.00 93.50 748 ASP A N 1
ATOM 6035 C CA . ASP A 1 748 ? -2.022 4.454 12.801 1.00 93.50 748 ASP A CA 1
ATOM 6036 C C . ASP A 1 748 ? -1.401 5.641 13.554 1.00 93.50 748 ASP A C 1
ATOM 6038 O O . ASP A 1 748 ? -1.784 6.794 13.359 1.00 93.50 748 ASP A O 1
ATOM 6042 N N . SER A 1 749 ? -0.470 5.346 14.460 1.00 92.69 749 SER A N 1
ATOM 6043 C CA . SER A 1 749 ? 0.249 6.339 15.274 1.00 92.69 749 SER A CA 1
ATOM 6044 C C . SER A 1 749 ? 1.601 6.741 14.666 1.00 92.69 749 SER A C 1
ATOM 6046 O O . SER A 1 749 ? 2.528 7.112 15.394 1.00 92.69 749 SER A O 1
ATOM 6048 N N . SER A 1 750 ? 1.766 6.557 13.356 1.00 78.31 750 SER A N 1
ATOM 6049 C CA . SER A 1 750 ? 2.989 6.923 12.645 1.00 78.31 750 SER A CA 1
ATOM 6050 C C . SER A 1 750 ? 3.231 8.441 12.661 1.00 78.31 750 SER A C 1
ATOM 6052 O O . SER A 1 750 ? 2.327 9.250 12.903 1.00 78.31 750 SER A O 1
ATOM 6054 N N . ASP A 1 751 ? 4.495 8.828 12.472 1.00 82.00 751 ASP A N 1
ATOM 6055 C CA . ASP A 1 751 ? 5.023 10.156 12.824 1.00 82.00 751 ASP A CA 1
ATOM 6056 C C . ASP A 1 751 ? 4.849 10.493 14.329 1.00 82.00 751 ASP A C 1
ATOM 6058 O O . ASP A 1 751 ? 4.692 11.651 14.717 1.00 82.00 751 ASP A O 1
ATOM 6062 N N . HIS A 1 752 ? 4.885 9.462 15.185 1.00 89.25 752 HIS A N 1
ATOM 6063 C CA . HIS A 1 752 ? 4.868 9.547 16.653 1.00 89.25 752 HIS A CA 1
ATOM 6064 C C . HIS A 1 752 ? 3.622 10.200 17.280 1.00 89.25 752 HIS A C 1
ATOM 6066 O O . HIS A 1 752 ? 3.712 10.737 18.388 1.00 89.25 752 HIS A O 1
ATOM 6072 N N . PHE A 1 753 ? 2.465 10.197 16.609 1.00 87.25 753 PHE A N 1
ATOM 6073 C CA . PHE A 1 753 ? 1.328 11.041 17.001 1.00 87.25 753 PHE A CA 1
ATOM 6074 C C . PHE A 1 753 ? -0.038 10.361 16.849 1.00 87.25 753 PHE A C 1
ATOM 6076 O O . PHE A 1 753 ? -0.344 9.815 15.789 1.00 87.25 753 PHE A O 1
ATOM 6083 N N . ILE A 1 754 ? -0.865 10.464 17.897 1.00 93.19 754 ILE A N 1
ATOM 6084 C CA . ILE A 1 754 ? -2.311 10.199 17.864 1.00 93.19 754 ILE A CA 1
ATOM 6085 C C . ILE A 1 754 ? -3.050 11.505 18.168 1.00 93.19 754 ILE A C 1
ATOM 6087 O O . ILE A 1 754 ? -2.680 12.220 19.100 1.00 93.19 754 ILE A O 1
ATOM 6091 N N . ASP A 1 755 ? -4.098 11.813 17.402 1.00 91.62 755 ASP A N 1
ATOM 6092 C CA . ASP A 1 755 ? -4.846 13.070 17.527 1.00 91.62 755 ASP A CA 1
ATOM 6093 C C . ASP A 1 755 ? -6.344 12.900 17.850 1.00 91.62 755 ASP A C 1
ATOM 6095 O O . ASP A 1 755 ? -6.892 11.796 17.952 1.00 91.62 755 ASP A O 1
ATOM 6099 N N . GLU A 1 756 ? -7.029 14.036 18.010 1.00 91.50 756 GLU A N 1
ATOM 6100 C CA . GLU A 1 756 ? -8.464 14.095 18.295 1.00 91.50 756 GLU A CA 1
ATOM 6101 C C . GLU A 1 756 ? -9.323 13.411 17.218 1.00 91.50 756 GLU A C 1
ATOM 6103 O O . GLU A 1 756 ? -10.419 12.947 17.528 1.00 91.50 756 GLU A O 1
ATOM 6108 N N . SER A 1 757 ? -8.876 13.301 15.960 1.00 92.94 757 SER A N 1
ATOM 6109 C CA . SER A 1 757 ? -9.638 12.603 14.911 1.00 92.94 757 SER A CA 1
ATOM 6110 C C . SER A 1 757 ? -9.712 11.097 15.182 1.00 92.94 757 SER A C 1
ATOM 6112 O O . SER A 1 757 ? -10.761 10.475 14.982 1.00 92.94 757 SER A O 1
ATOM 6114 N N . GLN A 1 758 ? -8.631 10.530 15.722 1.00 94.56 758 GLN A N 1
ATOM 6115 C CA . GLN A 1 758 ? -8.542 9.129 16.119 1.00 94.56 758 GLN A CA 1
ATOM 6116 C C . GLN A 1 758 ? -9.289 8.876 17.436 1.00 94.56 758 GLN A C 1
ATOM 6118 O O . GLN A 1 758 ? -10.036 7.902 17.519 1.00 94.56 758 GLN A O 1
ATOM 6123 N N . ALA A 1 759 ? -9.224 9.782 18.418 1.00 93.50 759 ALA A N 1
ATOM 6124 C CA . ALA A 1 759 ? -10.083 9.705 19.610 1.00 93.50 759 ALA A CA 1
ATOM 6125 C C . ALA A 1 759 ? -11.583 9.769 19.245 1.00 93.50 759 ALA A C 1
ATOM 6127 O O . ALA A 1 759 ? -12.380 8.926 19.664 1.00 93.50 759 ALA A O 1
ATOM 6128 N N . ASN A 1 760 ? -11.975 10.694 18.361 1.00 92.44 760 ASN A N 1
ATOM 6129 C CA . ASN A 1 760 ? -13.338 10.772 17.828 1.00 92.44 760 ASN A CA 1
ATOM 6130 C C . ASN A 1 760 ? -13.732 9.523 17.017 1.00 92.44 760 ASN A C 1
ATOM 6132 O O . ASN A 1 760 ? -14.903 9.141 17.003 1.00 92.44 760 ASN A O 1
ATOM 6136 N N . PHE A 1 761 ? -12.796 8.859 16.334 1.00 92.06 761 PHE A N 1
ATOM 6137 C CA . PHE A 1 761 ? -13.037 7.544 15.734 1.00 92.06 761 PHE A CA 1
ATOM 6138 C C . PHE A 1 761 ? -13.353 6.490 16.806 1.00 92.06 761 PHE A C 1
ATOM 6140 O O . PHE A 1 761 ? -14.392 5.837 16.690 1.00 92.06 761 PHE A O 1
ATOM 6147 N N . LEU A 1 762 ? -12.566 6.402 17.890 1.00 93.44 762 LEU A N 1
ATOM 6148 C CA . LEU A 1 762 ? -12.837 5.490 19.012 1.00 93.44 762 LEU A CA 1
ATOM 6149 C C . LEU A 1 762 ? -14.231 5.705 19.615 1.00 93.44 762 LEU A C 1
ATOM 6151 O O . LEU A 1 762 ? -14.947 4.727 19.840 1.00 93.44 762 LEU A O 1
ATOM 6155 N N . HIS A 1 763 ? -14.650 6.955 19.835 1.00 92.56 763 HIS A N 1
ATOM 6156 C CA . HIS A 1 763 ? -16.001 7.248 20.321 1.00 92.56 763 HIS A CA 1
ATOM 6157 C C . HIS A 1 763 ? -17.078 6.783 19.337 1.00 92.56 763 HIS A C 1
ATOM 6159 O O . HIS A 1 763 ? -18.029 6.119 19.745 1.00 92.56 763 HIS A O 1
ATOM 6165 N N . ARG A 1 764 ? -16.930 7.067 18.038 1.00 89.50 764 ARG A N 1
ATOM 6166 C CA . ARG A 1 764 ? -17.944 6.730 17.022 1.00 89.50 764 ARG A CA 1
ATOM 6167 C C . ARG A 1 764 ? -18.121 5.227 16.818 1.00 89.50 764 ARG A C 1
ATOM 6169 O O . ARG A 1 764 ? -19.262 4.776 16.735 1.00 89.50 764 ARG A O 1
ATOM 6176 N N . ILE A 1 765 ? -17.038 4.445 16.791 1.00 87.25 765 ILE A N 1
ATOM 6177 C CA . ILE A 1 765 ? -17.138 2.978 16.667 1.00 87.25 765 ILE A CA 1
ATOM 6178 C C . ILE A 1 765 ? -17.725 2.323 17.925 1.00 87.25 765 ILE A C 1
ATOM 6180 O O . ILE A 1 765 ? -18.306 1.244 17.825 1.00 87.25 765 ILE A O 1
ATOM 6184 N N . ASN A 1 766 ? -17.613 2.978 19.089 1.00 85.81 766 ASN A N 1
ATOM 6185 C CA . ASN A 1 766 ? -18.147 2.478 20.355 1.00 85.81 766 ASN A CA 1
ATOM 6186 C C . ASN A 1 766 ? -19.573 2.958 20.680 1.00 85.81 766 ASN A C 1
ATOM 6188 O O . ASN A 1 766 ? -20.297 2.239 21.359 1.00 85.81 766 ASN A O 1
ATOM 6192 N N . HIS A 1 767 ? -20.006 4.115 20.169 1.00 81.62 767 HIS A N 1
ATOM 6193 C CA . HIS A 1 767 ? -21.293 4.749 20.503 1.00 81.62 767 HIS A CA 1
ATOM 6194 C C . HIS A 1 767 ? -22.529 3.877 20.210 1.00 81.62 767 HIS A C 1
ATOM 6196 O O . HIS A 1 767 ? -23.537 3.978 20.899 1.00 81.62 767 HIS A O 1
ATOM 6202 N N . ASN A 1 768 ? -22.469 3.037 19.173 1.00 69.88 768 ASN A N 1
ATOM 6203 C CA . ASN A 1 768 ? -23.597 2.202 18.735 1.00 69.88 768 ASN A CA 1
ATOM 6204 C C . ASN A 1 768 ? -23.454 0.728 19.155 1.00 69.88 768 ASN A C 1
ATOM 6206 O O . ASN A 1 768 ? -24.115 -0.140 18.584 1.00 69.88 768 ASN A O 1
ATOM 6210 N N . LEU A 1 769 ? -22.558 0.431 20.096 1.00 74.50 769 LEU A N 1
ATOM 6211 C CA . LEU A 1 769 ? -22.407 -0.906 20.660 1.00 74.50 769 LEU A CA 1
ATOM 6212 C C . LEU A 1 769 ? -23.325 -1.088 21.865 1.00 74.50 769 LEU A C 1
ATOM 6214 O O . LEU A 1 769 ? -23.702 -0.133 22.535 1.00 74.50 769 LEU A O 1
ATOM 6218 N N . ASN A 1 770 ? -23.634 -2.342 22.169 1.00 68.06 770 ASN A N 1
ATOM 6219 C CA . ASN A 1 770 ? -24.206 -2.709 23.455 1.00 68.06 770 ASN A CA 1
ATOM 6220 C C . ASN A 1 770 ? -23.159 -2.493 24.567 1.00 68.06 770 ASN A C 1
ATOM 6222 O O . ASN A 1 770 ? -22.024 -2.952 24.425 1.00 68.06 770 ASN A O 1
ATOM 6226 N N . ASP A 1 771 ? -23.551 -1.873 25.684 1.00 69.38 771 ASP A N 1
ATOM 6227 C CA . ASP A 1 771 ? -22.695 -1.688 26.868 1.00 69.38 771 ASP A CA 1
ATOM 6228 C C . ASP A 1 771 ? -22.126 -3.020 27.399 1.00 69.38 771 ASP A C 1
ATOM 6230 O O . ASP A 1 771 ? -21.057 -3.045 27.996 1.00 69.38 771 ASP A O 1
ATOM 6234 N N . ALA A 1 772 ? -22.791 -4.148 27.117 1.00 70.88 772 ALA A N 1
ATOM 6235 C CA . ALA A 1 772 ? -22.329 -5.489 27.482 1.00 70.88 772 ALA A CA 1
ATOM 6236 C C . ALA A 1 772 ? -21.042 -5.972 26.764 1.00 70.88 772 ALA A C 1
ATOM 6238 O O . ALA A 1 772 ? -20.538 -7.048 27.090 1.00 70.88 772 ALA A O 1
ATOM 6239 N N . VAL A 1 773 ? -20.517 -5.242 25.769 1.00 86.31 773 VAL A N 1
ATOM 6240 C CA . VAL A 1 773 ? -19.288 -5.627 25.045 1.00 86.31 773 VAL A CA 1
ATOM 6241 C C . VAL A 1 773 ? -18.052 -5.173 25.825 1.00 86.31 773 VAL A C 1
ATOM 6243 O O . VAL A 1 773 ? -17.465 -4.132 25.542 1.00 86.31 773 VAL A O 1
ATOM 6246 N N . GLU A 1 774 ? -17.645 -5.968 26.811 1.00 88.62 774 GLU A N 1
ATOM 6247 C CA . GLU A 1 774 ? -16.535 -5.633 27.717 1.00 88.62 774 GLU A CA 1
ATOM 6248 C C . GLU A 1 774 ? -15.142 -5.990 27.167 1.00 88.62 774 GLU A C 1
ATOM 6250 O O . GLU A 1 774 ? -14.142 -5.367 27.533 1.00 88.62 774 GLU A O 1
ATOM 6255 N N . GLN A 1 775 ? -15.040 -6.971 26.265 1.00 93.50 775 GLN A N 1
ATOM 6256 C CA . GLN A 1 775 ? -13.751 -7.428 25.735 1.00 93.50 775 GLN A CA 1
ATOM 6257 C C . GLN A 1 775 ? -13.225 -6.507 24.626 1.00 93.50 775 GLN A C 1
ATOM 6259 O O . GLN A 1 775 ? -13.343 -6.809 23.439 1.00 93.50 775 GLN A O 1
ATOM 6264 N N . LYS A 1 776 ? -12.645 -5.366 25.011 1.00 94.69 776 LYS A N 1
ATOM 6265 C CA . LYS A 1 776 ? -12.111 -4.357 24.082 1.00 94.69 776 LYS A CA 1
ATOM 6266 C C . LYS A 1 776 ? -10.598 -4.177 24.235 1.00 94.69 776 LYS A C 1
ATOM 6268 O O . LYS A 1 776 ? -10.119 -3.801 25.309 1.00 94.69 776 LYS A O 1
ATOM 6273 N N . LEU A 1 777 ? -9.859 -4.378 23.144 1.00 97.50 777 LEU A N 1
ATOM 6274 C CA . LEU A 1 777 ? -8.406 -4.185 23.045 1.00 97.50 777 LEU A CA 1
ATOM 6275 C C . LEU A 1 777 ? -8.061 -3.138 21.977 1.00 97.50 777 LEU A C 1
ATOM 6277 O O . LEU A 1 777 ? -8.715 -3.077 20.935 1.00 97.50 777 LEU A O 1
ATOM 6281 N N . LEU A 1 778 ? -7.033 -2.329 22.240 1.00 98.00 778 LEU A N 1
ATOM 6282 C CA . LEU A 1 778 ? -6.541 -1.281 21.344 1.00 98.00 778 LEU A CA 1
ATOM 6283 C C . LEU A 1 778 ? -5.056 -1.499 21.027 1.00 98.00 778 LEU A C 1
ATOM 6285 O O . LEU A 1 778 ? -4.287 -1.819 21.929 1.00 98.00 778 LEU A O 1
ATOM 6289 N N . PHE A 1 779 ? -4.643 -1.295 19.777 1.00 98.19 779 PHE A N 1
ATOM 6290 C CA . PHE A 1 779 ? -3.262 -1.494 19.325 1.00 98.19 779 PHE A CA 1
ATOM 6291 C C . PHE A 1 779 ? -2.758 -0.336 18.456 1.00 98.19 779 PHE A C 1
ATOM 6293 O O . PHE A 1 779 ? -3.509 0.197 17.644 1.00 98.19 779 PHE A O 1
ATOM 6300 N N . PHE A 1 780 ? -1.490 0.049 18.590 1.00 97.38 780 PHE A N 1
ATOM 6301 C CA . PHE A 1 780 ? -0.809 1.000 17.694 1.00 97.38 780 PHE A CA 1
ATOM 6302 C C . PHE A 1 780 ? 0.718 0.883 17.840 1.00 97.38 780 PHE A C 1
ATOM 6304 O O . PHE A 1 780 ? 1.190 0.069 18.627 1.00 97.38 780 PHE A O 1
ATOM 6311 N N . HIS A 1 781 ? 1.518 1.630 17.075 1.00 96.19 781 HIS A N 1
ATOM 6312 C CA . HIS A 1 781 ? 2.981 1.501 17.143 1.00 96.19 781 HIS A CA 1
ATOM 6313 C C . HIS A 1 781 ? 3.603 2.312 18.292 1.00 96.19 781 HIS A C 1
ATOM 6315 O O . HIS A 1 781 ? 4.245 1.741 19.172 1.00 96.19 781 HIS A O 1
ATOM 6321 N N . HIS A 1 782 ? 3.416 3.635 18.293 1.00 95.12 782 HIS A N 1
ATOM 6322 C CA . HIS A 1 782 ? 4.133 4.582 19.155 1.00 95.12 782 HIS A CA 1
ATOM 6323 C C . HIS A 1 782 ? 3.409 4.798 20.494 1.00 95.12 782 HIS A C 1
ATOM 6325 O O . HIS A 1 782 ? 2.215 5.098 20.479 1.00 95.12 782 HIS A O 1
ATOM 6331 N N . PRO A 1 783 ? 4.080 4.682 21.654 1.00 94.75 783 PRO A N 1
ATOM 6332 C CA . PRO A 1 783 ? 3.448 4.823 22.964 1.00 94.75 783 PRO A CA 1
ATOM 6333 C C . PRO A 1 783 ? 2.876 6.222 23.231 1.00 94.75 783 PRO A C 1
ATOM 6335 O O . PRO A 1 783 ? 3.464 7.243 22.878 1.00 94.75 783 PRO A O 1
ATOM 6338 N N . LEU A 1 784 ? 1.750 6.256 23.952 1.00 94.75 784 LEU A N 1
ATOM 6339 C CA . LEU A 1 784 ? 1.206 7.482 24.552 1.00 94.75 784 LEU A CA 1
ATOM 6340 C C . LEU A 1 784 ? 2.154 8.016 25.642 1.00 94.75 784 LEU A C 1
ATOM 6342 O O . LEU A 1 784 ? 2.832 7.210 26.290 1.00 94.75 784 LEU A O 1
ATOM 6346 N N . PRO A 1 785 ? 2.120 9.322 25.975 1.00 93.00 785 PRO A N 1
ATOM 6347 C CA . PRO A 1 785 ? 2.904 9.866 27.088 1.00 93.00 785 PRO A CA 1
ATOM 6348 C C . PRO A 1 785 ? 2.648 9.135 28.416 1.00 93.00 785 PRO A C 1
ATOM 6350 O O . PRO A 1 785 ? 3.548 8.989 29.237 1.00 93.00 785 PRO A O 1
ATOM 6353 N N . ASN A 1 786 ? 1.439 8.598 28.610 1.00 92.81 786 ASN A N 1
ATOM 6354 C CA . ASN A 1 786 ? 1.028 7.859 29.806 1.00 92.81 786 ASN A CA 1
ATOM 6355 C C . ASN A 1 786 ? 1.812 6.545 30.027 1.00 92.81 786 ASN A C 1
ATOM 6357 O O . ASN A 1 786 ? 1.840 6.039 31.147 1.00 92.81 786 ASN A O 1
ATOM 6361 N N . PHE A 1 787 ? 2.507 6.017 29.008 1.00 93.56 787 PHE A N 1
ATOM 6362 C CA . PHE A 1 787 ? 3.481 4.931 29.186 1.00 93.56 787 PHE A CA 1
ATOM 6363 C C . PHE A 1 787 ? 4.724 5.381 29.985 1.00 93.56 787 PHE A C 1
ATOM 6365 O O . PHE A 1 787 ? 5.475 4.539 30.475 1.00 93.56 787 PHE A O 1
ATOM 6372 N N . ARG A 1 788 ? 4.918 6.691 30.210 1.00 91.69 788 ARG A N 1
ATOM 6373 C CA . ARG A 1 788 ? 5.894 7.294 31.138 1.00 91.69 788 ARG A CA 1
ATOM 6374 C C . ARG A 1 788 ? 5.218 7.826 32.414 1.00 91.69 788 ARG A C 1
ATOM 6376 O O . ARG A 1 788 ? 5.257 9.031 32.678 1.00 91.69 788 ARG A O 1
ATOM 6383 N N . PRO A 1 789 ? 4.606 6.965 33.247 1.00 87.56 789 PRO A N 1
ATOM 6384 C CA . PRO A 1 789 ? 3.917 7.420 34.445 1.00 87.56 789 PRO A CA 1
ATOM 6385 C C . PRO A 1 789 ? 4.895 8.006 35.470 1.00 87.56 789 PRO A C 1
ATOM 6387 O O . PRO A 1 789 ? 6.041 7.567 35.607 1.00 87.56 789 PRO A O 1
ATOM 6390 N N . ARG A 1 790 ? 4.420 8.983 36.246 1.00 83.19 790 ARG A N 1
ATOM 6391 C CA . ARG A 1 790 ? 5.198 9.627 37.311 1.00 83.19 790 ARG A CA 1
ATOM 6392 C C . ARG A 1 790 ? 4.917 8.954 38.657 1.00 83.19 790 ARG A C 1
ATOM 6394 O O . ARG A 1 790 ? 3.770 8.872 39.083 1.00 83.19 790 ARG A O 1
ATOM 6401 N N . GLY A 1 791 ? 5.972 8.540 39.360 1.00 82.31 791 GLY A N 1
ATOM 6402 C CA . GLY A 1 791 ? 5.883 7.946 40.700 1.00 82.31 791 GLY A CA 1
ATOM 6403 C C . GLY A 1 791 ? 5.870 6.413 40.709 1.00 82.31 791 GLY A C 1
ATOM 6404 O O . GLY A 1 791 ? 6.402 5.766 39.810 1.00 82.31 791 GLY A O 1
ATOM 6405 N N . SER A 1 792 ? 5.315 5.826 41.771 1.00 81.25 792 SER A N 1
ATOM 6406 C CA . SER A 1 792 ? 5.289 4.372 41.972 1.00 81.25 792 SER A CA 1
ATOM 6407 C C . SER A 1 792 ? 4.140 3.723 41.201 1.00 81.25 792 SER A C 1
ATOM 6409 O O . SER A 1 792 ? 2.984 3.875 41.588 1.00 81.25 792 SER A O 1
ATOM 6411 N N . VAL A 1 793 ? 4.459 2.943 40.167 1.00 85.50 793 VAL A N 1
ATOM 6412 C CA . VAL A 1 793 ? 3.478 2.183 39.373 1.00 85.50 793 VAL A CA 1
ATOM 6413 C C . VAL A 1 793 ? 3.632 0.674 39.519 1.00 85.50 793 VAL A C 1
ATOM 6415 O O . VAL A 1 793 ? 4.706 0.162 39.835 1.00 85.50 793 VAL A O 1
ATOM 6418 N N . ARG A 1 794 ? 2.540 -0.052 39.260 1.00 88.31 794 ARG A N 1
ATOM 6419 C CA . ARG A 1 794 ? 2.551 -1.512 39.129 1.00 88.31 794 ARG A CA 1
ATOM 6420 C C . ARG A 1 794 ? 2.969 -1.867 37.707 1.00 88.31 794 ARG A C 1
ATOM 6422 O O . ARG A 1 794 ? 2.219 -1.624 36.765 1.00 88.31 794 ARG A O 1
ATOM 6429 N N . LEU A 1 795 ? 4.162 -2.436 37.582 1.00 90.62 795 LEU A N 1
ATOM 6430 C CA . LEU A 1 795 ? 4.782 -2.814 36.318 1.00 90.62 795 LEU A CA 1
ATOM 6431 C C . LEU A 1 795 ? 5.140 -4.304 36.351 1.00 90.62 795 LEU A C 1
ATOM 6433 O O . LEU A 1 795 ? 5.671 -4.787 37.352 1.00 90.62 795 LEU A O 1
ATOM 6437 N N . ILE A 1 796 ? 4.850 -5.024 35.267 1.00 89.25 796 ILE A N 1
ATOM 6438 C CA . ILE A 1 796 ? 5.184 -6.444 35.095 1.00 89.25 796 ILE A CA 1
ATOM 6439 C C . ILE A 1 796 ? 5.983 -6.597 33.802 1.00 89.25 796 ILE A C 1
ATOM 6441 O O . ILE A 1 796 ? 5.475 -6.277 32.733 1.00 89.25 796 ILE A O 1
ATOM 6445 N N . GLY A 1 797 ? 7.214 -7.101 33.896 1.00 89.62 797 GLY A N 1
ATOM 6446 C CA . GLY A 1 797 ? 8.123 -7.289 32.763 1.00 89.62 797 GLY A CA 1
ATOM 6447 C C . GLY A 1 797 ? 9.354 -6.381 32.806 1.00 89.62 797 GLY A C 1
ATOM 6448 O O . GLY A 1 797 ? 9.722 -5.841 33.847 1.00 89.62 797 GLY A O 1
ATOM 6449 N N . THR A 1 798 ? 10.018 -6.263 31.661 1.00 90.69 798 THR A N 1
ATOM 6450 C CA . THR A 1 798 ? 11.259 -5.519 31.444 1.00 90.69 798 THR A CA 1
ATOM 6451 C C . THR A 1 798 ? 10.950 -4.163 30.825 1.00 90.69 798 THR A C 1
ATOM 6453 O O . THR A 1 798 ? 10.190 -4.054 29.864 1.00 90.69 798 THR A O 1
ATOM 6456 N N . TYR A 1 799 ? 11.545 -3.128 31.404 1.00 90.94 799 TYR A N 1
ATOM 6457 C CA . TYR A 1 799 ? 11.317 -1.738 31.043 1.00 90.94 799 TYR A CA 1
ATOM 6458 C C . TYR A 1 799 ? 12.667 -1.023 31.086 1.00 90.94 799 TYR A C 1
ATOM 6460 O O . TYR A 1 799 ? 13.042 -0.454 32.114 1.00 90.94 799 TYR A O 1
ATOM 6468 N N . ASN A 1 800 ? 13.457 -1.190 30.026 1.00 89.94 800 ASN A N 1
ATOM 6469 C CA . ASN A 1 800 ? 14.835 -0.708 29.935 1.00 89.94 800 ASN A CA 1
ATOM 6470 C C . ASN A 1 800 ? 14.897 0.707 29.353 1.00 89.94 800 ASN A C 1
ATOM 6472 O O . ASN A 1 800 ? 15.625 1.559 29.869 1.00 89.94 800 ASN A O 1
ATOM 6476 N N . GLU A 1 801 ? 14.114 0.973 28.309 1.00 88.50 801 GLU A N 1
ATOM 6477 C CA . GLU A 1 801 ? 14.081 2.254 27.612 1.00 88.50 801 GLU A CA 1
ATOM 6478 C C . GLU A 1 801 ? 13.138 3.209 28.350 1.00 88.50 801 GLU A C 1
ATOM 6480 O O . GLU A 1 801 ? 11.919 3.146 28.228 1.00 88.50 801 GLU A O 1
ATOM 6485 N N . LYS A 1 802 ? 13.734 4.070 29.186 1.00 88.19 802 LYS A N 1
ATOM 6486 C CA . LYS A 1 802 ? 13.037 5.022 30.076 1.00 88.19 802 LYS A CA 1
ATOM 6487 C C . LYS A 1 802 ? 13.265 6.488 29.696 1.00 88.19 802 LYS A C 1
ATOM 6489 O O . LYS A 1 802 ? 13.036 7.376 30.514 1.00 88.19 802 LYS A O 1
ATOM 6494 N N . HIS A 1 803 ? 13.788 6.739 28.498 1.00 86.56 803 HIS A N 1
ATOM 6495 C CA . HIS A 1 803 ? 14.045 8.090 27.996 1.00 86.56 803 HIS A CA 1
ATOM 6496 C C . HIS A 1 803 ? 12.724 8.852 27.796 1.00 86.56 803 HIS A C 1
ATOM 6498 O O . HIS A 1 803 ? 11.666 8.235 27.719 1.00 86.56 803 HIS A O 1
ATOM 6504 N N . GLU A 1 804 ? 12.741 10.181 27.753 1.00 85.19 804 GLU A N 1
ATOM 6505 C CA . GLU A 1 804 ? 11.512 10.958 27.535 1.00 85.19 804 GLU A CA 1
ATOM 6506 C C . GLU A 1 804 ? 10.885 10.621 26.171 1.00 85.19 804 GLU A C 1
ATOM 6508 O O . GLU A 1 804 ? 11.591 10.556 25.166 1.00 85.19 804 GLU A O 1
ATOM 6513 N N . LEU A 1 805 ? 9.571 10.368 26.140 1.00 87.25 805 LEU A N 1
ATOM 6514 C CA . LEU A 1 805 ? 8.866 10.064 24.895 1.00 87.25 805 LEU A CA 1
ATOM 6515 C C . LEU A 1 805 ? 8.641 11.352 24.107 1.00 87.25 805 LEU A C 1
ATOM 6517 O O . LEU A 1 805 ? 7.858 12.208 24.514 1.00 87.25 805 LEU A O 1
ATOM 6521 N N . ILE A 1 806 ? 9.289 11.460 22.950 1.00 85.69 806 ILE A N 1
ATOM 6522 C CA . ILE A 1 806 ? 9.009 12.526 21.990 1.00 85.69 806 ILE A CA 1
ATOM 6523 C C . ILE A 1 806 ? 7.697 12.168 21.283 1.00 85.69 806 ILE A C 1
ATOM 6525 O O . ILE A 1 806 ? 7.634 11.223 20.497 1.00 85.69 806 ILE A O 1
ATOM 6529 N N . THR A 1 807 ? 6.627 12.894 21.600 1.00 88.62 807 THR A N 1
ATOM 6530 C CA . THR A 1 807 ? 5.323 12.774 20.939 1.00 88.62 807 THR A CA 1
ATOM 6531 C C . THR A 1 807 ? 4.539 14.087 21.081 1.00 88.62 807 THR A C 1
ATOM 6533 O O . THR A 1 807 ? 4.626 14.720 22.134 1.00 88.62 807 THR A O 1
ATOM 6536 N N . PRO A 1 808 ? 3.756 14.517 20.070 1.00 88.19 808 PRO A N 1
ATOM 6537 C CA . PRO A 1 808 ? 2.823 15.637 20.211 1.00 88.19 808 PRO A CA 1
ATOM 6538 C C . PRO A 1 808 ? 1.485 15.232 20.863 1.00 88.19 808 PRO A C 1
ATOM 6540 O O . PRO A 1 808 ? 0.610 16.078 21.032 1.00 88.19 808 PRO A O 1
ATOM 6543 N N . THR A 1 809 ? 1.294 13.945 21.181 1.00 92.75 809 THR A N 1
ATOM 6544 C CA . THR A 1 809 ? 0.026 13.380 21.677 1.00 92.75 809 THR A CA 1
ATOM 6545 C C . THR A 1 809 ? -0.329 13.925 23.062 1.00 92.75 809 THR A C 1
ATOM 6547 O O . THR A 1 809 ? 0.505 13.902 23.964 1.00 92.75 809 THR A O 1
ATOM 6550 N N . ASP A 1 810 ? -1.574 14.367 23.263 1.00 92.19 810 ASP A N 1
ATOM 6551 C CA . ASP A 1 810 ? -2.058 14.829 24.572 1.00 92.19 810 ASP A CA 1
ATOM 6552 C C . ASP A 1 810 ? -2.241 13.640 25.544 1.00 92.19 810 ASP A C 1
ATOM 6554 O O . ASP A 1 810 ? -2.830 12.615 25.192 1.00 92.19 810 ASP A O 1
ATOM 6558 N N . GLU A 1 811 ? -1.789 13.789 26.796 1.00 88.62 811 GLU A N 1
ATOM 6559 C CA . GLU A 1 811 ? -2.007 12.831 27.899 1.00 88.62 811 GLU A CA 1
ATOM 6560 C C . GLU A 1 811 ? -3.497 12.481 28.109 1.00 88.62 811 GLU A C 1
ATOM 6562 O O . GLU A 1 811 ? -3.812 11.409 28.638 1.00 88.62 811 GLU A O 1
ATOM 6567 N N . LYS A 1 812 ? -4.418 13.363 27.687 1.00 91.50 812 LYS A N 1
ATOM 6568 C CA . LYS A 1 812 ? -5.875 13.160 27.745 1.00 91.50 812 LYS A CA 1
ATOM 6569 C C . LYS A 1 812 ? -6.398 12.073 26.810 1.00 91.50 812 LYS A C 1
ATOM 6571 O O . LYS A 1 812 ? -7.439 11.509 27.127 1.00 91.50 812 LYS A O 1
ATOM 6576 N N . ILE A 1 813 ? -5.690 11.712 25.736 1.00 94.38 813 ILE A N 1
ATOM 6577 C CA . ILE A 1 813 ? -6.140 10.663 24.799 1.00 94.38 813 ILE A CA 1
ATOM 6578 C C . ILE A 1 813 ? -6.362 9.323 25.531 1.00 94.38 813 ILE A C 1
ATOM 6580 O O . ILE A 1 813 ? -7.264 8.559 25.185 1.00 94.38 813 ILE A O 1
ATOM 6584 N N . LEU A 1 814 ? -5.617 9.052 26.614 1.00 94.44 814 LEU A N 1
ATOM 6585 C CA . LEU A 1 814 ? -5.870 7.881 27.461 1.00 94.44 814 LEU A CA 1
ATOM 6586 C C . LEU A 1 814 ? -7.237 7.930 28.172 1.00 94.44 814 LEU A C 1
ATOM 6588 O O . LEU A 1 814 ? -7.842 6.881 28.388 1.00 94.44 814 LEU A O 1
ATOM 6592 N N . GLN A 1 815 ? -7.741 9.114 28.527 1.00 92.69 815 GLN A N 1
ATOM 6593 C CA . GLN A 1 815 ? -9.066 9.267 29.137 1.00 92.69 815 GLN A CA 1
ATOM 6594 C C . GLN A 1 815 ? -10.174 8.932 28.134 1.00 92.69 815 GLN A C 1
ATOM 6596 O O . GLN A 1 815 ? -11.113 8.231 28.498 1.00 92.69 815 GLN A O 1
ATOM 6601 N N . ASP A 1 816 ? -10.031 9.324 26.867 1.00 93.38 816 ASP A N 1
ATOM 6602 C CA . ASP A 1 816 ? -10.981 8.974 25.799 1.00 93.38 816 ASP A CA 1
ATOM 6603 C C . ASP A 1 816 ? -10.976 7.456 25.519 1.00 93.38 816 ASP A C 1
ATOM 6605 O O . ASP A 1 816 ? -12.025 6.819 25.366 1.00 93.38 816 ASP A O 1
ATOM 6609 N N . ILE A 1 817 ? -9.792 6.830 25.552 1.00 95.00 817 ILE A N 1
ATOM 6610 C CA . ILE A 1 817 ? -9.624 5.368 25.464 1.00 95.00 817 ILE A CA 1
ATOM 6611 C C . ILE A 1 817 ? -10.298 4.657 26.656 1.00 95.00 817 ILE A C 1
ATOM 6613 O O . ILE A 1 817 ? -11.015 3.670 26.468 1.00 95.00 817 ILE A O 1
ATOM 6617 N N . LYS A 1 818 ? -10.132 5.162 27.886 1.00 93.25 818 LYS A N 1
ATOM 6618 C CA . LYS A 1 818 ? -10.830 4.636 29.074 1.00 93.25 818 LYS A CA 1
ATOM 6619 C C . LYS A 1 818 ? -12.346 4.818 28.971 1.00 93.25 818 LYS A C 1
ATOM 6621 O O . LYS A 1 818 ? -13.088 3.868 29.206 1.00 93.25 818 LYS A O 1
ATOM 6626 N N . ALA A 1 819 ? -12.807 6.005 28.575 1.00 90.94 819 ALA A N 1
ATOM 6627 C CA . ALA A 1 819 ? -14.222 6.352 28.443 1.00 90.94 819 ALA A CA 1
ATOM 6628 C C . ALA A 1 819 ? -14.944 5.538 27.355 1.00 90.94 819 ALA A C 1
ATOM 6630 O O . ALA A 1 819 ? -16.152 5.331 27.437 1.00 90.94 819 ALA A O 1
ATOM 6631 N N . THR A 1 820 ? -14.213 5.034 26.356 1.00 91.38 820 THR A N 1
ATOM 6632 C CA . THR A 1 820 ? -14.739 4.113 25.332 1.00 91.38 820 THR A CA 1
ATOM 6633 C C . THR A 1 820 ? -14.693 2.632 25.743 1.00 91.38 820 THR A C 1
ATOM 6635 O O . THR A 1 820 ? -15.243 1.776 25.042 1.00 91.38 820 THR A O 1
ATOM 6638 N N . GLY A 1 821 ? -14.134 2.321 26.919 1.00 91.44 821 GLY A N 1
ATOM 6639 C CA . GLY A 1 821 ? -14.227 1.016 27.582 1.00 91.44 821 GLY A CA 1
ATOM 6640 C C . GLY A 1 821 ? -13.102 0.024 27.270 1.00 91.44 821 GLY A C 1
ATOM 6641 O O . GLY A 1 821 ? -13.246 -1.154 27.599 1.00 91.44 821 GLY A O 1
ATOM 6642 N N . TYR A 1 822 ? -11.999 0.457 26.648 1.00 94.81 822 TYR A N 1
ATOM 6643 C CA . TYR A 1 822 ? -10.851 -0.417 26.370 1.00 94.81 822 TYR A CA 1
ATOM 6644 C C . TYR A 1 822 ? -10.162 -0.886 27.658 1.00 94.81 822 TYR A C 1
ATOM 6646 O O . TYR A 1 822 ? -9.901 -0.093 28.561 1.00 94.81 822 TYR A O 1
ATOM 6654 N N . LYS A 1 823 ? -9.844 -2.185 27.737 1.00 95.06 823 LYS A N 1
ATOM 6655 C CA . LYS A 1 823 ? -9.206 -2.804 28.917 1.00 95.06 823 LYS A CA 1
ATOM 6656 C C . LYS A 1 823 ? -7.680 -2.811 28.834 1.00 95.06 823 LYS A C 1
ATOM 6658 O O . LYS A 1 823 ? -7.002 -2.806 29.862 1.00 95.06 823 LYS A O 1
ATOM 6663 N N . SER A 1 824 ? -7.127 -2.800 27.622 1.00 96.06 824 SER A N 1
ATOM 6664 C CA . SER A 1 824 ? -5.683 -2.728 27.399 1.00 96.06 824 SER A CA 1
ATOM 6665 C C . SER A 1 824 ? -5.324 -2.032 26.089 1.00 96.06 824 SER A C 1
ATOM 6667 O O . SER A 1 824 ? -6.095 -2.053 25.125 1.00 96.06 824 SER A O 1
ATOM 6669 N N . VAL A 1 825 ? -4.136 -1.426 26.092 1.00 97.62 825 VAL A N 1
ATOM 6670 C CA . VAL A 1 825 ? -3.479 -0.792 24.951 1.00 97.62 825 VAL A CA 1
ATOM 6671 C C . VAL A 1 825 ? -2.152 -1.509 24.697 1.00 97.62 825 VAL A C 1
ATOM 6673 O O . VAL A 1 825 ? -1.277 -1.480 25.562 1.00 97.62 825 VAL A O 1
ATOM 6676 N N . GLY A 1 826 ? -2.001 -2.148 23.537 1.00 97.31 826 GLY A N 1
ATOM 6677 C CA . GLY A 1 826 ? -0.762 -2.782 23.084 1.00 97.31 826 GLY A CA 1
ATOM 6678 C C . GLY A 1 826 ? 0.036 -1.869 22.151 1.00 97.31 826 GLY A C 1
ATOM 6679 O O . GLY A 1 826 ? -0.507 -1.389 21.157 1.00 97.31 826 GLY A O 1
ATOM 6680 N N . VAL A 1 827 ? 1.319 -1.648 22.446 1.00 96.88 827 VAL A N 1
ATOM 6681 C CA . VAL A 1 827 ? 2.222 -0.815 21.629 1.00 96.88 827 VAL A CA 1
ATOM 6682 C C . VAL A 1 827 ? 3.452 -1.571 21.151 1.00 96.88 827 VAL A C 1
ATOM 6684 O O . VAL A 1 827 ? 3.883 -2.532 21.793 1.00 96.88 827 VAL A O 1
ATOM 6687 N N . GLY A 1 828 ? 3.980 -1.165 19.999 1.00 92.62 828 GLY A N 1
ATOM 6688 C CA . GLY A 1 828 ? 5.110 -1.823 19.352 1.00 92.62 828 GLY A CA 1
ATOM 6689 C C . GLY A 1 828 ? 6.475 -1.264 19.739 1.00 92.62 828 GLY A C 1
ATOM 6690 O O . GLY A 1 828 ? 7.352 -2.024 20.134 1.00 92.62 828 GLY A O 1
ATOM 6691 N N . HIS A 1 829 ? 6.610 0.061 19.654 1.00 89.69 829 HIS A N 1
ATOM 6692 C CA . HIS A 1 829 ? 7.875 0.793 19.720 1.00 89.69 829 HIS A CA 1
ATOM 6693 C C . HIS A 1 829 ? 8.652 0.591 21.037 1.00 89.69 829 HIS A C 1
ATOM 6695 O O . HIS A 1 829 ? 8.071 0.260 22.069 1.00 89.69 829 HIS A O 1
ATOM 6701 N N . GLU A 1 830 ? 9.952 0.913 21.012 1.00 87.81 830 GLU A N 1
ATOM 6702 C CA . GLU A 1 830 ? 10.944 0.698 22.087 1.00 87.81 830 GLU A CA 1
ATOM 6703 C C . GLU A 1 830 ? 11.364 -0.776 22.249 1.00 87.81 830 GLU A C 1
ATOM 6705 O O . GLU A 1 830 ? 10.799 -1.544 23.031 1.00 87.81 830 GLU A O 1
ATOM 6710 N N . HIS A 1 831 ? 12.398 -1.169 21.495 1.00 88.62 831 HIS A N 1
ATOM 6711 C CA . HIS A 1 831 ? 12.831 -2.556 21.300 1.00 88.62 831 HIS A CA 1
ATOM 6712 C C . HIS A 1 831 ? 13.055 -3.350 22.605 1.00 88.62 831 HIS A C 1
ATOM 6714 O O . HIS A 1 831 ? 12.791 -4.555 22.656 1.00 88.62 831 HIS A O 1
ATOM 6720 N N . GLU A 1 832 ? 13.575 -2.713 23.657 1.00 89.81 832 GLU A N 1
ATOM 6721 C CA . GLU A 1 832 ? 13.934 -3.366 24.924 1.00 89.81 832 GLU A CA 1
ATOM 6722 C C . GLU A 1 832 ? 12.888 -3.201 26.043 1.00 89.81 832 GLU A C 1
ATOM 6724 O O . GLU A 1 832 ? 13.156 -3.522 27.208 1.00 89.81 832 GLU A O 1
ATOM 6729 N N . ASN A 1 833 ? 11.683 -2.742 25.699 1.00 92.31 833 ASN A N 1
ATOM 6730 C CA . ASN A 1 833 ? 10.526 -2.742 26.586 1.00 92.31 833 ASN A CA 1
ATOM 6731 C C . ASN A 1 833 ? 9.579 -3.903 26.218 1.00 92.31 833 ASN A C 1
ATOM 6733 O O . ASN A 1 833 ? 9.113 -4.010 25.091 1.00 92.31 833 ASN A O 1
ATOM 6737 N N . ASP A 1 834 ? 9.256 -4.775 27.181 1.00 92.56 834 ASP A N 1
ATOM 6738 C CA . ASP A 1 834 ? 8.167 -5.772 27.070 1.00 92.56 834 ASP A CA 1
ATOM 6739 C C . ASP A 1 834 ? 7.133 -5.657 28.199 1.00 92.56 834 ASP A C 1
ATOM 6741 O O . ASP A 1 834 ? 6.253 -6.511 28.347 1.00 92.56 834 ASP A O 1
ATOM 6745 N N . ALA A 1 835 ? 7.274 -4.640 29.048 1.00 93.50 835 ALA A N 1
ATOM 6746 C CA . ALA A 1 835 ? 6.483 -4.509 30.253 1.00 93.50 835 ALA A CA 1
ATOM 6747 C C . ALA A 1 835 ? 5.014 -4.169 29.974 1.00 93.50 835 ALA A C 1
ATOM 6749 O O . ALA A 1 835 ? 4.678 -3.516 28.989 1.00 93.50 835 ALA A O 1
ATOM 6750 N N . CYS A 1 836 ? 4.147 -4.552 30.908 1.00 94.81 836 CYS A N 1
ATOM 6751 C CA . CYS A 1 836 ? 2.836 -3.938 31.070 1.00 94.81 836 CYS A CA 1
ATOM 6752 C C . CYS A 1 836 ? 2.807 -3.063 32.325 1.00 94.81 836 CYS A C 1
ATOM 6754 O O . CYS A 1 836 ? 3.356 -3.433 33.366 1.00 94.81 836 CYS A O 1
ATOM 6756 N N . ILE A 1 837 ? 2.137 -1.920 32.223 1.00 94.00 837 ILE A N 1
ATOM 6757 C CA . ILE A 1 837 ? 1.995 -0.889 33.246 1.00 94.00 837 ILE A CA 1
ATOM 6758 C C . ILE A 1 837 ? 0.503 -0.719 33.529 1.00 94.00 837 ILE A C 1
ATOM 6760 O O . ILE A 1 837 ? -0.281 -0.463 32.616 1.00 94.00 837 ILE A O 1
ATOM 6764 N N . TRP A 1 838 ? 0.101 -0.851 34.790 1.00 92.19 838 TRP A N 1
ATOM 6765 C CA . TRP A 1 838 ? -1.260 -0.509 35.200 1.00 92.19 838 TRP A CA 1
ATOM 6766 C C . TRP A 1 838 ? -1.398 0.997 35.387 1.00 92.19 838 TRP A C 1
ATOM 6768 O O . TRP A 1 838 ? -0.740 1.568 36.260 1.00 92.19 838 TRP A O 1
ATOM 6778 N N . ASP A 1 839 ? -2.314 1.610 34.641 1.00 91.50 839 ASP A N 1
ATOM 6779 C CA . ASP A 1 839 ? -2.855 2.916 34.993 1.00 91.50 839 ASP A CA 1
ATOM 6780 C C . ASP A 1 839 ? -4.189 2.711 35.732 1.00 91.50 839 ASP A C 1
ATOM 6782 O O . ASP A 1 839 ? -5.185 2.263 35.159 1.00 91.50 839 ASP A O 1
ATOM 6786 N N . GLU A 1 840 ? -4.180 2.985 37.040 1.00 86.69 840 GLU A N 1
ATOM 6787 C CA . GLU A 1 840 ? -5.348 2.894 37.932 1.00 86.69 840 GLU A CA 1
ATOM 6788 C C . GLU A 1 840 ? -5.925 4.289 38.271 1.00 86.69 840 GLU A C 1
ATOM 6790 O O . GLU A 1 840 ? -6.706 4.424 39.216 1.00 86.69 840 GLU A O 1
ATOM 6795 N N . ASN A 1 841 ? -5.532 5.335 37.529 1.00 76.38 841 ASN A N 1
ATOM 6796 C CA . ASN A 1 841 ? -5.973 6.708 37.778 1.00 76.38 841 ASN A CA 1
ATOM 6797 C C . ASN A 1 841 ? -7.462 6.894 37.430 1.00 76.38 841 ASN A C 1
ATOM 6799 O O . ASN A 1 841 ? -8.019 6.184 36.589 1.00 76.38 841 ASN A O 1
ATOM 6803 N N . ASP A 1 842 ? -8.111 7.853 38.094 1.00 72.31 842 ASP A N 1
ATOM 6804 C CA . ASP A 1 842 ? -9.498 8.277 37.828 1.00 72.31 842 ASP A CA 1
ATOM 6805 C C . ASP A 1 842 ? -10.560 7.161 37.932 1.00 72.31 842 ASP A C 1
ATOM 6807 O O . ASP A 1 842 ? -11.633 7.222 37.336 1.00 72.31 842 ASP A O 1
ATOM 6811 N N . GLY A 1 843 ? -10.272 6.120 38.722 1.00 73.25 843 GLY A N 1
ATOM 6812 C CA . GLY A 1 843 ? -11.216 5.050 39.065 1.00 73.25 843 GLY A CA 1
ATOM 6813 C C . GLY A 1 843 ? -11.435 3.988 37.983 1.00 73.25 843 GLY A C 1
ATOM 6814 O O . GLY A 1 843 ? -12.012 2.946 38.283 1.00 73.25 843 GLY A O 1
ATOM 6815 N N . THR A 1 844 ? -10.930 4.198 36.763 1.00 82.56 844 THR A N 1
ATOM 6816 C CA . THR A 1 844 ? -11.001 3.226 35.660 1.00 82.56 844 THR A CA 1
ATOM 6817 C C . THR A 1 844 ? -9.614 2.666 35.373 1.00 82.56 844 THR A C 1
ATOM 6819 O O . THR A 1 844 ? -8.697 3.415 35.028 1.00 82.56 844 THR A O 1
ATOM 6822 N N . LYS A 1 845 ? -9.458 1.345 35.515 1.00 89.00 845 LYS A N 1
ATOM 6823 C CA . LYS A 1 845 ? -8.186 0.646 35.294 1.00 89.00 845 LYS A CA 1
ATOM 6824 C C . LYS A 1 845 ? -7.997 0.271 33.831 1.00 89.00 845 LYS A C 1
ATOM 6826 O O . LYS A 1 845 ? -8.918 -0.256 33.214 1.00 89.00 845 LYS A O 1
ATOM 6831 N N . ILE A 1 846 ? -6.786 0.469 33.322 1.00 93.38 846 ILE A N 1
ATOM 6832 C CA . ILE A 1 846 ? -6.374 0.033 31.985 1.00 93.38 846 ILE A CA 1
ATOM 6833 C C . ILE A 1 846 ? -4.926 -0.471 32.015 1.00 93.38 846 ILE A C 1
ATOM 6835 O O . ILE A 1 846 ? -4.096 0.045 32.770 1.00 93.38 846 ILE A O 1
ATOM 6839 N N . LEU A 1 847 ? -4.625 -1.496 31.213 1.00 95.31 847 LEU A N 1
ATOM 6840 C CA . LEU A 1 847 ? -3.285 -2.075 31.121 1.00 95.31 847 LEU A CA 1
ATOM 6841 C C . LEU A 1 847 ? -2.553 -1.602 29.857 1.00 95.31 847 LEU A C 1
ATOM 6843 O O . LEU A 1 847 ? -2.951 -1.930 28.740 1.00 95.31 847 LEU A O 1
ATOM 6847 N N . LEU A 1 848 ? -1.461 -0.864 30.034 1.00 96.19 848 LEU A N 1
ATOM 6848 C CA . LEU A 1 848 ? -0.612 -0.342 28.962 1.00 96.19 848 LEU A CA 1
ATOM 6849 C C . LEU A 1 848 ? 0.560 -1.307 28.726 1.00 96.19 848 LEU A C 1
ATOM 6851 O O . LEU A 1 848 ? 1.420 -1.426 29.593 1.00 96.19 848 LEU A O 1
ATOM 6855 N N . CYS A 1 849 ? 0.596 -2.024 27.602 1.00 96.56 849 CYS A N 1
ATOM 6856 C CA . CYS A 1 849 ? 1.543 -3.114 27.340 1.00 96.56 849 CYS A CA 1
ATOM 6857 C C . CYS A 1 849 ? 2.438 -2.859 26.126 1.00 96.56 849 CYS A C 1
ATOM 6859 O O . CYS A 1 849 ? 1.944 -2.571 25.041 1.00 96.56 849 CYS A O 1
ATOM 6861 N N . TYR A 1 850 ? 3.740 -3.089 26.275 1.00 96.06 850 TYR A N 1
ATOM 6862 C CA . TYR A 1 850 ? 4.669 -3.215 25.152 1.00 96.06 850 TYR A CA 1
ATOM 6863 C C . TYR A 1 850 ? 4.666 -4.641 24.575 1.00 96.06 850 TYR A C 1
ATOM 6865 O O . TYR A 1 850 ? 4.537 -5.623 25.318 1.00 96.06 850 TYR A O 1
ATOM 6873 N N . SER A 1 851 ? 4.863 -4.754 23.258 1.00 93.31 851 SER A N 1
ATOM 6874 C CA . SER A 1 851 ? 5.089 -6.019 22.539 1.00 93.31 851 SER A CA 1
ATOM 6875 C C . SER A 1 851 ? 6.404 -6.690 22.951 1.00 93.31 851 SER A C 1
ATOM 6877 O O . SER A 1 851 ? 6.451 -7.896 23.209 1.00 93.31 851 SER A O 1
ATOM 6879 N N . GLY A 1 852 ? 7.480 -5.898 22.995 1.00 90.62 852 GLY A N 1
ATOM 6880 C CA . GLY A 1 852 ? 8.851 -6.387 22.883 1.00 90.62 852 GLY A CA 1
ATOM 6881 C C . GLY A 1 852 ? 9.253 -6.703 21.435 1.00 90.62 852 GLY A C 1
ATOM 6882 O O . GLY A 1 852 ? 8.406 -6.865 20.553 1.00 90.62 852 GLY A O 1
ATOM 6883 N N . VAL A 1 853 ? 10.569 -6.788 21.216 1.00 92.12 853 VAL A N 1
ATOM 6884 C CA . VAL A 1 853 ? 11.194 -7.013 19.904 1.00 92.12 853 VAL A CA 1
ATOM 6885 C C . VAL A 1 853 ? 11.294 -8.490 19.509 1.00 92.12 853 VAL A C 1
ATOM 6887 O O . VAL A 1 853 ? 11.853 -9.312 20.246 1.00 92.12 853 VAL A O 1
ATOM 6890 N N . ILE A 1 854 ? 10.853 -8.813 18.290 1.00 92.62 854 ILE A N 1
ATOM 6891 C CA . ILE A 1 854 ? 11.047 -10.139 17.676 1.00 92.62 854 ILE A CA 1
ATOM 6892 C C . ILE A 1 854 ? 12.266 -10.190 16.736 1.00 92.62 854 ILE A C 1
ATOM 6894 O O . ILE A 1 854 ? 12.906 -11.232 16.612 1.00 92.62 854 ILE A O 1
ATOM 6898 N N . GLY A 1 855 ? 12.598 -9.081 16.067 1.00 89.88 855 GLY A N 1
ATOM 6899 C CA . GLY A 1 855 ? 13.527 -9.057 14.942 1.00 89.88 855 GLY A CA 1
ATOM 6900 C C . GLY A 1 855 ? 14.993 -9.066 15.330 1.00 89.88 855 GLY A C 1
ATOM 6901 O O . GLY A 1 855 ? 15.462 -8.129 15.968 1.00 89.88 855 GLY A O 1
ATOM 6902 N N . GLU A 1 856 ? 15.767 -10.048 14.856 1.00 86.12 856 GLU A N 1
ATOM 6903 C CA . GLU A 1 856 ? 17.220 -10.047 15.078 1.00 86.12 856 GLU A CA 1
ATOM 6904 C C . GLU A 1 856 ? 17.916 -8.810 14.489 1.00 86.12 856 GLU A C 1
ATOM 6906 O O . GLU A 1 856 ? 18.837 -8.256 15.093 1.00 86.12 856 GLU A O 1
ATOM 6911 N N . SER A 1 857 ? 17.423 -8.324 13.347 1.00 81.94 857 SER A N 1
ATOM 6912 C CA . SER A 1 857 ? 17.896 -7.106 12.679 1.00 81.94 857 SER A CA 1
ATOM 6913 C C . SER A 1 857 ? 17.739 -5.837 13.538 1.00 81.94 857 SER A C 1
ATOM 6915 O O . SER A 1 857 ? 18.591 -4.945 13.465 1.00 81.94 857 SER A O 1
ATOM 6917 N N . ALA A 1 858 ? 16.727 -5.780 14.412 1.00 84.88 858 ALA A N 1
ATOM 6918 C CA . ALA A 1 858 ? 16.426 -4.622 15.253 1.00 84.88 858 ALA A CA 1
ATOM 6919 C C . ALA A 1 858 ? 17.614 -4.228 16.148 1.00 84.88 858 ALA A C 1
ATOM 6921 O O . ALA A 1 858 ? 18.388 -5.078 16.618 1.00 84.88 858 ALA A O 1
ATOM 6922 N N . ASN A 1 859 ? 17.802 -2.926 16.374 1.00 79.06 859 ASN A N 1
ATOM 6923 C CA . ASN A 1 859 ? 18.987 -2.416 17.062 1.00 79.06 859 ASN A CA 1
ATOM 6924 C C . ASN A 1 859 ? 18.772 -2.225 18.568 1.00 79.06 859 ASN A C 1
ATOM 6926 O O . ASN A 1 859 ? 18.071 -1.310 18.989 1.00 79.06 859 ASN A O 1
ATOM 6930 N N . MET A 1 860 ? 19.410 -3.069 19.373 1.00 77.94 860 MET A N 1
ATOM 6931 C CA . MET A 1 860 ? 19.339 -3.039 20.833 1.00 77.94 860 MET A CA 1
ATOM 6932 C C . MET A 1 860 ? 20.511 -2.223 21.378 1.00 77.94 860 MET A C 1
ATOM 6934 O O . MET A 1 860 ? 21.660 -2.473 21.009 1.00 77.94 860 MET A O 1
ATOM 6938 N N . ARG A 1 861 ? 20.220 -1.223 22.212 1.00 73.69 861 ARG A N 1
ATOM 6939 C CA . ARG A 1 861 ? 21.184 -0.190 22.630 1.00 73.69 861 ARG A CA 1
ATOM 6940 C C . ARG A 1 861 ? 21.637 -0.326 24.083 1.00 73.69 861 ARG A C 1
ATOM 6942 O O . ARG A 1 861 ? 22.680 0.220 24.428 1.00 73.69 861 ARG A O 1
ATOM 6949 N N . LEU A 1 862 ? 20.864 -1.008 24.929 1.00 76.62 862 LEU A N 1
ATOM 6950 C CA . LEU A 1 862 ? 21.064 -1.062 26.379 1.00 76.62 862 LEU A CA 1
ATOM 6951 C C . LEU A 1 862 ? 21.491 -2.459 26.851 1.00 76.62 862 LEU A C 1
ATOM 6953 O O . LEU A 1 862 ? 22.395 -2.559 27.680 1.00 76.62 862 LEU A O 1
ATOM 6957 N N . ASN A 1 863 ? 20.894 -3.535 26.325 1.00 76.94 863 ASN A N 1
ATOM 6958 C CA . ASN A 1 863 ? 21.194 -4.904 26.750 1.00 76.94 863 ASN A CA 1
ATOM 6959 C C . ASN A 1 863 ? 21.358 -5.890 25.579 1.00 76.94 863 ASN A C 1
ATOM 6961 O O . ASN A 1 863 ? 20.389 -6.412 25.031 1.00 76.94 863 ASN A O 1
ATOM 6965 N N . SER A 1 864 ? 22.609 -6.257 25.281 1.00 68.81 864 SER A N 1
ATOM 6966 C CA . SER A 1 864 ? 22.950 -7.220 24.219 1.00 68.81 864 SER A CA 1
ATOM 6967 C C . SER A 1 864 ? 22.555 -8.689 24.482 1.00 68.81 864 SER A C 1
ATOM 6969 O O . SER A 1 864 ? 22.793 -9.535 23.618 1.00 68.81 864 SER A O 1
ATOM 6971 N N . GLU A 1 865 ? 21.992 -9.004 25.655 1.00 75.06 865 GLU A N 1
ATOM 6972 C CA . GLU A 1 865 ? 21.504 -10.340 26.044 1.00 75.06 865 GLU A CA 1
ATOM 6973 C C . GLU A 1 865 ? 19.968 -10.436 26.119 1.00 75.06 865 GLU A C 1
ATOM 6975 O O . GLU A 1 865 ? 19.423 -11.496 26.437 1.00 75.06 865 GLU A O 1
ATOM 6980 N N . TYR A 1 866 ? 19.234 -9.351 25.854 1.00 82.50 866 TYR A N 1
ATOM 6981 C CA . TYR A 1 866 ? 17.774 -9.379 25.934 1.00 82.50 866 TYR A CA 1
ATOM 6982 C C . TYR A 1 866 ? 17.198 -10.287 24.824 1.00 82.50 866 TYR A C 1
ATOM 6984 O O . TYR A 1 866 ? 17.299 -10.013 23.632 1.00 82.50 866 TYR A O 1
ATOM 6992 N N . LYS A 1 867 ? 16.591 -11.415 25.221 1.00 87.94 867 LYS A N 1
ATOM 6993 C CA . LYS A 1 867 ? 16.003 -12.397 24.291 1.00 87.94 867 LYS A CA 1
ATOM 6994 C C . LYS A 1 867 ? 14.883 -11.792 23.436 1.00 87.94 867 LYS A C 1
ATOM 6996 O O . LYS A 1 867 ? 14.039 -11.074 23.980 1.00 87.94 867 LYS A O 1
ATOM 7001 N N . ARG A 1 868 ? 14.799 -12.173 22.157 1.00 91.19 868 ARG A N 1
ATOM 7002 C CA . ARG A 1 868 ? 13.643 -11.869 21.295 1.00 91.19 868 ARG A CA 1
ATOM 7003 C C . ARG A 1 868 ? 12.375 -12.526 21.820 1.00 91.19 868 ARG A C 1
ATOM 7005 O O . ARG A 1 868 ? 12.417 -13.651 22.321 1.00 91.19 868 ARG A O 1
ATOM 7012 N N . ARG A 1 869 ? 11.261 -11.809 21.723 1.00 92.69 869 ARG A N 1
ATOM 7013 C CA . ARG A 1 869 ? 9.956 -12.221 22.248 1.00 92.69 869 ARG A CA 1
ATOM 7014 C C . ARG A 1 869 ? 8.833 -11.449 21.569 1.00 92.69 869 ARG A C 1
ATOM 7016 O O . ARG A 1 869 ? 9.069 -10.407 20.972 1.00 92.69 869 ARG A O 1
ATOM 7023 N N . MET A 1 870 ? 7.619 -11.952 21.721 1.00 94.44 870 MET A N 1
ATOM 7024 C CA . MET A 1 870 ? 6.387 -11.266 21.337 1.00 94.44 870 MET A CA 1
ATOM 7025 C C . MET A 1 870 ? 5.363 -11.356 22.469 1.00 94.44 870 MET A C 1
ATOM 7027 O O . MET A 1 870 ? 5.517 -12.170 23.393 1.00 94.44 870 MET A O 1
ATOM 7031 N N . ARG A 1 871 ? 4.297 -10.561 22.382 1.00 95.69 871 ARG A N 1
ATOM 7032 C CA . ARG A 1 871 ? 3.186 -10.598 23.335 1.00 95.69 871 ARG A CA 1
ATOM 7033 C C . ARG A 1 871 ? 1.990 -11.331 22.740 1.00 95.69 871 ARG A C 1
ATOM 7035 O O . ARG A 1 871 ? 1.636 -11.146 21.582 1.00 95.69 871 ARG A O 1
ATOM 7042 N N . VAL A 1 872 ? 1.350 -12.160 23.555 1.00 96.94 872 VAL A N 1
ATOM 7043 C CA . VAL A 1 872 ? 0.102 -12.843 23.211 1.00 96.94 872 VAL A CA 1
ATOM 7044 C C . VAL A 1 872 ? -1.000 -12.306 24.113 1.00 96.94 872 VAL A C 1
ATOM 7046 O O . VAL A 1 872 ? -0.777 -12.115 25.309 1.00 96.94 872 VAL A O 1
ATOM 7049 N N . PHE A 1 873 ? -2.181 -12.075 23.554 1.00 97.38 873 PHE A N 1
ATOM 7050 C CA . PHE A 1 873 ? -3.420 -11.872 24.304 1.00 97.38 873 PHE A CA 1
ATOM 7051 C C . PHE A 1 873 ? -4.357 -13.041 24.007 1.00 97.38 873 PHE A C 1
ATOM 7053 O O . PHE A 1 873 ? -4.390 -13.530 22.881 1.00 97.38 873 PHE A O 1
ATOM 7060 N N . GLU A 1 874 ? -5.126 -13.487 24.991 1.00 96.69 874 GLU A N 1
ATOM 7061 C CA . GLU A 1 874 ? -6.164 -14.500 24.817 1.00 96.69 874 GLU A CA 1
ATOM 7062 C C . GLU A 1 874 ? -7.500 -13.925 25.274 1.00 96.69 874 GLU A C 1
ATOM 7064 O O . GLU A 1 874 ? -7.653 -13.499 26.420 1.00 96.69 874 GLU A O 1
ATOM 7069 N N . LEU A 1 875 ? -8.449 -13.903 24.344 1.00 96.38 875 LEU A N 1
ATOM 7070 C CA . LEU A 1 875 ? -9.848 -13.595 24.585 1.00 96.38 875 LEU A CA 1
ATOM 7071 C C . LEU A 1 875 ? -10.566 -14.918 24.841 1.00 96.38 875 LEU A C 1
ATOM 7073 O O . LEU A 1 875 ? -10.594 -15.776 23.960 1.00 96.38 875 LEU A O 1
ATOM 7077 N N . ASP A 1 876 ? -11.111 -15.100 26.040 1.00 94.62 876 ASP A N 1
ATOM 7078 C CA . ASP A 1 876 ? -11.898 -16.276 26.413 1.00 94.62 876 ASP A CA 1
ATOM 7079 C C . ASP A 1 876 ? -13.371 -15.875 26.459 1.00 94.62 876 ASP A C 1
ATOM 7081 O O . ASP A 1 876 ? -13.820 -15.139 27.346 1.00 94.62 876 ASP A O 1
ATOM 7085 N N . PHE A 1 877 ? -14.125 -16.339 25.464 1.00 92.12 877 PHE A N 1
ATOM 7086 C CA . PHE A 1 877 ? -15.537 -16.004 25.296 1.00 92.12 877 PHE A CA 1
ATOM 7087 C C . PHE A 1 877 ? -16.438 -16.801 26.245 1.00 92.12 877 PHE A C 1
ATOM 7089 O O . PHE A 1 877 ? -17.587 -16.422 26.458 1.00 92.12 877 PHE A O 1
ATOM 7096 N N . THR A 1 878 ? -15.929 -17.894 26.827 1.00 90.06 878 THR A N 1
ATOM 7097 C CA . THR A 1 878 ? -16.699 -18.783 27.712 1.00 90.06 878 THR A CA 1
ATOM 7098 C C . THR A 1 878 ? -16.643 -18.349 29.171 1.00 90.06 878 THR A C 1
ATOM 7100 O O . THR A 1 878 ? -17.653 -18.412 29.866 1.00 90.06 878 THR A O 1
ATOM 7103 N N . GLN A 1 879 ? -15.483 -17.871 29.626 1.00 89.88 879 GLN A N 1
ATOM 7104 C CA . GLN A 1 879 ? -15.279 -17.334 30.978 1.00 89.88 879 GLN A CA 1
ATOM 7105 C C . GLN A 1 879 ? -15.382 -15.804 31.024 1.00 89.88 879 GLN A C 1
ATOM 7107 O O . GLN A 1 879 ? -15.224 -15.212 32.084 1.00 89.88 879 GLN A O 1
ATOM 7112 N N . ASN A 1 880 ? -15.619 -15.172 29.870 1.00 90.25 880 ASN A N 1
ATOM 7113 C CA . ASN A 1 880 ? -15.638 -13.729 29.671 1.00 90.25 880 ASN A CA 1
ATOM 7114 C C . ASN A 1 880 ? -14.437 -13.019 30.330 1.00 90.25 880 ASN A C 1
ATOM 7116 O O . ASN A 1 880 ? -14.593 -12.208 31.242 1.00 90.25 880 ASN A O 1
ATOM 7120 N N . ARG A 1 881 ? -13.223 -13.365 29.887 1.00 94.38 881 ARG A N 1
ATOM 7121 C CA . ARG A 1 881 ? -11.962 -12.833 30.432 1.00 94.38 881 ARG A CA 1
ATOM 7122 C C . ARG A 1 881 ? -10.929 -12.568 29.340 1.00 94.38 881 ARG A C 1
ATOM 7124 O O . ARG A 1 881 ? -10.985 -13.142 28.254 1.00 94.38 881 ARG A O 1
ATOM 7131 N N . ILE A 1 882 ? -9.959 -11.725 29.675 1.00 96.00 882 ILE A N 1
ATOM 7132 C CA . ILE A 1 882 ? -8.810 -11.363 28.849 1.00 96.00 882 ILE A CA 1
ATOM 7133 C C . ILE A 1 882 ? -7.534 -11.719 29.613 1.00 96.00 882 ILE A C 1
ATOM 7135 O O . ILE A 1 882 ? -7.270 -11.174 30.689 1.00 96.00 882 ILE A O 1
ATOM 7139 N N . LEU A 1 883 ? -6.713 -12.584 29.024 1.00 95.75 883 LEU A N 1
ATOM 7140 C CA . LEU A 1 883 ? -5.375 -12.914 29.513 1.00 95.75 883 LEU A CA 1
ATOM 7141 C C . LEU A 1 883 ? -4.304 -12.348 28.572 1.00 95.75 883 LEU A C 1
ATOM 7143 O O . LEU A 1 883 ? -4.558 -12.102 27.395 1.00 95.75 883 LEU A O 1
ATOM 7147 N N . SER A 1 884 ? -3.082 -12.175 29.070 1.00 95.75 884 SER A N 1
ATOM 7148 C CA . SER A 1 884 ? -1.898 -11.943 28.236 1.00 95.75 884 SER A CA 1
ATOM 7149 C C . SER A 1 884 ? -0.675 -12.650 28.809 1.00 95.75 884 SER A C 1
ATOM 7151 O O . SER A 1 884 ? -0.606 -12.910 30.007 1.00 95.75 884 SER A O 1
ATOM 7153 N N . TRP A 1 885 ? 0.289 -12.987 27.960 1.00 95.31 885 TRP A N 1
ATOM 7154 C CA . TRP A 1 885 ? 1.606 -13.482 28.358 1.00 95.31 885 TRP A CA 1
ATOM 7155 C C . TRP A 1 885 ? 2.653 -13.110 27.312 1.00 95.31 885 TRP A C 1
ATOM 7157 O O . TRP A 1 885 ? 2.332 -12.670 26.205 1.00 95.31 885 TRP A O 1
ATOM 7167 N N . LYS A 1 886 ? 3.924 -13.324 27.646 1.00 95.06 886 LYS A N 1
ATOM 7168 C CA . LYS A 1 886 ? 5.039 -13.186 26.707 1.00 95.06 886 LYS A CA 1
ATOM 7169 C C . LYS A 1 886 ? 5.482 -14.545 26.185 1.00 95.06 886 LYS A C 1
ATOM 7171 O O . LYS A 1 886 ? 5.415 -15.551 26.897 1.00 95.06 886 LYS A O 1
ATOM 7176 N N . ARG A 1 887 ? 5.935 -14.571 24.933 1.00 92.94 887 ARG A N 1
ATOM 7177 C CA . ARG A 1 887 ? 6.408 -15.768 24.232 1.00 92.94 887 ARG A CA 1
ATOM 7178 C C . ARG A 1 887 ? 7.809 -15.524 23.686 1.00 92.94 887 ARG A C 1
ATOM 7180 O O . ARG A 1 887 ? 7.982 -14.670 22.822 1.00 92.94 887 ARG A O 1
ATOM 7187 N N . ASP A 1 888 ? 8.789 -16.274 24.183 1.00 91.25 888 ASP A N 1
ATOM 7188 C CA . ASP A 1 888 ? 10.109 -16.419 23.551 1.00 91.25 888 ASP A CA 1
ATOM 7189 C C . ASP A 1 888 ? 10.145 -17.751 22.751 1.00 91.25 888 ASP A C 1
ATOM 7191 O O . ASP A 1 888 ? 9.125 -18.456 22.722 1.00 91.25 888 ASP A O 1
ATOM 7195 N N . PRO A 1 889 ? 11.249 -18.129 22.071 1.00 85.31 889 PRO A N 1
ATOM 7196 C CA . PRO A 1 889 ? 11.313 -19.386 21.313 1.00 85.31 889 PRO A CA 1
ATOM 7197 C C . PRO A 1 889 ? 11.052 -20.643 22.166 1.00 85.31 889 PRO A C 1
ATOM 7199 O O . PRO A 1 889 ? 10.536 -21.652 21.671 1.00 85.31 889 PRO A O 1
ATOM 7202 N N . GLU A 1 890 ? 11.396 -20.587 23.454 1.00 87.19 890 GLU A N 1
ATOM 7203 C CA . GLU A 1 890 ? 11.431 -21.724 24.371 1.00 87.19 890 GLU A CA 1
ATOM 7204 C C . GLU A 1 890 ? 10.073 -21.883 25.070 1.00 87.19 890 GLU A C 1
ATOM 7206 O O . GLU A 1 890 ? 9.419 -22.919 24.935 1.00 87.19 890 GLU A O 1
ATOM 7211 N N . GLN A 1 891 ? 9.571 -20.833 25.729 1.00 89.88 891 GLN A N 1
ATOM 7212 C CA . GLN A 1 891 ? 8.431 -20.916 26.650 1.00 89.88 891 GLN A CA 1
ATOM 7213 C C . GLN A 1 891 ? 7.467 -19.712 26.613 1.00 89.88 891 GLN A C 1
ATOM 7215 O O . GLN A 1 891 ? 7.756 -18.643 26.071 1.00 89.88 891 GLN A O 1
ATOM 7220 N N . ARG A 1 892 ? 6.295 -19.902 27.235 1.00 93.12 892 ARG A N 1
ATOM 7221 C CA . ARG A 1 892 ? 5.408 -18.816 27.688 1.00 93.12 892 ARG A CA 1
ATOM 7222 C C . ARG A 1 892 ? 5.844 -18.380 29.088 1.00 93.12 892 ARG A C 1
ATOM 7224 O O . ARG A 1 892 ? 6.151 -19.239 29.912 1.00 93.12 892 ARG A O 1
ATOM 7231 N N . PHE A 1 893 ? 5.843 -17.084 29.373 1.00 92.81 893 PHE A N 1
ATOM 7232 C CA . PHE A 1 893 ? 6.210 -16.542 30.686 1.00 92.81 893 PHE A CA 1
ATOM 7233 C C . PHE A 1 893 ? 5.487 -15.222 30.971 1.00 92.81 893 PHE A C 1
ATOM 7235 O O . PHE A 1 893 ? 4.883 -14.637 30.075 1.00 92.81 893 PHE A O 1
ATOM 7242 N N . ASP A 1 894 ? 5.536 -14.786 32.233 1.00 91.31 894 ASP A N 1
ATOM 7243 C CA . ASP A 1 894 ? 4.816 -13.626 32.768 1.00 91.31 894 ASP A CA 1
ATOM 7244 C C . ASP A 1 894 ? 3.344 -13.582 32.302 1.00 91.31 894 ASP A C 1
ATOM 7246 O O . ASP A 1 894 ? 3.012 -12.773 31.435 1.00 91.31 894 ASP A O 1
ATOM 7250 N N . PRO A 1 895 ? 2.446 -14.432 32.837 1.00 91.81 895 PRO A N 1
ATOM 7251 C CA . PRO A 1 895 ? 1.014 -14.299 32.591 1.00 91.81 895 PRO A CA 1
ATOM 7252 C C . PRO A 1 895 ? 0.424 -13.093 33.347 1.00 91.81 895 PRO A C 1
ATOM 7254 O O . PRO A 1 895 ? 0.793 -12.811 34.489 1.00 91.81 895 PRO A O 1
ATOM 7257 N N . GLN A 1 896 ? -0.514 -12.394 32.713 1.00 90.94 896 GLN A N 1
ATOM 7258 C CA . GLN A 1 896 ? -1.358 -11.340 33.275 1.00 90.94 896 GLN A CA 1
ATOM 7259 C C . GLN A 1 896 ? -2.830 -11.698 33.053 1.00 90.94 896 GLN A C 1
ATOM 7261 O O . GLN A 1 896 ? -3.213 -12.076 31.947 1.00 90.94 896 GLN A O 1
ATOM 7266 N N . GLU A 1 897 ? -3.665 -11.493 34.068 1.00 93.12 897 GLU A N 1
ATOM 7267 C CA . GLU A 1 897 ? -5.102 -11.299 33.869 1.00 93.12 897 GLU A CA 1
ATOM 7268 C C . GLU A 1 897 ? -5.345 -9.797 33.685 1.00 93.12 897 GLU A C 1
ATOM 7270 O O . GLU A 1 897 ? -4.946 -8.993 34.529 1.00 93.12 897 GLU A O 1
ATOM 7275 N N . ILE A 1 898 ? -5.917 -9.417 32.542 1.00 91.56 898 ILE A N 1
ATOM 7276 C CA . ILE A 1 898 ? -6.201 -8.018 32.194 1.00 91.56 898 ILE A CA 1
ATOM 7277 C C . ILE A 1 898 ? -7.595 -7.640 32.688 1.00 91.56 898 ILE A C 1
ATOM 7279 O O . ILE A 1 898 ? -7.807 -6.549 33.213 1.00 91.56 898 ILE A O 1
ATOM 7283 N N . TRP A 1 899 ? -8.553 -8.542 32.491 1.00 91.12 899 TRP A N 1
ATOM 7284 C CA . TRP A 1 899 ? -9.943 -8.339 32.860 1.00 91.12 899 TRP A CA 1
ATOM 7285 C C . TRP A 1 899 ? -10.665 -9.684 32.956 1.00 91.12 899 TRP A C 1
ATOM 7287 O O . TRP A 1 899 ? -10.363 -10.603 32.194 1.00 91.12 899 TRP A O 1
ATOM 7297 N N . SER A 1 900 ? -11.636 -9.779 33.852 1.00 88.31 900 SER A N 1
ATOM 7298 C CA . SER A 1 900 ? -12.544 -10.911 34.021 1.00 88.31 900 SER A CA 1
ATOM 7299 C C . SER A 1 900 ? -13.905 -10.380 34.475 1.00 88.31 900 SER A C 1
ATOM 7301 O O . SER A 1 900 ? -13.981 -9.357 35.161 1.00 88.31 900 SER A O 1
ATOM 7303 N N . ALA A 1 901 ? -14.985 -11.041 34.059 1.00 81.38 901 ALA A N 1
ATOM 7304 C CA . ALA A 1 901 ? -16.310 -10.798 34.618 1.00 81.38 901 ALA A CA 1
ATOM 7305 C C . ALA A 1 901 ? -16.443 -11.512 35.978 1.00 81.38 901 ALA A C 1
ATOM 7307 O O . ALA A 1 901 ? -16.265 -12.730 36.039 1.00 81.38 901 ALA A O 1
ATOM 7308 N N . GLU A 1 902 ? -16.749 -10.758 37.041 1.00 54.66 902 GLU A N 1
ATOM 7309 C CA . GLU A 1 902 ? -17.107 -11.294 38.372 1.00 54.66 902 GLU A CA 1
ATOM 7310 C C . GLU A 1 902 ? -18.531 -11.885 38.412 1.00 54.66 902 GLU A C 1
ATOM 7312 O O . GLU A 1 902 ? -19.440 -11.301 37.774 1.00 54.66 902 GLU A O 1
#

Sequence (902 aa):
MDSDKDVLTLVEMGFSREQAIEALSATGNDVPSAIAHLFGDVQEPVPAEPRRAVPPTLVPESVFLNNPQDFPKVFARYPSYATECPSQDMAAYSDDWNANEATMKVSEETNFIHIEDQENSMASISLEASLIVDSLDSEPQVSLPPNIKSKNHLFPMIFTEKKTHKCWIPLISILATYAPFAKAVLEASDDSHVVKELQRIVYFINNFSRSKRWYIDASSIASAIPSGPNYQYMDEEVVLHMLEELMTAVPSLHPVLESFIESEEEDVRKELLVLEIDSDSRYLSLYQTLSELFWQKDYSLLGRVKYETVAPVITFQLICDEDAYTSSFELEDTLYPEIYSDKCVVPIMKQIESIKRAQTAQHVLKRKLMNFKFFEGENIDEFLKTTKQVLERPAPAASEDIQALMSQLQNARTSELSKQATHKEEASSERLRLFDKVLLTTPDLRAYSLTGVIISESKYYVRQGNQWIHMEECDVIDLDEWPGWWEAMPTKLNLFLYFSLFNYYMYVKKIKCNEAKLFVTEITFTYSDEPPKTGLEGTKWRKQHLFKNAYMWINYIDINEEIAILNAEQDFDLVLKKNSIFATSYPTLKILQVSDMHIGQDSGTCYEKCKYNQVTLDLLKDAIEKEEGAKLMIITGDMIDYTRALHFESVILKALAPVLRARVPFVFVFGNSDYDPNRMHSKLNVANFITSLPGCYNQKFEDLEHRVRGLTNGNIKIYYTPDAPETDILDYNILDLAKPNAIVTYLDSSDHFIDESQANFLHRINHNLNDAVEQKLLFFHHPLPNFRPRGSVRLIGTYNEKHELITPTDEKILQDIKATGYKSVGVGHEHENDACIWDENDGTKILLCYSGVIGESANMRLNSEYKRRMRVFELDFTQNRILSWKRDPEQRFDPQEIWSAE

Foldseek 3Di:
DCLVVQLVVVVVVPDDSC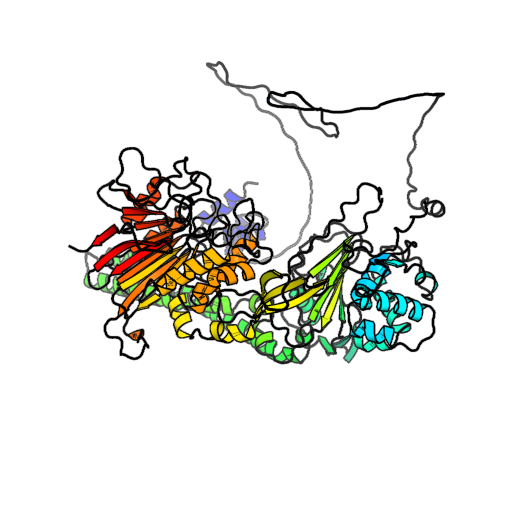LSVVLCVVVVNDSVSSVVVSVPDDDDDDYDDDDDDDDDDDDDDDDDDPDDDDDDDDDDDDDDDDDDDDDDDDDDDDDDDDDDDDDDDDDDDDDDDDDDDDDDDDDDDDDPPPDPPPPPPDDDQDDDPPFFDDPVLPAEAEDESDPLCLLVRQVLRQQLVFPQSLVLLCPAPDPAQLSVLSVVQSVCRVCVVVDRGSYDYSNSNVVGQDDDDSPDQQDQCVVVVVVVSVCVVRVSCCLAQWWWKAAQVVRDIDIDREAEQELVLDDQEPLSSVCCVQQRPLSPNQARIATPGDHQKYKYWYDDDPPHDFDWHWYAQKDQRNCRHPLPSVVVVVLSVQLVVLVVVLVVLVVVLVVLQDDPRDGPLVVLVVVLVVCVPVPVVVSVVSVVVNVVSVVVNVVSVVVNVVSVVSNDPCCPSRPVVSPVVRPPGWMKGWAKKDPGSAWIWGDDPQWIWTGGDDPDDDPPDDPPDTDTDHRIDGDRDDDDSDMMMIMIGTDDPDDWDKFFQEKDKDLAPDADDAPAPPWDWDWDDDDDSIIIITTIDTCVVCVCLLVVQDPVNVVCLLVQEAEDLWLKEKEWEAFQQQFASYQFDDDPDGFGSSQLLVFVLLCLVVPDDHYEYEYQENLHAAVRYPPLLSRVCNSCVSVSVSVHAYAYAYDARSADPVCPVGQLVSLQSQCSGHSYSFHHQVSDDPQAPGRGWDKHQYAHDNPADPPPDDPCVPDPPQAGQAMETEDHCPVVEDDPSVLVVLCVVLVSHDPPNQHYEYEHAHDDQCVQDPDDWDKFDWDFPNDRRDHPYDPCSVVSVQVSNHLEYEYHDDQGAQMWIWDCPPNGIHIYGYFHHSHSNGDDDGDPPRAHKGKMWMQRSPQRWIKIFIDGSPDTDDIDTSDTDD

pLDDT: mean 71.25, std 22.47, range [20.42, 98.19]

Radius of gyration: 36.6 Å; chains: 1; bounding box: 114×93×91 Å